Protein AF-0000000077544375 (afdb_homodimer)

Secondary structure (DSSP, 8-state):
---------TT--HHHHHHTPPP---SSS-HHHHHHT------S---------------------S------HHHHHHHHHHHHIIIIIIGGGSTTTTSHHHHHIIIIIHHHHHTT-HHHHHHHHHHHHHHHHHTS----TTHHHHHHHHHHHHHHHHHHHHHT--HHHHHHHHHHHHHHHHHHHHGGGGS--SS----HHHHHHHHHHHHHHHHHHHHTTT-TT-TTHHHHHTTHHHH-HHHHT-GGGGTT-GGGG-PPTTT--SHHHHHHHHHHHHHHHHHHHHHHTT--HHHHHHHHHHHHHHS-HHHHHHHHTT-HHHHHHHHHHHHHHHHTTTSTTTTTHHHHHHHHHHHHS-GGGGGGGHHHHHHHHSPP----GGGS-------------/---------TT--HHHHHTT------SSS-HHHHHHT------S---------------------S------HHHHHHHHHHHHHIIIIIGGGSTTTTSHHHHHIIIIIHHHHHTT-HHHHHHHHHHHHHHHHHTS----TTHHHHHHHHHHHHHHHHHHHHHT--HHHHHHHHHHHHHHHHHHHHGGGGS--SS----HHHHHHHHHHHHHHHHHHHHTTT-TT-TTHHHHHTTHHHH-HHHHT-GGGGTT-GGGG-PPTTT--SHHHHHHHHHHHHHHHHHHHHHHTT--HHHHHHHHHHHHHHS-HHHHHHHHTT-HHHHHHHHHHHHHHHHTTTSTTTTTHHHHHHHHHHHHS-GGGGGGGHHHHHHHHSPP----GGGS-------------

Nearest PDB structures (foldseek):
  7x8a-assembly1_D  TM=3.059E-01  e=2.362E+00  Candidatus Scalindua brodae
  7x8a-assembly1_D  TM=3.059E-01  e=2.803E+00  Candidatus Scalindua brodae

Solvent-accessible surface area (backbone atoms only — not comparable to full-atom values): 44580 Å² total; per-residue (Å²): 127,82,77,74,72,74,77,74,57,87,47,24,30,48,51,34,58,72,70,70,48,88,40,77,56,40,78,80,53,24,63,64,33,58,74,68,72,47,86,51,43,64,80,52,74,74,73,77,82,82,68,80,82,68,82,65,78,73,70,75,74,68,78,62,59,77,69,74,78,77,58,39,69,66,56,40,53,47,52,47,51,23,50,48,42,33,46,64,61,43,32,73,64,38,61,35,27,87,40,64,69,46,30,45,37,51,46,50,48,46,57,58,49,19,78,76,32,64,40,34,36,26,38,47,43,17,47,25,34,49,44,33,55,67,76,59,60,51,78,62,81,59,46,63,57,51,22,53,51,25,41,51,51,18,54,55,47,43,52,55,42,67,75,60,67,43,68,83,49,27,49,55,49,45,54,34,42,51,51,50,44,48,44,46,53,36,48,51,61,73,57,82,52,83,76,69,64,74,68,55,67,50,44,53,52,27,35,48,41,45,53,49,46,56,51,28,51,62,61,39,66,87,40,89,80,47,69,56,48,57,59,53,67,72,36,55,83,64,64,38,61,78,63,28,50,27,71,77,26,31,65,94,48,58,78,81,69,66,76,55,92,82,67,70,87,46,72,61,51,54,52,30,52,50,40,51,45,6,41,54,29,42,53,52,52,40,54,73,69,63,49,58,44,38,48,54,47,39,55,58,66,42,47,33,47,67,56,47,72,58,39,54,50,37,36,72,69,58,36,65,66,47,46,49,53,50,28,43,50,26,26,57,47,37,32,38,25,78,34,75,49,51,32,68,28,27,56,57,50,35,55,38,48,57,70,70,46,55,80,88,51,51,74,74,45,46,63,33,56,54,46,70,75,46,82,57,53,63,66,60,71,91,75,42,74,84,60,76,74,76,76,76,77,67,74,79,127,127,83,75,76,73,73,77,75,56,88,42,23,29,46,51,36,58,72,69,71,46,89,40,75,55,40,79,79,51,24,62,62,31,58,73,69,71,45,87,49,44,64,79,46,72,70,70,77,77,81,63,81,74,68,79,65,76,74,71,75,73,69,76,61,59,78,68,73,78,77,59,40,67,66,55,41,54,47,51,46,51,23,50,47,39,33,47,65,61,43,32,72,62,36,64,36,27,86,39,66,68,46,31,45,38,51,46,49,48,45,57,59,48,18,78,78,32,63,41,35,36,25,37,46,42,17,48,25,35,50,43,33,54,68,75,58,61,52,78,60,79,58,44,64,57,52,21,53,52,25,41,51,50,18,55,56,46,42,52,54,42,67,75,60,67,42,69,83,52,27,49,54,47,44,54,34,44,51,51,49,44,47,45,46,51,36,48,51,60,74,57,82,54,83,76,69,65,75,68,55,68,51,44,53,52,27,37,49,41,45,52,50,46,55,53,31,49,63,60,39,66,87,41,91,80,47,67,56,48,59,60,54,67,71,35,56,84,64,66,38,61,77,63,26,50,28,71,77,27,30,67,94,49,58,77,81,68,67,78,56,90,82,69,71,85,48,73,62,52,54,53,32,53,50,39,51,46,5,42,54,29,44,52,52,52,40,54,75,67,65,49,56,45,37,48,53,48,40,57,57,66,42,46,33,46,68,56,47,72,60,41,53,50,37,37,73,69,58,36,65,67,47,45,50,53,50,27,44,52,25,27,57,46,37,32,39,25,80,35,77,48,51,33,69,28,25,57,56,50,34,54,40,47,57,70,69,46,58,79,90,51,49,74,75,43,48,62,32,57,52,45,69,75,48,80,57,51,61,66,62,71,91,73,42,72,85,60,77,75,76,76,77,76,68,76,79,128

pLDDT: mean 84.25, std 19.83, range [22.03, 98.81]

Foldseek 3Di:
DPPPPDPAPPFFWPVCVVVVHRFPNDPDATPVCVVVVHDTHGPDDPDPDPPDCPPPPPPPPPPVPPPPPDDDPVVVVLLVVLLCCQQPPALLLAFPCVDVLSSCLRNPVQVVVCVVPVLSSLLSSLVSLVCCVQQVVDPPPCSVVSNVVSVVVNVVVLVVCVVPPALSCLLNSLVSLLSVLLQLLLCLVPDDQVVHAPPLVSLVSLQVSLVSVVVNCVRCVPPPPRSCVSLVVVCVQDLDQCNQLPPVLLVPVCVLLPDDPPLDDDPVVSSLLSSLSSLLSVLVVCVVVVHALSNSVSSLSSCSNRRDPVLSVCSNVVRLSSLLSVLSSLLSLLLSLLRNSNPCSSVVSLVSSCVVHDPVCNVSSVVSVVSNPDHHSHPDPVSRDPRPPPPPPPPDD/DPPPPPDAQPFFWPVCVVVVHRWPRDPPATPVCVVVVHDTHGPDDRPPPPDVPDPPPPPPPPPVPPPPPDDDPVVVVLLVVLLCCQQPPALLLAFPCVDVLSSCLRNPVQVVVCVVPVLSSLLSSLVSLVCCVQQVVDPPPCSVVSNVVSVVVNVVVLVVCVVPPALSCLLNSLVSLLSVLLQLLLCLVPDDQVVHAPPLVSLVSLQVSLVSVVVNCVRCVPPPPRSCVSLVVVCVCDLDQCNQLPPVLLVPVCVL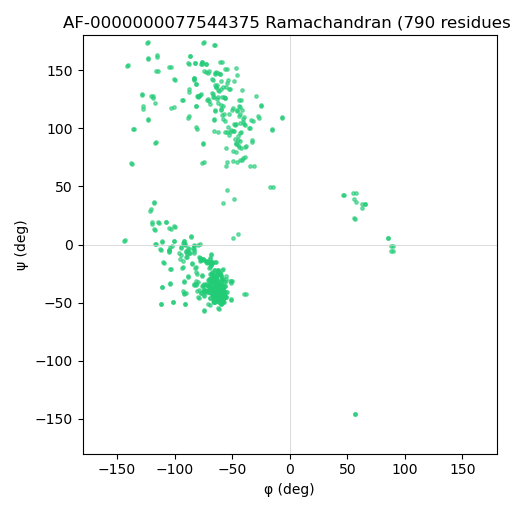LPDDPPLDDDPVVSSLLSSLSSLLSVLVVCVVVVHALSNSVSSLSSCSNRRDPVLSVCSNVVRLSSLLSVLSSLLSLLLSLLRNSNPCSSVVSLVSSCVVHDPVCNVSSVVSVVSNPDHHSHPDPVSRDPRPPPPPPPPDD

InterPro domains:
  IPR001138 Zn(2)Cys(6) fungal-type DNA-binding domain [PF00172] (11-47)
  IPR001138 Zn(2)Cys(6) fungal-type DNA-binding domain [PS00463] (12-40)
  IPR001138 Zn(2)Cys(6) fungal-type DNA-binding domain [PS50048] (12-42)
  IPR001138 Zn(2)Cys(6) fungal-type DNA-binding domain [SM00066] (7-51)
  IPR001138 Zn(2)Cys(6) fungal-type DNA-binding domain [cd00067] (8-43)
  IPR021858 Fungal transcription factor [PF11951] (81-180)
  IPR036864 Zn(2)-C6 fungal-type DNA-binding domain superfamily [G3DSA:4.10.240.10] (5-79)
  IPR036864 Zn(2)-C6 fungal-type DNA-binding domain superfamily [SSF57701] (3-47)
  IPR053157 Sterol Uptake Control Transcription Regulator [PTHR47784] (1-373)

Radius of gyration: 35.32 Å; Cα contacts (8 Å, |Δi|>4): 909; chains: 2; bounding box: 88×104×96 Å

Structure (mmCIF, N/CA/C/O backbone):
data_AF-0000000077544375-model_v1
#
loop_
_entity.id
_entity.type
_entity.pdbx_description
1 polymer 'C6 transcription factor'
#
loop_
_atom_site.group_PDB
_atom_site.id
_atom_site.type_symbol
_atom_site.label_atom_id
_atom_site.label_alt_id
_atom_site.label_comp_id
_atom_site.label_asym_id
_atom_site.label_entity_id
_atom_site.label_seq_id
_atom_site.pdbx_PDB_ins_code
_atom_site.Cartn_x
_atom_site.Cartn_y
_atom_site.Cartn_z
_atom_site.occupancy
_atom_site.B_iso_or_equiv
_atom_site.auth_seq_id
_atom_site.auth_comp_id
_atom_site.auth_asym_id
_atom_site.auth_atom_id
_atom_site.pdbx_PDB_model_num
ATOM 1 N N . MET A 1 1 ? 62.594 52.688 10.133 1 26.34 1 MET A N 1
ATOM 2 C CA . MET A 1 1 ? 62.094 51.312 10.07 1 26.34 1 MET A CA 1
ATOM 3 C C . MET A 1 1 ? 60.594 51.281 9.812 1 26.34 1 MET A C 1
ATOM 5 O O . MET A 1 1 ? 59.844 51.938 10.531 1 26.34 1 MET A O 1
ATOM 9 N N . PRO A 1 2 ? 60.156 51.031 8.625 1 33.53 2 PRO A N 1
ATOM 10 C CA . PRO A 1 2 ? 58.75 51.25 8.305 1 33.53 2 PRO A CA 1
ATOM 11 C C . PRO A 1 2 ? 57.812 50.469 9.227 1 33.53 2 PRO A C 1
ATOM 13 O O . PRO A 1 2 ? 58.219 49.438 9.781 1 33.53 2 PRO A O 1
ATOM 16 N N . ARG A 1 3 ? 57.062 51.156 10.07 1 34.44 3 ARG A N 1
ATOM 17 C CA . ARG A 1 3 ? 56.094 50.562 10.992 1 34.44 3 ARG A CA 1
ATOM 18 C C . ARG A 1 3 ? 55.281 49.469 10.312 1 34.44 3 ARG A C 1
ATOM 20 O O . ARG A 1 3 ? 54.75 49.656 9.227 1 34.44 3 ARG A O 1
ATOM 27 N N . LEU A 1 4 ? 55.688 48.375 10.492 1 36.69 4 LEU A N 1
ATOM 28 C CA . LEU A 1 4 ? 55.031 47.156 9.977 1 36.69 4 LEU A CA 1
ATOM 29 C C . LEU A 1 4 ? 53.562 47.156 10.297 1 36.69 4 LEU A C 1
ATOM 31 O O . LEU A 1 4 ? 53.156 47.312 11.461 1 36.69 4 LEU A O 1
ATOM 35 N N . TYR A 1 5 ? 52.812 47.875 9.508 1 38.75 5 TYR A N 1
ATOM 36 C CA . TYR A 1 5 ? 51.375 47.938 9.664 1 38.75 5 TYR A CA 1
ATOM 37 C C . TYR A 1 5 ? 50.781 46.562 9.898 1 38.75 5 TYR A C 1
ATOM 39 O O . TYR A 1 5 ? 51.156 45.594 9.242 1 38.75 5 TYR A O 1
ATOM 47 N N . HIS A 1 6 ? 50.625 46.219 11.055 1 43.75 6 HIS A N 1
ATOM 48 C CA . HIS A 1 6 ? 50 44.969 11.438 1 43.75 6 HIS A CA 1
ATOM 49 C C . HIS A 1 6 ? 48.656 44.75 10.711 1 43.75 6 HIS A C 1
ATOM 51 O O . HIS A 1 6 ? 47.875 45.688 10.594 1 43.75 6 HIS A O 1
ATOM 57 N N . THR A 1 7 ? 48.688 44.031 9.703 1 50.88 7 THR A N 1
ATOM 58 C CA . THR A 1 7 ? 47.5 43.688 8.898 1 50.88 7 THR A CA 1
ATOM 59 C C . THR A 1 7 ? 46.375 43.156 9.781 1 50.88 7 THR A C 1
ATOM 61 O O . THR A 1 7 ? 46.594 42.219 10.555 1 50.88 7 THR A O 1
ATOM 64 N N . LYS A 1 8 ? 45.469 43.938 10.109 1 52.53 8 LYS A N 1
ATOM 65 C CA . LYS A 1 8 ? 44.25 43.594 10.859 1 52.53 8 LYS A CA 1
ATOM 66 C C . LYS A 1 8 ? 43.562 42.375 10.234 1 52.53 8 LYS A C 1
ATOM 68 O O . LYS A 1 8 ? 43.469 42.25 9.016 1 52.53 8 LYS A O 1
ATOM 73 N N . SER A 1 9 ? 43.469 41.281 11.023 1 57.28 9 SER A N 1
ATOM 74 C CA . SER A 1 9 ? 42.688 40.125 10.531 1 57.28 9 SER A CA 1
ATOM 75 C C . SER A 1 9 ? 41.219 40.469 10.398 1 57.28 9 SER A C 1
ATOM 77 O O . SER A 1 9 ? 40.562 40.812 11.383 1 57.28 9 SER A O 1
ATOM 79 N N . LYS A 1 10 ? 40.656 40.812 9.281 1 67.69 10 LYS A N 1
ATOM 80 C CA . LYS A 1 10 ? 39.281 41.281 9.039 1 67.69 10 LYS A CA 1
ATOM 81 C C . LYS A 1 10 ? 38.281 40.188 9.281 1 67.69 10 LYS A C 1
ATOM 83 O O . LYS A 1 10 ? 37.094 40.438 9.578 1 67.69 10 LYS A O 1
ATOM 88 N N . THR A 1 11 ? 38.781 39 9.336 1 70.12 11 THR A N 1
ATOM 89 C CA . THR A 1 11 ? 37.812 37.875 9.43 1 70.12 11 THR A CA 1
ATOM 90 C C . THR A 1 11 ? 38.062 37.094 10.703 1 70.12 11 THR A C 1
ATOM 92 O O . THR A 1 11 ? 37.719 35.906 10.766 1 70.12 11 THR A O 1
ATOM 95 N N . GLY A 1 12 ? 38.5 37.594 11.711 1 75.19 12 GLY A N 1
ATOM 96 C CA . GLY A 1 12 ? 38.719 36.969 13 1 75.19 12 GLY A CA 1
ATOM 97 C C . GLY A 1 12 ? 37.469 36.719 13.797 1 75.19 12 GLY A C 1
ATOM 98 O O . GLY A 1 12 ? 36.375 37.219 13.422 1 75.19 12 GLY A O 1
ATOM 99 N N . CYS A 1 13 ? 37.688 36.031 14.914 1 77.88 13 CYS A N 1
ATOM 100 C CA . CYS A 1 13 ? 36.531 35.719 15.75 1 77.88 13 CYS A CA 1
ATOM 101 C C . CYS A 1 13 ? 36 36.969 16.438 1 77.88 13 CYS A C 1
ATOM 103 O O . CYS A 1 13 ? 36.75 37.938 16.625 1 77.88 13 CYS A O 1
ATOM 105 N N . ALA A 1 14 ? 34.688 37.062 16.672 1 80.12 14 ALA A N 1
ATOM 106 C CA . ALA A 1 14 ? 34 38.219 17.219 1 80.12 14 ALA A CA 1
ATOM 107 C C . ALA A 1 14 ? 34.688 38.719 18.5 1 80.12 14 ALA A C 1
ATOM 109 O O . ALA A 1 14 ? 34.781 39.906 18.75 1 80.12 14 ALA A O 1
ATOM 110 N N . ARG A 1 15 ? 35.25 37.875 19.203 1 80.5 15 ARG A N 1
ATOM 111 C CA . ARG A 1 15 ? 35.844 38.219 20.5 1 80.5 15 ARG A CA 1
ATOM 112 C C . ARG A 1 15 ? 37.219 38.875 20.312 1 80.5 15 ARG A C 1
ATOM 114 O O . ARG A 1 15 ? 37.5 39.906 20.953 1 80.5 15 ARG A O 1
ATOM 121 N N . CYS A 1 16 ? 37.969 38.312 19.5 1 78.31 16 CYS A N 1
ATOM 122 C CA . CYS A 1 16 ? 39.281 38.875 19.25 1 78.31 16 CYS A CA 1
ATOM 123 C C . CYS A 1 16 ? 39.188 40.281 18.656 1 78.31 16 CYS A C 1
ATOM 125 O O . CYS A 1 16 ? 39.938 41.188 19.031 1 78.31 16 CYS A O 1
ATOM 127 N N . ARG A 1 17 ? 38.156 40.438 17.828 1 77.69 17 ARG A N 1
ATOM 128 C CA . ARG A 1 17 ? 37.875 41.75 17.203 1 77.69 17 ARG A CA 1
ATOM 129 C C . ARG A 1 17 ? 37.438 42.75 18.234 1 77.69 17 ARG A C 1
ATOM 131 O O . ARG A 1 17 ? 37.844 43.906 18.188 1 77.69 17 ARG A O 1
ATOM 138 N N . SER A 1 18 ? 36.594 42.25 19.094 1 78.38 18 SER A N 1
ATOM 139 C CA . SER A 1 18 ? 36.094 43.156 20.125 1 78.38 18 SER A CA 1
ATOM 140 C C . SER A 1 18 ? 37.219 43.625 21.062 1 78.38 18 SER A C 1
ATOM 142 O O . SER A 1 18 ? 37.219 44.75 21.531 1 78.38 18 SER A O 1
ATOM 144 N N . ARG A 1 19 ? 38.156 42.812 21.281 1 77.31 19 ARG A N 1
ATOM 145 C CA . ARG A 1 19 ? 39.281 43.094 22.188 1 77.31 19 ARG A CA 1
ATOM 146 C C . ARG A 1 19 ? 40.438 43.75 21.453 1 77.31 19 ARG A C 1
ATOM 148 O O . ARG A 1 19 ? 41.406 44.156 22.062 1 77.31 19 ARG A O 1
ATOM 155 N N . ARG A 1 20 ? 40.312 43.844 20.078 1 74.44 20 ARG A N 1
ATOM 156 C CA . ARG A 1 20 ? 41.25 44.531 19.188 1 74.44 20 ARG A CA 1
ATOM 157 C C . ARG A 1 20 ? 42.625 43.875 19.234 1 74.44 20 ARG A C 1
ATOM 159 O O . ARG A 1 20 ? 43.656 44.562 19.312 1 74.44 20 ARG A O 1
ATOM 166 N N . VAL A 1 21 ? 42.688 42.562 19.453 1 79 21 VAL A N 1
ATOM 167 C CA . VAL A 1 21 ? 43.938 41.812 19.391 1 79 21 VAL A CA 1
ATOM 168 C C . VAL A 1 21 ? 44 41.031 18.062 1 79 21 VAL A C 1
ATOM 170 O O . VAL A 1 21 ? 42.969 40.719 17.453 1 79 21 VAL A O 1
ATOM 173 N N . LYS A 1 22 ? 45.188 40.75 17.547 1 74.25 22 LYS A N 1
ATOM 174 C CA . LYS A 1 22 ? 45.375 40 16.328 1 74.25 22 LYS A CA 1
ATOM 175 C C . LYS A 1 22 ? 44.875 38.562 16.5 1 74.25 22 LYS A C 1
ATOM 177 O O . LYS A 1 22 ? 45.25 37.875 17.438 1 74.25 22 LYS A O 1
ATOM 182 N N . CYS A 1 23 ? 43.844 38.156 15.758 1 75.31 23 CYS A N 1
ATOM 183 C CA . CYS A 1 23 ? 43.281 36.812 15.711 1 75.31 23 CYS A CA 1
ATOM 184 C C . CYS A 1 23 ? 44 35.938 14.688 1 75.31 23 CYS A C 1
ATOM 186 O O . CYS A 1 23 ? 44.344 36.406 13.609 1 75.31 23 CYS A O 1
ATOM 188 N N . ASP A 1 24 ? 44.375 34.875 14.93 1 76.94 24 ASP A N 1
ATOM 189 C CA . ASP A 1 24 ? 45.062 34 13.992 1 76.94 24 ASP A CA 1
ATOM 190 C C . ASP A 1 24 ? 44.094 33.344 13.023 1 76.94 24 ASP A C 1
ATOM 192 O O . ASP A 1 24 ? 44.5 32.531 12.164 1 76.94 24 ASP A O 1
ATOM 196 N N . GLU A 1 25 ? 42.719 33.594 13.078 1 75.56 25 GLU A N 1
ATOM 197 C CA . GLU A 1 25 ? 41.594 33.188 12.227 1 75.56 25 GLU A CA 1
ATOM 198 C C . GLU A 1 25 ? 41.531 31.688 12.086 1 75.56 25 GLU A C 1
ATOM 200 O O . GLU A 1 25 ? 40.906 31.172 11.148 1 75.56 25 GLU A O 1
ATOM 205 N N . ALA A 1 26 ? 42.125 30.969 13.07 1 77.19 26 ALA A N 1
ATOM 206 C CA . ALA A 1 26 ? 42 29.516 13.109 1 77.19 26 ALA A CA 1
ATOM 207 C C . ALA A 1 26 ? 40.594 29.109 13.5 1 77.19 26 ALA A C 1
ATOM 209 O O . ALA A 1 26 ? 39.969 29.719 14.383 1 77.19 26 ALA A O 1
ATOM 210 N N . ARG A 1 27 ? 39.906 28.297 12.711 1 74.81 27 ARG A N 1
ATOM 211 C CA . ARG A 1 27 ? 38.594 27.75 13 1 74.81 27 ARG A CA 1
ATOM 212 C C . ARG A 1 27 ? 38.656 26.312 13.5 1 74.81 27 ARG A C 1
ATOM 214 O O . ARG A 1 27 ? 39.594 25.578 13.133 1 74.81 27 ARG A O 1
ATOM 221 N N . PRO A 1 28 ? 37.781 26.109 14.406 1 74.81 28 PRO A N 1
ATOM 222 C CA . PRO A 1 28 ? 36.594 26.859 14.828 1 74.81 28 PRO A CA 1
ATOM 223 C C . PRO A 1 28 ? 36.875 27.828 15.977 1 74.81 28 PRO A C 1
ATOM 225 O O . PRO A 1 28 ? 36.094 28.734 16.234 1 74.81 28 PRO A O 1
ATOM 228 N N . VAL A 1 29 ? 37.906 27.531 16.609 1 81.69 29 VAL A N 1
ATOM 229 C CA . VAL A 1 29 ? 38.281 28.375 17.734 1 81.69 29 VAL A CA 1
ATOM 230 C C . VAL A 1 29 ? 39.656 29 17.484 1 81.69 29 VAL A C 1
ATOM 232 O O . VAL A 1 29 ? 40.625 28.297 17.156 1 81.69 29 VAL A O 1
ATOM 235 N N . CYS A 1 30 ? 39.75 30.219 17.562 1 77.94 30 CYS A N 1
ATOM 236 C CA . CYS A 1 30 ? 41.031 30.875 17.297 1 77.94 30 CYS A CA 1
ATOM 237 C C . CYS A 1 30 ? 42 30.641 18.438 1 77.94 30 CYS A C 1
ATOM 239 O O . CYS A 1 30 ? 41.594 30.344 19.562 1 77.94 30 CYS A O 1
ATOM 241 N N . GLY A 1 31 ? 43.281 30.578 18.156 1 81 31 GLY A N 1
ATOM 242 C CA . GLY A 1 31 ? 44.344 30.312 19.109 1 81 31 GLY A CA 1
ATOM 243 C C . GLY A 1 31 ? 44.281 31.203 20.344 1 81 31 GLY A C 1
ATOM 244 O O . GLY A 1 31 ? 44.562 30.75 21.453 1 81 31 GLY A O 1
ATOM 245 N N . GLY A 1 32 ? 43.812 32.375 20.156 1 77.19 32 GLY A N 1
ATOM 246 C CA . GLY A 1 32 ? 43.688 33.312 21.281 1 77.19 32 GLY A CA 1
ATOM 247 C C . GLY A 1 32 ? 42.594 32.938 22.25 1 77.19 32 GLY A C 1
ATOM 248 O O . GLY A 1 32 ? 42.812 32.906 23.469 1 77.19 32 GLY A O 1
ATOM 249 N N . CYS A 1 33 ? 41.469 32.719 21.688 1 77.62 33 CYS A N 1
ATOM 250 C CA . CYS A 1 33 ? 40.344 32.344 22.5 1 77.62 33 CYS A CA 1
ATOM 251 C C . CYS A 1 33 ? 40.594 30.984 23.156 1 77.62 33 CYS A C 1
ATOM 253 O O . CYS A 1 33 ? 40.219 30.766 24.312 1 77.62 33 CYS A O 1
ATOM 255 N N . HIS A 1 34 ? 41.312 30.109 22.562 1 80 34 HIS A N 1
ATOM 256 C CA . HIS A 1 34 ? 41.688 28.812 23.094 1 80 34 HIS A CA 1
ATOM 257 C C . HIS A 1 34 ? 42.594 28.969 24.312 1 80 34 HIS A C 1
ATOM 259 O O . HIS A 1 34 ? 42.406 28.281 25.328 1 80 34 HIS A O 1
ATOM 265 N N . ARG A 1 35 ? 43.5 29.781 24.188 1 78.44 35 ARG A N 1
ATOM 266 C CA . ARG A 1 35 ? 44.5 29.984 25.266 1 78.44 35 ARG A CA 1
ATOM 267 C C . ARG A 1 35 ? 43.812 30.562 26.516 1 78.44 35 ARG A C 1
ATOM 269 O O . ARG A 1 35 ? 44.156 30.188 27.625 1 78.44 35 ARG A O 1
ATOM 276 N N . HIS A 1 36 ? 42.906 31.422 26.234 1 78.88 36 HIS A N 1
ATOM 277 C CA . HIS A 1 36 ? 42.25 32.094 27.359 1 78.88 36 HIS A CA 1
ATOM 278 C C . HIS A 1 36 ? 41 31.375 27.766 1 78.88 36 HIS A C 1
ATOM 280 O O . HIS A 1 36 ? 40.281 31.812 28.688 1 78.88 36 HIS A O 1
ATOM 286 N N . LYS A 1 37 ? 40.656 30.281 27.141 1 74.31 37 LYS A N 1
ATOM 287 C CA . LYS A 1 37 ? 39.531 29.391 27.438 1 74.31 37 LYS A CA 1
ATOM 288 C C . LYS A 1 37 ? 38.219 30.156 27.453 1 74.31 37 LYS A C 1
ATOM 290 O O . LYS A 1 37 ? 37.406 29.984 28.375 1 74.31 37 LYS A O 1
ATOM 295 N N . VAL A 1 38 ? 38.125 30.984 26.438 1 77.81 38 VAL A N 1
ATOM 296 C CA . VAL A 1 38 ? 36.875 31.75 26.312 1 77.81 38 VAL A CA 1
ATOM 297 C C . VAL A 1 38 ? 36.156 31.344 25.047 1 77.81 38 VAL A C 1
ATOM 299 O O . VAL A 1 38 ? 36.75 30.766 24.141 1 77.81 38 VAL A O 1
ATOM 302 N N . HIS A 1 39 ? 34.906 31.641 24.984 1 75.94 39 HIS A N 1
ATOM 303 C CA . HIS A 1 39 ? 34.062 31.328 23.844 1 75.94 39 HIS A CA 1
ATOM 304 C C . HIS A 1 39 ? 34.438 32.156 22.625 1 75.94 39 HIS A C 1
ATOM 306 O O . HIS A 1 39 ? 34.469 33.375 22.672 1 75.94 39 HIS A O 1
ATOM 312 N N . CYS A 1 40 ? 34.812 31.391 21.484 1 75.88 40 CYS A N 1
ATOM 313 C CA . CYS A 1 40 ? 35.219 31.969 20.219 1 75.88 40 CYS A CA 1
ATOM 314 C C . CYS A 1 40 ? 34.094 31.953 19.203 1 75.88 40 CYS A C 1
ATOM 316 O O . CYS A 1 40 ? 33.438 30.922 19.047 1 75.88 40 CYS A O 1
ATOM 318 N N . HIS A 1 41 ? 33.625 33.031 18.719 1 77 41 HIS A N 1
ATOM 319 C CA . HIS A 1 41 ? 32.531 33.156 17.75 1 77 41 HIS A CA 1
ATOM 320 C C . HIS A 1 41 ? 32.938 34 16.562 1 77 41 HIS A C 1
ATOM 322 O O . HIS A 1 41 ? 33.375 35.156 16.75 1 77 41 HIS A O 1
ATOM 328 N N . TYR A 1 42 ? 32.938 33.312 15.414 1 73.44 42 TYR A N 1
ATOM 329 C CA . TYR A 1 42 ? 33.219 34.062 14.188 1 73.44 42 TYR A CA 1
ATOM 330 C C . TYR A 1 42 ? 31.906 34.656 13.625 1 73.44 42 TYR A C 1
ATOM 332 O O . TYR A 1 42 ? 30.984 33.906 13.297 1 73.44 42 TYR A O 1
ATOM 340 N N . ASP A 1 43 ? 31.594 35.844 13.594 1 69.5 43 ASP A N 1
ATOM 341 C CA . ASP A 1 43 ? 30.375 36.5 13.148 1 69.5 43 ASP A CA 1
ATOM 342 C C . ASP A 1 43 ? 30.5 36.969 11.703 1 69.5 43 ASP A C 1
ATOM 344 O O . ASP A 1 43 ? 29.547 37.469 11.117 1 69.5 43 ASP A O 1
ATOM 348 N N . ARG A 1 44 ? 31.625 36.969 11.156 1 61.97 44 ARG A N 1
ATOM 349 C CA . ARG A 1 44 ? 31.797 37.469 9.789 1 61.97 44 ARG A CA 1
ATOM 350 C C . ARG A 1 44 ? 32.312 36.344 8.883 1 61.97 44 ARG A C 1
ATOM 352 O O . ARG A 1 44 ? 33.219 35.594 9.273 1 61.97 44 ARG A O 1
ATOM 359 N N . ALA A 1 45 ? 31.641 36.062 7.707 1 50.12 45 ALA A N 1
ATOM 360 C CA . ALA A 1 45 ? 32.125 35.156 6.672 1 50.12 45 ALA A CA 1
ATOM 361 C C . ALA A 1 45 ? 33.469 35.625 6.125 1 50.12 45 ALA A C 1
ATOM 363 O O . ALA A 1 45 ? 33.75 36.844 6.094 1 50.12 45 ALA A O 1
ATOM 364 N N . PRO A 1 46 ? 34.438 34.844 5.816 1 46.03 46 PRO A N 1
ATOM 365 C CA . PRO A 1 46 ? 35.688 35.281 5.207 1 46.03 46 PRO A CA 1
ATOM 366 C C . PRO A 1 46 ? 35.469 36.094 3.934 1 46.03 46 PRO A C 1
ATOM 368 O O . PRO A 1 46 ? 34.688 35.688 3.072 1 46.03 46 PRO A O 1
ATOM 371 N N . GLN A 1 47 ? 35.531 37.344 3.869 1 38.31 47 GLN A N 1
ATOM 372 C CA . GLN A 1 47 ? 35.469 38.062 2.598 1 38.31 47 GLN A CA 1
ATOM 373 C C . GLN A 1 47 ? 36.594 37.625 1.663 1 38.31 47 GLN A C 1
ATOM 375 O O . GLN A 1 47 ? 37.75 37.594 2.057 1 38.31 47 GLN A O 1
ATOM 380 N N . PRO A 1 48 ? 36.344 36.938 0.552 1 37.81 48 PRO A N 1
ATOM 381 C CA . PRO A 1 48 ? 37.438 36.719 -0.397 1 37.81 48 PRO A CA 1
ATOM 382 C C . PRO A 1 48 ? 38.219 38 -0.722 1 37.81 48 PRO A C 1
ATOM 384 O O . PRO A 1 48 ? 37.656 39.094 -0.612 1 37.81 48 PRO A O 1
ATOM 387 N N . LYS A 1 49 ? 39.469 38.031 -0.857 1 35.81 49 LYS A N 1
ATOM 388 C CA . LYS A 1 49 ? 40.375 39.094 -1.272 1 35.81 49 LYS A CA 1
ATOM 389 C C . LYS A 1 49 ? 39.938 39.719 -2.584 1 35.81 49 LYS A C 1
ATOM 391 O O . LYS A 1 49 ? 39.719 39.031 -3.58 1 35.81 49 LYS A O 1
ATOM 396 N N . THR A 1 50 ? 39.188 40.875 -2.744 1 31.73 50 THR A N 1
ATOM 397 C CA . THR A 1 50 ? 38.906 41.625 -3.967 1 31.73 50 THR A CA 1
ATOM 398 C C . THR A 1 50 ? 40.188 42 -4.676 1 31.73 50 THR A C 1
ATOM 400 O O . THR A 1 50 ? 40.844 42.969 -4.309 1 31.73 50 THR A O 1
ATOM 403 N N . GLY A 1 51 ? 41.219 41.156 -4.922 1 31.2 51 GLY A N 1
ATOM 404 C CA . GLY A 1 51 ? 42.312 41.656 -5.746 1 31.2 51 GLY A CA 1
ATOM 405 C C . GLY A 1 51 ? 41.844 42.375 -7.004 1 31.2 51 GLY A C 1
ATOM 406 O O . GLY A 1 51 ? 40.656 42.219 -7.391 1 31.2 51 GLY A O 1
ATOM 407 N N . THR A 1 52 ? 42.562 43.344 -7.582 1 31.89 52 THR A N 1
ATOM 408 C CA . THR A 1 52 ? 42.375 44.188 -8.758 1 31.89 52 THR A CA 1
ATOM 409 C C . THR A 1 52 ? 41.812 43.375 -9.922 1 31.89 52 THR A C 1
ATOM 411 O O . THR A 1 52 ? 42.25 42.25 -10.164 1 31.89 52 THR A O 1
ATOM 414 N N . PRO A 1 53 ? 40.75 43.906 -10.609 1 29.19 53 PRO A N 1
ATOM 415 C CA . PRO A 1 53 ? 40.031 43.281 -11.719 1 29.19 53 PRO A CA 1
ATOM 416 C C . PRO A 1 53 ? 40.938 42.938 -12.891 1 29.19 53 PRO A C 1
ATOM 418 O O . PRO A 1 53 ? 41.438 43.812 -13.586 1 29.19 53 PRO A O 1
ATOM 421 N N . SER A 1 54 ? 42.156 42.531 -12.836 1 30.31 54 SER A N 1
ATOM 422 C CA . SER A 1 54 ? 42.719 42.25 -14.156 1 30.31 54 SER A CA 1
ATOM 423 C C . SER A 1 54 ? 41.688 41.5 -15.031 1 30.31 54 SER A C 1
ATOM 425 O O . SER A 1 54 ? 40.938 40.688 -14.547 1 30.31 54 SER A O 1
ATOM 427 N N . THR A 1 55 ? 41.281 42.031 -16.359 1 30.59 55 THR A N 1
ATOM 428 C CA . THR A 1 55 ? 40.312 41.688 -17.375 1 30.59 55 THR A CA 1
ATOM 429 C C . THR A 1 55 ? 40.344 40.156 -17.625 1 30.59 55 THR A C 1
ATOM 431 O O . THR A 1 55 ? 40.094 39.719 -18.75 1 30.59 55 THR A O 1
ATOM 434 N N . VAL A 1 56 ? 41 39.406 -16.891 1 31.36 56 VAL A N 1
ATOM 435 C CA . VAL A 1 56 ? 41.031 38.094 -17.484 1 31.36 56 VAL A CA 1
ATOM 436 C C . VAL A 1 56 ? 39.625 37.562 -17.672 1 31.36 56 VAL A C 1
ATOM 438 O O . VAL A 1 56 ? 38.75 37.719 -16.797 1 31.36 56 VAL A O 1
ATOM 441 N N . PRO A 1 57 ? 39.094 37.219 -18.984 1 30.39 57 PRO A N 1
ATOM 442 C CA . PRO A 1 57 ? 37.719 36.844 -19.25 1 30.39 57 PRO A CA 1
ATOM 443 C C . PRO A 1 57 ? 37.125 35.938 -18.172 1 30.39 57 PRO A C 1
ATOM 445 O O . PRO A 1 57 ? 37.781 35 -17.734 1 30.39 57 PRO A O 1
ATOM 448 N N . ALA A 1 58 ? 36.312 36.438 -17.312 1 30.38 58 ALA A N 1
ATOM 449 C CA . ALA A 1 58 ? 35.656 35.719 -16.219 1 30.38 58 ALA A CA 1
ATOM 450 C C . ALA A 1 58 ? 35.125 34.375 -16.688 1 30.38 58 ALA A C 1
ATOM 452 O O . ALA A 1 58 ? 34.281 34.312 -17.594 1 30.38 58 ALA A O 1
ATOM 453 N N . THR A 1 59 ? 35.938 33.406 -16.703 1 29.81 59 THR A N 1
ATOM 454 C CA . THR A 1 59 ? 35.344 32.125 -17.062 1 29.81 59 THR A CA 1
ATOM 455 C C . THR A 1 59 ? 34 31.938 -16.344 1 29.81 59 THR A C 1
ATOM 457 O O . THR A 1 59 ? 33.906 32.125 -15.133 1 29.81 59 THR A O 1
ATOM 460 N N . PRO A 1 60 ? 32.781 32.062 -16.938 1 29 60 PRO A N 1
ATOM 461 C CA . PRO A 1 60 ? 31.438 31.906 -16.328 1 29 60 PRO A CA 1
ATOM 462 C C . PRO A 1 60 ? 31.422 30.859 -15.203 1 29 60 PRO A C 1
ATOM 464 O O . PRO A 1 60 ? 31.953 29.766 -15.367 1 29 60 PRO A O 1
ATOM 467 N N . VAL A 1 61 ? 31.672 31.297 -14.023 1 32.88 61 VAL A N 1
ATOM 468 C CA . VAL A 1 61 ? 31.312 30.375 -12.953 1 32.88 61 VAL A CA 1
ATOM 469 C C . VAL A 1 61 ? 30 29.672 -13.297 1 32.88 61 VAL A C 1
ATOM 471 O O . VAL A 1 61 ? 28.953 30.312 -13.445 1 32.88 61 VAL A O 1
ATOM 474 N N . ASP A 1 62 ? 29.984 28.781 -14.141 1 30.45 62 ASP A N 1
ATOM 475 C CA . ASP A 1 62 ? 28.828 27.938 -14.391 1 30.45 62 ASP A CA 1
ATOM 476 C C . ASP A 1 62 ? 28.062 27.656 -13.094 1 30.45 62 ASP A C 1
ATOM 478 O O . ASP A 1 62 ? 28.625 27.078 -12.156 1 30.45 62 ASP A O 1
ATOM 482 N N . ASN A 1 63 ? 27.391 28.609 -12.414 1 28.7 63 ASN A N 1
ATOM 483 C CA . ASN A 1 63 ? 26.297 28.266 -11.523 1 28.7 63 ASN A CA 1
ATOM 484 C C . ASN A 1 63 ? 25.812 26.828 -11.758 1 28.7 63 ASN A C 1
ATOM 486 O O . ASN A 1 63 ? 24.953 26.609 -12.617 1 28.7 63 ASN A O 1
ATOM 490 N N . ALA A 1 64 ? 26.75 26 -11.781 1 33.78 64 ALA A N 1
ATOM 491 C CA . ALA A 1 64 ? 26.359 24.594 -11.891 1 33.78 64 ALA A CA 1
ATOM 492 C C . ALA A 1 64 ? 25.109 24.312 -11.062 1 33.78 64 ALA A C 1
ATOM 494 O O . ALA A 1 64 ? 25.062 24.641 -9.867 1 33.78 64 ALA A O 1
ATOM 495 N N . SER A 1 65 ? 23.922 24.516 -11.477 1 35.38 65 SER A N 1
ATOM 496 C CA . SER A 1 65 ? 22.766 23.875 -10.859 1 35.38 65 SER A CA 1
ATOM 497 C C . SER A 1 65 ? 23.188 22.844 -9.82 1 35.38 65 SER A C 1
ATOM 499 O O . SER A 1 65 ? 24.172 22.125 -10.023 1 35.38 65 SER A O 1
ATOM 501 N N . PRO A 1 66 ? 22.984 23.078 -8.5 1 39.94 66 PRO A N 1
ATOM 502 C CA . PRO A 1 66 ? 23.375 21.953 -7.652 1 39.94 66 PRO A CA 1
ATOM 503 C C . PRO A 1 66 ? 23.562 20.656 -8.445 1 39.94 66 PRO A C 1
ATOM 505 O O . PRO A 1 66 ? 22.797 20.375 -9.359 1 39.94 66 PRO A O 1
ATOM 508 N N . ALA A 1 67 ? 24.734 20.328 -8.742 1 41.12 67 ALA A N 1
ATOM 509 C CA . ALA A 1 67 ? 25 19.062 -9.438 1 41.12 67 ALA A CA 1
ATOM 510 C C . ALA A 1 67 ? 23.938 18.031 -9.117 1 41.12 67 ALA A C 1
ATOM 512 O O . ALA A 1 67 ? 23.484 17.922 -7.98 1 41.12 67 ALA A O 1
ATOM 513 N N . PRO A 1 68 ? 23.094 17.641 -10.008 1 50.28 68 PRO A N 1
ATOM 514 C CA . PRO A 1 68 ? 22.125 16.578 -9.727 1 50.28 68 PRO A CA 1
ATOM 515 C C . PRO A 1 68 ? 22.672 15.508 -8.781 1 50.28 68 PRO A C 1
ATOM 517 O O . PRO A 1 68 ? 23.859 15.172 -8.852 1 50.28 68 PRO A O 1
ATOM 520 N N . PRO A 1 69 ? 22.188 15.492 -7.52 1 62.44 69 PRO A N 1
ATOM 521 C CA . PRO A 1 69 ? 22.672 14.484 -6.578 1 62.44 69 PRO A CA 1
ATOM 522 C C . PRO A 1 69 ? 23.188 13.227 -7.277 1 62.44 69 PRO A C 1
ATOM 524 O O . PRO A 1 69 ? 22.625 12.82 -8.305 1 62.44 69 PRO A O 1
ATOM 527 N N . THR A 1 70 ? 24.469 12.906 -7.059 1 78.44 70 THR A N 1
ATOM 528 C CA . THR A 1 70 ? 25.141 11.703 -7.535 1 78.44 70 THR A CA 1
ATOM 529 C C . THR A 1 70 ? 24.281 10.469 -7.332 1 78.44 70 THR A C 1
ATOM 531 O O . THR A 1 70 ? 23.656 10.312 -6.281 1 78.44 70 THR A O 1
ATOM 534 N N . GLU A 1 71 ? 24 9.891 -8.414 1 89.44 71 GLU A N 1
ATOM 535 C CA . GLU A 1 71 ? 23.266 8.633 -8.375 1 89.44 71 GLU A CA 1
ATOM 536 C C . GLU A 1 71 ? 24.094 7.531 -7.715 1 89.44 71 GLU A C 1
ATOM 538 O O . GLU A 1 71 ? 25.188 7.203 -8.18 1 89.44 71 GLU A O 1
ATOM 543 N N . THR A 1 72 ? 23.734 7.133 -6.504 1 92.44 72 THR A N 1
ATOM 544 C CA . THR A 1 72 ? 24.422 6.09 -5.746 1 92.44 72 THR A CA 1
ATOM 545 C C . THR A 1 72 ? 23.453 4.977 -5.359 1 92.44 72 THR A C 1
ATOM 547 O O . THR A 1 72 ? 22.234 5.152 -5.43 1 92.44 72 THR A O 1
ATOM 550 N N . ARG A 1 73 ? 24.016 3.812 -5.047 1 93.75 73 ARG A N 1
ATOM 551 C CA . ARG A 1 73 ? 23.219 2.703 -4.535 1 93.75 73 ARG A CA 1
ATOM 552 C C . ARG A 1 73 ? 22.5 3.092 -3.246 1 93.75 73 ARG A C 1
ATOM 554 O O . ARG A 1 73 ? 21.328 2.738 -3.043 1 93.75 73 ARG A O 1
ATOM 561 N N . GLU A 1 74 ? 23.172 3.857 -2.455 1 93.31 74 GLU A N 1
ATOM 562 C CA . GLU A 1 74 ? 22.625 4.301 -1.182 1 93.31 74 GLU A CA 1
ATOM 563 C C . GLU A 1 74 ? 21.375 5.164 -1.394 1 93.31 74 GLU A C 1
ATOM 565 O O . GLU A 1 74 ? 20.375 5.012 -0.683 1 93.31 74 GLU A O 1
ATOM 570 N N . ARG A 1 75 ? 21.438 6.043 -2.375 1 94.88 75 ARG A N 1
ATOM 571 C CA . ARG A 1 75 ? 20.297 6.895 -2.672 1 94.88 75 ARG A CA 1
ATOM 572 C C . ARG A 1 75 ? 19.125 6.066 -3.209 1 94.88 75 ARG A C 1
ATOM 574 O O . ARG A 1 75 ? 17.969 6.297 -2.834 1 94.88 75 ARG A O 1
ATOM 581 N N . ARG A 1 76 ? 19.469 5.137 -4.062 1 96.75 76 ARG A N 1
ATOM 582 C CA . ARG A 1 76 ? 18.438 4.27 -4.637 1 96.75 76 ARG A CA 1
ATOM 583 C C . ARG A 1 76 ? 17.703 3.486 -3.551 1 96.75 76 ARG A C 1
ATOM 585 O O . ARG A 1 76 ? 16.484 3.482 -3.498 1 96.75 76 ARG A O 1
ATOM 592 N N . TYR A 1 77 ? 18.453 2.883 -2.59 1 97.06 77 TYR A N 1
ATOM 593 C CA . TYR A 1 77 ? 17.859 2.1 -1.512 1 97.06 77 TYR A CA 1
ATOM 594 C C . TYR A 1 77 ? 17.109 2.996 -0.535 1 97.06 77 TYR A C 1
ATOM 596 O O . TYR A 1 77 ? 16.062 2.611 -0.011 1 97.06 77 TYR A O 1
ATOM 604 N N . LEU A 1 78 ? 17.641 4.164 -0.326 1 97.12 78 LEU A N 1
ATOM 605 C CA . LEU A 1 78 ? 16.953 5.117 0.547 1 97.12 78 LEU A CA 1
ATOM 606 C C . LEU A 1 78 ? 15.586 5.484 -0.01 1 97.12 78 LEU A C 1
ATOM 608 O O . LEU A 1 78 ? 14.586 5.453 0.713 1 97.12 78 LEU A O 1
ATOM 612 N N . GLU A 1 79 ? 15.562 5.805 -1.277 1 98.19 79 GLU A N 1
ATOM 613 C CA . GLU A 1 79 ? 14.305 6.254 -1.862 1 98.19 79 GLU A CA 1
ATOM 614 C C . GLU A 1 79 ? 13.297 5.109 -1.939 1 98.19 79 GLU A C 1
ATOM 616 O O . GLU A 1 79 ? 12.086 5.332 -1.832 1 98.19 79 GLU A O 1
ATOM 621 N N . LEU A 1 80 ? 13.781 3.846 -2.082 1 98.62 80 LEU A N 1
ATOM 622 C CA . LEU A 1 80 ? 12.883 2.699 -1.997 1 98.62 80 LEU A CA 1
ATOM 623 C C . LEU A 1 80 ? 12.266 2.6 -0.609 1 98.62 80 LEU A C 1
ATOM 625 O O . LEU A 1 80 ? 11.055 2.387 -0.479 1 98.62 80 LEU A O 1
ATOM 629 N N . ARG A 1 81 ? 13.086 2.803 0.365 1 98 81 ARG A N 1
ATOM 630 C CA . ARG A 1 81 ? 12.625 2.768 1.748 1 98 81 ARG A CA 1
ATOM 631 C C . ARG A 1 81 ? 11.602 3.871 2.01 1 98 81 ARG A C 1
ATOM 633 O O . ARG A 1 81 ? 10.562 3.627 2.619 1 98 81 ARG A O 1
ATOM 640 N N . LEU A 1 82 ? 11.883 5.02 1.505 1 98.38 82 LEU A N 1
ATOM 641 C CA . LEU A 1 82 ? 11.039 6.18 1.747 1 98.38 82 LEU A CA 1
ATOM 642 C C . LEU A 1 82 ? 9.711 6.051 1.002 1 98.38 82 LEU A C 1
ATOM 644 O O . LEU A 1 82 ? 8.656 6.375 1.547 1 98.38 82 LEU A O 1
ATOM 648 N N . LEU A 1 83 ? 9.766 5.566 -0.227 1 98.81 83 LEU A N 1
ATOM 649 C CA . LEU A 1 83 ? 8.523 5.371 -0.966 1 98.81 83 LEU A CA 1
ATOM 650 C C . LEU A 1 83 ? 7.656 4.312 -0.294 1 98.81 83 LEU A C 1
ATOM 652 O O . LEU A 1 83 ? 6.438 4.465 -0.215 1 98.81 83 LEU A O 1
ATOM 656 N N . HIS A 1 84 ? 8.273 3.244 0.12 1 98.38 84 HIS A N 1
ATOM 657 C CA . HIS A 1 84 ? 7.527 2.217 0.834 1 98.38 84 HIS A CA 1
ATOM 658 C C . HIS A 1 84 ? 6.852 2.789 2.078 1 98.38 84 HIS A C 1
ATOM 660 O O . HIS A 1 84 ? 5.688 2.492 2.35 1 98.38 84 HIS A O 1
ATOM 666 N N . THR A 1 85 ? 7.586 3.572 2.844 1 97.44 85 THR A N 1
ATOM 667 C CA . THR A 1 85 ? 7.043 4.223 4.031 1 97.44 85 THR A CA 1
ATOM 668 C C . THR A 1 85 ? 5.84 5.09 3.672 1 97.44 85 THR A C 1
ATOM 670 O O . THR A 1 85 ? 4.828 5.078 4.379 1 97.44 85 THR A O 1
ATOM 673 N N . PHE A 1 86 ? 6.016 5.809 2.561 1 98.44 86 PHE A N 1
ATOM 674 C CA . PHE A 1 86 ? 4.941 6.691 2.129 1 98.44 86 PHE A CA 1
ATOM 675 C C . PHE A 1 86 ? 3.678 5.898 1.818 1 98.44 86 PHE A C 1
ATOM 677 O O . PHE A 1 86 ? 2.594 6.234 2.299 1 98.44 86 PHE A O 1
ATOM 684 N N . VAL A 1 87 ? 3.801 4.82 1.112 1 98.06 87 VAL A N 1
ATOM 685 C CA . VAL A 1 87 ? 2.662 4.074 0.584 1 98.06 87 VAL A CA 1
ATOM 686 C C . VAL A 1 87 ? 2.072 3.188 1.677 1 98.06 87 VAL A C 1
ATOM 688 O O . VAL A 1 87 ? 0.852 3.104 1.827 1 98.06 87 VAL A O 1
ATOM 691 N N . ALA A 1 88 ? 2.928 2.605 2.457 1 95.31 88 ALA A N 1
ATOM 692 C CA . ALA A 1 88 ? 2.473 1.567 3.377 1 95.31 88 ALA A CA 1
ATOM 693 C C . ALA A 1 88 ? 2.113 2.158 4.738 1 95.31 88 ALA A C 1
ATOM 695 O O . ALA A 1 88 ? 1.211 1.663 5.418 1 95.31 88 ALA A O 1
ATOM 696 N N . ASP A 1 89 ? 2.805 3.23 5.121 1 94.25 89 ASP A N 1
ATOM 697 C CA . ASP A 1 89 ? 2.648 3.703 6.496 1 94.25 89 ASP A CA 1
ATOM 698 C C . ASP A 1 89 ? 1.917 5.043 6.535 1 94.25 89 ASP A C 1
ATOM 700 O O . ASP A 1 89 ? 1.104 5.285 7.43 1 94.25 89 ASP A O 1
ATOM 704 N N . ILE A 1 90 ? 2.18 5.891 5.566 1 96 90 ILE A N 1
ATOM 705 C CA . ILE A 1 90 ? 1.666 7.25 5.648 1 96 90 ILE A CA 1
ATOM 706 C C . ILE A 1 90 ? 0.3 7.328 4.969 1 96 90 ILE A C 1
ATOM 708 O O . ILE A 1 90 ? -0.679 7.766 5.578 1 96 90 ILE A O 1
ATOM 712 N N . CYS A 1 91 ? 0.187 6.848 3.746 1 95.44 91 CYS A N 1
ATOM 713 C CA . CYS A 1 91 ? -0.985 7.059 2.904 1 95.44 91 CYS A CA 1
ATOM 714 C C . CYS A 1 91 ? -2.23 6.453 3.543 1 95.44 91 CYS A C 1
ATOM 716 O O . CYS A 1 91 ? -3.281 7.094 3.59 1 95.44 91 CYS A O 1
ATOM 718 N N . PRO A 1 92 ? -2.094 5.305 4.16 1 87.88 92 PRO A N 1
ATOM 719 C CA . PRO A 1 92 ? -3.312 4.715 4.719 1 87.88 92 PRO A CA 1
ATOM 720 C C . PRO A 1 92 ? -3.852 5.5 5.914 1 87.88 92 PRO A C 1
ATOM 722 O O . PRO A 1 92 ? -5.008 5.316 6.309 1 87.88 92 PRO A O 1
ATOM 725 N N . HIS A 1 93 ? -3.059 6.41 6.43 1 86.75 93 HIS A N 1
ATOM 726 C CA . HIS A 1 93 ? -3.459 7.137 7.629 1 86.75 93 HIS A CA 1
ATOM 727 C C . HIS A 1 93 ? -3.602 8.625 7.348 1 86.75 93 HIS A C 1
ATOM 729 O O . HIS A 1 93 ? -3.693 9.43 8.281 1 86.75 93 HIS A O 1
ATOM 735 N N . THR A 1 94 ? -3.604 8.906 6.105 1 91.25 94 THR A N 1
ATOM 736 C CA . THR A 1 94 ? -3.795 10.297 5.688 1 91.25 94 THR A CA 1
ATOM 737 C C . THR A 1 94 ? -5.258 10.703 5.824 1 91.25 94 THR A C 1
ATOM 739 O O . THR A 1 94 ? -6.152 9.852 5.801 1 91.25 94 THR A O 1
ATOM 742 N N . ALA A 1 95 ? -5.512 11.961 5.938 1 91.06 95 ALA A N 1
ATOM 743 C CA . ALA A 1 95 ? -6.84 12.531 6.156 1 91.06 95 ALA A CA 1
ATOM 744 C C . ALA A 1 95 ? -7.812 12.102 5.062 1 91.06 95 ALA A C 1
ATOM 746 O O . ALA A 1 95 ? -7.512 12.227 3.873 1 91.06 95 ALA A O 1
ATOM 747 N N . GLY A 1 96 ? -8.914 11.539 5.504 1 91.12 96 GLY A N 1
ATOM 748 C CA . GLY A 1 96 ? -10 11.242 4.586 1 91.12 96 GLY A CA 1
ATOM 749 C C . GLY A 1 96 ? -9.844 9.906 3.885 1 91.12 96 GLY A C 1
ATOM 750 O O . GLY A 1 96 ? -10.695 9.516 3.084 1 91.12 96 GLY A O 1
ATOM 751 N N . THR A 1 97 ? -8.891 9.078 4.184 1 92.44 97 THR A N 1
ATOM 752 C CA . THR A 1 97 ? -8.562 7.898 3.391 1 92.44 97 THR A CA 1
ATOM 753 C C . THR A 1 97 ? -9.477 6.734 3.766 1 92.44 97 THR A C 1
ATOM 755 O O . THR A 1 97 ? -9.375 5.648 3.189 1 92.44 97 THR A O 1
ATOM 758 N N . HIS A 1 98 ? -10.391 6.961 4.758 1 90.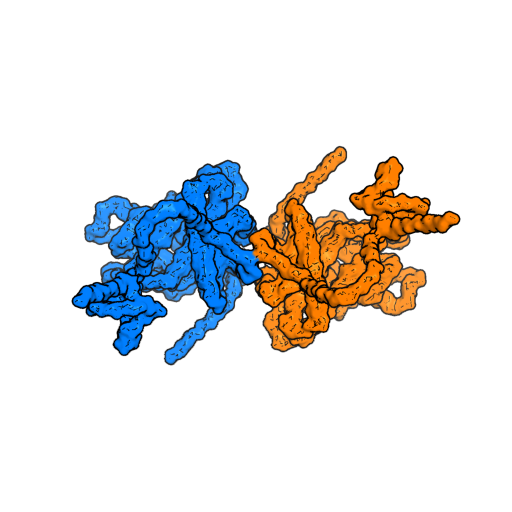19 98 HIS A N 1
ATOM 759 C CA . HIS A 1 98 ? -11.461 5.984 4.93 1 90.19 98 HIS A CA 1
ATOM 760 C C . HIS A 1 98 ? -12.383 5.953 3.713 1 90.19 98 HIS A C 1
ATOM 762 O O . HIS A 1 98 ? -13.117 4.984 3.508 1 90.19 98 HIS A O 1
ATOM 768 N N . LEU A 1 99 ? -12.359 7.047 2.982 1 91.94 99 LEU A N 1
ATOM 769 C CA . LEU A 1 99 ? -13.047 7.07 1.695 1 91.94 99 LEU A CA 1
ATOM 770 C C . LEU A 1 99 ? -12.211 6.375 0.623 1 91.94 99 LEU A C 1
ATOM 772 O O . LEU A 1 99 ? -11.062 6.75 0.385 1 91.94 99 LEU A O 1
ATOM 776 N N . PRO A 1 100 ? -12.781 5.434 -0.085 1 92.56 100 PRO A N 1
ATOM 777 C CA . PRO A 1 100 ? -12.016 4.656 -1.062 1 92.56 100 PRO A CA 1
ATOM 778 C C . PRO A 1 100 ? -11.383 5.531 -2.146 1 92.56 100 PRO A C 1
ATOM 780 O O . PRO A 1 100 ? -10.258 5.27 -2.574 1 92.56 100 PRO A O 1
ATOM 783 N N . VAL A 1 101 ? -12.086 6.535 -2.578 1 93.81 101 VAL A N 1
ATOM 784 C CA . VAL A 1 101 ? -11.578 7.387 -3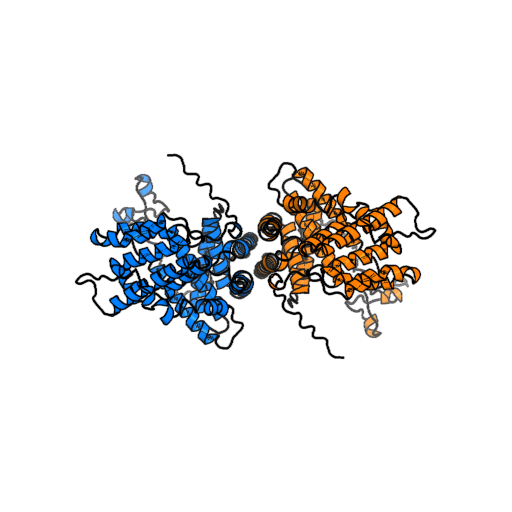.648 1 93.81 101 VAL A CA 1
ATOM 785 C C . VAL A 1 101 ? -10.312 8.109 -3.182 1 93.81 101 VAL A C 1
ATOM 787 O O . VAL A 1 101 ? -9.359 8.266 -3.951 1 93.81 101 VAL A O 1
ATOM 790 N N . LEU A 1 102 ? -10.273 8.555 -1.939 1 95.25 102 LEU A N 1
ATOM 791 C CA . LEU A 1 102 ? -9.102 9.25 -1.413 1 95.25 102 LEU A CA 1
ATOM 792 C C . LEU A 1 102 ? -7.98 8.266 -1.113 1 95.25 102 LEU A C 1
ATOM 794 O O . LEU A 1 102 ? -6.805 8.586 -1.294 1 95.25 102 LEU A O 1
ATOM 798 N N . GLN A 1 103 ? -8.375 7.102 -0.665 1 94.5 103 GLN A N 1
ATOM 799 C CA . GLN A 1 103 ? -7.375 6.055 -0.469 1 94.5 103 GLN A CA 1
ATOM 800 C C . GLN A 1 103 ? -6.652 5.734 -1.773 1 94.5 103 GLN A C 1
ATOM 802 O O . GLN A 1 103 ? -5.422 5.668 -1.809 1 94.5 103 GLN A O 1
ATOM 807 N N . ASN A 1 104 ? -7.391 5.562 -2.791 1 94.81 104 ASN A N 1
ATOM 808 C CA . ASN A 1 104 ? -6.82 5.289 -4.105 1 94.81 104 ASN A CA 1
ATOM 809 C C . ASN A 1 104 ? -5.941 6.438 -4.59 1 94.81 104 ASN A C 1
ATOM 811 O O . ASN A 1 104 ? -4.875 6.211 -5.164 1 94.81 104 ASN A O 1
ATOM 815 N N . THR A 1 105 ? -6.398 7.602 -4.355 1 97 105 THR A N 1
ATOM 816 C CA . THR A 1 105 ? -5.645 8.773 -4.789 1 97 105 THR A CA 1
ATOM 817 C C . THR A 1 105 ? -4.273 8.812 -4.121 1 97 105 THR A C 1
ATOM 819 O O . THR A 1 105 ? -3.252 8.938 -4.801 1 97 105 THR A O 1
ATOM 822 N N . TRP A 1 106 ? -4.23 8.664 -2.861 1 97.5 106 TRP A N 1
ATOM 823 C CA . TRP A 1 106 ? -2.982 8.812 -2.121 1 97.5 106 TRP A CA 1
ATOM 824 C C . TRP A 1 106 ? -2.068 7.613 -2.346 1 97.5 106 TRP A C 1
ATOM 826 O O . TRP A 1 106 ? -0.86 7.773 -2.535 1 97.5 106 TRP A O 1
ATOM 836 N N . VAL A 1 107 ? -2.596 6.414 -2.402 1 96.75 107 VAL A N 1
ATOM 837 C CA . VAL A 1 107 ? -1.799 5.195 -2.441 1 96.75 107 VAL A CA 1
ATOM 838 C C . VAL A 1 107 ? -1.356 4.91 -3.877 1 96.75 107 VAL A C 1
ATOM 840 O O . VAL A 1 107 ? -0.238 4.445 -4.105 1 96.75 107 VAL A O 1
ATOM 843 N N . ASN A 1 108 ? -2.217 5.25 -4.828 1 95.69 108 ASN A N 1
ATOM 844 C CA . ASN A 1 108 ? -1.949 4.832 -6.199 1 95.69 108 ASN A CA 1
ATOM 845 C C . ASN A 1 108 ? -1.616 6.023 -7.094 1 95.69 108 ASN A C 1
ATOM 847 O O . ASN A 1 108 ? -0.56 6.055 -7.727 1 95.69 108 ASN A O 1
ATOM 851 N N . GLU A 1 109 ? -2.424 7.043 -7.098 1 97.38 109 GLU A N 1
ATOM 852 C CA . GLU A 1 109 ? -2.309 8.109 -8.086 1 97.38 109 GLU A CA 1
ATOM 853 C C . GLU A 1 109 ? -1.155 9.055 -7.75 1 97.38 109 GLU A C 1
ATOM 855 O O . GLU A 1 109 ? -0.408 9.469 -8.641 1 97.38 109 GLU A O 1
ATOM 860 N N . VAL A 1 110 ? -1.002 9.398 -6.496 1 98.44 110 VAL A N 1
ATOM 861 C CA . VAL A 1 110 ? -0.002 10.375 -6.086 1 98.44 110 VAL A CA 1
ATOM 862 C C . VAL A 1 110 ? 1.398 9.828 -6.348 1 98.44 110 VAL A C 1
ATOM 864 O O . VAL A 1 110 ? 2.229 10.492 -6.969 1 98.44 110 VAL A O 1
ATOM 867 N N . PRO A 1 111 ? 1.7 8.578 -5.957 1 98.38 111 PRO A N 1
ATOM 868 C CA . PRO A 1 111 ? 3.029 8.055 -6.281 1 98.38 111 PRO A CA 1
ATOM 869 C C . PRO A 1 111 ? 3.277 7.977 -7.785 1 98.38 111 PRO A C 1
ATOM 871 O O . PRO A 1 111 ? 4.391 8.25 -8.25 1 98.38 111 PRO A O 1
ATOM 874 N N . ARG A 1 112 ? 2.26 7.629 -8.516 1 96.75 112 ARG A N 1
ATOM 875 C CA . ARG A 1 112 ? 2.41 7.574 -9.969 1 96.75 112 ARG A CA 1
ATOM 876 C C . ARG A 1 112 ? 2.713 8.953 -10.539 1 96.75 112 ARG A C 1
ATOM 878 O O . ARG A 1 112 ? 3.596 9.102 -11.383 1 96.75 112 ARG A O 1
ATOM 885 N N . MET A 1 113 ? 2.039 9.969 -10.062 1 97.19 113 MET A N 1
ATOM 886 C CA . MET A 1 113 ? 2.275 11.344 -10.484 1 97.19 113 MET A CA 1
ATOM 887 C C . MET A 1 113 ? 3.672 11.805 -10.078 1 97.19 113 MET A C 1
ATOM 889 O O . MET A 1 113 ? 4.316 12.562 -10.812 1 97.19 113 MET A O 1
ATOM 893 N N . ALA A 1 114 ? 4.105 11.352 -8.945 1 98.31 114 ALA A N 1
ATOM 894 C CA . ALA A 1 114 ? 5.398 11.781 -8.406 1 98.31 114 ALA A CA 1
ATOM 895 C C . ALA A 1 114 ? 6.539 11.32 -9.312 1 98.31 114 ALA A C 1
ATOM 897 O O . ALA A 1 114 ? 7.582 11.977 -9.383 1 98.31 114 ALA A O 1
ATOM 898 N N . LEU A 1 115 ? 6.363 10.219 -9.992 1 96.62 115 LEU A N 1
ATOM 899 C CA . LEU A 1 115 ? 7.406 9.68 -10.852 1 96.62 115 LEU A CA 1
ATOM 900 C C . LEU A 1 115 ? 7.566 10.531 -12.109 1 96.62 115 LEU A C 1
ATOM 902 O O . LEU A 1 115 ? 8.578 10.43 -12.805 1 96.62 115 LEU A O 1
ATOM 906 N N . GLU A 1 116 ? 6.586 11.391 -12.344 1 95.44 116 GLU A N 1
ATOM 907 C CA . GLU A 1 116 ? 6.645 12.273 -13.508 1 95.44 116 GLU A CA 1
ATOM 908 C C . GLU A 1 116 ? 6.816 13.734 -13.078 1 95.44 116 GLU A C 1
ATOM 910 O O . GLU A 1 116 ? 6.906 14.625 -13.922 1 95.44 116 GLU A O 1
ATOM 915 N N . HIS A 1 117 ? 6.801 14 -11.844 1 96.69 117 HIS A N 1
ATOM 916 C CA . HIS A 1 117 ? 6.902 15.336 -11.281 1 96.69 117 HIS A CA 1
ATOM 917 C C . HIS A 1 117 ? 7.852 15.367 -10.086 1 96.69 117 HIS A C 1
ATOM 919 O O . HIS A 1 117 ? 7.422 15.203 -8.945 1 96.69 117 HIS A O 1
ATOM 925 N N . GLU A 1 118 ? 9.047 15.781 -10.305 1 96.62 118 GLU A N 1
ATOM 926 C CA . GLU A 1 118 ? 10.141 15.641 -9.344 1 96.62 118 GLU A CA 1
ATOM 927 C C . GLU A 1 118 ? 9.828 16.375 -8.039 1 96.62 118 GLU A C 1
ATOM 929 O O . GLU A 1 118 ? 10.125 15.859 -6.957 1 96.62 118 GLU A O 1
ATOM 934 N N . PRO A 1 119 ? 9.234 17.578 -8.047 1 97.81 119 PRO A N 1
ATOM 935 C CA . PRO A 1 119 ? 8.914 18.234 -6.773 1 97.81 119 PRO A CA 1
ATOM 936 C C . PRO A 1 119 ? 8.008 17.391 -5.887 1 97.81 119 PRO A C 1
ATOM 938 O O . PRO A 1 119 ? 8.164 17.391 -4.664 1 97.81 119 PRO A O 1
ATOM 941 N N . LEU A 1 120 ? 7.082 16.734 -6.547 1 98.69 120 LEU A N 1
ATOM 942 C CA . LEU A 1 120 ? 6.188 15.867 -5.781 1 98.69 120 LEU A CA 1
ATOM 943 C C . LEU A 1 120 ? 6.945 14.672 -5.207 1 98.69 120 LEU A C 1
ATOM 945 O O . LEU A 1 120 ? 6.695 14.266 -4.074 1 98.69 120 LEU A O 1
ATOM 949 N N . LEU A 1 121 ? 7.855 14.102 -6 1 98.75 121 LEU A N 1
ATOM 950 C CA . LEU A 1 121 ? 8.68 13.008 -5.492 1 98.75 121 LEU A CA 1
ATOM 951 C C . LEU A 1 121 ? 9.516 13.461 -4.305 1 98.75 121 LEU A C 1
ATOM 953 O O . LEU A 1 121 ? 9.602 12.758 -3.293 1 98.75 121 LEU A O 1
ATOM 957 N N . ASN A 1 122 ? 10.125 14.633 -4.43 1 98.56 122 ASN A N 1
ATOM 958 C CA . ASN A 1 122 ? 10.906 15.18 -3.328 1 98.56 122 ASN A CA 1
ATOM 959 C C . ASN A 1 122 ? 10.055 15.383 -2.08 1 98.56 122 ASN A C 1
ATOM 961 O O . ASN A 1 122 ? 10.516 15.141 -0.963 1 98.56 122 ASN A O 1
ATOM 965 N N . ALA A 1 123 ? 8.844 15.859 -2.285 1 98.69 123 ALA A N 1
ATOM 966 C CA . ALA A 1 123 ? 7.938 16.062 -1.16 1 98.69 123 ALA A CA 1
ATOM 967 C C . ALA A 1 123 ? 7.629 14.742 -0.461 1 98.69 123 ALA A C 1
ATOM 969 O O . ALA A 1 123 ? 7.598 14.68 0.77 1 98.69 123 ALA A O 1
ATOM 970 N N . ILE A 1 124 ? 7.406 13.711 -1.278 1 98.81 124 ILE A N 1
ATOM 971 C CA . ILE A 1 124 ? 7.141 12.383 -0.745 1 98.81 124 ILE A CA 1
ATOM 972 C C . ILE A 1 124 ? 8.344 11.898 0.064 1 98.81 124 ILE A C 1
ATOM 974 O O . ILE A 1 124 ? 8.188 11.398 1.179 1 98.81 124 ILE A O 1
ATOM 978 N N . MET A 1 125 ? 9.57 12.102 -0.488 1 98.75 125 MET A N 1
ATOM 979 C CA . MET A 1 125 ? 10.781 11.688 0.221 1 98.75 125 MET A CA 1
ATOM 980 C C . MET A 1 125 ? 10.93 12.453 1.532 1 98.75 125 MET A C 1
ATOM 982 O O . MET A 1 125 ? 11.234 11.867 2.568 1 98.75 125 MET A O 1
ATOM 986 N N . SER A 1 126 ? 10.633 13.703 1.483 1 98.19 126 SER A N 1
ATOM 987 C CA . SER A 1 126 ? 10.805 14.57 2.646 1 98.19 126 SER A CA 1
ATOM 988 C C . SER A 1 126 ? 9.852 14.164 3.773 1 98.19 126 SER A C 1
ATOM 990 O O . SER A 1 126 ? 10.281 14 4.918 1 98.19 126 SER A O 1
ATOM 992 N N . ILE A 1 127 ? 8.625 14.008 3.463 1 97.81 127 ILE A N 1
ATOM 993 C CA . ILE A 1 127 ? 7.637 13.719 4.5 1 97.81 127 ILE A CA 1
ATOM 994 C C . ILE A 1 127 ? 7.863 12.312 5.055 1 97.81 127 ILE A C 1
ATOM 996 O O . ILE A 1 127 ? 7.641 12.062 6.242 1 97.81 127 ILE A O 1
ATOM 1000 N N . SER A 1 128 ? 8.305 11.406 4.195 1 97.88 128 SER A N 1
ATOM 1001 C CA . SER A 1 128 ? 8.617 10.055 4.656 1 97.88 128 SER A CA 1
ATOM 1002 C C . SER A 1 128 ? 9.781 10.07 5.637 1 97.88 128 SER A C 1
ATOM 1004 O O . SER A 1 128 ? 9.781 9.32 6.617 1 97.88 128 SER A O 1
ATOM 1006 N N . CYS A 1 129 ? 10.805 10.898 5.336 1 97.31 129 CYS A N 1
ATOM 1007 C CA . CYS A 1 129 ? 11.898 11.062 6.293 1 97.31 129 CYS A CA 1
ATOM 1008 C C . CYS A 1 129 ? 11.367 11.555 7.637 1 97.31 129 CYS A C 1
ATOM 1010 O O . CYS A 1 129 ? 11.766 11.039 8.688 1 97.31 129 CYS A O 1
ATOM 1012 N N . LEU A 1 130 ? 10.477 12.508 7.574 1 95.88 130 LEU A N 1
ATOM 1013 C CA . LEU A 1 130 ? 9.906 13.055 8.805 1 95.88 130 LEU A CA 1
ATOM 1014 C C . LEU A 1 130 ? 9.156 11.984 9.578 1 95.88 130 LEU A C 1
ATOM 1016 O O . LEU A 1 130 ? 9.281 11.891 10.805 1 95.88 130 LEU A O 1
ATOM 1020 N N . TYR A 1 131 ? 8.406 11.211 8.906 1 96.19 131 TYR A N 1
ATOM 1021 C CA . TYR A 1 131 ? 7.672 10.125 9.539 1 96.19 131 TYR A CA 1
ATOM 1022 C C . TYR A 1 131 ? 8.617 9.164 10.242 1 96.19 131 TYR A C 1
ATOM 1024 O O . TYR A 1 131 ? 8.375 8.766 11.391 1 96.19 131 TYR A O 1
ATOM 1032 N N . LEU A 1 132 ? 9.633 8.797 9.508 1 95.88 132 LEU A N 1
ATOM 1033 C CA . LEU A 1 132 ? 10.586 7.84 10.07 1 95.88 132 LEU A CA 1
ATOM 1034 C C . LEU A 1 132 ? 11.289 8.422 11.289 1 95.88 132 LEU A C 1
ATOM 1036 O O . LEU A 1 132 ? 11.578 7.703 12.242 1 95.88 132 LEU A O 1
ATOM 1040 N N . LEU A 1 133 ? 11.578 9.664 11.281 1 92.88 133 LEU A N 1
ATOM 1041 C CA . LEU A 1 133 ? 12.273 10.336 12.375 1 92.88 133 LEU A CA 1
ATOM 1042 C C . LEU A 1 133 ? 11.375 10.453 13.594 1 92.88 133 LEU A C 1
ATOM 1044 O O . LEU A 1 133 ? 11.852 10.391 14.734 1 92.88 133 LEU A O 1
ATOM 1048 N N . THR A 1 134 ? 10.078 10.578 13.414 1 89.75 134 THR A N 1
ATOM 1049 C CA . THR A 1 134 ? 9.172 10.883 14.516 1 89.75 134 THR A CA 1
ATOM 1050 C C . THR A 1 134 ? 8.453 9.625 15 1 89.75 134 THR A C 1
ATOM 1052 O O . THR A 1 134 ? 8.453 9.328 16.188 1 89.75 134 THR A O 1
ATOM 1055 N N . GLN A 1 135 ? 7.891 8.883 14.055 1 85.25 135 GLN A N 1
ATOM 1056 C CA . GLN A 1 135 ? 7.121 7.695 14.406 1 85.25 135 GLN A CA 1
ATOM 1057 C C . GLN A 1 135 ? 8 6.449 14.414 1 85.25 135 GLN A C 1
ATOM 1059 O O . GLN A 1 135 ? 7.836 5.574 15.266 1 85.25 135 GLN A O 1
ATOM 1064 N N . GLY A 1 136 ? 8.789 6.387 13.5 1 75.69 136 GLY A N 1
ATOM 1065 C CA . GLY A 1 136 ? 9.625 5.207 13.359 1 75.69 136 GLY A CA 1
ATOM 1066 C C . GLY A 1 136 ? 10.797 5.188 14.328 1 75.69 136 GLY A C 1
ATOM 1067 O O . GLY A 1 136 ? 11.398 4.141 14.562 1 75.69 136 GLY A O 1
ATOM 1068 N N . ARG A 1 137 ? 11.055 6.227 14.898 1 77.88 137 ARG A N 1
ATOM 1069 C CA . ARG A 1 137 ? 12.227 6.391 15.758 1 77.88 137 ARG A CA 1
ATOM 1070 C C . ARG A 1 137 ? 13.484 5.844 15.086 1 77.88 137 ARG A C 1
ATOM 1072 O O . ARG A 1 137 ? 14.242 5.09 15.695 1 77.88 137 ARG A O 1
ATOM 1079 N N . ASP A 1 138 ? 13.539 6.176 13.867 1 81.25 138 ASP A N 1
ATOM 1080 C CA . ASP A 1 138 ? 14.641 5.699 13.031 1 81.25 138 ASP A CA 1
ATOM 1081 C C . ASP A 1 138 ? 15.977 6.254 13.516 1 81.25 138 ASP A C 1
ATOM 1083 O O . ASP A 1 138 ? 16.094 7.445 13.812 1 81.25 138 ASP A O 1
ATOM 1087 N N . THR A 1 139 ? 16.922 5.434 13.57 1 81.31 139 THR A N 1
ATOM 1088 C CA . THR A 1 139 ? 18.203 5.812 14.156 1 81.31 139 THR A CA 1
ATOM 1089 C C . THR A 1 139 ? 19.219 6.156 13.062 1 81.31 139 THR A C 1
ATOM 1091 O O . THR A 1 139 ? 20.375 6.43 13.359 1 81.31 139 THR A O 1
ATOM 1094 N N . ASP A 1 140 ? 18.812 6.129 11.883 1 84.88 140 ASP A N 1
ATOM 1095 C CA . ASP A 1 140 ? 19.703 6.523 10.789 1 84.88 140 ASP A CA 1
ATOM 1096 C C . ASP A 1 140 ? 20.172 7.965 10.969 1 84.88 140 ASP A C 1
ATOM 1098 O O . ASP A 1 140 ? 19.375 8.898 10.883 1 84.88 140 ASP A O 1
ATOM 1102 N N . PRO A 1 141 ? 21.391 8.133 11.141 1 87 141 PRO A N 1
ATOM 1103 C CA . PRO A 1 141 ? 21.891 9.469 11.438 1 87 141 PRO A CA 1
ATOM 1104 C C . PRO A 1 141 ? 21.797 10.422 10.242 1 87 141 PRO A C 1
ATOM 1106 O O . PRO A 1 141 ? 21.812 11.641 10.414 1 87 141 PRO A O 1
ATOM 1109 N N . GLU A 1 142 ? 21.703 9.797 9.078 1 93.19 142 GLU A N 1
ATOM 1110 C CA . GLU A 1 142 ? 21.703 10.641 7.891 1 93.19 142 GLU A CA 1
ATOM 1111 C C . GLU A 1 142 ? 20.281 11.07 7.516 1 93.19 142 GLU A C 1
ATOM 1113 O O . GLU A 1 142 ? 20.094 11.914 6.641 1 93.19 142 GLU A O 1
ATOM 1118 N N . LEU A 1 143 ? 19.359 10.578 8.164 1 94.56 143 LEU A N 1
ATOM 1119 C CA . LEU A 1 143 ? 17.969 10.781 7.777 1 94.56 143 LEU A CA 1
ATOM 1120 C C . LEU A 1 143 ? 17.578 12.25 7.91 1 94.56 143 LEU A C 1
ATOM 1122 O O . LEU A 1 143 ? 16.828 12.773 7.082 1 94.56 143 LEU A O 1
ATOM 1126 N N . GLU A 1 144 ? 18.047 12.93 8.898 1 94.31 144 GLU A N 1
ATOM 1127 C CA . GLU A 1 144 ? 17.75 14.344 9.086 1 94.31 144 GLU A CA 1
ATOM 1128 C C . GLU A 1 144 ? 18.312 15.18 7.938 1 94.31 144 GLU A C 1
ATOM 1130 O O . GLU A 1 144 ? 17.672 16.141 7.484 1 94.31 144 GLU A O 1
ATOM 1135 N N . LEU A 1 145 ? 19.5 14.773 7.586 1 95.62 145 LEU A N 1
ATOM 1136 C CA . LEU A 1 145 ? 20.125 15.484 6.477 1 95.62 145 LEU A CA 1
ATOM 1137 C C . LEU A 1 145 ? 19.375 15.234 5.176 1 95.62 145 LEU A C 1
ATOM 1139 O O . LEU A 1 145 ? 19.156 16.156 4.387 1 95.62 145 LEU A O 1
ATOM 1143 N N . HIS A 1 146 ? 19 14.008 4.941 1 96.56 146 HIS A N 1
ATOM 1144 C CA . HIS A 1 146 ? 18.203 13.68 3.76 1 96.56 146 HIS A CA 1
ATOM 1145 C C . HIS A 1 146 ? 16.891 14.469 3.742 1 96.56 146 HIS A C 1
ATOM 1147 O O . HIS A 1 146 ? 16.5 15 2.701 1 96.56 146 HIS A O 1
ATOM 1153 N N . ARG A 1 147 ? 16.281 14.531 4.852 1 96.94 147 ARG A N 1
ATOM 1154 C CA . ARG A 1 147 ? 15.023 15.266 4.957 1 96.94 147 ARG A CA 1
ATOM 1155 C C . ARG A 1 147 ? 15.211 16.734 4.559 1 96.94 147 ARG A C 1
ATOM 1157 O O . ARG A 1 147 ? 14.43 17.266 3.77 1 96.94 147 ARG A O 1
ATOM 1164 N N . ALA A 1 148 ? 16.203 17.344 5.152 1 96.25 148 ALA A N 1
ATOM 1165 C CA . ALA A 1 148 ? 16.469 18.75 4.863 1 96.25 148 ALA A CA 1
ATOM 1166 C C . ALA A 1 148 ? 16.703 18.969 3.373 1 96.25 148 ALA A C 1
ATOM 1168 O O . ALA A 1 148 ? 16.203 19.938 2.793 1 96.25 148 ALA A O 1
ATOM 1169 N N . ASN A 1 149 ? 17.453 18.062 2.799 1 97.06 149 ASN A N 1
ATOM 1170 C CA . ASN A 1 149 ? 17.766 18.188 1.378 1 97.06 149 ASN A CA 1
ATOM 1171 C C . ASN A 1 149 ? 16.5 18.047 0.516 1 97.06 149 ASN A C 1
ATOM 1173 O O . ASN A 1 149 ? 16.281 18.844 -0.396 1 97.06 149 ASN A O 1
ATOM 1177 N N . TYR A 1 150 ? 15.742 17.031 0.792 1 98 150 TYR A N 1
ATOM 1178 C CA . TYR A 1 150 ? 14.523 16.812 0.022 1 98 150 TYR A CA 1
ATOM 1179 C C . TYR A 1 150 ? 13.547 17.969 0.224 1 98 150 TYR A C 1
ATOM 1181 O O . TYR A 1 150 ? 12.883 18.406 -0.724 1 98 150 TYR A O 1
ATOM 1189 N N . LEU A 1 151 ? 13.438 18.438 1.434 1 97.44 151 LEU A N 1
ATOM 1190 C CA . LEU A 1 151 ? 12.516 19.531 1.728 1 97.44 151 LEU A CA 1
ATOM 1191 C C . LEU A 1 151 ? 12.938 20.812 0.999 1 97.44 151 LEU A C 1
ATOM 1193 O O . LEU A 1 151 ? 12.102 21.5 0.411 1 97.44 151 LEU A O 1
ATOM 1197 N N . GLU A 1 152 ? 14.164 21.109 1.058 1 97.19 152 GLU A N 1
ATOM 1198 C CA . GLU A 1 152 ? 14.672 22.281 0.364 1 97.19 152 GLU A CA 1
ATOM 1199 C C . GLU A 1 152 ? 14.414 22.188 -1.138 1 97.19 152 GLU A C 1
ATOM 1201 O O . GLU A 1 152 ? 13.977 23.172 -1.754 1 97.19 152 GLU A O 1
ATOM 1206 N N . ALA A 1 153 ? 14.734 21.062 -1.684 1 97.44 153 ALA A N 1
ATOM 1207 C CA . ALA A 1 153 ? 14.477 20.844 -3.105 1 97.44 153 ALA A CA 1
ATOM 1208 C C . ALA A 1 153 ? 12.992 21.016 -3.424 1 97.44 153 ALA A C 1
ATOM 1210 O O . ALA A 1 153 ? 12.633 21.625 -4.434 1 97.44 153 ALA A O 1
ATOM 1211 N N . THR A 1 154 ? 12.117 20.484 -2.588 1 97.81 154 THR A N 1
ATOM 1212 C CA . THR A 1 154 ? 10.68 20.594 -2.771 1 97.81 154 THR A CA 1
ATOM 1213 C C . THR A 1 154 ? 10.242 22.062 -2.791 1 97.81 154 THR A C 1
ATOM 1215 O O . THR A 1 154 ? 9.523 22.484 -3.701 1 97.81 154 THR A O 1
ATOM 1218 N N . VAL A 1 155 ? 10.672 22.781 -1.797 1 96.06 155 VAL A N 1
ATOM 1219 C CA . VAL A 1 155 ? 10.242 24.172 -1.64 1 96.06 155 VAL A CA 1
ATOM 1220 C C . VAL A 1 155 ? 10.719 25 -2.832 1 96.06 155 VAL A C 1
ATOM 1222 O O . VAL A 1 155 ? 9.938 25.75 -3.418 1 96.06 155 VAL A O 1
ATOM 1225 N N . GLN A 1 156 ? 11.945 24.781 -3.238 1 96.38 156 GLN A N 1
ATOM 1226 C CA . GLN A 1 156 ? 12.516 25.531 -4.352 1 96.38 156 GLN A CA 1
ATOM 1227 C C . GLN A 1 156 ? 11.797 25.219 -5.656 1 96.38 156 GLN A C 1
ATOM 1229 O O . GLN A 1 156 ? 11.352 26.125 -6.371 1 96.38 156 GLN A O 1
ATOM 1234 N N . GLN A 1 157 ? 11.648 24 -5.91 1 96.75 157 GLN A N 1
ATOM 1235 C CA . GLN A 1 157 ? 11.039 23.578 -7.168 1 96.75 157 GLN A CA 1
ATOM 1236 C C . GLN A 1 157 ? 9.547 23.891 -7.188 1 96.75 157 GLN A C 1
ATOM 1238 O O . GLN A 1 157 ? 8.992 24.203 -8.242 1 96.75 157 GLN A O 1
ATOM 1243 N N . HIS A 1 158 ? 8.875 23.781 -6.074 1 95.69 158 HIS A N 1
ATOM 1244 C CA . HIS A 1 158 ? 7.449 24.078 -5.992 1 95.69 158 HIS A CA 1
ATOM 1245 C C . HIS A 1 158 ? 7.195 25.562 -6.227 1 95.69 158 HIS A C 1
ATOM 1247 O O . HIS A 1 158 ? 6.207 25.938 -6.867 1 95.69 158 HIS A O 1
ATOM 1253 N N . ARG A 1 159 ? 8.039 26.375 -5.684 1 94.62 159 ARG A N 1
ATOM 1254 C CA . ARG A 1 159 ? 7.938 27.812 -5.93 1 94.62 159 ARG A CA 1
ATOM 1255 C C . ARG A 1 159 ? 8 28.109 -7.422 1 94.62 159 ARG A C 1
ATOM 1257 O O . ARG A 1 159 ? 7.234 28.938 -7.922 1 94.62 159 ARG A O 1
ATOM 1264 N N . GLU A 1 160 ? 8.883 27.453 -8.055 1 95.31 160 GLU A N 1
ATOM 1265 C CA . GLU A 1 160 ? 9.016 27.625 -9.5 1 95.31 160 GLU A CA 1
ATOM 1266 C C . GLU A 1 160 ? 7.758 27.156 -10.227 1 95.31 160 GLU A C 1
ATOM 1268 O O . GLU A 1 160 ? 7.301 27.797 -11.172 1 95.31 160 GLU A O 1
ATOM 1273 N N . THR A 1 161 ? 7.262 26.047 -9.781 1 95.31 161 THR A N 1
ATOM 1274 C CA . THR A 1 161 ? 6.043 25.5 -10.375 1 95.31 161 THR A CA 1
ATOM 1275 C C . THR A 1 161 ? 4.879 26.469 -10.203 1 95.31 161 THR A C 1
ATOM 1277 O O . THR A 1 161 ? 4.113 26.703 -11.141 1 95.31 161 THR A O 1
ATOM 1280 N N . LEU A 1 162 ? 4.727 27.047 -9.047 1 94 162 LEU A N 1
ATOM 1281 C CA . LEU A 1 162 ? 3.609 27.938 -8.734 1 94 162 LEU A CA 1
ATOM 1282 C C . LEU A 1 162 ? 3.713 29.234 -9.523 1 94 162 LEU A C 1
ATOM 1284 O O . LEU A 1 162 ? 2.695 29.859 -9.844 1 94 162 LEU A O 1
ATOM 1288 N N . ALA A 1 163 ? 4.941 29.578 -9.812 1 93.56 163 ALA A N 1
ATOM 1289 C CA . ALA A 1 163 ? 5.145 30.797 -10.609 1 93.56 163 ALA A CA 1
ATOM 1290 C C . ALA A 1 163 ? 4.656 30.594 -12.039 1 93.56 163 ALA A C 1
ATOM 1292 O O . ALA A 1 163 ? 4.301 31.562 -12.719 1 93.56 163 ALA A O 1
ATOM 1293 N N . ASN A 1 164 ? 4.656 29.344 -12.453 1 92.88 164 ASN A N 1
ATOM 1294 C CA . ASN A 1 164 ? 4.234 29.016 -13.812 1 92.88 164 ASN A CA 1
ATOM 1295 C C . ASN A 1 164 ? 3.338 27.781 -13.844 1 92.88 164 ASN A C 1
ATOM 1297 O O . ASN A 1 164 ? 3.67 26.781 -14.484 1 92.88 164 ASN A O 1
ATOM 1301 N N . MET A 1 165 ? 2.148 27.938 -13.312 1 94.75 165 MET A N 1
ATOM 1302 C CA . MET A 1 165 ? 1.231 26.797 -13.273 1 94.75 165 MET A CA 1
ATOM 1303 C C . MET A 1 165 ? 0.564 26.594 -14.633 1 94.75 165 MET A C 1
ATOM 1305 O O . MET A 1 165 ? 0.115 27.562 -15.258 1 94.75 165 MET A O 1
ATOM 1309 N N . THR A 1 166 ? 0.645 25.453 -15.102 1 95 166 THR A N 1
ATOM 1310 C CA . THR A 1 166 ? 0.038 25.031 -16.359 1 95 166 THR A CA 1
ATOM 1311 C C . THR A 1 166 ? -0.897 23.844 -16.125 1 95 166 THR A C 1
ATOM 1313 O O . THR A 1 166 ? -1.003 23.328 -15.016 1 95 166 THR A O 1
ATOM 1316 N N . LYS A 1 167 ? -1.59 23.453 -17.141 1 94.56 167 LYS A N 1
ATOM 1317 C CA . LYS A 1 167 ? -2.471 22.297 -17.062 1 94.56 167 LYS A CA 1
ATOM 1318 C C . LYS A 1 167 ? -1.689 21.047 -16.688 1 94.56 167 LYS A C 1
ATOM 1320 O O . LYS A 1 167 ? -2.199 20.172 -15.984 1 94.56 167 LYS A O 1
ATOM 1325 N N . GLU A 1 168 ? -0.462 20.953 -17.062 1 93.19 168 GLU A N 1
ATOM 1326 C CA . GLU A 1 168 ? 0.346 19.75 -16.922 1 93.19 168 GLU A CA 1
ATOM 1327 C C . GLU A 1 168 ? 0.876 19.609 -15.492 1 93.19 168 GLU A C 1
ATOM 1329 O O . GLU A 1 168 ? 1.029 18.484 -14.992 1 93.19 168 GLU A O 1
ATOM 1334 N N . ASN A 1 169 ? 1.121 20.703 -14.883 1 95.75 169 ASN A N 1
ATOM 1335 C CA . ASN A 1 169 ? 1.785 20.578 -13.586 1 95.75 169 ASN A CA 1
ATOM 1336 C C . ASN A 1 169 ? 0.853 20.969 -12.445 1 95.75 169 ASN A C 1
ATOM 1338 O O . ASN A 1 169 ? 1.239 20.922 -11.273 1 95.75 169 ASN A O 1
ATOM 1342 N N . SER A 1 170 ? -0.406 21.297 -12.734 1 96.75 170 SER A N 1
ATOM 1343 C CA . SER A 1 170 ? -1.339 21.781 -11.719 1 96.75 170 SER A CA 1
ATOM 1344 C C . SER A 1 170 ? -1.759 20.656 -10.773 1 96.75 170 SER A C 1
ATOM 1346 O O . SER A 1 170 ? -1.839 20.859 -9.555 1 96.75 170 SER A O 1
ATOM 1348 N N . ASP A 1 171 ? -1.974 19.516 -11.344 1 96.38 171 ASP A N 1
ATOM 1349 C CA . ASP A 1 171 ? -2.41 18.375 -10.547 1 96.38 171 ASP A CA 1
ATOM 1350 C C . ASP A 1 171 ? -1.36 18.016 -9.5 1 96.38 171 ASP A C 1
ATOM 1352 O O . ASP A 1 171 ? -1.641 18.016 -8.297 1 96.38 171 ASP A O 1
ATOM 1356 N N . PRO A 1 172 ? -0.162 17.766 -9.906 1 97.56 172 PRO A N 1
ATOM 1357 C CA . PRO A 1 172 ? 0.854 17.438 -8.906 1 97.56 172 PRO A CA 1
ATOM 1358 C C . PRO A 1 172 ? 1.168 18.609 -7.977 1 97.56 172 PRO A C 1
ATOM 1360 O O . PRO A 1 172 ? 1.498 18.391 -6.809 1 97.56 172 PRO A O 1
ATOM 1363 N N . ALA A 1 173 ? 1.028 19.828 -8.445 1 97.56 173 ALA A N 1
ATOM 1364 C CA . ALA A 1 173 ? 1.291 21 -7.609 1 97.56 173 ALA A CA 1
ATOM 1365 C C . ALA A 1 173 ? 0.353 21.031 -6.406 1 97.56 173 ALA A C 1
ATOM 1367 O O . ALA A 1 173 ? 0.757 21.422 -5.309 1 97.56 173 ALA A O 1
ATOM 1368 N N . CYS A 1 174 ? -0.83 20.625 -6.621 1 96.5 174 CYS A N 1
ATOM 1369 C CA . CYS A 1 174 ? -1.801 20.578 -5.535 1 96.5 174 CYS A CA 1
ATOM 1370 C C . CYS A 1 174 ? -1.349 19.609 -4.445 1 96.5 174 CYS A C 1
ATOM 1372 O O . CYS A 1 174 ? -1.395 19.938 -3.258 1 96.5 174 CYS A O 1
ATOM 1374 N N . PHE A 1 175 ? -0.893 18.5 -4.848 1 97.62 175 PHE A N 1
ATOM 1375 C CA . PHE A 1 175 ? -0.507 17.484 -3.877 1 97.62 175 PHE A CA 1
ATOM 1376 C C . PHE A 1 175 ? 0.791 17.875 -3.176 1 97.62 175 PHE A C 1
ATOM 1378 O O . PHE A 1 175 ? 0.982 17.562 -1.998 1 97.62 175 PHE A O 1
ATOM 1385 N N . VAL A 1 176 ? 1.707 18.531 -3.891 1 97.75 176 VAL A N 1
ATOM 1386 C CA . VAL A 1 176 ? 2.898 19.062 -3.234 1 97.75 176 VAL A CA 1
ATOM 1387 C C . VAL A 1 176 ? 2.49 20.016 -2.121 1 97.75 176 VAL A C 1
ATOM 1389 O O . VAL A 1 176 ? 3.014 19.953 -1.006 1 97.75 176 VAL A O 1
ATOM 1392 N N . SER A 1 177 ? 1.568 20.875 -2.428 1 95 177 SER A N 1
ATOM 1393 C CA . SER A 1 177 ? 1.113 21.859 -1.456 1 95 177 SER A CA 1
ATOM 1394 C C . SER A 1 177 ? 0.501 21.203 -0.231 1 95 177 SER A C 1
ATOM 1396 O O . SER A 1 177 ? 0.736 21.625 0.901 1 95 177 SER A O 1
ATOM 1398 N N . VAL A 1 178 ? -0.268 20.172 -0.471 1 94.5 178 VAL A N 1
ATOM 1399 C CA . VAL A 1 178 ? -0.888 19.453 0.632 1 94.5 178 VAL A CA 1
ATOM 1400 C C . VAL A 1 178 ? 0.193 18.812 1.508 1 94.5 178 VAL A C 1
ATOM 1402 O O . VAL A 1 178 ? 0.146 18.922 2.734 1 94.5 178 VAL A O 1
ATOM 1405 N N . LEU A 1 179 ? 1.136 18.156 0.878 1 96.38 179 LEU A N 1
ATOM 1406 C CA . LEU A 1 179 ? 2.197 17.484 1.62 1 96.38 179 LEU A CA 1
ATOM 1407 C C . LEU A 1 179 ? 3.033 18.5 2.404 1 96.38 179 LEU A C 1
ATOM 1409 O O . LEU A 1 179 ? 3.449 18.219 3.531 1 96.38 179 LEU A O 1
ATOM 1413 N N . LEU A 1 180 ? 3.287 19.625 1.809 1 94.81 180 LEU A N 1
ATOM 1414 C CA . LEU A 1 180 ? 4.051 20.672 2.492 1 94.81 180 LEU A CA 1
ATOM 1415 C C . LEU A 1 180 ? 3.289 21.203 3.699 1 94.81 180 LEU A C 1
ATOM 1417 O O . LEU A 1 180 ? 3.885 21.484 4.742 1 94.81 180 LEU A O 1
ATOM 1421 N N . THR A 1 181 ? 2.021 21.359 3.547 1 92.62 181 THR A N 1
ATOM 1422 C CA . THR A 1 181 ? 1.202 21.844 4.656 1 92.62 181 THR A CA 1
ATOM 1423 C C . THR A 1 181 ? 1.186 20.812 5.793 1 92.62 181 THR A C 1
ATOM 1425 O O . THR A 1 181 ? 1.26 21.188 6.965 1 92.62 181 THR A O 1
ATOM 1428 N N . MET A 1 182 ? 1.046 19.562 5.453 1 92.81 182 MET A N 1
ATOM 1429 C CA . MET A 1 182 ? 1.107 18.484 6.441 1 92.81 182 MET A CA 1
ATOM 1430 C C . MET A 1 182 ? 2.459 18.469 7.148 1 92.81 182 MET A C 1
ATOM 1432 O O . MET A 1 182 ? 2.527 18.328 8.367 1 92.81 182 MET A O 1
ATOM 1436 N N . ASP A 1 183 ? 3.438 18.609 6.324 1 93.75 183 ASP A N 1
ATOM 1437 C CA . ASP A 1 183 ? 4.801 18.641 6.852 1 93.75 183 ASP A CA 1
ATOM 1438 C C . ASP A 1 183 ? 4.984 19.797 7.828 1 93.75 183 ASP A C 1
ATOM 1440 O O . ASP A 1 183 ? 5.559 19.625 8.898 1 93.75 183 ASP A O 1
ATOM 1444 N N . ALA A 1 184 ? 4.527 20.953 7.449 1 92.44 184 ALA A N 1
ATOM 1445 C CA . ALA A 1 184 ? 4.648 22.156 8.281 1 92.44 184 ALA A CA 1
ATOM 1446 C C . ALA A 1 184 ? 3.926 21.969 9.609 1 92.44 184 ALA A C 1
ATOM 1448 O O . ALA A 1 184 ? 4.43 22.375 10.656 1 92.44 184 ALA A O 1
ATOM 1449 N N . PHE A 1 185 ? 2.773 21.406 9.578 1 93.38 185 PHE A N 1
ATOM 1450 C CA . PHE A 1 185 ? 2.045 21.172 10.82 1 93.38 185 PHE A CA 1
ATOM 1451 C C . PHE A 1 185 ? 2.795 20.188 11.711 1 93.38 185 PHE A C 1
ATOM 1453 O O . PHE A 1 185 ? 2.93 20.422 12.914 1 93.38 185 PHE A O 1
ATOM 1460 N N . ALA A 1 186 ? 3.23 19.109 11.109 1 92.81 186 ALA A N 1
ATOM 1461 C CA . ALA A 1 186 ? 3.953 18.094 11.867 1 92.81 186 ALA A CA 1
ATOM 1462 C C . ALA A 1 186 ? 5.199 18.672 12.523 1 92.81 186 ALA A C 1
ATOM 1464 O O . ALA A 1 186 ? 5.598 18.25 13.609 1 92.81 186 ALA A O 1
ATOM 1465 N N . ASN A 1 187 ? 5.738 19.656 11.891 1 92 187 ASN A N 1
ATOM 1466 C CA . ASN A 1 187 ? 6.98 20.266 12.359 1 92 187 ASN A CA 1
ATOM 1467 C C . ASN A 1 187 ? 6.742 21.188 13.547 1 92 187 ASN A C 1
ATOM 1469 O O . ASN A 1 187 ? 7.688 21.578 14.234 1 92 187 ASN A O 1
ATOM 1473 N N . LEU A 1 188 ? 5.516 21.531 13.836 1 93.62 188 LEU A N 1
ATOM 1474 C CA . LEU A 1 188 ? 5.211 22.359 15 1 93.62 188 LEU A CA 1
ATOM 1475 C C . LEU A 1 188 ? 5.703 21.703 16.281 1 93.62 188 LEU A C 1
ATOM 1477 O O . LEU A 1 188 ? 5.945 22.375 17.281 1 93.62 188 LEU A O 1
ATOM 1481 N N . ARG A 1 189 ? 5.902 20.406 16.25 1 92.12 189 ARG A N 1
ATOM 1482 C CA . ARG A 1 189 ? 6.301 19.656 17.438 1 92.12 189 ARG A CA 1
ATOM 1483 C C . ARG A 1 189 ? 7.727 20.016 17.859 1 92.12 189 ARG A C 1
ATOM 1485 O O . ARG A 1 189 ? 8.109 19.797 19.016 1 92.12 189 ARG A O 1
ATOM 1492 N N . PHE A 1 190 ? 8.43 20.609 16.938 1 90.31 190 PHE A N 1
ATOM 1493 C CA . PHE A 1 190 ? 9.836 20.875 17.219 1 90.31 190 PHE A CA 1
ATOM 1494 C C . PHE A 1 190 ? 10.07 22.344 17.531 1 90.31 190 PHE A C 1
ATOM 1496 O O . PHE A 1 190 ? 11.188 22.734 17.875 1 90.31 190 PHE A O 1
ATOM 1503 N N . ARG A 1 191 ? 9.055 23.203 17.422 1 91.62 191 ARG A N 1
ATOM 1504 C CA . ARG A 1 191 ? 9.305 24.641 17.547 1 91.62 191 ARG A CA 1
ATOM 1505 C C . ARG A 1 191 ? 9.375 25.062 19.016 1 91.62 191 ARG A C 1
ATOM 1507 O O . ARG A 1 191 ? 8.812 24.391 19.891 1 91.62 191 ARG A O 1
ATOM 1514 N N . GLN A 1 192 ? 10.039 26.141 19.281 1 92.81 192 GLN A N 1
ATOM 1515 C CA . GLN A 1 192 ? 10.117 26.734 20.609 1 92.81 192 GLN A CA 1
ATOM 1516 C C . GLN A 1 192 ? 8.883 27.578 20.906 1 92.81 192 GLN A C 1
ATOM 1518 O O . GLN A 1 192 ? 8.422 28.328 20.031 1 92.81 192 GLN A O 1
ATOM 1523 N N . LEU A 1 193 ? 8.383 27.453 22.141 1 94.44 193 LEU A N 1
ATOM 1524 C CA . LEU A 1 193 ? 7.102 28.094 22.422 1 94.44 193 LEU A CA 1
ATOM 1525 C C . LEU A 1 193 ? 7.262 29.188 23.484 1 94.44 193 LEU A C 1
ATOM 1527 O O . LEU A 1 193 ? 6.281 29.828 23.875 1 94.44 193 LEU A O 1
ATOM 1531 N N . GLU A 1 194 ? 8.438 29.438 24 1 91.94 194 GLU A N 1
ATOM 1532 C CA . GLU A 1 194 ? 8.703 30.469 25 1 91.94 194 GLU A CA 1
ATOM 1533 C C . GLU A 1 194 ? 9.766 31.453 24.516 1 91.94 194 GLU A C 1
ATOM 1535 O O . GLU A 1 194 ? 10.938 31.094 24.391 1 91.94 194 GLU A O 1
ATOM 1540 N N . PRO A 1 195 ? 9.531 32.719 24.125 1 93.19 195 PRO A N 1
ATOM 1541 C CA . PRO A 1 195 ? 8.195 33.312 24.234 1 93.19 195 PRO A CA 1
ATOM 1542 C C . PRO A 1 195 ? 7.223 32.75 23.188 1 93.19 195 PRO A C 1
ATOM 1544 O O . PRO A 1 195 ? 7.648 32.25 22.141 1 93.19 195 PRO A O 1
ATOM 1547 N N . TYR A 1 196 ? 5.973 32.812 23.484 1 95.38 196 TYR A N 1
ATOM 1548 C CA . TYR A 1 196 ? 5 32.219 22.562 1 95.38 196 TYR A CA 1
ATOM 1549 C C . TYR A 1 196 ? 4.766 33.094 21.359 1 95.38 196 TYR A C 1
ATOM 1551 O O . TYR A 1 196 ? 4.555 34.312 21.5 1 95.38 196 TYR A O 1
ATOM 1559 N N . GLU A 1 197 ? 4.863 32.531 20.25 1 95.5 197 GLU A N 1
ATOM 1560 C CA . GLU A 1 197 ? 4.445 33.125 18.984 1 95.5 197 GLU A CA 1
ATOM 1561 C C . GLU A 1 197 ? 3.531 32.188 18.203 1 95.5 197 GLU A C 1
ATOM 1563 O O . GLU A 1 197 ? 3.811 30.984 18.094 1 95.5 197 GLU A O 1
ATOM 1568 N N . PRO A 1 198 ? 2.381 32.719 17.781 1 95.56 198 PRO A N 1
ATOM 1569 C CA . PRO A 1 198 ? 1.53 31.859 16.953 1 95.56 198 PRO A CA 1
ATOM 1570 C C . PRO A 1 198 ? 2.256 31.297 15.742 1 95.56 198 PRO A C 1
ATOM 1572 O O . PRO A 1 198 ? 3.244 31.891 15.281 1 95.56 198 PRO A O 1
ATOM 1575 N N . PRO A 1 199 ? 1.859 30.125 15.281 1 93.94 199 PRO A N 1
ATOM 1576 C CA . PRO A 1 199 ? 2.518 29.516 14.125 1 93.94 199 PRO A CA 1
ATOM 1577 C C . PRO A 1 199 ? 2.109 30.172 12.805 1 93.94 199 PRO A C 1
ATOM 1579 O O . PRO A 1 199 ? 1.505 29.531 11.945 1 93.94 199 PRO A O 1
ATOM 1582 N N . LEU A 1 200 ? 2.547 31.359 12.602 1 91.88 200 LEU A N 1
ATOM 1583 C CA . LEU A 1 200 ? 2.123 32.188 11.477 1 91.88 200 LEU A CA 1
ATOM 1584 C C . LEU A 1 200 ? 2.619 31.609 10.156 1 91.88 200 LEU A C 1
ATOM 1586 O O . LEU A 1 200 ? 1.936 31.703 9.133 1 91.88 200 LEU A O 1
ATOM 1590 N N . HIS A 1 201 ? 3.775 31.031 10.203 1 87.75 201 HIS A N 1
ATOM 1591 C CA . HIS A 1 201 ? 4.316 30.453 8.984 1 87.75 201 HIS A CA 1
ATOM 1592 C C . HIS A 1 201 ? 3.414 29.344 8.453 1 87.75 201 HIS A C 1
ATOM 1594 O O . HIS A 1 201 ? 3.113 29.297 7.262 1 87.75 201 HIS A O 1
ATOM 1600 N N . TRP A 1 202 ? 3.049 28.5 9.328 1 89.94 202 TRP A N 1
ATOM 1601 C CA . TRP A 1 202 ? 2.152 27.422 8.93 1 89.94 202 TRP A CA 1
ATOM 1602 C C . TRP A 1 202 ? 0.821 27.969 8.43 1 89.94 202 TRP A C 1
ATOM 1604 O O . TRP A 1 202 ? 0.283 27.5 7.422 1 89.94 202 TRP A O 1
ATOM 1614 N N . LEU A 1 203 ? 0.287 28.953 9.102 1 89.38 203 LEU A N 1
ATOM 1615 C CA . LEU A 1 203 ? -0.991 29.547 8.727 1 89.38 203 LEU A CA 1
ATOM 1616 C C . LEU A 1 203 ? -0.901 30.188 7.348 1 89.38 203 LEU A C 1
ATOM 1618 O O . LEU A 1 203 ? -1.808 30.031 6.527 1 89.38 203 LEU A O 1
ATOM 1622 N N . GLN A 1 204 ? 0.208 30.844 7.125 1 84.62 204 GLN A N 1
ATOM 1623 C CA . GLN A 1 204 ? 0.404 31.5 5.84 1 84.62 204 GLN A CA 1
ATOM 1624 C C . GLN A 1 204 ? 0.561 30.484 4.711 1 84.62 204 GLN A C 1
ATOM 1626 O O . GLN A 1 204 ? 0.004 30.672 3.627 1 84.62 204 GLN A O 1
ATOM 1631 N N . MET A 1 205 ? 1.274 29.453 4.941 1 83.19 205 MET A N 1
ATOM 1632 C CA . MET A 1 205 ? 1.448 28.391 3.963 1 83.19 205 MET A CA 1
ATOM 1633 C C . MET A 1 205 ? 0.112 27.719 3.633 1 83.19 205 MET A C 1
ATOM 1635 O O . MET A 1 205 ? -0.163 27.422 2.473 1 83.19 205 MET A O 1
ATOM 1639 N N . SER A 1 206 ? -0.635 27.5 4.609 1 81.62 206 SER A N 1
ATOM 1640 C CA . SER A 1 206 ? -1.919 26.828 4.441 1 81.62 206 SER A CA 1
ATOM 1641 C C . SER A 1 206 ? -2.896 27.703 3.654 1 81.62 206 SER A C 1
ATOM 1643 O O . SER A 1 206 ? -3.707 27.188 2.883 1 81.62 206 SER A O 1
ATOM 1645 N N . ARG A 1 207 ? -2.809 28.953 3.92 1 82.25 207 ARG A N 1
ATOM 1646 C CA . ARG A 1 207 ? -3.627 29.859 3.131 1 82.25 207 ARG A CA 1
ATOM 1647 C C . ARG A 1 207 ? -3.25 29.797 1.654 1 82.25 207 ARG A C 1
ATOM 1649 O O . ARG A 1 207 ? -4.117 29.875 0.783 1 82.25 207 ARG A O 1
ATOM 1656 N N . GLY A 1 208 ? -2.002 29.672 1.4 1 84.06 208 GLY A N 1
ATOM 1657 C CA . GLY A 1 208 ? -1.523 29.516 0.035 1 84.06 208 GLY A CA 1
ATOM 1658 C C . GLY A 1 208 ? -2.086 28.297 -0.659 1 84.06 208 GLY A C 1
ATOM 1659 O O . GLY A 1 208 ? -2.326 28.312 -1.868 1 84.06 208 GLY A O 1
ATOM 1660 N N . LEU A 1 209 ? -2.326 27.281 0.139 1 87.12 209 LEU A N 1
ATOM 1661 C CA . LEU A 1 209 ? -2.891 26.047 -0.381 1 87.12 209 LEU A CA 1
ATOM 1662 C C . LEU A 1 209 ? -4.215 26.312 -1.086 1 87.12 209 LEU A C 1
ATOM 1664 O O . LEU A 1 209 ? -4.465 25.766 -2.168 1 87.12 209 LEU A O 1
ATOM 1668 N N . GLY A 1 210 ? -5.059 27.125 -0.489 1 85.5 210 GLY A N 1
ATOM 1669 C CA . GLY A 1 210 ? -6.32 27.469 -1.116 1 85.5 210 GLY A CA 1
ATOM 1670 C C . GLY A 1 210 ? -6.152 28.125 -2.477 1 85.5 210 GLY A C 1
ATOM 1671 O O . GLY A 1 210 ? -6.898 27.812 -3.412 1 85.5 210 GLY A O 1
ATOM 1672 N N . GLY A 1 211 ? -5.215 28.969 -2.525 1 88.31 211 GLY A N 1
ATOM 1673 C CA . GLY A 1 211 ? -4.934 29.625 -3.789 1 88.31 211 GLY A CA 1
ATOM 1674 C C . GLY A 1 211 ? -4.48 28.672 -4.875 1 88.31 211 GLY A C 1
ATOM 1675 O O . GLY A 1 211 ? -4.879 28.812 -6.035 1 88.31 211 GLY A O 1
ATOM 1676 N N . VAL A 1 212 ? -3.674 27.75 -4.555 1 92.81 212 VAL A N 1
ATOM 1677 C CA . VAL A 1 212 ? -3.172 26.766 -5.504 1 92.81 212 VAL A CA 1
ATOM 1678 C C . VAL A 1 212 ? -4.332 25.938 -6.059 1 92.81 212 VAL A C 1
ATOM 1680 O O . VAL A 1 212 ? -4.426 25.734 -7.27 1 92.81 212 VAL A O 1
ATOM 1683 N N . PHE A 1 213 ? -5.227 25.5 -5.199 1 91.19 213 PHE A N 1
ATOM 1684 C CA . PHE A 1 213 ? -6.359 24.703 -5.633 1 91.19 213 PHE A CA 1
ATOM 1685 C C . PHE A 1 213 ? -7.305 25.516 -6.508 1 91.19 213 PHE A C 1
ATOM 1687 O O . PHE A 1 213 ? -7.848 25 -7.488 1 91.19 213 PHE A O 1
ATOM 1694 N N . GLN A 1 214 ? -7.508 26.734 -6.102 1 89.88 214 GLN A N 1
ATOM 1695 C CA . GLN A 1 214 ? -8.375 27.578 -6.91 1 89.88 214 GLN A CA 1
ATOM 1696 C C . GLN A 1 214 ? -7.832 27.719 -8.328 1 89.88 214 GLN A C 1
ATOM 1698 O O . GLN A 1 214 ? -8.578 27.609 -9.297 1 89.88 214 GLN A O 1
ATOM 1703 N N . GLN A 1 215 ? -6.57 27.984 -8.398 1 94.38 215 GLN A N 1
ATOM 1704 C CA . GLN A 1 215 ? -5.93 28.109 -9.703 1 94.38 215 GLN A CA 1
ATOM 1705 C C . GLN A 1 215 ? -5.98 26.781 -10.469 1 94.38 215 GLN A C 1
ATOM 1707 O O . GLN A 1 215 ? -6.234 26.766 -11.672 1 94.38 215 GLN A O 1
ATOM 1712 N N . ALA A 1 216 ? -5.738 25.719 -9.812 1 95.75 216 ALA A N 1
ATOM 1713 C CA . ALA A 1 216 ? -5.754 24.406 -10.43 1 95.75 216 ALA A CA 1
ATOM 1714 C C . ALA A 1 216 ? -7.148 24.062 -10.953 1 95.75 216 ALA A C 1
ATOM 1716 O O . ALA A 1 216 ? -7.293 23.484 -12.031 1 95.75 216 ALA A O 1
ATOM 1717 N N . ILE A 1 217 ? -8.18 24.375 -10.195 1 93.62 217 ILE A N 1
ATOM 1718 C CA . ILE A 1 217 ? -9.562 24.109 -10.594 1 93.62 217 ILE A CA 1
ATOM 1719 C C . ILE A 1 217 ? -9.859 24.844 -11.906 1 93.62 217 ILE A C 1
ATOM 1721 O O . ILE A 1 217 ? -10.484 24.266 -12.805 1 93.62 217 ILE A O 1
ATOM 1725 N N . GLU A 1 218 ? -9.359 26 -11.961 1 95.38 218 GLU A N 1
ATOM 1726 C CA . GLU A 1 218 ? -9.578 26.781 -13.172 1 95.38 218 GLU A CA 1
ATOM 1727 C C . GLU A 1 218 ? -8.82 26.188 -14.352 1 95.38 218 GLU A C 1
ATOM 1729 O O . GLU A 1 218 ? -9.383 26.047 -15.445 1 95.38 218 GLU A O 1
ATOM 1734 N N . LEU A 1 219 ? -7.625 25.859 -14.188 1 96.38 219 LEU A N 1
ATOM 1735 C CA . LEU A 1 219 ? -6.762 25.344 -15.258 1 96.38 219 LEU A CA 1
ATOM 1736 C C . LEU A 1 219 ? -7.219 23.969 -15.719 1 96.38 219 LEU A C 1
ATOM 1738 O O . LEU A 1 219 ? -7.082 23.625 -16.891 1 96.38 219 LEU A O 1
ATOM 1742 N N . LEU A 1 220 ? -7.801 23.219 -14.742 1 96.19 220 LEU A N 1
ATOM 1743 C CA . LEU A 1 220 ? -8.148 21.844 -15.039 1 96.19 220 LEU A CA 1
ATOM 1744 C C . LEU A 1 220 ? -9.656 21.672 -15.188 1 96.19 220 LEU A C 1
ATOM 1746 O O . LEU A 1 220 ? -10.18 20.562 -15.008 1 96.19 220 LEU A O 1
ATOM 1750 N N . LYS A 1 221 ? -10.336 22.688 -15.406 1 94.19 221 LYS A N 1
ATOM 1751 C CA . LYS A 1 221 ? -11.797 22.672 -15.484 1 94.19 221 LYS A CA 1
ATOM 1752 C C . LYS A 1 221 ? -12.281 21.672 -16.516 1 94.19 221 LYS A C 1
ATOM 1754 O O . LYS A 1 221 ? -13.32 21.031 -16.328 1 94.19 221 LYS A O 1
ATOM 1759 N N . ASP A 1 222 ? -11.5 21.391 -17.5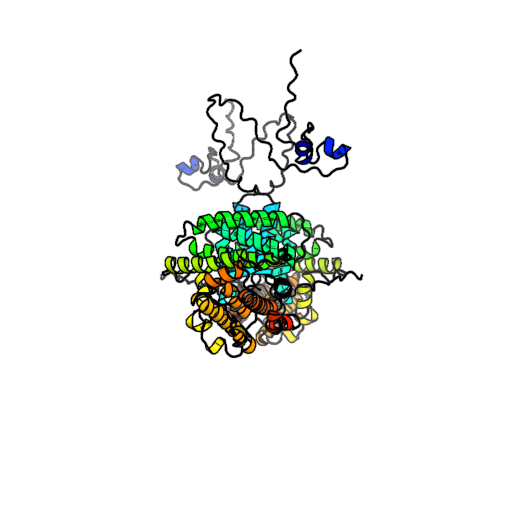16 1 92.81 222 ASP A N 1
ATOM 1760 C CA . ASP A 1 222 ? -11.898 20.5 -18.609 1 92.81 222 ASP A CA 1
ATOM 1761 C C . ASP A 1 222 ? -11.219 19.141 -18.484 1 92.81 222 ASP A C 1
ATOM 1763 O O . ASP A 1 222 ? -11.18 18.375 -19.453 1 92.81 222 ASP A O 1
ATOM 1767 N N . ASN A 1 223 ? -10.648 18.828 -17.359 1 93 223 ASN A N 1
ATOM 1768 C CA . ASN A 1 223 ? -9.977 17.547 -17.141 1 93 223 ASN A CA 1
ATOM 1769 C C . ASN A 1 223 ? -10.664 16.734 -16.047 1 93 223 ASN A C 1
ATOM 1771 O O . ASN A 1 223 ? -10.234 16.75 -14.898 1 93 223 ASN A O 1
ATOM 1775 N N . PRO A 1 224 ? -11.617 15.992 -16.438 1 88.62 224 PRO A N 1
ATOM 1776 C CA . PRO A 1 224 ? -12.352 15.211 -15.438 1 88.62 224 PRO A CA 1
ATOM 1777 C C . PRO A 1 224 ? -11.484 14.164 -14.75 1 88.62 224 PRO A C 1
ATOM 1779 O O . PRO A 1 224 ? -11.828 13.672 -13.672 1 88.62 224 PRO A O 1
ATOM 1782 N N . GLY A 1 225 ? -10.328 13.867 -15.32 1 91.81 225 GLY A N 1
ATOM 1783 C CA . GLY A 1 225 ? -9.453 12.844 -14.781 1 91.81 225 GLY A CA 1
ATOM 1784 C C . GLY A 1 225 ? -8.422 13.391 -13.812 1 91.81 225 GLY A C 1
ATOM 1785 O O . GLY A 1 225 ? -7.602 12.641 -13.281 1 91.81 225 GLY A O 1
ATOM 1786 N N . ALA A 1 226 ? -8.547 14.727 -13.57 1 95.5 226 ALA A N 1
ATOM 1787 C CA . ALA A 1 226 ? -7.609 15.32 -12.625 1 95.5 226 ALA A CA 1
ATOM 1788 C C . ALA A 1 226 ? -7.754 14.703 -11.242 1 95.5 226 ALA A C 1
ATOM 1790 O O . ALA A 1 226 ? -8.867 14.586 -10.719 1 95.5 226 ALA A O 1
ATOM 1791 N N . LYS A 1 227 ? -6.641 14.336 -10.656 1 96.56 227 LYS A N 1
ATOM 1792 C CA . LYS A 1 227 ? -6.66 13.57 -9.414 1 96.56 227 LYS A CA 1
ATOM 1793 C C . LYS A 1 227 ? -6.992 14.461 -8.219 1 96.56 227 LYS A C 1
ATOM 1795 O O . LYS A 1 227 ? -7.582 14 -7.242 1 96.56 227 LYS A O 1
ATOM 1800 N N . MET A 1 228 ? -6.676 15.75 -8.359 1 95.31 228 MET A N 1
ATOM 1801 C CA . MET A 1 228 ? -6.945 16.672 -7.258 1 95.31 228 MET A CA 1
ATOM 1802 C C . MET A 1 228 ? -8.445 16.844 -7.051 1 95.31 228 MET A C 1
ATOM 1804 O O . MET A 1 228 ? -8.883 17.344 -6.008 1 95.31 228 MET A O 1
ATOM 1808 N N . ARG A 1 229 ? -9.281 16.438 -8.016 1 93.56 229 ARG A N 1
ATOM 1809 C CA . ARG A 1 229 ? -10.727 16.578 -7.914 1 93.56 229 ARG A CA 1
ATOM 1810 C C . ARG A 1 229 ? -11.281 15.742 -6.773 1 93.56 229 ARG A C 1
ATOM 1812 O O . ARG A 1 229 ? -12.273 16.109 -6.145 1 93.56 229 ARG A O 1
ATOM 1819 N N . SER A 1 230 ? -10.633 14.609 -6.551 1 92.94 230 SER A N 1
ATOM 1820 C CA . SER A 1 230 ? -11.086 13.773 -5.445 1 92.94 230 SER A CA 1
ATOM 1821 C C . SER A 1 230 ? -11.023 14.523 -4.121 1 92.94 230 SER A C 1
ATOM 1823 O O . SER A 1 230 ? -11.898 14.367 -3.268 1 92.94 230 SER A O 1
ATOM 1825 N N . LEU A 1 231 ? -10.016 15.406 -3.945 1 91.25 231 LEU A N 1
ATOM 1826 C CA . LEU A 1 231 ? -9.875 16.203 -2.73 1 91.25 231 LEU A CA 1
ATOM 1827 C C . LEU A 1 231 ? -10.93 17.297 -2.676 1 91.25 231 LEU A C 1
ATOM 1829 O O . LEU A 1 231 ? -11.547 17.516 -1.63 1 91.25 231 LEU A O 1
ATOM 1833 N N . VAL A 1 232 ? -11.148 17.844 -3.779 1 89.75 232 VAL A N 1
ATOM 1834 C CA . VAL A 1 232 ? -12.07 18.984 -3.854 1 89.75 232 VAL A CA 1
ATOM 1835 C C . VAL A 1 232 ? -13.508 18.5 -3.727 1 89.75 232 VAL A C 1
ATOM 1837 O O . VAL A 1 232 ? -14.305 19.062 -2.975 1 89.75 232 VAL A O 1
ATOM 1840 N N . ASP A 1 233 ? -13.773 17.453 -4.406 1 88.31 233 ASP A N 1
ATOM 1841 C CA . ASP A 1 233 ? -15.148 16.969 -4.48 1 88.31 233 ASP A CA 1
ATOM 1842 C C . ASP A 1 233 ? -15.594 16.391 -3.137 1 88.31 233 ASP A C 1
ATOM 1844 O O . ASP A 1 233 ? -16.781 16.438 -2.801 1 88.31 233 ASP A O 1
ATOM 1848 N N . THR A 1 234 ? -14.711 15.891 -2.418 1 88 234 THR A N 1
ATOM 1849 C CA . THR A 1 234 ? -15.062 15.281 -1.137 1 88 234 THR A CA 1
ATOM 1850 C C . THR A 1 234 ? -15.078 16.328 -0.029 1 88 234 THR A C 1
ATOM 1852 O O . THR A 1 234 ? -15.492 16.047 1.097 1 88 234 THR A O 1
ATOM 1855 N N . ALA A 1 235 ? -14.633 17.609 -0.307 1 80.31 235 ALA A N 1
ATOM 1856 C CA . ALA A 1 235 ? -14.531 18.656 0.705 1 80.31 235 ALA A CA 1
ATOM 1857 C C . ALA A 1 235 ? -15.773 19.547 0.701 1 80.31 235 ALA A C 1
ATOM 1859 O O . ALA A 1 235 ? -15.961 20.359 1.606 1 80.31 235 ALA A O 1
ATOM 1860 N N . GLY A 1 236 ? -16.641 19.422 -0.184 1 71.25 236 GLY A N 1
ATOM 1861 C CA . GLY A 1 236 ? -17.719 20.375 -0.396 1 71.25 236 GLY A CA 1
ATOM 1862 C C . GLY A 1 236 ? -18.625 20.516 0.807 1 71.25 236 GLY A C 1
ATOM 1863 O O . GLY A 1 236 ? -19.094 21.625 1.106 1 71.25 236 GLY A O 1
ATOM 1864 N N . SER A 1 237 ? -18.672 19.594 1.509 1 67.5 237 SER A N 1
ATOM 1865 C CA . SER A 1 237 ? -19.641 19.609 2.594 1 67.5 237 SER A CA 1
ATOM 1866 C C . SER A 1 237 ? -19.109 20.359 3.805 1 67.5 237 SER A C 1
ATOM 1868 O O . SER A 1 237 ? -19.875 20.734 4.695 1 67.5 237 SER A O 1
ATOM 1870 N N . TYR A 1 238 ? -17.812 20.766 3.693 1 74 238 TYR A N 1
ATOM 1871 C CA . TYR A 1 238 ? -17.359 21.391 4.926 1 74 238 TYR A CA 1
ATOM 1872 C C . TYR A 1 238 ? -16.406 22.547 4.629 1 74 238 TYR A C 1
ATOM 1874 O O . TYR A 1 238 ? -15.859 23.156 5.547 1 74 238 TYR A O 1
ATOM 1882 N N . VAL A 1 239 ? -16.203 22.812 3.402 1 76.19 239 VAL A N 1
ATOM 1883 C CA . VAL A 1 239 ? -15.305 23.922 3.076 1 76.19 239 VAL A CA 1
ATOM 1884 C C . VAL A 1 239 ? -16.109 25.094 2.51 1 76.19 239 VAL A C 1
ATOM 1886 O O . VAL A 1 239 ? -15.656 26.234 2.553 1 76.19 239 VAL A O 1
ATOM 1889 N N . LYS A 1 240 ? -17.281 24.859 2.129 1 82.19 240 LYS A N 1
ATOM 1890 C CA . LYS A 1 240 ? -18.094 25.953 1.603 1 82.19 240 LYS A CA 1
ATOM 1891 C C . LYS A 1 240 ? -18.438 26.969 2.691 1 82.19 240 LYS A C 1
ATOM 1893 O O . LYS A 1 240 ? -18.969 26.594 3.744 1 82.19 240 LYS A O 1
ATOM 1898 N N . PRO A 1 241 ? -18.203 28.172 2.369 1 84.44 241 PRO A N 1
ATOM 1899 C CA . PRO A 1 241 ? -18.375 29.219 3.391 1 84.44 241 PRO A CA 1
ATOM 1900 C C . PRO A 1 241 ? -19.797 29.281 3.932 1 84.44 241 PRO A C 1
ATOM 1902 O O . PRO A 1 241 ? -20 29.469 5.133 1 84.44 241 PRO A O 1
ATOM 1905 N N . ASP A 1 242 ? -20.703 29.062 3.09 1 85.12 242 ASP A N 1
ATOM 1906 C CA . ASP A 1 242 ? -22.094 29.156 3.512 1 85.12 242 ASP A CA 1
ATOM 1907 C C . ASP A 1 242 ? -22.453 28.047 4.488 1 85.12 242 ASP A C 1
ATOM 1909 O O . ASP A 1 242 ? -23.344 28.203 5.328 1 85.12 242 ASP A O 1
ATOM 1913 N N . VAL A 1 243 ? -21.734 27.031 4.395 1 86.69 243 VAL A N 1
ATOM 1914 C CA . VAL A 1 243 ? -22 25.891 5.254 1 86.69 243 VAL A CA 1
ATOM 1915 C C . VAL A 1 243 ? -21.203 26.016 6.547 1 86.69 243 VAL A C 1
ATOM 1917 O O . VAL A 1 243 ? -21.75 25.859 7.641 1 86.69 243 VAL A O 1
ATOM 1920 N N . VAL A 1 244 ? -20.031 26.422 6.445 1 89.62 244 VAL A N 1
ATOM 1921 C CA . VAL A 1 244 ? -19.125 26.391 7.59 1 89.62 244 VAL A CA 1
ATOM 1922 C C . VAL A 1 244 ? -19.375 27.609 8.477 1 89.62 244 VAL A C 1
ATOM 1924 O O . VAL A 1 244 ? -19.328 27.516 9.703 1 89.62 244 VAL A O 1
ATOM 1927 N N . PHE A 1 245 ? -19.719 28.734 7.875 1 90.81 245 PHE A N 1
ATOM 1928 C CA . PHE A 1 245 ? -19.812 29.969 8.641 1 90.81 245 PHE A CA 1
ATOM 1929 C C . PHE A 1 245 ? -21.266 30.266 9 1 90.81 245 PHE A C 1
ATOM 1931 O O . PHE A 1 245 ? -21.578 31.375 9.438 1 90.81 245 PHE A O 1
ATOM 1938 N N . CYS A 1 246 ? -22.016 29.234 8.828 1 90.44 246 CYS A N 1
ATOM 1939 C CA . CYS A 1 246 ? -23.406 29.391 9.195 1 90.44 246 CYS A CA 1
ATOM 1940 C C . CYS A 1 246 ? -23.562 29.688 10.68 1 90.44 246 CYS A C 1
ATOM 1942 O O . CYS A 1 246 ? -22.828 29.125 11.5 1 90.44 246 CYS A O 1
ATOM 1944 N N . LYS A 1 247 ? -24.578 30.469 11.062 1 92.44 247 LYS A N 1
ATOM 1945 C CA . LYS A 1 247 ? -24.828 30.906 12.438 1 92.44 247 LYS A CA 1
ATOM 1946 C C . LYS A 1 247 ? -25.141 29.719 13.344 1 92.44 247 LYS A C 1
ATOM 1948 O O . LYS A 1 247 ? -24.781 29.734 14.523 1 92.44 247 LYS A O 1
ATOM 1953 N N . SER A 1 248 ? -25.75 28.766 12.797 1 94.06 248 SER A N 1
ATOM 1954 C CA . SER A 1 248 ? -26.125 27.609 13.594 1 94.06 248 SER A CA 1
ATOM 1955 C C . SER A 1 248 ? -24.891 26.891 14.156 1 94.06 248 SER A C 1
ATOM 1957 O O . SER A 1 248 ? -24.984 26.219 15.188 1 94.06 248 SER A O 1
ATOM 1959 N N . ASN A 1 249 ? -23.766 27.062 13.555 1 94.81 249 ASN A N 1
ATOM 1960 C CA . ASN A 1 249 ? -22.547 26.406 14 1 94.81 249 ASN A CA 1
ATOM 1961 C C . ASN A 1 249 ? -21.969 27.062 15.258 1 94.81 249 ASN A C 1
ATOM 1963 O O . ASN A 1 249 ? -21.141 26.469 15.938 1 94.81 249 ASN A O 1
ATOM 1967 N N . ARG A 1 250 ? -22.453 28.219 15.617 1 95.62 250 ARG A N 1
ATOM 1968 C CA . ARG A 1 250 ? -21.953 28.938 16.766 1 95.62 250 ARG A CA 1
ATOM 1969 C C . ARG A 1 250 ? -22.781 28.656 18.016 1 95.62 250 ARG A C 1
ATOM 1971 O O . ARG A 1 250 ? -22.484 29.156 19.094 1 95.62 250 ARG A O 1
ATOM 1978 N N . GLU A 1 251 ? -23.812 27.859 17.766 1 94.81 251 GLU A N 1
ATOM 1979 C CA . GLU A 1 251 ? -24.672 27.531 18.891 1 94.81 251 GLU A CA 1
ATOM 1980 C C . GLU A 1 251 ? -23.875 26.875 20.016 1 94.81 251 GLU A C 1
ATOM 1982 O O . GLU A 1 251 ? -23.156 25.891 19.797 1 94.81 251 GLU A O 1
ATOM 1987 N N . GLY A 1 252 ? -24.016 27.453 21.219 1 94.44 252 GLY A N 1
ATOM 1988 C CA . GLY A 1 252 ? -23.312 26.922 22.375 1 94.44 252 GLY A CA 1
ATOM 1989 C C . GLY A 1 252 ? -21.922 27.516 22.547 1 94.44 252 GLY A C 1
ATOM 1990 O O . GLY A 1 252 ? -21.266 27.266 23.562 1 94.44 252 GLY A O 1
ATOM 1991 N N . LEU A 1 253 ? -21.484 28.344 21.578 1 97.38 253 LEU A N 1
ATOM 1992 C CA . LEU A 1 253 ? -20.156 28.906 21.625 1 97.38 253 LEU A CA 1
ATOM 1993 C C . LEU A 1 253 ? -20.219 30.438 21.672 1 97.38 253 LEU A C 1
ATOM 1995 O O . LEU A 1 253 ? -19.219 31.109 21.391 1 97.38 253 LEU A O 1
ATOM 1999 N N . GLU A 1 254 ? -21.328 31 22.016 1 95.69 254 GLU A N 1
ATOM 2000 C CA . GLU A 1 254 ? -21.562 32.438 22 1 95.69 254 GLU A CA 1
ATOM 2001 C C . GLU A 1 254 ? -20.656 33.156 22.984 1 95.69 254 GLU A C 1
ATOM 2003 O O . GLU A 1 254 ? -20.266 34.312 22.734 1 95.69 254 GLU A O 1
ATOM 2008 N N . HIS A 1 255 ? -20.328 32.5 24.016 1 95.75 255 HIS A N 1
ATOM 2009 C CA . HIS A 1 255 ? -19.5 33.094 25.062 1 95.75 255 HIS A CA 1
ATOM 2010 C C . HIS A 1 255 ? -18.125 33.469 24.531 1 95.75 255 HIS A C 1
ATOM 2012 O O . HIS A 1 255 ? -17.453 34.312 25.078 1 95.75 255 HIS A O 1
ATOM 2018 N N . LEU A 1 256 ? -17.688 32.844 23.422 1 97.5 256 LEU A N 1
ATOM 2019 C CA . LEU A 1 256 ? -16.391 33.125 22.812 1 97.5 256 LEU A CA 1
ATOM 2020 C C . LEU A 1 256 ? -16.422 34.469 22.078 1 97.5 256 LEU A C 1
ATOM 2022 O O . LEU A 1 256 ? -15.375 35.031 21.75 1 97.5 256 LEU A O 1
ATOM 2026 N N . LEU A 1 257 ? -17.625 35 21.875 1 96.81 257 LEU A N 1
ATOM 2027 C CA . LEU A 1 257 ? -17.781 36.219 21.078 1 96.81 257 LEU A CA 1
ATOM 2028 C C . LEU A 1 257 ? -18.281 37.375 21.938 1 96.81 257 LEU A C 1
ATOM 2030 O O . LEU A 1 257 ? -18.844 38.344 21.422 1 96.81 257 LEU A O 1
ATOM 2034 N N . HIS A 1 258 ? -18.094 37.188 23.234 1 95.75 258 HIS A N 1
ATOM 2035 C CA . HIS A 1 258 ? -18.359 38.312 24.125 1 95.75 258 HIS A CA 1
ATOM 2036 C C . HIS A 1 258 ? -17.188 39.281 24.156 1 95.75 258 HIS A C 1
ATOM 2038 O O . HIS A 1 258 ? -16.25 39.094 24.953 1 95.75 258 HIS A O 1
ATOM 2044 N N . PHE A 1 259 ? -17.359 40.344 23.391 1 94.5 259 PHE A N 1
ATOM 2045 C CA . PHE A 1 259 ? -16.25 41.25 23.188 1 94.5 259 PHE A CA 1
ATOM 2046 C C . PHE A 1 259 ? -16.141 42.25 24.344 1 94.5 259 PHE A C 1
ATOM 2048 O O . PHE A 1 259 ? -17.156 42.688 24.875 1 94.5 259 PHE A O 1
ATOM 2055 N N . ARG A 1 260 ? -14.977 42.531 24.672 1 90.62 260 ARG A N 1
ATOM 2056 C CA . ARG A 1 260 ? -14.711 43.531 25.688 1 90.62 260 ARG A CA 1
ATOM 2057 C C . ARG A 1 260 ? -14.656 44.938 25.078 1 90.62 260 ARG A C 1
ATOM 2059 O O . ARG A 1 260 ? -14.492 45.062 23.859 1 90.62 260 ARG A O 1
ATOM 2066 N N . GLU A 1 261 ? -14.797 45.844 26.016 1 89.12 261 GLU A N 1
ATOM 2067 C CA . GLU A 1 261 ? -14.734 47.219 25.547 1 89.12 261 GLU A CA 1
ATOM 2068 C C . GLU A 1 261 ? -13.367 47.531 24.938 1 89.12 261 GLU A C 1
ATOM 2070 O O . GLU A 1 261 ? -12.328 47.25 25.531 1 89.12 261 GLU A O 1
ATOM 2075 N N . GLY A 1 262 ? -13.352 48.031 23.734 1 89.69 262 GLY A N 1
ATOM 2076 C CA . GLY A 1 262 ? -12.125 48.469 23.078 1 89.69 262 GLY A CA 1
ATOM 2077 C C . GLY A 1 262 ? -11.414 47.375 22.328 1 89.69 262 GLY A C 1
ATOM 2078 O O . GLY A 1 262 ? -10.391 47.594 21.688 1 89.69 262 GLY A O 1
ATOM 2079 N N . GLU A 1 263 ? -11.969 46.219 22.391 1 91.62 263 GLU A N 1
ATOM 2080 C CA . GLU A 1 263 ? -11.32 45.062 21.766 1 91.62 263 GLU A CA 1
ATOM 2081 C C . GLU A 1 263 ? -11.453 45.094 20.25 1 91.62 263 GLU A C 1
ATOM 2083 O O . GLU A 1 263 ? -10.492 44.812 19.531 1 91.62 263 GLU A O 1
ATOM 2088 N N . ILE A 1 264 ? -12.648 45.531 19.797 1 92.94 264 ILE A N 1
ATOM 2089 C CA . ILE A 1 264 ? -12.984 45.531 18.375 1 92.94 264 ILE A CA 1
ATOM 2090 C C . ILE A 1 264 ? -12.656 46.875 17.766 1 92.94 264 ILE A C 1
ATOM 2092 O O . ILE A 1 264 ? -13.133 47.906 18.234 1 92.94 264 ILE A O 1
ATOM 2096 N N . HIS A 1 265 ? -11.844 46.812 16.719 1 90.31 265 HIS A N 1
ATOM 2097 C CA . HIS A 1 265 ? -11.469 48.062 16.062 1 90.31 265 HIS A CA 1
ATOM 2098 C C . HIS A 1 265 ? -12.219 48.25 14.75 1 90.31 265 HIS A C 1
ATOM 2100 O O . HIS A 1 265 ? -12.344 49.375 14.25 1 90.31 265 HIS A O 1
ATOM 2106 N N . ASP A 1 266 ? -12.492 47.156 14.062 1 89.88 266 ASP A N 1
ATOM 2107 C CA . ASP A 1 266 ? -13.141 47.156 12.758 1 89.88 266 ASP A CA 1
ATOM 2108 C C . ASP A 1 266 ? -14.141 46 12.641 1 89.88 266 ASP A C 1
ATOM 2110 O O . ASP A 1 266 ? -14.016 45 13.336 1 89.88 266 ASP A O 1
ATOM 2114 N N . GLU A 1 267 ? -15.102 46.219 11.773 1 92.19 267 GLU A N 1
ATOM 2115 C CA . GLU A 1 267 ? -16.094 45.188 11.531 1 92.19 267 GLU A CA 1
ATOM 2116 C C . GLU A 1 267 ? -15.43 43.906 11.016 1 92.19 267 GLU A C 1
ATOM 2118 O O . GLU A 1 267 ? -15.93 42.781 11.258 1 92.19 267 GLU A O 1
ATOM 2123 N N . SER A 1 268 ? -14.352 44.062 10.414 1 94.75 268 SER A N 1
ATOM 2124 C CA . SER A 1 268 ? -13.609 42.938 9.891 1 94.75 268 SER A CA 1
ATOM 2125 C C . SER A 1 268 ? -13.086 42.062 11.023 1 94.75 268 SER A C 1
ATOM 2127 O O . SER A 1 268 ? -12.922 40.844 10.859 1 94.75 268 SER A O 1
ATOM 2129 N N . ASP A 1 269 ? -12.844 42.656 12.18 1 95.94 269 ASP A N 1
ATOM 2130 C CA . ASP A 1 269 ? -12.422 41.875 13.352 1 95.94 269 ASP A CA 1
ATOM 2131 C C . ASP A 1 269 ? -13.523 40.906 13.797 1 95.94 269 ASP A C 1
ATOM 2133 O O . ASP A 1 269 ? -13.266 39.75 14.031 1 95.94 269 ASP A O 1
ATOM 2137 N N . VAL A 1 270 ? -14.711 41.5 13.859 1 95.56 270 VAL A N 1
ATOM 2138 C CA . VAL A 1 270 ? -15.852 40.719 14.312 1 95.56 270 VAL A CA 1
ATOM 2139 C C . VAL A 1 270 ? -16.094 39.531 13.367 1 95.56 270 VAL A C 1
ATOM 2141 O O . VAL A 1 270 ? -16.281 38.406 13.805 1 95.56 270 VAL A O 1
ATOM 2144 N N . THR A 1 271 ? -16.078 39.875 12.117 1 95.12 271 THR A N 1
ATOM 2145 C CA . THR A 1 271 ? -16.312 38.844 11.109 1 95.12 271 THR A CA 1
ATOM 2146 C C . THR A 1 271 ? -15.25 37.75 11.18 1 95.12 271 THR A C 1
ATOM 2148 O O . THR A 1 271 ? -15.562 36.562 11.055 1 95.12 271 THR A O 1
ATOM 2151 N N . ALA A 1 272 ? -14.047 38.125 11.391 1 95.62 272 ALA A N 1
ATOM 2152 C CA . ALA A 1 272 ? -12.945 37.188 11.5 1 95.62 272 ALA A CA 1
ATOM 2153 C C . ALA A 1 272 ? -13.148 36.25 12.688 1 95.62 272 ALA A C 1
ATOM 2155 O O . ALA A 1 272 ? -12.992 35.031 12.555 1 95.62 272 ALA A O 1
ATOM 2156 N N . TYR A 1 273 ? -13.492 36.781 13.836 1 96.94 273 TYR A N 1
ATOM 2157 C CA . TYR A 1 273 ? -13.719 35.969 15.023 1 96.94 273 TYR A CA 1
ATOM 2158 C C . TYR A 1 273 ? -14.93 35.062 14.852 1 96.94 273 TYR A C 1
ATOM 2160 O O . TYR A 1 273 ? -14.883 33.875 15.188 1 96.94 273 TYR A O 1
ATOM 2168 N N . GLU A 1 274 ? -16 35.594 14.297 1 96.19 274 GLU A N 1
ATOM 2169 C CA . GLU A 1 274 ? -17.234 34.844 14.086 1 96.19 274 GLU A CA 1
ATOM 2170 C C . GLU A 1 274 ? -16.984 33.656 13.164 1 96.19 274 GLU A C 1
ATOM 2172 O O . GLU A 1 274 ? -17.5 32.562 13.406 1 96.19 274 GLU A O 1
ATOM 2177 N N . ASN A 1 275 ? -16.266 33.906 12.133 1 94.81 275 ASN A N 1
ATOM 2178 C CA . ASN A 1 275 ? -15.977 32.844 11.188 1 94.81 275 ASN A CA 1
ATOM 2179 C C . ASN A 1 275 ? -15.203 31.688 11.844 1 94.81 275 ASN A C 1
ATOM 2181 O O . ASN A 1 275 ? -15.508 30.516 11.617 1 94.81 275 ASN A O 1
ATOM 2185 N N . VAL A 1 276 ? -14.211 32.031 12.633 1 96.06 276 VAL A N 1
ATOM 2186 C CA . VAL A 1 276 ? -13.398 31.016 13.289 1 96.06 276 VAL A CA 1
ATOM 2187 C C . VAL A 1 276 ? -14.258 30.25 14.297 1 96.06 276 VAL A C 1
ATOM 2189 O O . VAL A 1 276 ? -14.164 29.016 14.391 1 96.06 276 VAL A O 1
ATOM 2192 N N . VAL A 1 277 ? -15.102 30.969 15.039 1 97.38 277 VAL A N 1
ATOM 2193 C CA . VAL A 1 277 ? -15.977 30.312 16 1 97.38 277 VAL A CA 1
ATOM 2194 C C . VAL A 1 277 ? -16.938 29.375 15.281 1 97.38 277 VAL A C 1
ATOM 2196 O O . VAL A 1 277 ? -17.219 28.266 15.75 1 97.38 277 VAL A O 1
ATOM 2199 N N . SER A 1 278 ? -17.469 29.812 14.156 1 95.75 278 SER A N 1
ATOM 2200 C CA . SER A 1 278 ? -18.344 28.984 13.344 1 95.75 278 SER A CA 1
ATOM 2201 C C . SER A 1 278 ? -17.609 27.719 12.875 1 95.75 278 SER A C 1
ATOM 2203 O O . SER A 1 278 ? -18.188 26.625 12.891 1 95.75 278 SER A O 1
ATOM 2205 N N . TYR A 1 279 ? -16.422 27.922 12.406 1 95.06 279 TYR A N 1
ATOM 2206 C CA . TYR A 1 279 ? -15.617 26.766 11.992 1 95.06 279 TYR A CA 1
ATOM 2207 C C . TYR A 1 279 ? -15.438 25.781 13.141 1 95.06 279 TYR A C 1
ATOM 2209 O O . TYR A 1 279 ? -15.641 24.578 12.969 1 95.06 279 TYR A O 1
ATOM 2217 N N . ILE A 1 280 ? -15.031 26.297 14.336 1 96.38 280 ILE A N 1
ATOM 2218 C CA . ILE A 1 280 ? -14.828 25.469 15.516 1 96.38 280 ILE A CA 1
ATOM 2219 C C . ILE A 1 280 ? -16.109 24.688 15.828 1 96.38 280 ILE A C 1
ATOM 2221 O O . ILE A 1 280 ? -16.062 23.484 16.047 1 96.38 280 ILE A O 1
ATOM 2225 N N . GLY A 1 281 ? -17.172 25.391 15.758 1 96.38 281 GLY A N 1
ATOM 2226 C CA . GLY A 1 281 ? -18.453 24.75 16.016 1 96.38 281 GLY A CA 1
ATOM 2227 C C . GLY A 1 281 ? -18.812 23.688 14.992 1 96.38 281 GLY A C 1
ATOM 2228 O O . GLY A 1 281 ? -19.406 22.656 15.344 1 96.38 281 GLY A O 1
ATOM 2229 N N . SER A 1 282 ? -18.5 23.938 13.797 1 94.5 282 SER A N 1
ATOM 2230 C CA . SER A 1 282 ? -18.812 22.984 12.742 1 94.5 282 SER A CA 1
ATOM 2231 C C . SER A 1 282 ? -18.047 21.672 12.953 1 94.5 282 SER A C 1
ATOM 2233 O O . SER A 1 282 ? -18.578 20.594 12.703 1 94.5 282 SER A O 1
ATOM 2235 N N . VAL A 1 283 ? -16.828 21.734 13.414 1 94.88 283 VAL A N 1
ATOM 2236 C CA . VAL A 1 283 ? -16.016 20.547 13.656 1 94.88 283 VAL A CA 1
ATOM 2237 C C . VAL A 1 283 ? -16.531 19.812 14.898 1 94.88 283 VAL A C 1
ATOM 2239 O O . VAL A 1 283 ? -16.609 18.594 14.914 1 94.88 283 VAL A O 1
ATOM 2242 N N . ILE A 1 284 ? -16.906 20.578 15.93 1 95.38 284 ILE A N 1
ATOM 2243 C CA . ILE A 1 284 ? -17.453 19.984 17.156 1 95.38 284 ILE A CA 1
ATOM 2244 C C . ILE A 1 284 ? -18.719 19.203 16.812 1 95.38 284 ILE A C 1
ATOM 2246 O O . ILE A 1 284 ? -18.922 18.078 17.297 1 95.38 284 ILE A O 1
ATOM 2250 N N . ARG A 1 285 ? -19.516 19.766 15.984 1 93.44 285 ARG A N 1
ATOM 2251 C CA . ARG A 1 285 ? -20.766 19.109 15.578 1 93.44 285 ARG A CA 1
ATOM 2252 C C . ARG A 1 285 ? -20.469 17.828 14.812 1 93.44 285 ARG A C 1
ATOM 2254 O O . ARG A 1 285 ? -21.156 16.828 15 1 93.44 285 ARG A O 1
ATOM 2261 N N . ALA A 1 286 ? -19.516 17.875 14.008 1 92.88 286 ALA A N 1
ATOM 2262 C CA . ALA A 1 286 ? -19.125 16.688 13.25 1 92.88 286 ALA A CA 1
ATOM 2263 C C . ALA A 1 286 ? -18.672 15.578 14.18 1 92.88 286 ALA A C 1
ATOM 2265 O O . ALA A 1 286 ? -19.016 14.406 13.984 1 92.88 286 ALA A O 1
ATOM 2266 N N . MET A 1 287 ? -17.938 15.906 15.188 1 93 287 MET A N 1
ATOM 2267 C CA . MET A 1 287 ? -17.453 14.93 16.172 1 93 287 MET A CA 1
ATOM 2268 C C . MET A 1 287 ? -18.609 14.352 16.969 1 93 287 MET A C 1
ATOM 2270 O O . MET A 1 287 ? -18.656 13.148 17.219 1 93 287 MET A O 1
ATOM 2274 N N . ARG A 1 288 ? -19.5 15.164 17.312 1 92.06 288 ARG A N 1
ATOM 2275 C CA . ARG A 1 288 ? -20.656 14.727 18.078 1 92.06 288 ARG A CA 1
ATOM 2276 C C . ARG A 1 288 ? -21.531 13.789 17.266 1 92.06 288 ARG A C 1
ATOM 2278 O O . ARG A 1 288 ? -22.188 12.906 17.828 1 92.06 288 ARG A O 1
ATOM 2285 N N . SER A 1 289 ? -21.469 13.992 16.016 1 92.56 289 SER A N 1
ATOM 2286 C CA . SER A 1 289 ? -22.25 13.133 15.133 1 92.56 289 SER A CA 1
ATOM 2287 C C . SER A 1 289 ? -21.484 11.859 14.781 1 92.56 289 SER A C 1
ATOM 2289 O O . SER A 1 289 ? -21.875 11.133 13.867 1 92.56 289 SER A O 1
ATOM 2291 N N . SER A 1 290 ? -20.328 11.609 15.391 1 91.88 290 SER A N 1
ATOM 2292 C CA . SER A 1 290 ? -19.516 10.414 15.25 1 91.88 290 SER A CA 1
ATOM 2293 C C . SER A 1 290 ? -18.969 10.281 13.828 1 91.88 290 SER A C 1
ATOM 2295 O O . SER A 1 290 ? -18.953 9.188 13.258 1 91.88 290 SER A O 1
ATOM 2297 N N . GLU A 1 291 ? -18.688 11.438 13.297 1 92 291 GLU A N 1
ATOM 2298 C CA . GLU A 1 291 ? -18.016 11.391 12 1 92 291 GLU A CA 1
ATOM 2299 C C . GLU A 1 291 ? -16.672 10.672 12.094 1 92 291 GLU A C 1
ATOM 2301 O O . GLU A 1 291 ? -16.016 10.727 13.125 1 92 291 GLU A O 1
ATOM 2306 N N . ASP A 1 292 ? -16.266 9.953 11.023 1 92 292 ASP A N 1
ATOM 2307 C CA . ASP A 1 292 ? -15.008 9.227 11.008 1 92 292 ASP A CA 1
ATOM 2308 C C . ASP A 1 292 ? -13.844 10.141 11.398 1 92 292 ASP A C 1
ATOM 2310 O O . ASP A 1 292 ? -13.75 11.273 10.922 1 92 292 ASP A O 1
ATOM 2314 N N . PRO A 1 293 ? -12.977 9.734 12.25 1 92.06 293 PRO A N 1
ATOM 2315 C CA . PRO A 1 293 ? -11.844 10.555 12.695 1 92.06 293 PRO A CA 1
ATOM 2316 C C . PRO A 1 293 ? -10.977 11.039 11.531 1 92.06 293 PRO A C 1
ATOM 2318 O O . PRO A 1 293 ? -10.406 12.133 11.602 1 92.06 293 PRO A O 1
ATOM 2321 N N . LYS A 1 294 ? -10.891 10.266 10.531 1 92.19 294 LYS A N 1
ATOM 2322 C CA . LYS A 1 294 ? -10.109 10.688 9.375 1 92.19 294 LYS A CA 1
ATOM 2323 C C . LYS A 1 294 ? -10.758 11.875 8.664 1 92.19 294 LYS A C 1
ATOM 2325 O O . LYS A 1 294 ? -10.062 12.711 8.086 1 92.19 294 LYS A O 1
ATOM 2330 N N . MET A 1 295 ? -12.078 11.93 8.766 1 91.88 295 MET A N 1
ATOM 2331 C CA . MET A 1 295 ? -12.766 13.078 8.195 1 91.88 295 MET A CA 1
ATOM 2332 C C . MET A 1 295 ? -12.586 14.312 9.062 1 91.88 295 MET A C 1
ATOM 2334 O O . MET A 1 295 ? -12.5 15.43 8.555 1 91.88 295 MET A O 1
ATOM 2338 N N . ILE A 1 296 ? -12.539 14.133 10.328 1 92.31 296 ILE A N 1
ATOM 2339 C CA . ILE A 1 296 ? -12.25 15.234 11.242 1 92.31 296 ILE A CA 1
ATOM 2340 C C . ILE A 1 296 ? -10.867 15.812 10.938 1 92.31 296 ILE A C 1
ATOM 2342 O O . ILE A 1 296 ? -10.695 17.031 10.922 1 92.31 296 ILE A O 1
ATOM 2346 N N . SER A 1 297 ? -9.945 14.883 10.656 1 91.56 297 SER A N 1
ATOM 2347 C CA . SER A 1 297 ? -8.609 15.312 10.266 1 91.56 297 SER A CA 1
ATOM 2348 C C . SER A 1 297 ? -8.648 16.156 8.992 1 91.56 297 SER A C 1
ATOM 2350 O O . SER A 1 297 ? -7.891 17.109 8.852 1 91.56 297 SER A O 1
ATOM 2352 N N . ARG A 1 298 ? -9.445 15.836 8.148 1 90.44 298 ARG A N 1
ATOM 2353 C CA . ARG A 1 298 ? -9.602 16.594 6.918 1 90.44 298 ARG A CA 1
ATOM 2354 C C . ARG A 1 298 ? -10.156 18 7.203 1 90.44 298 ARG A C 1
ATOM 2356 O O . ARG A 1 298 ? -9.727 18.969 6.594 1 90.44 298 ARG A O 1
ATOM 2363 N N . ARG A 1 299 ? -11.148 18.031 7.996 1 90.5 299 ARG A N 1
ATOM 2364 C CA . ARG A 1 299 ? -11.719 19.312 8.383 1 90.5 299 ARG A CA 1
ATOM 2365 C C . ARG A 1 299 ? -10.656 20.219 9 1 90.5 299 ARG A C 1
ATOM 2367 O O . ARG A 1 299 ? -10.656 21.422 8.758 1 90.5 299 ARG A O 1
ATOM 2374 N N . LEU A 1 300 ? -9.773 19.656 9.711 1 89.56 300 LEU A N 1
ATOM 2375 C CA . LEU A 1 300 ? -8.719 20.422 10.359 1 89.56 300 LEU A CA 1
ATOM 2376 C C . LEU A 1 300 ? -7.777 21.031 9.328 1 89.56 300 LEU A C 1
ATOM 2378 O O . LEU A 1 300 ? -7.336 22.172 9.477 1 89.56 300 LEU A O 1
ATOM 2382 N N . THR A 1 301 ? -7.543 20.25 8.305 1 84.81 301 THR A N 1
ATOM 2383 C CA . THR A 1 301 ? -6.633 20.734 7.27 1 84.81 301 THR A CA 1
ATOM 2384 C C . THR A 1 301 ? -7.258 21.891 6.5 1 84.81 301 THR A C 1
ATOM 2386 O O . THR A 1 301 ? -6.547 22.672 5.867 1 84.81 301 THR A O 1
ATOM 2389 N N . SER A 1 302 ? -8.555 22.078 6.617 1 84.12 302 SER A N 1
ATOM 2390 C CA . SER A 1 302 ? -9.25 23.125 5.879 1 84.12 302 SER A CA 1
ATOM 2391 C C . SER A 1 302 ? -9.18 24.453 6.621 1 84.12 302 SER A C 1
ATOM 2393 O O . SER A 1 302 ? -9.453 25.516 6.047 1 84.12 302 SER A O 1
ATOM 2395 N N . PHE A 1 303 ? -8.844 24.422 7.883 1 86.31 303 PHE A N 1
ATOM 2396 C CA . PHE A 1 303 ? -8.789 25.625 8.711 1 86.31 303 PHE A CA 1
ATOM 2397 C C . PHE A 1 303 ? -7.953 26.703 8.039 1 86.31 303 PHE A C 1
ATOM 2399 O O . PHE A 1 303 ? -8.391 27.844 7.922 1 86.31 303 PHE A O 1
ATOM 2406 N N . SER A 1 304 ? -6.816 26.297 7.574 1 73.56 304 SER A N 1
ATOM 2407 C CA . SER A 1 304 ? -5.871 27.266 7.035 1 73.56 304 SER A CA 1
ATOM 2408 C C . SER A 1 304 ? -6.344 27.812 5.688 1 73.56 304 SER A C 1
ATOM 2410 O O . SER A 1 304 ? -5.898 28.875 5.25 1 73.56 304 SER A O 1
ATOM 2412 N N . VAL A 1 305 ? -7.254 27.125 5.141 1 77.5 305 VAL A N 1
ATOM 2413 C CA . VAL A 1 305 ? -7.781 27.562 3.854 1 77.5 305 VAL A CA 1
ATOM 2414 C C . VAL A 1 305 ? -8.945 28.531 4.074 1 77.5 305 VAL A C 1
ATOM 2416 O O . VAL A 1 305 ? -9.148 29.453 3.295 1 77.5 305 VAL A O 1
ATOM 2419 N N . ILE A 1 306 ? -9.586 28.391 5.168 1 80.31 306 ILE A N 1
ATOM 2420 C CA . ILE A 1 306 ? -10.844 29.109 5.332 1 80.31 306 ILE A CA 1
ATOM 2421 C C . ILE A 1 306 ? -10.625 30.312 6.254 1 80.31 306 ILE A C 1
ATOM 2423 O O . ILE A 1 306 ? -11.414 31.266 6.25 1 80.31 306 ILE A O 1
ATOM 2427 N N . VAL A 1 307 ? -9.602 30.297 7.035 1 86.31 307 VAL A N 1
ATOM 2428 C CA . VAL A 1 307 ? -9.336 31.375 7.973 1 86.31 307 VAL A CA 1
ATOM 2429 C C . VAL A 1 307 ? -9.039 32.656 7.207 1 86.31 307 VAL A C 1
ATOM 2431 O O . VAL A 1 307 ? -8.359 32.625 6.176 1 86.31 307 VAL A O 1
ATOM 2434 N N . SER A 1 308 ? -9.578 33.75 7.641 1 88.81 308 SER A N 1
ATOM 2435 C CA . SER A 1 308 ? -9.43 35.031 6.961 1 88.81 308 SER A CA 1
ATOM 2436 C C . SER A 1 308 ? -8.055 35.656 7.215 1 88.81 308 SER A C 1
ATOM 2438 O O . SER A 1 308 ? -7.426 35.375 8.234 1 88.81 308 SER A O 1
ATOM 2440 N N . ALA A 1 309 ? -7.629 36.531 6.262 1 90.31 309 ALA A N 1
ATOM 2441 C CA . ALA A 1 309 ? -6.383 37.25 6.426 1 90.31 309 ALA A CA 1
ATOM 2442 C C . ALA A 1 309 ? -6.422 38.125 7.68 1 90.31 309 ALA A C 1
ATOM 2444 O O . ALA A 1 309 ? -5.402 38.312 8.352 1 90.31 309 ALA A O 1
ATOM 2445 N N . ARG A 1 310 ? -7.523 38.625 7.953 1 93.69 310 ARG A N 1
ATOM 2446 C CA . ARG A 1 310 ? -7.68 39.469 9.125 1 93.69 310 ARG A CA 1
ATOM 2447 C C . ARG A 1 310 ? -7.418 38.688 10.414 1 93.69 310 ARG A C 1
ATOM 2449 O O . ARG A 1 310 ? -6.797 39.219 11.336 1 93.69 310 ARG A O 1
ATOM 2456 N N . PHE A 1 311 ? -7.934 37.531 10.484 1 94.88 311 PHE A N 1
ATOM 2457 C CA . PHE A 1 311 ? -7.699 36.719 11.68 1 94.88 311 PHE A CA 1
ATOM 2458 C C . PHE A 1 311 ? -6.207 36.469 11.875 1 94.88 311 PHE A C 1
ATOM 2460 O O . PHE A 1 311 ? -5.711 36.5 13 1 94.88 311 PHE A O 1
ATOM 2467 N N . ILE A 1 312 ? -5.496 36.188 10.781 1 94 312 ILE A N 1
ATOM 2468 C CA . ILE A 1 312 ? -4.059 35.938 10.844 1 94 312 ILE A CA 1
ATOM 2469 C C . ILE A 1 312 ? -3.348 37.188 11.336 1 94 312 ILE A C 1
ATOM 2471 O O . ILE A 1 312 ? -2.395 37.094 12.117 1 94 312 ILE A O 1
ATOM 2475 N N . GLU A 1 313 ? -3.809 38.312 10.945 1 94.5 313 GLU A N 1
ATOM 2476 C CA . GLU A 1 313 ? -3.262 39.594 11.422 1 94.5 313 GLU A CA 1
ATOM 2477 C C . GLU A 1 313 ? -3.492 39.75 12.914 1 94.5 313 GLU A C 1
ATOM 2479 O O . GLU A 1 313 ? -2.609 40.219 13.633 1 94.5 313 GLU A O 1
ATOM 2484 N N . LEU A 1 314 ? -4.668 39.406 13.328 1 96.5 314 LEU A N 1
ATOM 2485 C CA . LEU A 1 314 ? -4.988 39.5 14.75 1 96.5 314 LEU A CA 1
ATOM 2486 C C . LEU A 1 314 ? -4.082 38.594 15.57 1 96.5 314 LEU A C 1
ATOM 2488 O O . LEU A 1 314 ? -3.695 38.938 16.688 1 96.5 314 LEU A O 1
ATOM 2492 N N . LEU A 1 315 ? -3.773 37.438 15 1 96.44 315 LEU A N 1
ATOM 2493 C CA . LEU A 1 315 ? -2.842 36.531 15.648 1 96.44 315 LEU A CA 1
ATOM 2494 C C . LEU A 1 315 ? -1.433 37.094 15.672 1 96.44 315 LEU A C 1
ATOM 2496 O O . LEU A 1 315 ? -0.707 36.938 16.656 1 96.44 315 LEU A O 1
ATOM 2500 N N . ARG A 1 316 ? -1.08 37.719 14.562 1 95.56 316 ARG A N 1
ATOM 2501 C CA . ARG A 1 316 ? 0.227 38.375 14.484 1 95.56 316 ARG A CA 1
ATOM 2502 C C . ARG A 1 316 ? 0.388 39.438 15.586 1 95.56 316 ARG A C 1
ATOM 2504 O O . ARG A 1 316 ? 1.466 39.562 16.172 1 95.56 316 ARG A O 1
ATOM 2511 N N . PHE A 1 317 ? -0.707 40.094 15.883 1 95.38 317 PHE A N 1
ATOM 2512 C CA . PHE A 1 317 ? -0.712 41.125 16.922 1 95.38 317 PHE A CA 1
ATOM 2513 C C . PHE A 1 317 ? -0.902 40.469 18.297 1 95.38 317 PHE A C 1
ATOM 2515 O O . PHE A 1 317 ? -0.933 41.188 19.312 1 95.38 317 PHE A O 1
ATOM 2522 N N . GLN A 1 318 ? -1.075 39.188 18.328 1 96.31 318 GLN A N 1
ATOM 2523 C CA . GLN A 1 318 ? -1.255 38.406 19.547 1 96.31 318 GLN A CA 1
ATOM 2524 C C . GLN A 1 318 ? -2.432 38.938 20.375 1 96.31 318 GLN A C 1
ATOM 2526 O O . GLN A 1 318 ? -2.322 39.094 21.594 1 96.31 318 GLN A O 1
ATOM 2531 N N . LYS A 1 319 ? -3.449 39.312 19.594 1 96.81 319 LYS A N 1
ATOM 2532 C CA . LYS A 1 319 ? -4.672 39.688 20.312 1 96.81 319 LYS A CA 1
ATOM 2533 C C . LYS A 1 319 ? -5.18 38.531 21.156 1 96.81 319 LYS A C 1
ATOM 2535 O O . LYS A 1 319 ? -5.234 37.375 20.672 1 96.81 319 LYS A O 1
ATOM 2540 N N . PRO A 1 320 ? -5.551 38.75 22.391 1 97.25 320 PRO A N 1
ATOM 2541 C CA . PRO A 1 320 ? -5.867 37.656 23.328 1 97.25 320 PRO A CA 1
ATOM 2542 C C . PRO A 1 320 ? -7 36.781 22.812 1 97.25 320 PRO A C 1
ATOM 2544 O O . PRO A 1 320 ? -6.914 35.531 22.906 1 97.25 320 PRO A O 1
ATOM 2547 N N . ARG A 1 321 ? -8.047 37.312 22.281 1 97.88 321 ARG A N 1
ATOM 2548 C CA . ARG A 1 321 ? -9.164 36.5 21.812 1 97.88 321 ARG A CA 1
ATOM 2549 C C . ARG A 1 321 ? -8.75 35.625 20.641 1 97.88 321 ARG A C 1
ATOM 2551 O O . ARG A 1 321 ? -9.195 34.5 20.516 1 97.88 321 ARG A O 1
ATOM 2558 N N . ALA A 1 322 ? -7.949 36.219 19.734 1 97.75 322 ALA A N 1
ATOM 2559 C CA . ALA A 1 322 ? -7.426 35.406 18.625 1 97.75 322 ALA A CA 1
ATOM 2560 C C . ALA A 1 322 ? -6.633 34.219 19.141 1 97.75 322 ALA A C 1
ATOM 2562 O O . ALA A 1 322 ? -6.75 33.094 18.609 1 97.75 322 ALA A O 1
ATOM 2563 N N . LEU A 1 323 ? -5.887 34.406 20.156 1 98.31 323 LEU A N 1
ATOM 2564 C CA . LEU A 1 323 ? -5.102 33.344 20.766 1 98.31 323 LEU A CA 1
ATOM 2565 C C . LEU A 1 323 ? -6.012 32.281 21.391 1 98.31 323 LEU A C 1
ATOM 2567 O O . LEU A 1 323 ? -5.746 31.094 21.281 1 98.31 323 LEU A O 1
ATOM 2571 N N . VAL A 1 324 ? -7.035 32.781 22.062 1 98.5 324 VAL A N 1
ATOM 2572 C CA . VAL A 1 324 ? -8.008 31.859 22.656 1 98.5 324 VAL A CA 1
ATOM 2573 C C . VAL A 1 324 ? -8.617 30.969 21.562 1 98.5 324 VAL A C 1
ATOM 2575 O O . VAL A 1 324 ? -8.734 29.766 21.734 1 98.5 324 VAL A O 1
ATOM 2578 N N . LEU A 1 325 ? -8.992 31.594 20.469 1 98.06 325 LEU A N 1
ATOM 2579 C CA . LEU A 1 325 ? -9.617 30.844 19.391 1 98.06 325 LEU A CA 1
ATOM 2580 C C . LEU A 1 325 ? -8.617 29.891 18.734 1 98.06 325 LEU A C 1
ATOM 2582 O O . LEU A 1 325 ? -8.977 28.797 18.312 1 98.06 325 LEU A O 1
ATOM 2586 N N . LEU A 1 326 ? -7.371 30.312 18.625 1 97.69 326 LEU A N 1
ATOM 2587 C CA . LEU A 1 326 ? -6.32 29.422 18.141 1 97.69 326 LEU A CA 1
ATOM 2588 C C . LEU A 1 326 ? -6.168 28.203 19.047 1 97.69 326 LEU A C 1
ATOM 2590 O O . LEU A 1 326 ? -5.965 27.094 18.562 1 97.69 326 LEU A O 1
ATOM 2594 N N . ALA A 1 327 ? -6.254 28.422 20.344 1 98.38 327 ALA A N 1
ATOM 2595 C CA . ALA A 1 327 ? -6.199 27.328 21.297 1 98.38 327 ALA A CA 1
ATOM 2596 C C . ALA A 1 327 ? -7.352 26.344 21.094 1 98.38 327 ALA A C 1
ATOM 2598 O O . ALA A 1 327 ? -7.184 25.141 21.234 1 98.38 327 ALA A O 1
ATOM 2599 N N . HIS A 1 328 ? -8.508 26.875 20.812 1 98.12 328 HIS A N 1
ATOM 2600 C CA . HIS A 1 328 ? -9.648 26.031 20.531 1 98.12 328 HIS A CA 1
ATOM 2601 C C . HIS A 1 328 ? -9.414 25.188 19.281 1 98.12 328 HIS A C 1
ATOM 2603 O O . HIS A 1 328 ? -9.797 24.016 19.219 1 98.12 328 HIS A O 1
ATOM 2609 N N . PHE A 1 329 ? -8.82 25.781 18.281 1 96.81 329 PHE A N 1
ATOM 2610 C CA . PHE A 1 329 ? -8.445 25.016 17.094 1 96.81 329 PHE A CA 1
ATOM 2611 C C . PHE A 1 329 ? -7.508 23.875 17.469 1 96.81 329 PHE A C 1
ATOM 2613 O O . PHE A 1 329 ? -7.715 22.734 17.031 1 96.81 329 PHE A O 1
ATOM 2620 N N . PHE A 1 330 ? -6.48 24.172 18.234 1 97.25 330 PHE A N 1
ATOM 2621 C CA . PHE A 1 330 ? -5.523 23.141 18.625 1 97.25 330 PHE A CA 1
ATOM 2622 C C . PHE A 1 330 ? -6.191 22.094 19.484 1 97.25 330 PHE A C 1
ATOM 2624 O O . PHE A 1 330 ? -5.805 20.922 19.453 1 97.25 330 PHE A O 1
ATOM 2631 N N . ALA A 1 331 ? -7.172 22.5 20.234 1 97.44 331 ALA A N 1
ATOM 2632 C CA . ALA A 1 331 ? -7.93 21.516 21.016 1 97.44 331 ALA A CA 1
ATOM 2633 C C . ALA A 1 331 ? -8.648 20.531 20.094 1 97.44 331 ALA A C 1
ATOM 2635 O O . ALA A 1 331 ? -8.695 19.328 20.391 1 97.44 331 ALA A O 1
ATOM 2636 N N . LEU A 1 332 ? -9.211 21.047 19.031 1 96.19 332 LEU A N 1
ATOM 2637 C CA . LEU A 1 332 ? -9.812 20.172 18.031 1 96.19 332 LEU A CA 1
ATOM 2638 C C . LEU A 1 332 ? -8.773 19.234 17.438 1 96.19 332 LEU A C 1
ATOM 2640 O O . LEU A 1 332 ? -9.031 18.047 17.25 1 96.19 332 LEU A O 1
ATOM 2644 N N . ALA A 1 333 ? -7.633 19.797 17.125 1 95.62 333 ALA A N 1
ATOM 2645 C CA . ALA A 1 333 ? -6.543 18.984 16.578 1 95.62 333 ALA A CA 1
ATOM 2646 C C . ALA A 1 333 ? -6.117 17.906 17.562 1 95.62 333 ALA A C 1
ATOM 2648 O O . ALA A 1 333 ? -5.82 16.781 17.156 1 95.62 333 ALA A O 1
ATOM 2649 N N . SER A 1 334 ? -6.125 18.234 18.797 1 94.88 334 SER A N 1
ATOM 2650 C CA . SER A 1 334 ? -5.723 17.297 19.844 1 94.88 334 SER A CA 1
ATOM 2651 C C . SER A 1 334 ? -6.664 16.094 19.891 1 94.88 334 SER A C 1
ATOM 2653 O O . SER A 1 334 ? -6.254 14.992 20.266 1 94.88 334 SER A O 1
ATOM 2655 N N . CYS A 1 335 ? -7.887 16.312 19.516 1 93.56 335 CYS A N 1
ATOM 2656 C CA . CYS A 1 335 ? -8.859 15.227 19.516 1 93.56 335 CYS A CA 1
ATOM 2657 C C . CYS A 1 335 ? -8.461 14.133 18.531 1 93.56 335 CYS A C 1
ATOM 2659 O O . CYS A 1 335 ? -8.859 12.977 18.672 1 93.56 335 CYS A O 1
ATOM 2661 N N . VAL A 1 336 ? -7.703 14.477 17.562 1 93.12 336 VAL A N 1
ATOM 2662 C CA . VAL A 1 336 ? -7.293 13.492 16.562 1 93.12 336 VAL A CA 1
ATOM 2663 C C . VAL A 1 336 ? -5.773 13.344 16.594 1 93.12 336 VAL A C 1
ATOM 2665 O O . VAL A 1 336 ? -5.141 13.164 15.547 1 93.12 336 VAL A O 1
ATOM 2668 N N . ARG A 1 337 ? -5.176 13.422 17.719 1 91.88 337 ARG A N 1
ATOM 2669 C CA . ARG A 1 337 ? -3.727 13.391 17.875 1 91.88 337 ARG A CA 1
ATOM 2670 C C . ARG A 1 337 ? -3.164 12.016 17.531 1 91.88 337 ARG A C 1
ATOM 2672 O O . ARG A 1 337 ? -1.951 11.852 17.391 1 91.88 337 ARG A O 1
ATOM 2679 N N . TYR A 1 338 ? -4.062 11.031 17.312 1 86.94 338 TYR A N 1
ATOM 2680 C CA . TYR A 1 338 ? -3.627 9.719 16.844 1 86.94 338 TYR A CA 1
ATOM 2681 C C . TYR A 1 338 ? -3.012 9.812 15.461 1 86.94 338 TYR A C 1
ATOM 2683 O O . TYR A 1 338 ? -2.225 8.945 15.062 1 86.94 338 TYR A O 1
ATOM 2691 N N . THR A 1 339 ? -3.459 10.797 14.742 1 91 339 THR A N 1
ATOM 2692 C CA . THR A 1 339 ? -2.875 11.055 13.43 1 91 339 THR A CA 1
ATOM 2693 C C . THR A 1 339 ? -1.417 11.492 13.562 1 91 339 THR A C 1
ATOM 2695 O O . THR A 1 339 ? -1.114 12.469 14.25 1 91 339 THR A O 1
ATOM 2698 N N . TRP A 1 340 ? -0.529 10.844 12.883 1 90.81 340 TRP A N 1
ATOM 2699 C CA . TRP A 1 340 ? 0.9 10.945 13.156 1 90.81 340 TRP A CA 1
ATOM 2700 C C . TRP A 1 340 ? 1.391 12.375 12.953 1 90.81 340 TRP A C 1
ATOM 2702 O O . TRP A 1 340 ? 2.281 12.844 13.672 1 90.81 340 TRP A O 1
ATOM 2712 N N . TRP A 1 341 ? 0.867 13.117 11.961 1 92.25 341 TRP A N 1
ATOM 2713 C CA . TRP A 1 341 ? 1.411 14.438 11.664 1 92.25 341 TRP A CA 1
ATOM 2714 C C . TRP A 1 341 ? 0.831 15.484 12.609 1 92.25 341 TRP A C 1
ATOM 2716 O O . TRP A 1 341 ? 1.352 16.594 12.703 1 92.25 341 TRP A O 1
ATOM 2726 N N . VAL A 1 342 ? -0.295 15.258 13.266 1 92.75 342 VAL A N 1
ATOM 2727 C CA . VAL A 1 342 ? -0.796 16.125 14.328 1 92.75 342 VAL A CA 1
ATOM 2728 C C . VAL A 1 342 ? 0.032 15.922 15.594 1 92.75 342 VAL A C 1
ATOM 2730 O O . VAL A 1 342 ? 0.646 16.859 16.094 1 92.75 342 VAL A O 1
ATOM 2733 N N . GLY A 1 343 ? 0.057 14.641 16.031 1 89.44 343 GLY A N 1
ATOM 2734 C CA . GLY A 1 343 ? 0.916 14.266 17.141 1 89.44 343 GLY A CA 1
ATOM 2735 C C . GLY A 1 343 ? 0.653 15.078 18.391 1 89.44 343 GLY A C 1
ATOM 2736 O O . GLY A 1 343 ? -0.493 15.422 18.688 1 89.44 343 GLY A O 1
ATOM 2737 N N . PRO A 1 344 ? 1.68 15.344 19.141 1 90 344 PRO A N 1
ATOM 2738 C CA . PRO A 1 344 ? 1.518 16 20.438 1 90 344 PRO A CA 1
ATOM 2739 C C . PRO A 1 344 ? 1.51 17.516 20.344 1 90 344 PRO A C 1
ATOM 2741 O O . PRO A 1 344 ? 1.31 18.219 21.344 1 90 344 PRO A O 1
ATOM 2744 N N . SER A 1 345 ? 1.711 18.094 19.203 1 93.12 345 SER A N 1
ATOM 2745 C CA . SER A 1 345 ? 1.914 19.531 19 1 93.12 345 SER A CA 1
ATOM 2746 C C . SER A 1 345 ? 0.731 20.328 19.531 1 93.12 345 SER A C 1
ATOM 2748 O O . SER A 1 345 ? 0.916 21.359 20.172 1 93.12 345 SER A O 1
ATOM 2750 N N . PRO A 1 346 ? -0.458 19.922 19.344 1 95.94 346 PRO A N 1
ATOM 2751 C CA . PRO A 1 346 ? -1.598 20.719 19.797 1 95.94 346 PRO A CA 1
ATOM 2752 C C . PRO A 1 346 ? -1.589 20.953 21.312 1 95.94 346 PRO A C 1
ATOM 2754 O O . PRO A 1 346 ? -1.847 22.062 21.766 1 95.94 346 PRO A O 1
ATOM 2757 N N . GLY A 1 347 ? -1.263 19.922 22.062 1 96.12 347 GLY A N 1
ATOM 2758 C CA . GLY A 1 347 ? -1.202 20.062 23.5 1 96.12 347 GLY A CA 1
ATOM 2759 C C . GLY A 1 347 ? -0.169 21.078 23.953 1 96.12 347 GLY A C 1
ATOM 2760 O O . GLY A 1 347 ? -0.433 21.891 24.859 1 96.12 347 GLY A O 1
ATOM 2761 N N . ARG A 1 348 ? 0.937 21.047 23.344 1 96.38 348 ARG A N 1
ATOM 2762 C CA . ARG A 1 348 ? 1.991 22 23.656 1 96.38 348 ARG A CA 1
ATOM 2763 C C . ARG A 1 348 ? 1.541 23.438 23.344 1 96.38 348 ARG A C 1
ATOM 2765 O O . ARG A 1 348 ? 1.781 24.344 24.141 1 96.38 348 ARG A O 1
ATOM 2772 N N . GLU A 1 349 ? 0.905 23.594 22.219 1 97.31 349 GLU A N 1
ATOM 2773 C CA . GLU A 1 349 ? 0.425 24.906 21.797 1 97.31 349 GLU A CA 1
ATOM 2774 C C . GLU A 1 349 ? -0.612 25.453 22.766 1 97.31 349 GLU A C 1
ATOM 2776 O O . GLU A 1 349 ? -0.56 26.625 23.141 1 97.31 349 GLU A O 1
ATOM 2781 N N . ILE A 1 350 ? -1.511 24.625 23.172 1 97.75 350 ILE A N 1
ATOM 2782 C CA . ILE A 1 350 ? -2.586 25.031 24.062 1 97.75 350 ILE A CA 1
ATOM 2783 C C . ILE A 1 350 ? -1.999 25.516 25.391 1 97.75 350 ILE A C 1
ATOM 2785 O O . ILE A 1 350 ? -2.373 26.594 25.891 1 97.75 350 ILE A O 1
ATOM 2789 N N . ARG A 1 351 ? -1.113 24.797 25.938 1 97.25 351 ARG A N 1
ATOM 2790 C CA . ARG A 1 351 ? -0.509 25.141 27.219 1 97.25 351 ARG A CA 1
ATOM 2791 C C . ARG A 1 351 ? 0.295 26.438 27.094 1 97.25 351 ARG A C 1
ATOM 2793 O O . ARG A 1 351 ? 0.291 27.266 28.016 1 97.25 351 ARG A O 1
ATOM 2800 N N . ALA A 1 352 ? 0.978 26.562 26.016 1 97.56 352 ALA A N 1
ATOM 2801 C CA . ALA A 1 352 ? 1.765 27.766 25.797 1 97.56 352 ALA A CA 1
ATOM 2802 C C . ALA A 1 352 ? 0.863 29 25.672 1 97.56 352 ALA A C 1
ATOM 2804 O O . ALA A 1 352 ? 1.178 30.062 26.188 1 97.56 352 ALA A O 1
ATOM 2805 N N . ILE A 1 353 ? -0.24 28.875 24.953 1 98.12 353 ILE A N 1
ATOM 2806 C CA . ILE A 1 353 ? -1.191 29.969 24.781 1 98.12 353 ILE A CA 1
ATOM 2807 C C . ILE A 1 353 ? -1.802 30.344 26.141 1 98.12 353 ILE A C 1
ATOM 2809 O O . ILE A 1 353 ? -1.908 31.516 26.469 1 98.12 353 ILE A O 1
ATOM 2813 N N . GLN A 1 354 ? -2.172 29.344 26.844 1 97.75 354 GLN A N 1
ATOM 2814 C CA . GLN A 1 354 ? -2.74 29.578 28.172 1 97.75 354 GLN A CA 1
ATOM 2815 C C . GLN A 1 354 ? -1.793 30.406 29.047 1 97.75 354 GLN A C 1
ATOM 2817 O O . GLN A 1 354 ? -2.223 31.328 29.734 1 97.75 354 GLN A O 1
ATOM 2822 N N . ALA A 1 355 ? -0.583 30.016 29 1 96.88 355 ALA A N 1
ATOM 2823 C CA . ALA A 1 355 ? 0.429 30.672 29.812 1 96.88 355 ALA A CA 1
ATOM 2824 C C . ALA A 1 355 ? 0.62 32.125 29.375 1 96.88 355 ALA A C 1
ATOM 2826 O O . ALA A 1 355 ? 0.949 33 30.203 1 96.88 355 ALA A O 1
ATOM 2827 N N . GLN A 1 356 ? 0.393 32.406 28.125 1 96.12 356 GLN A N 1
ATOM 2828 C CA . GLN A 1 356 ? 0.597 33.719 27.562 1 96.12 356 GLN A CA 1
ATOM 2829 C C . GLN A 1 356 ? -0.586 34.656 27.875 1 96.12 356 GLN A C 1
ATOM 2831 O O . GLN A 1 356 ? -0.429 35.875 27.969 1 96.12 356 GLN A O 1
ATOM 2836 N N . LEU A 1 357 ? -1.719 34.125 28.094 1 97 357 LEU A N 1
ATOM 2837 C CA . LEU A 1 357 ? -2.951 34.906 28.266 1 97 357 LEU A CA 1
ATOM 2838 C C . LEU A 1 357 ? -3.084 35.406 29.688 1 97 357 LEU A C 1
ATOM 2840 O O . LEU A 1 357 ? -2.678 34.719 30.641 1 97 357 LEU A O 1
ATOM 2844 N N . GLY A 1 358 ? -3.59 36.594 29.859 1 95.62 358 GLY A N 1
ATOM 2845 C CA . GLY A 1 358 ? -3.883 37.156 31.172 1 95.62 358 GLY A CA 1
ATOM 2846 C C . GLY A 1 358 ? -4.98 36.406 31.906 1 95.62 358 GLY A C 1
ATOM 2847 O O . GLY A 1 358 ? -5.68 35.594 31.312 1 95.62 358 GLY A O 1
ATOM 2848 N N . GLN A 1 359 ? -5.168 36.75 33.125 1 95.94 359 GLN A N 1
ATOM 2849 C CA . GLN A 1 359 ? -6.113 36.062 34 1 95.94 359 GLN A CA 1
ATOM 2850 C C . GLN A 1 359 ? -7.543 36.219 33.5 1 95.94 359 GLN A C 1
ATOM 2852 O O . GLN A 1 359 ? -8.359 35.312 33.656 1 95.94 359 GLN A O 1
ATOM 2857 N N . GLU A 1 360 ? -7.852 37.281 32.875 1 93.81 360 GLU A N 1
ATOM 2858 C CA . GLU A 1 360 ? -9.211 37.562 32.438 1 93.81 360 GLU A CA 1
ATOM 2859 C C . GLU A 1 360 ? -9.625 36.656 31.297 1 93.81 360 GLU A C 1
ATOM 2861 O O . GLU A 1 360 ? -10.812 36.531 31 1 93.81 360 GLU A O 1
ATOM 2866 N N . TRP A 1 361 ? -8.672 36 30.688 1 96.62 361 TRP A N 1
ATOM 2867 C CA . TRP A 1 361 ? -8.953 35.188 29.516 1 96.62 361 TRP A CA 1
ATOM 2868 C C . TRP A 1 361 ? -8.945 33.688 29.859 1 96.62 361 TRP A C 1
ATOM 2870 O O . TRP A 1 361 ? -9.344 32.844 29.047 1 96.62 361 TRP A O 1
ATOM 2880 N N . GLN A 1 362 ? -8.594 33.312 31.062 1 97.19 362 GLN A N 1
ATOM 2881 C CA . GLN A 1 362 ? -8.383 31.938 31.469 1 97.19 362 GLN A CA 1
ATOM 2882 C C . GLN A 1 362 ? -9.695 31.156 31.453 1 97.19 362 GLN A C 1
ATOM 2884 O O . GLN A 1 362 ? -9.703 29.953 31.156 1 97.19 362 GLN A O 1
ATOM 2889 N N . ALA A 1 363 ? -10.734 31.828 31.719 1 96.56 363 ALA A N 1
ATOM 2890 C CA . ALA A 1 363 ? -12.039 31.156 31.719 1 96.56 363 ALA A CA 1
ATOM 2891 C C . ALA A 1 363 ? -12.375 30.625 30.328 1 96.56 363 ALA A C 1
ATOM 2893 O O . ALA A 1 363 ? -12.984 29.547 30.203 1 96.56 363 ALA A O 1
ATOM 2894 N N . LEU A 1 364 ? -11.953 31.297 29.328 1 97.5 364 LEU A N 1
ATOM 2895 C CA . LEU A 1 364 ? -12.258 30.906 27.953 1 97.5 364 LEU A CA 1
ATOM 2896 C C . LEU A 1 364 ? -11.359 29.766 27.5 1 97.5 364 LEU A C 1
ATOM 2898 O O . LEU A 1 364 ? -11.641 29.109 26.484 1 97.5 364 LEU A O 1
ATOM 2902 N N . MET A 1 365 ? -10.312 29.438 28.266 1 97.81 365 MET A N 1
ATOM 2903 C CA . MET A 1 365 ? -9.375 28.375 27.953 1 97.81 365 MET A CA 1
ATOM 2904 C C . MET A 1 365 ? -9.82 27.047 28.562 1 97.81 365 MET A C 1
ATOM 2906 O O . MET A 1 365 ? -9.203 26.016 28.344 1 97.81 365 MET A O 1
ATOM 2910 N N . SER A 1 366 ? -10.914 27.016 29.25 1 96.62 366 SER A N 1
ATOM 2911 C CA . SER A 1 366 ? -11.352 25.828 30 1 96.62 366 SER A CA 1
ATOM 2912 C C . SER A 1 366 ? -11.617 24.656 29.062 1 96.62 366 SER A C 1
ATOM 2914 O O . SER A 1 366 ? -11.164 23.547 29.312 1 96.62 366 SER A O 1
ATOM 2916 N N . TRP A 1 367 ? -12.32 24.938 28 1 96.56 367 TRP A N 1
ATOM 2917 C CA . TRP A 1 367 ? -12.695 23.875 27.094 1 96.56 367 TRP A CA 1
ATOM 2918 C C . TRP A 1 367 ? -11.461 23.266 26.422 1 96.56 367 TRP A C 1
ATOM 2920 O O . TRP A 1 367 ? -11.312 22.047 26.359 1 96.56 367 TRP A O 1
ATOM 2930 N N . PRO A 1 368 ? -10.539 24.094 25.859 1 97.56 368 PRO A N 1
ATOM 2931 C CA . PRO A 1 368 ? -9.328 23.531 25.266 1 97.56 368 PRO A CA 1
ATOM 2932 C C . PRO A 1 368 ? -8.539 22.656 26.25 1 97.56 368 PRO A C 1
ATOM 2934 O O . PRO A 1 368 ? -8.062 21.578 25.875 1 97.56 368 PRO A O 1
ATOM 2937 N N . ILE A 1 369 ? -8.461 23.094 27.438 1 96.5 369 ILE A N 1
ATOM 2938 C CA . ILE A 1 369 ? -7.699 22.375 28.453 1 96.5 369 ILE A CA 1
ATOM 2939 C C . ILE A 1 369 ? -8.398 21.062 28.797 1 96.5 369 ILE A C 1
ATOM 2941 O O . ILE A 1 369 ? -7.738 20.031 28.984 1 96.5 369 ILE A O 1
ATOM 2945 N N . GLU A 1 370 ? -9.633 21.062 28.844 1 95.19 370 GLU A N 1
ATOM 2946 C CA . GLU A 1 370 ? -10.414 19.875 29.125 1 95.19 370 GLU A CA 1
ATOM 2947 C C . GLU A 1 370 ? -10.211 18.812 28.031 1 95.19 370 GLU A C 1
ATOM 2949 O O . GLU A 1 370 ? -10.18 17.609 28.328 1 95.19 370 GLU A O 1
ATOM 2954 N N . GLN A 1 371 ? -10.125 19.281 26.797 1 93.81 371 GLN A N 1
ATOM 2955 C CA . GLN A 1 371 ? -9.961 18.359 25.688 1 93.81 371 GLN A CA 1
ATOM 2956 C C . GLN A 1 371 ? -8.633 17.609 25.766 1 93.81 371 GLN A C 1
ATOM 2958 O O . GLN A 1 371 ? -8.523 16.469 25.297 1 93.81 371 GLN A O 1
ATOM 2963 N N . LEU A 1 372 ? -7.633 18.188 26.359 1 92.31 372 LEU A N 1
ATOM 2964 C CA . LEU A 1 372 ? -6.32 17.578 26.484 1 92.31 372 LEU A CA 1
ATOM 2965 C C . LEU A 1 372 ? -6.383 16.359 27.406 1 92.31 372 LEU A C 1
ATOM 2967 O O . LEU A 1 372 ? -5.57 15.438 27.281 1 92.31 372 LEU A O 1
ATOM 2971 N N . GLU A 1 373 ? -7.32 16.344 28.281 1 89.75 373 GLU A N 1
ATOM 2972 C CA . GLU A 1 373 ? -7.426 15.281 29.266 1 89.75 373 GLU A CA 1
ATOM 2973 C C . GLU A 1 373 ? -8.289 14.133 28.75 1 89.75 373 GLU A C 1
ATOM 2975 O O . GLU A 1 373 ? -8.258 13.031 29.297 1 89.75 373 GLU A O 1
ATOM 2980 N N . LYS A 1 374 ? -8.93 14.359 27.688 1 88.44 374 LYS A N 1
ATOM 2981 C CA . LYS A 1 374 ? -9.82 13.344 27.141 1 88.44 374 LYS A CA 1
ATOM 2982 C C . LYS A 1 374 ? -9.062 12.406 26.203 1 88.44 374 LYS A C 1
ATOM 2984 O O . LYS A 1 374 ? -8.016 12.773 25.672 1 88.44 374 LYS A O 1
ATOM 2989 N N . GLU A 1 375 ? -9.625 11.172 26.047 1 82.69 375 GLU A N 1
ATOM 2990 C CA . GLU A 1 375 ? -9.062 10.219 25.078 1 82.69 375 GLU A CA 1
ATOM 2991 C C . GLU A 1 375 ? -9.258 10.703 23.656 1 82.69 375 GLU A C 1
ATOM 2993 O O . GLU A 1 375 ? -10.297 11.281 23.312 1 82.69 375 GLU A O 1
ATOM 2998 N N . PRO A 1 376 ? -8.266 10.453 22.875 1 82.56 376 PRO A N 1
ATOM 2999 C CA . PRO A 1 376 ? -8.383 10.898 21.484 1 82.56 376 PRO A CA 1
ATOM 3000 C C . PRO A 1 376 ? -9.492 10.18 20.734 1 82.56 376 PRO A C 1
ATOM 3002 O O . PRO A 1 376 ? -9.828 9.039 21.062 1 82.56 376 PRO A O 1
ATOM 3005 N N . TYR A 1 377 ? -10.062 10.906 19.844 1 79 377 TYR A N 1
ATOM 3006 C CA . TYR A 1 377 ? -11.062 10.398 18.906 1 79 377 TYR A CA 1
ATOM 3007 C C . TYR A 1 377 ? -10.414 9.562 17.812 1 79 377 TYR A C 1
ATOM 3009 O O . TYR A 1 377 ? -9.938 10.102 16.812 1 79 377 TYR A O 1
ATOM 3017 N N . ALA A 1 378 ? -10.203 8.219 18.062 1 76 378 ALA A N 1
ATOM 3018 C CA . ALA A 1 378 ? -9.445 7.352 17.172 1 76 378 ALA A CA 1
ATOM 3019 C C . ALA A 1 378 ? -10.336 6.273 16.562 1 76 378 ALA A C 1
ATOM 3021 O O . ALA A 1 378 ? -11.398 5.961 17.109 1 76 378 ALA A O 1
ATOM 3022 N N . PRO A 1 379 ? -9.93 5.898 15.312 1 69.25 379 PRO A N 1
ATOM 3023 C CA . PRO A 1 379 ? -10.688 4.789 14.727 1 69.25 379 PRO A CA 1
ATOM 3024 C C . PRO A 1 379 ? -10.602 3.514 15.562 1 69.25 379 PRO A C 1
ATOM 3026 O O . PRO A 1 379 ? -9.727 3.393 16.422 1 69.25 379 PRO A O 1
ATOM 3029 N N . ASP A 1 380 ? -11.609 2.637 15.391 1 60.62 380 ASP A N 1
ATOM 3030 C CA . ASP A 1 380 ? -11.641 1.356 16.094 1 60.62 380 ASP A CA 1
ATOM 3031 C C . ASP A 1 380 ? -10.352 0.571 15.852 1 60.62 380 ASP A C 1
ATOM 3033 O O . ASP A 1 380 ? -9.695 0.741 14.828 1 60.62 380 ASP A O 1
ATOM 3037 N N . GLU A 1 381 ? -9.844 -0.058 16.891 1 52.81 381 GLU A N 1
ATOM 3038 C CA . GLU A 1 381 ? -8.586 -0.795 16.969 1 52.81 381 GLU A CA 1
ATOM 3039 C C . GLU A 1 381 ? -8.312 -1.568 15.688 1 52.81 381 GLU A C 1
ATOM 3041 O O . GLU A 1 381 ? -7.164 -1.652 15.242 1 52.81 381 GLU A O 1
ATOM 3046 N N . LYS A 1 382 ? -9.328 -2.203 15.141 1 49.38 382 LYS A N 1
ATOM 3047 C CA . LYS A 1 382 ? -9.109 -3.029 13.953 1 49.38 382 LYS A CA 1
ATOM 3048 C C . LYS A 1 382 ? -8.57 -2.197 12.797 1 49.38 382 LYS A C 1
ATOM 3050 O O . LYS A 1 382 ? -7.883 -2.719 11.922 1 49.38 382 LYS A O 1
ATOM 3055 N N . ASP A 1 383 ? -8.828 -0.971 12.828 1 46.53 383 ASP A N 1
ATOM 3056 C CA . ASP A 1 383 ? -8.492 -0.099 11.711 1 46.53 383 ASP A CA 1
ATOM 3057 C C . ASP A 1 383 ? -7.254 0.739 12.023 1 46.53 383 ASP A C 1
ATOM 3059 O O . ASP A 1 383 ? -6.863 1.599 11.227 1 46.53 383 ASP A O 1
ATOM 3063 N N . ARG A 1 384 ? -6.809 0.49 13.281 1 47.81 384 ARG A N 1
ATOM 3064 C CA . ARG A 1 384 ? -5.633 1.247 13.703 1 47.81 384 ARG A CA 1
ATOM 3065 C C . ARG A 1 384 ? -4.352 0.609 13.172 1 47.81 384 ARG A C 1
ATOM 3067 O O . ARG A 1 384 ? -4.211 -0.615 13.188 1 47.81 384 ARG A O 1
ATOM 3074 N N . ALA A 1 385 ? -3.656 1.231 12.453 1 48.28 385 ALA A N 1
ATOM 3075 C CA . ALA A 1 385 ? -2.328 0.742 12.094 1 48.28 385 ALA A CA 1
ATOM 3076 C C . ALA A 1 385 ? -1.577 0.243 13.328 1 48.28 385 ALA A C 1
ATOM 3078 O O . ALA A 1 385 ? -1.562 0.908 14.367 1 48.28 385 ALA A O 1
ATOM 3079 N N . PRO A 1 386 ? -1.218 -1.075 13.461 1 40.78 386 PRO A N 1
ATOM 3080 C CA . PRO A 1 386 ? -0.419 -1.477 14.625 1 40.78 386 PRO A CA 1
ATOM 3081 C C . PRO A 1 386 ? 0.792 -0.573 14.844 1 40.78 386 PRO A C 1
ATOM 3083 O O . PRO A 1 386 ? 1.731 -0.586 14.047 1 40.78 386 PRO A O 1
ATOM 3086 N N . TRP A 1 387 ? 0.63 0.595 15.273 1 37.94 387 TRP A N 1
ATOM 3087 C CA . TRP A 1 387 ? 1.863 1.294 15.617 1 37.94 387 TRP A CA 1
ATOM 3088 C C . TRP A 1 387 ? 2.596 0.583 16.75 1 37.94 387 TRP A C 1
ATOM 3090 O O . TRP A 1 387 ? 1.965 0.024 17.656 1 37.94 387 TRP A O 1
ATOM 3100 N N . PRO A 1 388 ? 3.816 0.197 16.5 1 35.31 388 PRO A N 1
ATOM 3101 C CA . PRO A 1 388 ? 4.516 -0.301 17.688 1 35.31 388 PRO A CA 1
ATOM 3102 C C . PRO A 1 388 ? 4.289 0.575 18.922 1 35.31 388 PRO A C 1
ATOM 3104 O O . PRO A 1 388 ? 4.195 1.799 18.797 1 35.31 388 PRO A O 1
ATOM 3107 N N . GLU A 1 389 ? 3.629 0.084 19.844 1 32.88 389 GLU A N 1
ATOM 3108 C CA . GLU A 1 389 ? 3.547 0.778 21.125 1 32.88 389 GLU A CA 1
ATOM 3109 C C . GLU A 1 389 ? 4.859 1.482 21.453 1 32.88 389 GLU A C 1
ATOM 3111 O O . GLU A 1 389 ? 5.918 0.851 21.5 1 32.88 389 GLU A O 1
ATOM 3116 N N . ALA A 1 390 ? 4.973 2.777 21.234 1 30.64 390 ALA A N 1
ATOM 3117 C CA . ALA A 1 390 ? 6.043 3.508 21.906 1 30.64 390 ALA A CA 1
ATOM 3118 C C . ALA A 1 390 ? 6.164 3.084 23.375 1 30.64 390 ALA A C 1
ATOM 3120 O O . ALA A 1 390 ? 5.238 3.281 24.156 1 30.64 390 ALA A O 1
ATOM 3121 N N . THR A 1 391 ? 6.949 2.07 23.703 1 29.03 391 THR A N 1
ATOM 3122 C CA . THR A 1 391 ? 7.34 1.941 25.094 1 29.03 391 THR A CA 1
ATOM 3123 C C . THR A 1 391 ? 7.801 3.285 25.656 1 29.03 391 THR A C 1
ATOM 3125 O O . THR A 1 391 ? 8.797 3.846 25.188 1 29.03 391 THR A O 1
ATOM 3128 N N . ALA A 1 392 ? 6.938 4.125 26.172 1 28.08 392 ALA A N 1
ATOM 3129 C CA . ALA A 1 392 ? 7.328 5.203 27.078 1 28.08 392 ALA A CA 1
ATOM 3130 C C . ALA A 1 392 ? 8.375 4.719 28.094 1 28.08 392 ALA A C 1
ATOM 3132 O O . ALA A 1 392 ? 8.047 4.016 29.047 1 28.08 392 ALA A O 1
ATOM 3133 N N . VAL A 1 393 ? 9.594 4.488 27.75 1 27.91 393 VAL A N 1
ATOM 3134 C CA . VAL A 1 393 ? 10.641 4.496 28.766 1 27.91 393 VAL A CA 1
ATOM 3135 C C . VAL A 1 393 ? 10.625 5.828 29.516 1 27.91 393 VAL A C 1
ATOM 3137 O O . VAL A 1 393 ? 11.023 6.859 28.969 1 27.91 393 VAL A O 1
ATOM 3140 N N . ILE A 1 394 ? 9.578 6.059 30.281 1 24.62 394 ILE A N 1
ATOM 3141 C CA . ILE A 1 394 ? 9.703 7.094 31.297 1 24.62 394 ILE A CA 1
ATOM 3142 C C . ILE A 1 394 ? 10.938 6.828 32.156 1 24.62 394 ILE A C 1
ATOM 3144 O O . ILE A 1 394 ? 11.023 5.789 32.812 1 24.62 394 ILE A O 1
ATOM 3148 N N . PRO A 1 395 ? 12.047 7.406 31.844 1 24.84 395 PRO A N 1
ATOM 3149 C CA . PRO A 1 395 ? 13.117 7.312 32.844 1 24.84 395 PRO A CA 1
ATOM 3150 C C . PRO A 1 395 ? 12.648 7.629 34.25 1 24.84 395 PRO A C 1
ATOM 3152 O O . PRO A 1 395 ? 11.812 8.516 34.438 1 24.84 395 PRO A O 1
ATOM 3155 N N . SER A 1 396 ? 12.492 6.586 35 1 24.77 396 SER A N 1
ATOM 3156 C CA . SER A 1 396 ? 12.367 6.832 36.438 1 24.77 396 SER A CA 1
ATOM 3157 C C . SER A 1 396 ? 13.312 7.934 36.906 1 24.77 396 SER A C 1
ATOM 3159 O O . SER A 1 396 ? 14.516 7.883 36.625 1 24.77 396 SER A O 1
ATOM 3161 N N . ALA A 1 397 ? 12.766 9.047 37.25 1 22.03 397 ALA A N 1
ATOM 3162 C CA . ALA A 1 397 ? 13.531 9.969 38.094 1 22.03 397 ALA A CA 1
ATOM 3163 C C . ALA A 1 397 ? 13.961 9.297 39.375 1 22.03 397 ALA A C 1
ATOM 3165 O O . ALA A 1 397 ? 13.18 8.562 40 1 22.03 397 ALA A O 1
ATOM 3166 N N . MET B 1 1 ? 52.656 -28.25 -58.406 1 25.58 1 MET B N 1
ATOM 3167 C CA . MET B 1 1 ? 51.969 -27.031 -57.969 1 25.58 1 MET B CA 1
ATOM 3168 C C . MET B 1 1 ? 51.188 -27.297 -56.688 1 25.58 1 MET B C 1
ATOM 3170 O O . MET B 1 1 ? 50.375 -28.234 -56.656 1 25.58 1 MET B O 1
ATOM 3174 N N . PRO B 1 2 ? 51.625 -26.891 -55.594 1 33.19 2 PRO B N 1
ATOM 3175 C CA . PRO B 1 2 ? 51.031 -27.312 -54.312 1 33.19 2 PRO B CA 1
ATOM 3176 C C . PRO B 1 2 ? 49.531 -26.969 -54.219 1 33.19 2 PRO B C 1
ATOM 3178 O O . PRO B 1 2 ? 49.094 -26.016 -54.844 1 33.19 2 PRO B O 1
ATOM 3181 N N . ARG B 1 3 ? 48.688 -27.922 -54.281 1 33.12 3 ARG B N 1
ATOM 3182 C CA . ARG B 1 3 ? 47.219 -27.734 -54.188 1 33.12 3 ARG B CA 1
ATOM 3183 C C . ARG B 1 3 ? 46.875 -26.734 -53.094 1 33.12 3 ARG B C 1
ATOM 3185 O O . ARG B 1 3 ? 47.375 -26.828 -51.969 1 33.12 3 ARG B O 1
ATOM 3192 N N . LEU B 1 4 ? 46.688 -25.625 -53.469 1 35.41 4 LEU B N 1
ATOM 3193 C CA . LEU B 1 4 ? 46.25 -24.531 -52.594 1 35.41 4 LEU B CA 1
ATOM 3194 C C . LEU B 1 4 ? 45.094 -24.969 -51.719 1 35.41 4 LEU B C 1
ATOM 3196 O O . LEU B 1 4 ? 44.062 -25.438 -52.219 1 35.41 4 LEU B O 1
ATOM 3200 N N . TYR B 1 5 ? 45.406 -25.656 -50.688 1 38.34 5 TYR B N 1
ATOM 3201 C CA . TYR B 1 5 ? 44.406 -26.109 -49.75 1 38.34 5 TYR B CA 1
ATOM 3202 C C . TYR B 1 5 ? 43.469 -25 -49.375 1 38.34 5 TYR B C 1
ATOM 3204 O O . TYR B 1 5 ? 43.875 -23.859 -49.125 1 38.34 5 TYR B O 1
ATOM 3212 N N . HIS B 1 6 ? 42.469 -24.844 -50.031 1 42.22 6 HIS B N 1
ATOM 3213 C CA . HIS B 1 6 ? 41.438 -23.875 -49.75 1 42.22 6 HIS B CA 1
ATOM 3214 C C . HIS B 1 6 ? 41.031 -23.906 -48.281 1 42.22 6 HIS B C 1
ATOM 3216 O O . HIS B 1 6 ? 40.906 -24.969 -47.688 1 42.22 6 HIS B O 1
ATOM 3222 N N . THR B 1 7 ? 41.469 -23.016 -47.562 1 49.81 7 THR B N 1
ATOM 3223 C CA . THR B 1 7 ? 41.188 -22.859 -46.156 1 49.81 7 THR B CA 1
ATOM 3224 C C . THR B 1 7 ? 39.688 -22.812 -45.906 1 49.81 7 THR B C 1
ATOM 3226 O O . THR B 1 7 ? 38.969 -22.031 -46.531 1 49.81 7 THR B O 1
ATOM 3229 N N . LYS B 1 8 ? 39.125 -23.844 -45.562 1 51 8 LYS B N 1
ATOM 3230 C CA . LYS B 1 8 ? 37.719 -23.969 -45.188 1 51 8 LYS B CA 1
ATOM 3231 C C . LYS B 1 8 ? 37.312 -22.922 -44.156 1 51 8 LYS B C 1
ATOM 3233 O O . LYS B 1 8 ? 38.094 -22.594 -43.25 1 51 8 LYS B O 1
ATOM 3238 N N . SER B 1 9 ? 36.406 -22.047 -44.562 1 56.25 9 SER B N 1
ATOM 3239 C CA . SER B 1 9 ? 35.906 -21.078 -43.594 1 56.25 9 SER B CA 1
ATOM 3240 C C . SER B 1 9 ? 35.188 -21.781 -42.438 1 56.25 9 SER B C 1
ATOM 3242 O O . SER B 1 9 ? 34.219 -22.484 -42.656 1 56.25 9 SER B O 1
ATOM 3244 N N . LYS B 1 10 ? 35.719 -22.047 -41.344 1 67.06 10 LYS B N 1
ATOM 3245 C CA . LYS B 1 10 ? 35.188 -22.828 -40.219 1 67.06 10 LYS B CA 1
ATOM 3246 C C . LYS B 1 10 ? 34 -22.109 -39.562 1 67.06 10 LYS B C 1
ATOM 3248 O O . LYS B 1 10 ? 33.156 -22.75 -38.938 1 67.06 10 LYS B O 1
ATOM 3253 N N . THR B 1 11 ? 33.875 -20.891 -39.875 1 69.62 11 THR B N 1
ATOM 3254 C CA . THR B 1 11 ? 32.875 -20.109 -39.156 1 69.62 11 THR B CA 1
ATOM 3255 C C . THR B 1 11 ? 31.859 -19.531 -40.156 1 69.62 11 THR B C 1
ATOM 3257 O O . THR B 1 11 ? 31.219 -18.516 -39.844 1 69.62 11 THR B O 1
ATOM 3260 N N . GLY B 1 12 ? 31.594 -20.078 -41.188 1 74.69 12 GLY B N 1
ATOM 3261 C CA . GLY B 1 12 ? 30.625 -19.656 -42.188 1 74.69 12 GLY B CA 1
ATOM 3262 C C . GLY B 1 12 ? 29.188 -19.922 -41.781 1 74.69 12 GLY B C 1
ATOM 3263 O O . GLY B 1 12 ? 28.938 -20.609 -40.781 1 74.69 12 GLY B O 1
ATOM 3264 N N . CYS B 1 13 ? 28.328 -19.391 -42.656 1 77.06 13 CYS B N 1
ATOM 3265 C CA . CYS B 1 13 ? 26.906 -19.578 -42.344 1 77.06 13 CYS B CA 1
ATOM 3266 C C . CYS B 1 13 ? 26.5 -21.031 -42.531 1 77.06 13 CYS B C 1
ATOM 3268 O O . CYS B 1 13 ? 27.125 -21.766 -43.312 1 77.06 13 CYS B O 1
ATOM 3270 N N . ALA B 1 14 ? 25.547 -21.516 -41.781 1 79.69 14 ALA B N 1
ATOM 3271 C CA . ALA B 1 14 ? 25.094 -22.906 -41.781 1 79.69 14 ALA B CA 1
ATOM 3272 C C . ALA B 1 14 ? 24.766 -23.391 -43.188 1 79.69 14 ALA B C 1
ATOM 3274 O O . ALA B 1 14 ? 25.047 -24.547 -43.531 1 79.69 14 ALA B O 1
ATOM 3275 N N . ARG B 1 15 ? 24.344 -22.594 -43.969 1 80 15 ARG B N 1
ATOM 3276 C CA . ARG B 1 15 ? 23.906 -22.984 -45.312 1 80 15 ARG B CA 1
ATOM 3277 C C . ARG B 1 15 ? 25.109 -23.188 -46.25 1 80 15 ARG B C 1
ATOM 3279 O O . ARG B 1 15 ? 25.156 -24.172 -46.969 1 80 15 ARG B O 1
ATOM 3286 N N . CYS B 1 16 ? 25.969 -22.281 -46.188 1 78.06 16 CYS B N 1
ATOM 3287 C CA . CYS B 1 16 ? 27.141 -22.391 -47.031 1 78.06 16 CYS B CA 1
ATOM 3288 C C . CYS B 1 16 ? 27.969 -23.625 -46.656 1 78.06 16 CYS B C 1
ATOM 3290 O O . CYS B 1 16 ? 28.469 -24.328 -47.531 1 78.06 16 CYS B O 1
ATOM 3292 N N . ARG B 1 17 ? 27.969 -23.938 -45.344 1 77.19 17 ARG B N 1
ATOM 3293 C CA . ARG B 1 17 ? 28.656 -25.109 -44.844 1 77.19 17 ARG B CA 1
ATOM 3294 C C . ARG B 1 17 ? 27.984 -26.391 -45.312 1 77.19 17 ARG B C 1
ATOM 3296 O O . ARG B 1 17 ? 28.656 -27.359 -45.688 1 77.19 17 ARG B O 1
ATOM 3303 N N . SER B 1 18 ? 26.719 -26.328 -45.25 1 78.19 18 SER B N 1
ATOM 3304 C CA . SER B 1 18 ? 25.969 -27.516 -45.656 1 78.19 18 SER B CA 1
ATOM 3305 C C . SER B 1 18 ? 26.156 -27.797 -47.156 1 78.19 18 SER B C 1
ATOM 3307 O O . SER B 1 18 ? 26.188 -28.953 -47.562 1 78.19 18 SER B O 1
ATOM 3309 N N . ARG B 1 19 ? 26.312 -26.797 -47.906 1 77 19 ARG B N 1
ATOM 3310 C CA . ARG B 1 19 ? 26.453 -26.922 -49.344 1 77 19 ARG B CA 1
ATOM 3311 C C . ARG B 1 19 ? 27.906 -27.094 -49.75 1 77 19 ARG B C 1
ATOM 3313 O O . ARG B 1 19 ? 28.203 -27.312 -50.938 1 77 19 ARG B O 1
ATOM 3320 N N . ARG B 1 20 ? 28.812 -26.938 -48.75 1 74.56 20 ARG B N 1
ATOM 3321 C CA . ARG B 1 20 ? 30.25 -27.156 -48.875 1 74.56 20 ARG B CA 1
ATOM 3322 C C . ARG B 1 20 ? 30.859 -26.172 -49.875 1 74.56 20 ARG B C 1
ATOM 3324 O O . ARG B 1 20 ? 31.672 -26.562 -50.719 1 74.56 20 ARG B O 1
ATOM 3331 N N . VAL B 1 21 ? 30.312 -24.938 -49.906 1 78.94 21 VAL B N 1
ATOM 3332 C CA . VAL B 1 21 ? 30.906 -23.859 -50.719 1 78.94 21 VAL B CA 1
ATOM 3333 C C . VAL B 1 21 ? 31.641 -22.875 -49.812 1 78.94 21 VAL B C 1
ATOM 3335 O O . VAL B 1 21 ? 31.312 -22.75 -48.656 1 78.94 21 VAL B O 1
ATOM 3338 N N . LYS B 1 22 ? 32.625 -22.203 -50.312 1 74.25 22 LYS B N 1
ATOM 3339 C CA . LYS B 1 22 ? 33.375 -21.203 -49.562 1 74.25 22 LYS B CA 1
ATOM 3340 C C . LYS B 1 22 ? 32.469 -20.016 -49.188 1 74.25 22 LYS B C 1
ATOM 3342 O O . LYS B 1 22 ? 31.812 -19.438 -50.062 1 74.25 22 LYS B O 1
ATOM 3347 N N . CYS B 1 23 ? 32.219 -19.797 -47.906 1 75.19 23 CYS B N 1
ATOM 3348 C CA . CYS B 1 23 ? 31.453 -18.688 -47.375 1 75.19 23 CYS B CA 1
ATOM 3349 C C . CYS B 1 23 ? 32.344 -17.469 -47.125 1 75.19 23 CYS B C 1
ATOM 3351 O O . CYS B 1 23 ? 33.5 -17.625 -46.688 1 75.19 23 CYS B O 1
ATOM 3353 N N . ASP B 1 24 ? 32.062 -16.422 -47.438 1 76.81 24 ASP B N 1
ATOM 3354 C CA . ASP B 1 24 ? 32.875 -15.219 -47.25 1 76.81 24 ASP B CA 1
ATOM 3355 C C . ASP B 1 24 ? 32.75 -14.695 -45.812 1 76.81 24 ASP B C 1
ATOM 3357 O O . ASP B 1 24 ? 33.344 -13.68 -45.469 1 76.81 24 ASP B O 1
ATOM 3361 N N . GLU B 1 25 ? 31.953 -15.32 -44.906 1 75.88 25 GLU B N 1
ATOM 3362 C CA . GLU B 1 25 ? 31.734 -15.109 -43.469 1 75.88 25 GLU B CA 1
ATOM 3363 C C . GLU B 1 25 ? 31.297 -13.68 -43.188 1 75.88 25 GLU B C 1
ATOM 3365 O O . GLU B 1 25 ? 31.422 -13.203 -42.062 1 75.88 25 GLU B O 1
ATOM 3370 N N . ALA B 1 26 ? 30.75 -13.023 -44.219 1 77.25 26 ALA B N 1
ATOM 3371 C CA . ALA B 1 26 ? 30.172 -11.688 -44 1 77.25 26 ALA B CA 1
ATOM 3372 C C . ALA B 1 26 ? 28.891 -11.766 -43.219 1 77.25 26 ALA B C 1
ATOM 3374 O O . ALA B 1 26 ? 28.062 -12.656 -43.406 1 77.25 26 ALA B O 1
ATOM 3375 N N . ARG B 1 27 ? 28.781 -11.062 -42.094 1 74.88 27 ARG B N 1
ATOM 3376 C CA . ARG B 1 27 ? 27.578 -10.984 -41.25 1 74.88 27 ARG B CA 1
ATOM 3377 C C . ARG B 1 27 ? 26.812 -9.695 -41.531 1 74.88 27 ARG B C 1
ATOM 3379 O O . ARG B 1 27 ? 27.422 -8.672 -41.875 1 74.88 27 ARG B O 1
ATOM 3386 N N . PRO B 1 28 ? 25.547 -9.891 -41.5 1 74.31 28 PRO B N 1
ATOM 3387 C CA . PRO B 1 28 ? 24.75 -11.016 -41 1 74.31 28 PRO B CA 1
ATOM 3388 C C . PRO B 1 28 ? 24.422 -12.039 -42.062 1 74.31 28 PRO B C 1
ATOM 3390 O O . PRO B 1 28 ? 24.047 -13.164 -41.75 1 74.31 28 PRO B O 1
ATOM 3393 N N . VAL B 1 29 ? 24.547 -11.57 -43.188 1 81.31 29 VAL B N 1
ATOM 3394 C CA . VAL B 1 29 ? 24.234 -12.469 -44.281 1 81.31 29 VAL B CA 1
ATOM 3395 C C . VAL B 1 29 ? 25.469 -12.633 -45.188 1 81.31 29 VAL B C 1
ATOM 3397 O O . VAL B 1 29 ? 26.078 -11.641 -45.625 1 81.31 29 VAL B O 1
ATOM 3400 N N . CYS B 1 30 ? 25.828 -13.789 -45.438 1 78.12 30 CYS B N 1
ATOM 3401 C CA . CYS B 1 30 ? 27.031 -13.992 -46.25 1 78.12 30 CYS B CA 1
ATOM 3402 C C . CYS B 1 30 ? 26.75 -13.688 -47.719 1 78.12 30 CYS B C 1
ATOM 3404 O O . CYS B 1 30 ? 25.609 -13.727 -48.156 1 78.12 30 CYS B O 1
ATOM 3406 N N . GLY B 1 31 ? 27.734 -13.242 -48.406 1 80.75 31 GLY B N 1
ATOM 3407 C CA . GLY B 1 31 ? 27.625 -12.859 -49.812 1 80.75 31 GLY B CA 1
ATOM 3408 C C . GLY B 1 31 ? 26.984 -13.922 -50.688 1 80.75 31 GLY B C 1
ATOM 3409 O O . GLY B 1 31 ? 26.234 -13.602 -51.625 1 80.75 31 GLY B O 1
ATOM 3410 N N . GLY B 1 32 ? 27.219 -15.141 -50.344 1 77.25 32 GLY B N 1
ATOM 3411 C CA . GLY B 1 32 ? 26.641 -16.234 -51.094 1 77.25 32 GLY B CA 1
ATOM 3412 C C . GLY B 1 32 ? 25.141 -16.359 -50.938 1 77.25 32 GLY B C 1
ATOM 3413 O O . GLY B 1 32 ? 24.422 -16.484 -51.938 1 77.25 32 GLY B O 1
ATOM 3414 N N . CYS B 1 33 ? 24.812 -16.391 -49.75 1 77.31 33 CYS B N 1
ATOM 3415 C CA . CYS B 1 33 ? 23.391 -16.469 -49.438 1 77.31 33 CYS B CA 1
ATOM 3416 C C . CYS B 1 33 ? 22.641 -15.242 -49.938 1 77.31 33 CYS B C 1
ATOM 3418 O O . CYS B 1 33 ? 21.516 -15.336 -50.438 1 77.31 33 CYS B O 1
ATOM 3420 N N . HIS B 1 34 ? 23.203 -14.125 -49.938 1 80.38 34 HIS B N 1
ATOM 3421 C CA . HIS B 1 34 ? 22.656 -12.875 -50.438 1 80.38 34 HIS B CA 1
ATOM 3422 C C . HIS B 1 34 ? 22.406 -12.961 -51.938 1 80.38 34 HIS B C 1
ATOM 3424 O O . HIS B 1 34 ? 21.344 -12.539 -52.406 1 80.38 34 HIS B O 1
ATOM 3430 N N . ARG B 1 35 ? 23.328 -13.461 -52.594 1 78.25 35 ARG B N 1
ATOM 3431 C CA . ARG B 1 35 ? 23.25 -13.562 -54.062 1 78.25 35 ARG B CA 1
ATOM 3432 C C . ARG B 1 35 ? 22.125 -14.5 -54.469 1 78.25 35 ARG B C 1
ATOM 3434 O O . ARG B 1 35 ? 21.422 -14.234 -55.438 1 78.25 35 ARG B O 1
ATOM 3441 N N . HIS B 1 36 ? 22.031 -15.539 -53.75 1 78.44 36 HIS B N 1
ATOM 3442 C CA . HIS B 1 36 ? 21.047 -16.547 -54.125 1 78.44 36 HIS B CA 1
ATOM 3443 C C . HIS B 1 36 ? 19.719 -16.281 -53.406 1 78.44 36 HIS B C 1
ATOM 3445 O O . HIS B 1 36 ? 18.766 -17.047 -53.562 1 78.44 36 HIS B O 1
ATOM 3451 N N . LYS B 1 37 ? 19.609 -15.25 -52.594 1 74.19 37 LYS B N 1
ATOM 3452 C CA . LYS B 1 37 ? 18.422 -14.773 -51.906 1 74.19 37 LYS B CA 1
ATOM 3453 C C . LYS B 1 37 ? 17.812 -15.867 -51.031 1 74.19 37 LYS B C 1
ATOM 3455 O O . LYS B 1 37 ? 16.609 -16.094 -51.031 1 74.19 37 LYS B O 1
ATOM 3460 N N . VAL B 1 38 ? 18.75 -16.484 -50.375 1 77.12 38 VAL B N 1
ATOM 3461 C CA . VAL B 1 38 ? 18.297 -17.531 -49.469 1 77.12 38 VAL B CA 1
ATOM 3462 C C . VAL B 1 38 ? 18.625 -17.141 -48.031 1 77.12 38 VAL B C 1
ATOM 3464 O O . VAL B 1 38 ? 19.453 -16.281 -47.781 1 77.12 38 VAL B O 1
ATOM 3467 N N . HIS B 1 39 ? 18 -17.797 -47.125 1 75.25 39 HIS B N 1
ATOM 3468 C CA . HIS B 1 39 ? 18.188 -17.531 -45.719 1 75.25 39 HIS B CA 1
ATOM 3469 C C . HIS B 1 39 ? 19.578 -17.984 -45.25 1 75.25 39 HIS B C 1
ATOM 3471 O O . HIS B 1 39 ? 19.953 -19.141 -45.438 1 75.25 39 HIS B O 1
ATOM 3477 N N . CYS B 1 40 ? 20.344 -17 -44.656 1 75.38 40 CYS B N 1
ATOM 3478 C CA . CYS B 1 40 ? 21.703 -17.203 -44.156 1 75.38 40 CYS B CA 1
ATOM 3479 C C . CYS B 1 40 ? 21.719 -17.328 -42.656 1 75.38 40 CYS B C 1
ATOM 3481 O O . CYS B 1 40 ? 21.094 -16.516 -41.938 1 75.38 40 CYS B O 1
ATOM 3483 N N . HIS B 1 41 ? 22.109 -18.406 -42.125 1 75.69 41 HIS B N 1
ATOM 3484 C CA . HIS B 1 41 ? 22.172 -18.625 -40.656 1 75.69 41 HIS B CA 1
ATOM 3485 C C . HIS B 1 41 ? 23.547 -19.109 -40.25 1 75.69 41 HIS B C 1
ATOM 3487 O O . HIS B 1 41 ? 24.078 -20.078 -40.812 1 75.69 41 HIS B O 1
ATOM 3493 N N . TYR B 1 42 ? 24.125 -18.281 -39.406 1 73.5 42 TYR B N 1
ATOM 3494 C CA . TYR B 1 42 ? 25.406 -18.672 -38.844 1 73.5 42 TYR B CA 1
ATOM 3495 C C . TYR B 1 42 ? 25.203 -19.5 -37.562 1 73.5 42 TYR B C 1
ATOM 3497 O O . TYR B 1 42 ? 24.625 -19.016 -36.594 1 73.5 42 TYR B O 1
ATOM 3505 N N . ASP B 1 43 ? 25.406 -20.703 -37.438 1 68.88 43 ASP B N 1
ATOM 3506 C CA . ASP B 1 43 ? 25.203 -21.609 -36.312 1 68.88 43 ASP B CA 1
ATOM 3507 C C . ASP B 1 43 ? 26.453 -21.734 -35.469 1 68.88 43 ASP B C 1
ATOM 3509 O O . ASP B 1 43 ? 26.438 -22.359 -34.406 1 68.88 43 ASP B O 1
ATOM 3513 N N . ARG B 1 44 ? 27.5 -21.328 -35.906 1 61.69 44 ARG B N 1
ATOM 3514 C CA . ARG B 1 44 ? 28.75 -21.453 -35.156 1 61.69 44 ARG B CA 1
ATOM 3515 C C . ARG B 1 44 ? 29.344 -20.094 -34.812 1 61.69 44 ARG B C 1
ATOM 3517 O O . ARG B 1 44 ? 29.359 -19.203 -35.688 1 61.69 44 ARG B O 1
ATOM 3524 N N . ALA B 1 45 ? 29.562 -19.781 -33.562 1 49.09 45 ALA B N 1
ATOM 3525 C CA . ALA B 1 45 ? 30.281 -18.578 -33.125 1 49.09 45 ALA B CA 1
ATOM 3526 C C . ALA B 1 45 ? 31.672 -18.516 -33.781 1 49.09 45 ALA B C 1
ATOM 3528 O O . ALA B 1 45 ? 32.281 -19.547 -34.062 1 49.09 45 ALA B O 1
ATOM 3529 N N . PRO B 1 46 ? 32.094 -17.484 -34.25 1 45.25 46 PRO B N 1
ATOM 3530 C CA . PRO B 1 46 ? 33.469 -17.375 -34.812 1 45.25 46 PRO B CA 1
ATOM 3531 C C . PRO B 1 46 ? 34.531 -17.953 -33.875 1 45.25 46 PRO B C 1
ATOM 3533 O O . PRO B 1 46 ? 34.531 -17.656 -32.688 1 45.25 46 PRO B O 1
ATOM 3536 N N . GLN B 1 47 ? 35 -19.109 -34 1 38.5 47 GLN B N 1
ATOM 3537 C CA . GLN B 1 47 ? 36.125 -19.531 -33.156 1 38.5 47 GLN B CA 1
ATOM 3538 C C . GLN B 1 47 ? 37.312 -18.562 -33.312 1 38.5 47 GLN B C 1
ATOM 3540 O O . GLN B 1 47 ? 37.719 -18.234 -34.438 1 38.5 47 GLN B O 1
ATOM 3545 N N . PRO B 1 48 ? 37.594 -17.703 -32.312 1 38.84 48 PRO B N 1
ATOM 3546 C CA . PRO B 1 48 ? 38.812 -16.922 -32.469 1 38.84 48 PRO B CA 1
ATOM 3547 C C . PRO B 1 48 ? 40 -17.766 -32.969 1 38.84 48 PRO B C 1
ATOM 3549 O O . PRO B 1 48 ? 40.031 -18.984 -32.719 1 38.84 48 PRO B O 1
ATOM 3552 N N . LYS B 1 49 ? 40.656 -17.547 -33.938 1 35.69 49 LYS B N 1
ATOM 3553 C CA . LYS B 1 49 ? 41.875 -18.141 -34.406 1 35.69 49 LYS B CA 1
ATOM 3554 C C . LYS B 1 49 ? 42.844 -18.453 -33.281 1 35.69 49 LYS B C 1
ATOM 3556 O O . LYS B 1 49 ? 43.094 -17.609 -32.406 1 35.69 49 LYS B O 1
ATOM 3561 N N . THR B 1 50 ? 43.062 -19.641 -32.781 1 33.78 50 THR B N 1
ATOM 3562 C CA . THR B 1 50 ? 44.094 -20.094 -31.844 1 33.78 50 THR B CA 1
ATOM 3563 C C . THR B 1 50 ? 45.469 -19.625 -32.281 1 33.78 50 THR B C 1
ATOM 3565 O O . THR B 1 50 ? 46.25 -20.406 -32.844 1 33.78 50 THR B O 1
ATOM 3568 N N . GLY B 1 51 ? 45.688 -18.406 -32.812 1 31.25 51 GLY B N 1
ATOM 3569 C CA . GLY B 1 51 ? 47.094 -18.156 -33.062 1 31.25 51 GLY B CA 1
ATOM 3570 C C . GLY B 1 51 ? 48 -18.547 -31.922 1 31.25 51 GLY B C 1
ATOM 3571 O O . GLY B 1 51 ? 47.531 -18.719 -30.781 1 31.25 51 GLY B O 1
ATOM 3572 N N . THR B 1 52 ? 49.219 -19.016 -32.094 1 32.38 52 THR B N 1
ATOM 3573 C CA . THR B 1 52 ? 50.25 -19.422 -31.156 1 32.38 52 THR B CA 1
ATOM 3574 C C . THR B 1 52 ? 50.344 -18.438 -30 1 32.38 52 THR B C 1
ATOM 3576 O O . THR B 1 52 ? 50.625 -17.266 -30.203 1 32.38 52 THR B O 1
ATOM 3579 N N . PRO B 1 53 ? 49.562 -18.516 -29 1 27.56 53 PRO B N 1
ATOM 3580 C CA . PRO B 1 53 ? 49.656 -17.453 -28 1 27.56 53 PRO B CA 1
ATOM 3581 C C . PRO B 1 53 ? 51.094 -17.297 -27.453 1 27.56 53 PRO B C 1
ATOM 3583 O O . PRO B 1 53 ? 51.719 -18.297 -27.094 1 27.56 53 PRO B O 1
ATOM 3586 N N . SER B 1 54 ? 51.969 -16.641 -28.047 1 30.31 54 SER B N 1
ATOM 3587 C CA . SER B 1 54 ? 53.125 -16.078 -27.344 1 30.31 54 SER B CA 1
ATOM 3588 C C . SER B 1 54 ? 52.781 -15.758 -25.891 1 30.31 54 SER B C 1
ATOM 3590 O O . SER B 1 54 ? 51.656 -15.359 -25.578 1 30.31 54 SER B O 1
ATOM 3592 N N . THR B 1 55 ? 53.562 -16.219 -24.844 1 30.12 55 THR B N 1
ATOM 3593 C CA . THR B 1 55 ? 53.406 -16.234 -23.391 1 30.12 55 THR B CA 1
ATOM 3594 C C . THR B 1 55 ? 53 -14.852 -22.875 1 30.12 55 THR B C 1
ATOM 3596 O O . THR B 1 55 ? 53.469 -14.414 -21.828 1 30.12 55 THR B O 1
ATOM 3599 N N . VAL B 1 56 ? 52.75 -13.953 -23.656 1 30.53 56 VAL B N 1
ATOM 3600 C CA . VAL B 1 56 ? 52.594 -12.695 -22.938 1 30.53 56 VAL B CA 1
ATOM 3601 C C . VAL B 1 56 ? 51.562 -12.867 -21.812 1 30.53 56 VAL B C 1
ATOM 3603 O O . VAL B 1 56 ? 50.469 -13.414 -22.031 1 30.53 56 VAL B O 1
ATOM 3606 N N . PRO B 1 57 ? 51.969 -12.805 -20.484 1 29.7 57 PRO B N 1
ATOM 3607 C CA . PRO B 1 57 ? 51.094 -13.141 -19.359 1 29.7 57 PRO B CA 1
ATOM 3608 C C . PRO B 1 57 ? 49.656 -12.633 -19.531 1 29.7 57 PRO B C 1
ATOM 3610 O O . PRO B 1 57 ? 49.469 -11.5 -19.969 1 29.7 57 PRO B O 1
ATOM 3613 N N . ALA B 1 58 ? 48.75 -13.453 -19.812 1 30.25 58 ALA B N 1
ATOM 3614 C CA . ALA B 1 58 ? 47.312 -13.109 -20 1 30.25 58 ALA B CA 1
ATOM 3615 C C . ALA B 1 58 ? 46.844 -12.172 -18.891 1 30.25 58 ALA B C 1
ATOM 3617 O O . ALA B 1 58 ? 47.031 -12.461 -17.703 1 30.25 58 ALA B O 1
ATOM 3618 N N . THR B 1 59 ? 46.938 -10.945 -19.047 1 29.91 59 THR B N 1
ATOM 3619 C CA . THR B 1 59 ? 46.375 -10.07 -18.031 1 29.91 59 THR B CA 1
ATOM 3620 C C . THR B 1 59 ? 45.031 -10.609 -17.531 1 29.91 59 THR B C 1
ATOM 3622 O O . THR B 1 59 ? 44.188 -10.977 -18.344 1 29.91 59 THR B O 1
ATOM 3625 N N . PRO B 1 60 ? 44.844 -11.164 -16.312 1 29.11 60 PRO B N 1
ATOM 3626 C CA . PRO B 1 60 ? 43.625 -11.727 -15.75 1 29.11 60 PRO B CA 1
ATOM 3627 C C . PRO B 1 60 ? 42.344 -11.016 -16.25 1 29.11 60 PRO B C 1
ATOM 3629 O O . PRO B 1 60 ? 42.281 -9.781 -16.234 1 29.11 60 PRO B O 1
ATOM 3632 N N . VAL B 1 61 ? 41.844 -11.445 -17.297 1 32.56 61 VAL B N 1
ATOM 3633 C CA . VAL B 1 61 ? 40.5 -10.93 -17.562 1 32.56 61 VAL B CA 1
ATOM 3634 C C . VAL B 1 61 ? 39.688 -10.891 -16.266 1 32.56 61 VAL B C 1
ATOM 3636 O O . VAL B 1 61 ? 39.469 -11.93 -15.625 1 32.56 61 VAL B O 1
ATOM 3639 N N . ASP B 1 62 ? 39.906 -10.023 -15.406 1 30.22 62 ASP B N 1
ATOM 3640 C CA . ASP B 1 62 ? 39.062 -9.781 -14.227 1 30.22 62 ASP B CA 1
ATOM 3641 C C . ASP B 1 62 ? 37.594 -10.109 -14.5 1 30.22 62 ASP B C 1
ATOM 3643 O O . ASP B 1 62 ? 37 -9.516 -15.383 1 30.22 62 ASP B O 1
ATOM 3647 N N . ASN B 1 63 ? 37.188 -11.352 -14.711 1 28.41 63 ASN B N 1
ATOM 3648 C CA . ASN B 1 63 ? 35.781 -11.703 -14.508 1 28.41 63 ASN B CA 1
ATOM 3649 C C . ASN B 1 63 ? 35.062 -10.648 -13.68 1 28.41 63 ASN B C 1
ATOM 3651 O O . ASN B 1 63 ? 35.062 -10.703 -12.453 1 28.41 63 ASN B O 1
ATOM 3655 N N . ALA B 1 64 ? 35.25 -9.469 -14.094 1 33.47 64 ALA B N 1
ATOM 3656 C CA . ALA B 1 64 ? 34.5 -8.414 -13.438 1 33.47 64 ALA B CA 1
ATOM 3657 C C . ALA B 1 64 ? 33.062 -8.883 -13.094 1 33.47 64 ALA B C 1
ATOM 3659 O O . ALA B 1 64 ? 32.375 -9.398 -13.953 1 33.47 64 ALA B O 1
ATOM 3660 N N . SER B 1 65 ? 32.781 -9.547 -12 1 35.5 65 SER B N 1
ATOM 3661 C CA . SER B 1 65 ? 31.406 -9.602 -11.523 1 35.5 65 SER B CA 1
ATOM 3662 C C . SER B 1 65 ? 30.5 -8.688 -12.336 1 35.5 65 SER B C 1
ATOM 3664 O O . SER B 1 65 ? 30.906 -7.59 -12.727 1 35.5 65 SER B O 1
ATOM 3666 N N . PRO B 1 66 ? 29.594 -9.227 -13.18 1 39.88 66 PRO B N 1
ATOM 3667 C CA . PRO B 1 66 ? 28.781 -8.195 -13.82 1 39.88 66 PRO B CA 1
ATOM 3668 C C . PRO B 1 66 ? 28.891 -6.84 -13.125 1 39.88 66 PRO B C 1
ATOM 3670 O O . PRO B 1 66 ? 28.922 -6.773 -11.898 1 39.88 66 PRO B O 1
ATOM 3673 N N . ALA B 1 67 ? 29.656 -5.973 -13.594 1 40.78 67 ALA B N 1
ATOM 3674 C CA . ALA B 1 67 ? 29.75 -4.629 -13.031 1 40.78 67 ALA B CA 1
ATOM 3675 C C . ALA B 1 67 ? 28.453 -4.234 -12.336 1 40.78 67 ALA B C 1
ATOM 3677 O O . ALA B 1 67 ? 27.359 -4.531 -12.828 1 40.78 67 ALA B O 1
ATOM 3678 N N . PRO B 1 68 ? 28.406 -4.148 -11.062 1 50.53 68 PRO B N 1
ATOM 3679 C CA . PRO B 1 68 ? 27.188 -3.672 -10.422 1 50.53 68 PRO B CA 1
ATOM 3680 C C . PRO B 1 68 ? 26.422 -2.652 -11.273 1 50.53 68 PRO B C 1
ATOM 3682 O O . PRO B 1 68 ? 27.047 -1.827 -11.945 1 50.53 68 PRO B O 1
ATOM 3685 N N . PRO B 1 69 ? 25.297 -3.09 -11.859 1 62.44 69 PRO B N 1
ATOM 3686 C CA . PRO B 1 69 ? 24.531 -2.143 -12.68 1 62.44 69 PRO B CA 1
ATOM 3687 C C . PRO B 1 69 ? 24.766 -0.689 -12.273 1 62.44 69 PRO B C 1
ATOM 3689 O O . PRO B 1 69 ? 24.938 -0.394 -11.086 1 62.44 69 PRO B O 1
ATOM 3692 N N . THR B 1 70 ? 25.297 0.1 -13.234 1 78.38 70 THR B N 1
ATOM 3693 C CA . THR B 1 70 ? 25.516 1.537 -13.125 1 78.38 70 THR B CA 1
ATOM 3694 C C . THR B 1 70 ? 24.328 2.227 -12.477 1 78.38 70 THR B C 1
ATOM 3696 O O . THR B 1 70 ? 23.172 1.903 -12.789 1 78.38 70 THR B O 1
ATOM 3699 N N . GLU B 1 71 ? 24.641 2.803 -11.398 1 89.62 71 GLU B N 1
ATOM 3700 C CA . GLU B 1 71 ? 23.625 3.604 -10.719 1 89.62 71 GLU B CA 1
ATOM 3701 C C . GLU B 1 71 ? 23.234 4.816 -11.555 1 89.62 71 GLU B C 1
ATOM 3703 O O . GLU B 1 71 ? 24.078 5.66 -11.867 1 89.62 71 GLU B O 1
ATOM 3708 N N . THR B 1 72 ? 22.047 4.801 -12.133 1 92.44 72 THR B N 1
ATOM 3709 C CA . THR B 1 72 ? 21.531 5.887 -12.961 1 92.44 72 THR B CA 1
ATOM 3710 C C . THR B 1 72 ? 20.203 6.395 -12.406 1 92.44 72 THR B C 1
ATOM 3712 O O . THR B 1 72 ? 19.578 5.73 -11.578 1 92.44 72 THR B O 1
ATOM 3715 N N . ARG B 1 73 ? 19.844 7.613 -12.805 1 93.75 73 ARG B N 1
ATOM 3716 C CA . ARG B 1 73 ? 18.547 8.172 -12.461 1 93.75 73 ARG B CA 1
ATOM 3717 C C . ARG B 1 73 ? 17.406 7.293 -12.992 1 93.75 73 ARG B C 1
ATOM 3719 O O . ARG B 1 73 ? 16.406 7.078 -12.312 1 93.75 73 ARG B O 1
ATOM 3726 N N . GLU B 1 74 ? 17.625 6.758 -14.141 1 93.38 74 GLU B N 1
ATOM 3727 C CA . GLU B 1 74 ? 16.625 5.902 -14.781 1 93.38 74 GLU B CA 1
ATOM 3728 C C . GLU B 1 74 ? 16.375 4.648 -13.953 1 93.38 74 GLU B C 1
ATOM 3730 O O . GLU B 1 74 ? 15.219 4.234 -13.781 1 93.38 74 GLU B O 1
ATOM 3735 N N . ARG B 1 75 ? 17.438 4.062 -13.438 1 94.94 75 ARG B N 1
ATOM 3736 C CA . ARG B 1 75 ? 17.281 2.869 -12.609 1 94.94 75 ARG B CA 1
ATOM 3737 C C . ARG B 1 75 ? 16.578 3.195 -11.305 1 94.94 75 ARG B C 1
ATOM 3739 O O . ARG B 1 75 ? 15.711 2.436 -10.852 1 94.94 75 ARG B O 1
ATOM 3746 N N . ARG B 1 76 ? 16.953 4.32 -10.742 1 96.81 76 ARG B N 1
ATOM 3747 C CA . ARG B 1 76 ? 16.328 4.75 -9.492 1 96.81 76 ARG B CA 1
ATOM 3748 C C . ARG B 1 76 ? 14.828 4.945 -9.664 1 96.81 76 ARG B C 1
ATOM 3750 O O . ARG B 1 76 ? 14.031 4.414 -8.891 1 96.81 76 ARG B O 1
ATOM 3757 N N . TYR B 1 77 ? 14.383 5.625 -10.75 1 97.12 77 TYR B N 1
ATOM 3758 C CA . TYR B 1 77 ? 12.977 5.879 -11.008 1 97.12 77 TYR B CA 1
ATOM 3759 C C . TYR B 1 77 ? 12.242 4.594 -11.383 1 97.12 77 TYR B C 1
ATOM 3761 O O . TYR B 1 77 ? 11.086 4.398 -11.008 1 97.12 77 TYR B O 1
ATOM 3769 N N . LEU B 1 78 ? 12.938 3.744 -12.086 1 97.19 78 LEU B N 1
ATOM 3770 C CA . LEU B 1 78 ? 12.344 2.459 -12.438 1 97.19 78 LEU B CA 1
ATOM 3771 C C . LEU B 1 78 ? 12.023 1.643 -11.188 1 97.19 78 LEU B C 1
ATOM 3773 O O . LEU B 1 78 ? 10.922 1.12 -11.055 1 97.19 78 LEU B O 1
ATOM 3777 N N . GLU B 1 79 ? 12.992 1.563 -10.312 1 98.19 79 GLU B N 1
ATOM 3778 C CA . GLU B 1 79 ? 12.789 0.73 -9.133 1 98.19 79 GLU B CA 1
ATOM 3779 C C . GLU B 1 79 ? 11.734 1.329 -8.211 1 98.19 79 GLU B C 1
ATOM 3781 O O . GLU B 1 79 ? 11.008 0.598 -7.527 1 98.19 79 GLU B O 1
ATOM 3786 N N . LEU B 1 80 ? 11.578 2.688 -8.195 1 98.69 80 LEU B N 1
ATOM 3787 C CA . LEU B 1 80 ? 10.484 3.309 -7.465 1 98.69 80 LEU B CA 1
ATOM 3788 C C . LEU B 1 80 ? 9.141 2.893 -8.047 1 98.69 80 LEU B C 1
ATOM 3790 O O . LEU B 1 80 ? 8.219 2.543 -7.309 1 98.69 80 LEU B O 1
ATOM 3794 N N . ARG B 1 81 ? 9.094 2.896 -9.344 1 98.06 81 ARG B N 1
ATOM 3795 C CA . ARG B 1 81 ? 7.879 2.492 -10.039 1 98.06 81 ARG B CA 1
ATOM 3796 C C . ARG B 1 81 ? 7.543 1.033 -9.75 1 98.06 81 ARG B C 1
ATOM 3798 O O . ARG B 1 81 ? 6.391 0.701 -9.461 1 98.06 81 ARG B O 1
ATOM 3805 N N . LEU B 1 82 ? 8.539 0.228 -9.766 1 98.44 82 LEU B N 1
ATOM 3806 C CA . LEU B 1 82 ? 8.344 -1.207 -9.586 1 98.44 82 LEU B CA 1
ATOM 3807 C C . LEU B 1 82 ? 7.965 -1.526 -8.148 1 98.44 82 LEU B C 1
ATOM 3809 O O . LEU B 1 82 ? 7.09 -2.361 -7.898 1 98.44 82 LEU B O 1
ATOM 3813 N N . LEU B 1 83 ? 8.609 -0.863 -7.203 1 98.81 83 LEU B N 1
ATOM 3814 C CA . LEU B 1 83 ? 8.25 -1.087 -5.809 1 98.81 83 LEU B CA 1
ATOM 3815 C C . LEU B 1 83 ? 6.816 -0.632 -5.539 1 98.81 83 LEU B C 1
ATOM 3817 O O . LEU B 1 83 ? 6.074 -1.301 -4.816 1 98.81 83 LEU B O 1
ATOM 3821 N N . HIS B 1 84 ? 6.469 0.499 -6.059 1 98.44 84 HIS B N 1
ATOM 3822 C CA . HIS B 1 84 ? 5.098 0.973 -5.906 1 98.44 84 HIS B CA 1
ATOM 3823 C C . HIS B 1 84 ? 4.098 -0.035 -6.469 1 98.44 84 HIS B C 1
ATOM 3825 O O . HIS B 1 84 ? 3.07 -0.31 -5.848 1 98.44 84 HIS B O 1
ATOM 3831 N N . THR B 1 85 ? 4.375 -0.555 -7.648 1 97.5 85 THR B N 1
ATOM 3832 C CA . THR B 1 85 ? 3.529 -1.568 -8.273 1 97.5 85 THR B CA 1
ATOM 3833 C C . THR B 1 85 ? 3.387 -2.787 -7.363 1 97.5 85 THR B C 1
ATOM 3835 O O . THR B 1 85 ? 2.289 -3.32 -7.199 1 97.5 85 THR B O 1
ATOM 3838 N N . PHE B 1 86 ? 4.516 -3.168 -6.809 1 98.38 86 PHE B N 1
ATOM 3839 C CA . PHE B 1 86 ? 4.516 -4.336 -5.934 1 98.38 86 PHE B CA 1
ATOM 3840 C C . PHE B 1 86 ? 3.607 -4.109 -4.73 1 98.38 86 PHE B C 1
ATOM 3842 O O . PHE B 1 86 ? 2.764 -4.949 -4.418 1 98.38 86 PHE B O 1
ATOM 3849 N N . VAL B 1 87 ? 3.736 -2.982 -4.102 1 98.06 87 VAL B N 1
ATOM 3850 C CA . VAL B 1 87 ? 3.07 -2.715 -2.834 1 98.06 87 VAL B CA 1
ATOM 3851 C C . VAL B 1 87 ? 1.605 -2.361 -3.084 1 98.06 87 VAL B C 1
ATOM 3853 O O . VAL B 1 87 ? 0.716 -2.828 -2.367 1 98.06 87 VAL B O 1
ATOM 3856 N N . ALA B 1 88 ? 1.345 -1.618 -4.113 1 95.38 88 ALA B N 1
ATOM 3857 C CA . ALA B 1 88 ? 0.012 -1.049 -4.301 1 95.38 88 ALA B CA 1
ATOM 3858 C C . ALA B 1 88 ? -0.861 -1.964 -5.152 1 95.38 88 ALA B C 1
ATOM 3860 O O . ALA B 1 88 ? -2.078 -2.025 -4.961 1 95.38 88 ALA B O 1
ATOM 3861 N N . ASP B 1 89 ? -0.232 -2.684 -6.082 1 94.38 89 ASP B N 1
ATOM 3862 C CA . ASP B 1 89 ? -1.039 -3.408 -7.059 1 94.38 89 ASP B CA 1
ATOM 3863 C C . ASP B 1 89 ? -0.946 -4.918 -6.84 1 94.38 89 ASP B C 1
ATOM 3865 O O . ASP B 1 89 ? -1.938 -5.633 -6.988 1 94.38 89 ASP B O 1
ATOM 3869 N N . ILE B 1 90 ? 0.213 -5.387 -6.457 1 96.12 90 ILE B N 1
ATOM 3870 C CA . ILE B 1 90 ? 0.419 -6.832 -6.418 1 96.12 90 ILE B CA 1
ATOM 3871 C C . ILE B 1 90 ? 0.06 -7.363 -5.031 1 96.12 90 ILE B C 1
ATOM 3873 O O . ILE B 1 90 ? -0.758 -8.281 -4.906 1 96.12 90 ILE B O 1
ATOM 3877 N N . CYS B 1 91 ? 0.6 -6.777 -3.984 1 95.5 91 CYS B N 1
ATOM 3878 C CA . CYS B 1 91 ? 0.523 -7.316 -2.633 1 95.5 91 CYS B CA 1
ATOM 3879 C C . CYS B 1 91 ? -0.925 -7.426 -2.17 1 95.5 91 CYS B C 1
ATOM 3881 O O . CYS B 1 91 ? -1.331 -8.453 -1.626 1 95.5 91 CYS B O 1
ATOM 3883 N N . PRO B 1 92 ? -1.742 -6.453 -2.518 1 87.69 92 PRO B N 1
ATOM 3884 C CA . PRO B 1 92 ? -3.115 -6.551 -2.018 1 87.69 92 PRO B CA 1
ATOM 3885 C C . PRO B 1 92 ? -3.9 -7.684 -2.67 1 87.69 92 PRO B C 1
ATOM 3887 O O . PRO B 1 92 ? -4.953 -8.086 -2.162 1 87.69 92 PRO B O 1
ATOM 3890 N N . HIS B 1 93 ? -3.363 -8.25 -3.725 1 86.62 93 HIS B N 1
ATOM 3891 C CA . HIS B 1 93 ? -4.09 -9.281 -4.461 1 86.62 93 HIS B CA 1
ATOM 3892 C C . HIS B 1 93 ? -3.352 -10.609 -4.422 1 86.62 93 HIS B C 1
ATOM 3894 O O . HIS B 1 93 ? -3.678 -11.531 -5.176 1 86.62 93 HIS B O 1
ATOM 3900 N N . THR B 1 94 ? -2.414 -10.641 -3.553 1 91.44 94 THR B N 1
ATOM 3901 C CA . THR B 1 94 ? -1.664 -11.875 -3.363 1 91.44 94 THR B CA 1
ATOM 3902 C C . THR B 1 94 ? -2.48 -12.891 -2.564 1 91.44 94 THR B C 1
ATOM 3904 O O . THR B 1 94 ? -3.377 -12.508 -1.805 1 91.44 94 THR B O 1
ATOM 3907 N N . ALA B 1 95 ? -2.178 -14.133 -2.701 1 91.31 95 ALA B N 1
ATOM 3908 C CA . ALA B 1 95 ? -2.898 -15.242 -2.086 1 91.31 95 ALA B CA 1
ATOM 3909 C C . ALA B 1 95 ? -2.959 -15.086 -0.569 1 91.31 95 ALA B C 1
ATOM 3911 O O . ALA B 1 95 ? -1.933 -14.859 0.079 1 91.31 95 ALA B O 1
ATOM 3912 N N . GLY B 1 96 ? -4.16 -15.141 -0.054 1 91.31 96 GLY B N 1
ATOM 3913 C CA . GLY B 1 96 ? -4.352 -15.18 1.387 1 91.31 96 GLY B CA 1
ATOM 3914 C C . GLY B 1 96 ? -4.363 -13.797 2.023 1 91.31 96 GLY B C 1
ATOM 3915 O O . GLY B 1 96 ? -4.527 -13.672 3.238 1 91.31 96 GLY B O 1
ATOM 3916 N N . THR B 1 97 ? -4.32 -12.719 1.314 1 92.5 97 THR B N 1
ATOM 3917 C CA . THR B 1 97 ? -4.109 -11.391 1.881 1 92.5 97 THR B CA 1
ATOM 3918 C C . THR B 1 97 ? -5.418 -10.812 2.408 1 92.5 97 THR B C 1
ATOM 3920 O O . THR B 1 97 ? -5.441 -9.695 2.938 1 92.5 97 THR B O 1
ATOM 3923 N N . HIS B 1 98 ? -6.535 -11.586 2.266 1 90.12 98 HIS B N 1
ATOM 3924 C CA . HIS B 1 98 ? -7.727 -11.211 3.018 1 90.12 98 HIS B CA 1
ATOM 3925 C C . HIS B 1 98 ? -7.504 -11.359 4.52 1 90.12 98 HIS B C 1
ATOM 3927 O O . HIS B 1 98 ? -8.234 -10.773 5.32 1 90.12 98 HIS B O 1
ATOM 3933 N N . LEU B 1 99 ? -6.527 -12.188 4.844 1 92.25 99 LEU B N 1
ATOM 3934 C CA . LEU B 1 99 ? -6.09 -12.281 6.23 1 92.25 99 LEU B CA 1
ATOM 3935 C C . LEU B 1 99 ? -5.164 -11.117 6.586 1 92.25 99 LEU B C 1
ATOM 3937 O O . LEU B 1 99 ? -4.137 -10.914 5.934 1 92.25 99 LEU B O 1
ATOM 3941 N N . PRO B 1 100 ? -5.453 -10.398 7.637 1 92.62 100 PRO B N 1
ATOM 3942 C CA . PRO B 1 100 ? -4.668 -9.211 7.977 1 92.62 100 PRO B CA 1
ATOM 3943 C C . PRO B 1 100 ? -3.189 -9.531 8.203 1 92.62 100 PRO B C 1
ATOM 3945 O O . PRO B 1 100 ? -2.322 -8.742 7.812 1 92.62 100 PRO B O 1
ATOM 3948 N N . VAL B 1 101 ? -2.91 -10.648 8.805 1 93.94 101 VAL B N 1
ATOM 3949 C CA . VAL B 1 101 ? -1.527 -11.008 9.102 1 93.94 101 VAL B CA 1
ATOM 3950 C C . VAL B 1 101 ? -0.75 -11.188 7.801 1 93.94 101 VAL B C 1
ATOM 3952 O O . VAL B 1 101 ? 0.412 -10.781 7.703 1 93.94 101 VAL B O 1
ATOM 3955 N N . LEU B 1 102 ? -1.349 -11.773 6.793 1 95.31 102 LEU B N 1
ATOM 3956 C CA . LEU B 1 102 ? -0.678 -11.984 5.512 1 95.31 102 LEU B CA 1
ATOM 3957 C C . LEU B 1 102 ? -0.602 -10.68 4.723 1 95.31 102 LEU B C 1
ATOM 3959 O O . LEU B 1 102 ? 0.381 -10.438 4.02 1 95.31 102 LEU B O 1
ATOM 3963 N N . GLN B 1 103 ? -1.638 -9.898 4.855 1 94.5 103 GLN B N 1
ATOM 3964 C CA . GLN B 1 103 ? -1.597 -8.578 4.234 1 94.5 103 GLN B CA 1
ATOM 3965 C C . GLN B 1 103 ? -0.425 -7.758 4.762 1 94.5 103 GLN B C 1
ATOM 3967 O O . GLN B 1 103 ? 0.327 -7.164 3.986 1 94.5 103 GLN B O 1
ATOM 3972 N N . ASN B 1 104 ? -0.278 -7.738 6.027 1 94.88 104 ASN B N 1
ATOM 3973 C CA . ASN B 1 104 ? 0.828 -7.027 6.66 1 94.88 104 ASN B CA 1
ATOM 3974 C C . ASN B 1 104 ? 2.178 -7.59 6.227 1 94.88 104 ASN B C 1
ATOM 3976 O O . ASN B 1 104 ? 3.119 -6.836 5.977 1 94.88 104 ASN B O 1
ATOM 3980 N N . THR B 1 105 ? 2.242 -8.852 6.148 1 97.06 105 THR B N 1
ATOM 3981 C CA . THR B 1 105 ? 3.49 -9.5 5.762 1 97.06 105 THR B CA 1
ATOM 3982 C C . THR B 1 105 ? 3.912 -9.062 4.359 1 97.06 105 THR B C 1
ATOM 3984 O O . THR B 1 105 ? 5.043 -8.625 4.156 1 97.06 105 THR B O 1
ATOM 3987 N N . TRP B 1 106 ? 3.037 -9.125 3.443 1 97.56 106 TRP B N 1
ATOM 3988 C CA . TRP B 1 106 ? 3.381 -8.859 2.049 1 97.56 106 TRP B CA 1
ATOM 3989 C C . TRP B 1 106 ? 3.584 -7.363 1.814 1 97.56 106 TRP B C 1
ATOM 3991 O O . TRP B 1 106 ? 4.52 -6.961 1.121 1 97.56 106 TRP B O 1
ATOM 4001 N N . VAL B 1 107 ? 2.789 -6.523 2.412 1 96.75 107 VAL B N 1
ATOM 4002 C CA . VAL B 1 107 ? 2.787 -5.09 2.127 1 96.75 107 VAL B CA 1
ATOM 4003 C C . VAL B 1 107 ? 3.891 -4.402 2.928 1 96.75 107 VAL B C 1
ATOM 4005 O O . VAL B 1 107 ? 4.531 -3.473 2.438 1 96.75 107 VAL B O 1
ATOM 4008 N N . ASN B 1 108 ? 4.133 -4.906 4.129 1 95.75 108 ASN B N 1
ATOM 4009 C CA . ASN B 1 108 ? 5.031 -4.184 5.027 1 95.75 108 ASN B CA 1
ATOM 4010 C C . ASN B 1 108 ? 6.332 -4.945 5.25 1 95.75 108 ASN B C 1
ATOM 4012 O O . ASN B 1 108 ? 7.418 -4.418 5 1 95.75 108 ASN B O 1
ATOM 4016 N N . GLU B 1 109 ? 6.27 -6.199 5.613 1 97.31 109 GLU B N 1
ATOM 4017 C CA . GLU B 1 109 ? 7.449 -6.926 6.07 1 97.31 109 GLU B CA 1
ATOM 4018 C C . GLU B 1 109 ? 8.336 -7.328 4.898 1 97.31 109 GLU B C 1
ATOM 4020 O O . GLU B 1 109 ? 9.562 -7.23 4.98 1 97.31 109 GLU B O 1
ATOM 4025 N N . VAL B 1 110 ? 7.742 -7.781 3.826 1 98.44 110 VAL B N 1
ATOM 4026 C CA . VAL B 1 110 ? 8.5 -8.289 2.691 1 98.44 110 VAL B CA 1
ATOM 4027 C C . VAL B 1 110 ? 9.305 -7.16 2.055 1 98.44 110 VAL B C 1
ATOM 4029 O O . VAL B 1 110 ? 10.508 -7.289 1.841 1 98.44 110 VAL B O 1
ATOM 4032 N N . PRO B 1 111 ? 8.703 -5.988 1.787 1 98.38 111 PRO B N 1
ATOM 4033 C CA . PRO B 1 111 ? 9.508 -4.898 1.241 1 98.38 111 PRO B CA 1
ATOM 4034 C C . PRO B 1 111 ? 10.625 -4.461 2.189 1 98.38 111 PRO B C 1
ATOM 4036 O O . PRO B 1 111 ? 11.734 -4.148 1.743 1 98.38 111 PRO B O 1
ATOM 4039 N N . ARG B 1 112 ? 10.336 -4.457 3.459 1 96.69 112 ARG B N 1
ATOM 4040 C CA . ARG B 1 112 ? 11.367 -4.094 4.43 1 96.69 112 ARG B CA 1
ATOM 4041 C C . ARG B 1 112 ? 12.523 -5.094 4.398 1 96.69 112 ARG B C 1
ATOM 4043 O O . ARG B 1 112 ? 13.688 -4.699 4.41 1 96.69 112 ARG B O 1
ATOM 4050 N N . MET B 1 113 ? 12.219 -6.363 4.309 1 97.19 113 MET B N 1
ATOM 4051 C CA . MET B 1 113 ? 13.227 -7.41 4.219 1 97.19 113 MET B CA 1
ATOM 4052 C C . MET B 1 113 ? 14.016 -7.293 2.92 1 97.19 113 MET B C 1
ATOM 4054 O O . MET B 1 113 ? 15.219 -7.559 2.893 1 97.19 113 MET B O 1
ATOM 4058 N N . ALA B 1 114 ? 13.344 -6.898 1.886 1 98.31 114 ALA B N 1
ATOM 4059 C CA . ALA B 1 114 ? 13.969 -6.816 0.567 1 98.31 114 ALA B CA 1
ATOM 4060 C C . ALA B 1 114 ? 15.078 -5.766 0.548 1 98.31 114 ALA B C 1
ATOM 4062 O O . ALA B 1 114 ? 16.047 -5.891 -0.206 1 98.31 114 ALA B O 1
ATOM 4063 N N . LEU B 1 115 ? 14.938 -4.742 1.359 1 96.56 115 LEU B N 1
ATOM 4064 C CA . LEU B 1 115 ? 15.93 -3.67 1.394 1 96.56 115 LEU B CA 1
ATOM 4065 C C . LEU B 1 115 ? 17.219 -4.145 2.049 1 96.56 115 LEU B C 1
ATOM 4067 O O . LEU B 1 115 ? 18.266 -3.506 1.904 1 96.56 115 LEU B O 1
ATOM 4071 N N . GLU B 1 116 ? 17.141 -5.293 2.723 1 95.44 116 GLU B N 1
ATOM 4072 C CA . GLU B 1 116 ? 18.328 -5.855 3.373 1 95.44 116 GLU B CA 1
ATOM 4073 C C . GLU B 1 116 ? 18.766 -7.141 2.686 1 95.44 116 GLU B C 1
ATOM 4075 O O . GLU B 1 116 ? 19.766 -7.746 3.078 1 95.44 116 GLU B O 1
ATOM 4080 N N . HIS B 1 117 ? 18.047 -7.605 1.751 1 96.69 117 HIS B N 1
ATOM 4081 C CA . HIS B 1 117 ? 18.312 -8.852 1.036 1 96.69 117 HIS B CA 1
ATOM 4082 C C . HIS B 1 117 ? 18.125 -8.672 -0.466 1 96.69 117 HIS B C 1
ATOM 4084 O O . HIS B 1 117 ? 17.031 -8.898 -0.986 1 96.69 117 HIS B O 1
ATOM 4090 N N . GLU B 1 118 ? 19.172 -8.492 -1.174 1 96.62 118 GLU B N 1
ATOM 4091 C CA . GLU B 1 118 ? 19.156 -8.07 -2.57 1 96.62 118 GLU B CA 1
ATOM 4092 C C . GLU B 1 118 ? 18.406 -9.078 -3.441 1 96.62 118 GLU B C 1
ATOM 4094 O O . GLU B 1 118 ? 17.656 -8.695 -4.336 1 96.62 118 GLU B O 1
ATOM 4099 N N . PRO B 1 119 ? 18.562 -10.406 -3.252 1 97.81 119 PRO B N 1
ATOM 4100 C CA . PRO B 1 119 ? 17.797 -11.336 -4.082 1 97.81 119 PRO B CA 1
ATOM 4101 C C . PRO B 1 119 ? 16.297 -11.133 -3.979 1 97.81 119 PRO B C 1
ATOM 4103 O O . PRO B 1 119 ? 15.57 -11.273 -4.973 1 97.81 119 PRO B O 1
ATOM 4106 N N . LEU B 1 120 ? 15.883 -10.828 -2.775 1 98.69 120 LEU B N 1
ATOM 4107 C CA . LEU B 1 120 ? 14.453 -10.578 -2.59 1 98.69 120 LEU B CA 1
ATOM 4108 C C . LEU B 1 120 ? 14.031 -9.297 -3.299 1 98.69 120 LEU B C 1
ATOM 4110 O O . LEU B 1 120 ? 12.953 -9.234 -3.891 1 98.69 120 LEU B O 1
ATOM 4114 N N . LEU B 1 121 ? 14.875 -8.25 -3.227 1 98.75 121 LEU B N 1
ATOM 4115 C CA . LEU B 1 121 ? 14.578 -7.02 -3.947 1 98.75 121 LEU B CA 1
ATOM 4116 C C . LEU B 1 121 ? 14.5 -7.27 -5.449 1 98.75 121 LEU B C 1
ATOM 4118 O O . LEU B 1 121 ? 13.586 -6.789 -6.117 1 98.75 121 LEU B O 1
ATOM 4122 N N . ASN B 1 122 ? 15.453 -8.031 -5.961 1 98.56 122 ASN B N 1
ATOM 4123 C CA . ASN B 1 122 ? 15.445 -8.375 -7.379 1 98.56 122 ASN B CA 1
ATOM 4124 C C . ASN B 1 122 ? 14.18 -9.141 -7.762 1 98.56 122 ASN B C 1
ATOM 4126 O O . ASN B 1 122 ? 13.617 -8.922 -8.836 1 98.56 122 ASN B O 1
ATOM 4130 N N . ALA B 1 123 ? 13.773 -10.047 -6.895 1 98.69 123 ALA B N 1
ATOM 4131 C CA . ALA B 1 123 ? 12.555 -10.805 -7.152 1 98.69 123 ALA B CA 1
ATOM 4132 C C . ALA B 1 123 ? 11.336 -9.891 -7.223 1 98.69 123 ALA B C 1
ATOM 4134 O O . ALA B 1 123 ? 10.477 -10.062 -8.094 1 98.69 123 ALA B O 1
ATOM 4135 N N . ILE B 1 124 ? 11.305 -8.922 -6.305 1 98.81 124 ILE B N 1
ATOM 4136 C CA . ILE B 1 124 ? 10.227 -7.949 -6.285 1 98.81 124 ILE B CA 1
ATOM 4137 C C . ILE B 1 124 ? 10.227 -7.148 -7.586 1 98.81 124 ILE B C 1
ATOM 4139 O O . ILE B 1 124 ? 9.18 -6.961 -8.211 1 98.81 124 ILE B O 1
ATOM 4143 N N . MET B 1 125 ? 11.43 -6.707 -8.023 1 98.75 125 MET B N 1
ATOM 4144 C CA . MET B 1 125 ? 11.531 -5.949 -9.273 1 98.75 125 MET B CA 1
ATOM 4145 C C . MET B 1 125 ? 11.078 -6.793 -10.461 1 98.75 125 MET B C 1
ATOM 4147 O O . MET B 1 125 ? 10.328 -6.32 -11.312 1 98.75 125 MET B O 1
ATOM 4151 N N . SER B 1 126 ? 11.469 -8.023 -10.453 1 98.25 126 SER B N 1
ATOM 4152 C CA . SER B 1 126 ? 11.164 -8.922 -11.555 1 98.25 126 SER B CA 1
ATOM 4153 C C . SER B 1 126 ? 9.664 -9.164 -11.68 1 98.25 126 SER B C 1
ATOM 4155 O O . SER B 1 126 ? 9.102 -9.031 -12.773 1 98.25 126 SER B O 1
ATOM 4157 N N . ILE B 1 127 ? 9.047 -9.484 -10.617 1 97.88 127 ILE B N 1
ATOM 4158 C CA . ILE B 1 127 ? 7.629 -9.828 -10.672 1 97.88 127 ILE B CA 1
ATOM 4159 C C . ILE B 1 127 ? 6.805 -8.578 -10.977 1 97.88 127 ILE B C 1
ATOM 4161 O O . ILE B 1 127 ? 5.777 -8.656 -11.656 1 97.88 127 ILE B O 1
ATOM 4165 N N . SER B 1 128 ? 7.25 -7.434 -10.477 1 97.94 128 SER B N 1
ATOM 4166 C CA . SER B 1 128 ? 6.566 -6.184 -10.789 1 97.94 128 SER B CA 1
ATOM 4167 C C . SER B 1 128 ? 6.645 -5.863 -12.281 1 97.94 128 SER B C 1
ATOM 4169 O O . SER B 1 128 ? 5.68 -5.371 -12.867 1 97.94 128 SER B O 1
ATOM 4171 N N . CYS B 1 129 ? 7.824 -6.117 -12.883 1 97.44 129 CYS B N 1
ATOM 4172 C CA . CYS B 1 129 ? 7.938 -5.969 -14.328 1 97.44 129 CYS B CA 1
ATOM 4173 C C . CYS B 1 129 ? 6.93 -6.859 -15.047 1 97.44 129 CYS B C 1
ATOM 4175 O O . CYS B 1 129 ? 6.262 -6.414 -15.984 1 97.44 129 CYS B O 1
ATOM 4177 N N . LEU B 1 130 ? 6.824 -8.07 -14.57 1 96 130 LEU B N 1
ATOM 4178 C CA . LEU B 1 130 ? 5.898 -9.016 -15.188 1 96 130 LEU B CA 1
ATOM 4179 C C . LEU B 1 130 ? 4.461 -8.516 -15.07 1 96 130 LEU B C 1
ATOM 4181 O O . LEU B 1 130 ? 3.691 -8.594 -16.031 1 96 130 LEU B O 1
ATOM 4185 N N . TYR B 1 131 ? 4.117 -8.039 -13.945 1 96.31 131 TYR B N 1
ATOM 4186 C CA . TYR B 1 131 ? 2.783 -7.488 -13.727 1 96.31 131 TYR B CA 1
ATOM 4187 C C . TYR B 1 131 ? 2.49 -6.355 -14.703 1 96.31 131 TYR B C 1
ATOM 4189 O O . TYR B 1 131 ? 1.418 -6.309 -15.305 1 96.31 131 TYR B O 1
ATOM 4197 N N . LEU B 1 132 ? 3.451 -5.469 -14.773 1 96 132 LEU B N 1
ATOM 4198 C CA . LEU B 1 132 ? 3.266 -4.312 -15.641 1 96 132 LEU B CA 1
ATOM 4199 C C . LEU B 1 132 ? 3.145 -4.738 -17.094 1 96 132 LEU B C 1
ATOM 4201 O O . LEU B 1 132 ? 2.387 -4.141 -17.859 1 96 132 LEU B O 1
ATOM 4205 N N . LEU B 1 133 ? 3.848 -5.723 -17.5 1 93.12 133 LEU B N 1
ATOM 4206 C CA . LEU B 1 133 ? 3.838 -6.207 -18.875 1 93.12 133 LEU B CA 1
ATOM 4207 C C . LEU B 1 133 ? 2.523 -6.91 -19.203 1 93.12 133 LEU B C 1
ATOM 4209 O O . LEU B 1 133 ? 2.039 -6.844 -20.328 1 93.12 133 LEU B O 1
ATOM 4213 N N . THR B 1 134 ? 1.893 -7.539 -18.234 1 90.12 134 THR B N 1
ATOM 4214 C CA . THR B 1 134 ? 0.734 -8.391 -18.484 1 90.12 134 THR B CA 1
ATOM 4215 C C . THR B 1 134 ? -0.56 -7.66 -18.141 1 90.12 134 THR B C 1
ATOM 4217 O O . THR B 1 134 ? -1.483 -7.602 -18.953 1 90.12 134 THR B O 1
ATOM 4220 N N . GLN B 1 135 ? -0.597 -7.07 -16.953 1 86 135 GLN B N 1
ATOM 4221 C CA . GLN B 1 135 ? -1.81 -6.406 -16.484 1 86 135 GLN B CA 1
ATOM 4222 C C . GLN B 1 135 ? -1.8 -4.926 -16.859 1 86 135 GLN B C 1
ATOM 4224 O O . GLN B 1 135 ? -2.838 -4.359 -17.203 1 86 135 GLN B O 1
ATOM 4229 N N . GLY B 1 136 ? -0.711 -4.391 -16.688 1 76.31 136 GLY B N 1
ATOM 4230 C CA . GLY B 1 136 ? -0.6 -2.961 -16.938 1 76.31 136 GLY B CA 1
ATOM 4231 C C . GLY B 1 136 ? -0.532 -2.613 -18.406 1 76.31 136 GLY B C 1
ATOM 4232 O O . GLY B 1 136 ? -0.759 -1.463 -18.797 1 76.31 136 GLY B O 1
ATOM 4233 N N . ARG B 1 137 ? -0.321 -3.512 -19.219 1 78.38 137 ARG B N 1
ATOM 4234 C CA . ARG B 1 137 ? -0.101 -3.295 -20.641 1 78.38 137 ARG B CA 1
ATOM 4235 C C . ARG B 1 137 ? 0.884 -2.156 -20.875 1 78.38 137 ARG B C 1
ATOM 4237 O O . ARG B 1 137 ? 0.628 -1.266 -21.688 1 78.38 137 ARG B O 1
ATOM 4244 N N . ASP B 1 138 ? 1.869 -2.234 -20.062 1 81.81 138 ASP B N 1
ATOM 4245 C CA . ASP B 1 138 ? 2.898 -1.2 -20.094 1 81.81 138 ASP B CA 1
ATOM 4246 C C . ASP B 1 138 ? 3.643 -1.205 -21.438 1 81.81 138 ASP B C 1
ATOM 4248 O O . ASP B 1 138 ? 4.02 -2.266 -21.938 1 81.81 138 ASP B O 1
ATOM 4252 N N . THR B 1 139 ? 3.846 -0.071 -21.953 1 82.25 139 THR B N 1
ATOM 4253 C CA . THR B 1 139 ? 4.414 0.035 -23.297 1 82.25 139 THR B CA 1
ATOM 4254 C C . THR B 1 139 ? 5.906 0.353 -23.219 1 82.25 139 THR B C 1
ATOM 4256 O O . THR B 1 139 ? 6.551 0.557 -24.25 1 82.25 139 THR B O 1
ATOM 4259 N N . ASP B 1 140 ? 6.418 0.41 -22.109 1 85.31 140 ASP B N 1
ATOM 4260 C CA . ASP B 1 140 ? 7.855 0.623 -21.969 1 85.31 140 ASP B CA 1
ATOM 4261 C C . ASP B 1 140 ? 8.641 -0.482 -22.656 1 85.31 140 ASP B C 1
ATOM 4263 O O . ASP B 1 140 ? 8.602 -1.642 -22.234 1 85.31 140 ASP B O 1
ATOM 4267 N N . PRO B 1 141 ? 9.352 -0.13 -23.625 1 87.38 141 PRO B N 1
ATOM 4268 C CA . PRO B 1 141 ? 10.039 -1.155 -24.406 1 87.38 141 PRO B CA 1
ATOM 4269 C C . PRO B 1 141 ? 11.172 -1.835 -23.641 1 87.38 141 PRO B C 1
ATOM 4271 O O . PRO B 1 141 ? 11.586 -2.939 -23.984 1 87.38 141 PRO B O 1
ATOM 4274 N N . GLU B 1 142 ? 11.602 -1.139 -22.609 1 93.38 142 GLU B N 1
ATOM 4275 C CA . GLU B 1 142 ? 12.75 -1.681 -21.891 1 93.38 142 GLU B CA 1
ATOM 4276 C C . GLU B 1 142 ? 12.305 -2.602 -20.766 1 93.38 142 GLU B C 1
ATOM 4278 O O . GLU B 1 142 ? 13.125 -3.279 -20.141 1 93.38 142 GLU B O 1
ATOM 4283 N N . LEU B 1 143 ? 11.094 -2.672 -20.547 1 94.69 143 LEU B N 1
ATOM 4284 C CA . LEU B 1 143 ? 10.586 -3.383 -19.375 1 94.69 143 LEU B CA 1
ATOM 4285 C C . LEU B 1 143 ? 10.883 -4.875 -19.484 1 94.69 143 LEU B C 1
ATOM 4287 O O . LEU B 1 143 ? 11.195 -5.516 -18.469 1 94.69 143 LEU B O 1
ATOM 4291 N N . GLU B 1 144 ? 10.797 -5.441 -20.641 1 94.44 144 GLU B N 1
ATOM 4292 C CA . GLU B 1 144 ? 11.094 -6.859 -20.828 1 94.44 144 GLU B CA 1
ATOM 4293 C C . GLU B 1 144 ? 12.555 -7.16 -20.5 1 94.44 144 GLU B C 1
ATOM 4295 O O . GLU B 1 144 ? 12.867 -8.195 -19.922 1 94.44 144 GLU B O 1
ATOM 4300 N N . LEU B 1 145 ? 13.344 -6.23 -20.953 1 95.81 145 LEU B N 1
ATOM 4301 C CA . LEU B 1 145 ? 14.766 -6.395 -20.688 1 95.81 145 LEU B CA 1
ATOM 4302 C C . LEU B 1 145 ? 15.055 -6.273 -19.188 1 95.81 145 LEU B C 1
ATOM 4304 O O . LEU B 1 145 ? 15.836 -7.051 -18.641 1 95.81 145 LEU B O 1
ATOM 4308 N N . HIS B 1 146 ? 14.453 -5.309 -18.562 1 96.69 146 HIS B N 1
ATOM 4309 C CA . HIS B 1 146 ? 14.609 -5.156 -17.109 1 96.69 146 HIS B CA 1
ATOM 4310 C C . HIS B 1 146 ? 14.148 -6.41 -16.375 1 96.69 146 HIS B C 1
ATOM 4312 O O . HIS B 1 146 ? 14.82 -6.871 -15.453 1 96.69 146 HIS B O 1
ATOM 4318 N N . ARG B 1 147 ? 13.07 -6.93 -16.797 1 97 147 ARG B N 1
ATOM 4319 C CA . ARG B 1 147 ? 12.531 -8.133 -16.172 1 97 147 ARG B CA 1
ATOM 4320 C C . ARG B 1 147 ? 13.531 -9.289 -16.266 1 97 147 ARG B C 1
ATOM 4322 O O . ARG B 1 147 ? 13.805 -9.953 -15.266 1 97 147 ARG B O 1
ATOM 4329 N N . ALA B 1 148 ? 14.016 -9.508 -17.453 1 96.38 148 ALA B N 1
ATOM 4330 C CA . ALA B 1 148 ? 14.969 -10.594 -17.672 1 96.38 148 ALA B CA 1
ATOM 4331 C C . ALA B 1 148 ? 16.203 -10.43 -16.781 1 96.38 148 ALA B C 1
ATOM 4333 O O . ALA B 1 148 ? 16.672 -11.406 -16.188 1 96.38 148 ALA B O 1
ATOM 4334 N N . ASN B 1 149 ? 16.641 -9.211 -16.688 1 97.12 149 ASN B N 1
ATOM 4335 C CA . ASN B 1 149 ? 17.828 -8.93 -15.875 1 97.12 149 ASN B CA 1
ATOM 4336 C C . ASN B 1 149 ? 17.562 -9.188 -14.391 1 97.12 149 ASN B C 1
ATOM 4338 O O . ASN B 1 149 ? 18.375 -9.836 -13.719 1 97.12 149 ASN B O 1
ATOM 4342 N N . TYR B 1 150 ? 16.484 -8.656 -13.914 1 98.06 150 TYR B N 1
ATOM 4343 C CA . TYR B 1 150 ? 16.156 -8.859 -12.508 1 98.06 150 TYR B CA 1
ATOM 4344 C C . TYR B 1 150 ? 15.906 -10.328 -12.211 1 98.06 150 TYR B C 1
ATOM 4346 O O . TYR B 1 150 ? 16.328 -10.836 -11.164 1 98.06 150 TYR B O 1
ATOM 4354 N N . LEU B 1 151 ? 15.242 -11.016 -13.102 1 97.5 151 LEU B N 1
ATOM 4355 C CA . LEU B 1 151 ? 14.945 -12.43 -12.898 1 97.5 151 LEU B CA 1
ATOM 4356 C C . LEU B 1 151 ? 16.234 -13.25 -12.867 1 97.5 151 LEU B C 1
ATOM 4358 O O . LEU B 1 151 ? 16.406 -14.117 -12.008 1 97.5 151 LEU B O 1
ATOM 4362 N N . GLU B 1 152 ? 17.078 -12.992 -13.781 1 97.31 152 GLU B N 1
ATOM 4363 C CA . GLU B 1 152 ? 18.359 -13.695 -13.82 1 97.31 152 GLU B CA 1
ATOM 4364 C C . GLU B 1 152 ? 19.156 -13.469 -12.539 1 97.31 152 GLU B C 1
ATOM 4366 O O . GLU B 1 152 ? 19.719 -14.414 -11.977 1 97.31 152 GLU B O 1
ATOM 4371 N N . ALA B 1 153 ? 19.219 -12.242 -12.141 1 97.5 153 ALA B N 1
ATOM 4372 C CA . ALA B 1 153 ? 19.906 -11.922 -10.898 1 97.5 153 ALA B CA 1
ATOM 4373 C C . ALA B 1 153 ? 19.281 -12.648 -9.711 1 97.5 153 ALA B C 1
ATOM 4375 O O . ALA B 1 153 ? 20 -13.172 -8.852 1 97.5 153 ALA B O 1
ATOM 4376 N N . THR B 1 154 ? 17.969 -12.695 -9.648 1 97.88 154 THR B N 1
ATOM 4377 C CA . THR B 1 154 ? 17.25 -13.375 -8.578 1 97.88 154 THR B CA 1
ATOM 4378 C C . THR B 1 154 ? 17.625 -14.859 -8.539 1 97.88 154 THR B C 1
ATOM 4380 O O . THR B 1 154 ? 17.969 -15.383 -7.477 1 97.88 154 THR B O 1
ATOM 4383 N N . VAL B 1 155 ? 17.531 -15.484 -9.68 1 96.12 155 VAL B N 1
ATOM 4384 C CA . VAL B 1 155 ? 17.75 -16.922 -9.758 1 96.12 155 VAL B CA 1
ATOM 4385 C C . VAL B 1 155 ? 19.188 -17.25 -9.352 1 96.12 155 VAL B C 1
ATOM 4387 O O . VAL B 1 155 ? 19.422 -18.156 -8.539 1 96.12 155 VAL B O 1
ATOM 4390 N N . GLN B 1 156 ? 20.125 -16.469 -9.828 1 96.44 156 GLN B N 1
ATOM 4391 C CA . GLN B 1 156 ? 21.531 -16.703 -9.523 1 96.44 156 GLN B CA 1
ATOM 4392 C C . GLN B 1 156 ? 21.812 -16.5 -8.039 1 96.44 156 GLN B C 1
ATOM 4394 O O . GLN B 1 156 ? 22.406 -17.359 -7.387 1 96.44 156 GLN B O 1
ATOM 4399 N N . GLN B 1 157 ? 21.359 -15.438 -7.535 1 96.75 157 GLN B N 1
ATOM 4400 C CA . GLN B 1 157 ? 21.641 -15.102 -6.141 1 96.75 157 GLN B CA 1
ATOM 4401 C C . GLN B 1 157 ? 20.875 -16.016 -5.195 1 96.75 157 GLN B C 1
ATOM 4403 O O . GLN B 1 157 ? 21.359 -16.344 -4.109 1 96.75 157 GLN B O 1
ATOM 4408 N N . HIS B 1 158 ? 19.672 -16.406 -5.547 1 95.75 158 HIS B N 1
ATOM 4409 C CA . HIS B 1 158 ? 18.875 -17.297 -4.719 1 95.75 158 HIS B CA 1
ATOM 4410 C C . HIS B 1 158 ? 19.5 -18.688 -4.637 1 95.75 158 HIS B C 1
ATOM 4412 O O . HIS B 1 158 ? 19.484 -19.312 -3.58 1 95.75 158 HIS B O 1
ATOM 4418 N N . ARG B 1 159 ? 20.016 -19.125 -5.738 1 94.75 159 ARG B N 1
ATOM 4419 C CA . ARG B 1 159 ? 20.719 -20.391 -5.742 1 94.75 159 ARG B CA 1
ATOM 4420 C C . ARG B 1 159 ? 21.875 -20.375 -4.75 1 94.75 159 ARG B C 1
ATOM 4422 O O . ARG B 1 159 ? 22.094 -21.344 -4.023 1 94.75 159 ARG B O 1
ATOM 4429 N N . GLU B 1 160 ? 22.562 -19.312 -4.746 1 95.44 160 GLU B N 1
ATOM 4430 C CA . GLU B 1 160 ? 23.672 -19.156 -3.811 1 95.44 160 GLU B CA 1
ATOM 4431 C C . GLU B 1 160 ? 23.172 -19.141 -2.367 1 95.44 160 GLU B C 1
ATOM 4433 O O . GLU B 1 160 ? 23.797 -19.734 -1.487 1 95.44 160 GLU B O 1
ATOM 4438 N N . THR B 1 161 ? 22.109 -18.453 -2.166 1 95.44 161 THR B N 1
ATOM 4439 C CA . THR B 1 161 ? 21.516 -18.375 -0.835 1 95.44 161 THR B CA 1
ATOM 4440 C C . THR B 1 161 ? 21.094 -19.766 -0.359 1 95.44 161 THR B C 1
ATOM 4442 O O . THR B 1 161 ? 21.359 -20.141 0.788 1 95.44 161 THR B O 1
ATOM 4445 N N . LEU B 1 162 ? 20.484 -20.547 -1.201 1 94.12 162 LEU B N 1
ATOM 4446 C CA . LEU B 1 162 ? 19.969 -21.875 -0.843 1 94.12 162 LEU B CA 1
ATOM 4447 C C . LEU B 1 162 ? 21.109 -22.844 -0.565 1 94.12 162 LEU B C 1
ATOM 4449 O O . LEU B 1 162 ? 20.969 -23.781 0.224 1 94.12 162 LEU B O 1
ATOM 4453 N N . ALA B 1 163 ? 22.219 -22.562 -1.236 1 93.69 163 ALA B N 1
ATOM 4454 C CA . ALA B 1 163 ? 23.391 -23.406 -1.003 1 93.69 163 ALA B CA 1
ATOM 4455 C C . ALA B 1 163 ? 23.938 -23.188 0.401 1 93.69 163 ALA B C 1
ATOM 4457 O O . ALA B 1 163 ? 24.594 -24.078 0.959 1 93.69 163 ALA B O 1
ATOM 4458 N N . ASN B 1 164 ? 23.672 -22.016 0.926 1 93.06 164 ASN B N 1
ATOM 4459 C CA . ASN B 1 164 ? 24.172 -21.672 2.254 1 93.06 164 ASN B CA 1
ATOM 4460 C C . ASN B 1 164 ? 23.109 -20.953 3.084 1 93.06 164 ASN B C 1
ATOM 4462 O O . ASN B 1 164 ? 23.312 -19.812 3.494 1 93.06 164 ASN B O 1
ATOM 4466 N N . MET B 1 165 ? 22.109 -21.688 3.471 1 94.81 165 MET B N 1
ATOM 4467 C CA . MET B 1 165 ? 21.031 -21.078 4.25 1 94.81 165 MET B CA 1
ATOM 4468 C C . MET B 1 165 ? 21.438 -20.953 5.715 1 94.81 165 MET B C 1
ATOM 4470 O O . MET B 1 165 ? 21.969 -21.891 6.301 1 94.81 165 MET B O 1
ATOM 4474 N N . THR B 1 166 ? 21.297 -19.812 6.207 1 95.06 166 THR B N 1
ATOM 4475 C CA . THR B 1 166 ? 21.562 -19.484 7.602 1 95.06 166 THR B CA 1
ATOM 4476 C C . THR B 1 166 ? 20.328 -18.859 8.266 1 95.06 166 THR B C 1
ATOM 4478 O O . THR B 1 166 ? 19.312 -18.641 7.605 1 95.06 166 THR B O 1
ATOM 4481 N N . LYS B 1 167 ? 20.422 -18.656 9.523 1 94.62 167 LYS B N 1
ATOM 4482 C CA . LYS B 1 167 ? 19.328 -18.016 10.25 1 94.62 167 LYS B CA 1
ATOM 4483 C C . LYS B 1 167 ? 19.031 -16.625 9.688 1 94.62 167 LYS B C 1
ATOM 4485 O O . LYS B 1 167 ? 17.875 -16.203 9.656 1 94.62 167 LYS B O 1
ATOM 4490 N N . GLU B 1 168 ? 19.984 -15.961 9.148 1 93.19 168 GLU B N 1
ATOM 4491 C CA . GLU B 1 168 ? 19.875 -14.57 8.719 1 93.19 168 GLU B CA 1
ATOM 4492 C C . GLU B 1 168 ? 19.203 -14.469 7.355 1 93.19 168 GLU B C 1
ATOM 4494 O O . GLU B 1 168 ? 18.484 -13.5 7.078 1 93.19 168 GLU B O 1
ATOM 4499 N N . ASN B 1 169 ? 19.406 -15.445 6.551 1 95.75 169 ASN B N 1
ATOM 4500 C CA . ASN B 1 169 ? 18.922 -15.289 5.188 1 95.75 169 ASN B CA 1
ATOM 4501 C C . ASN B 1 169 ? 17.75 -16.234 4.902 1 95.75 169 ASN B C 1
ATOM 4503 O O . ASN B 1 169 ? 17.188 -16.219 3.805 1 95.75 169 ASN B O 1
ATOM 4507 N N . SER B 1 170 ? 17.312 -17 5.895 1 96.75 170 SER B N 1
ATOM 4508 C CA . SER B 1 170 ? 16.266 -18 5.688 1 96.75 170 SER B CA 1
ATOM 4509 C C . SER B 1 170 ? 14.906 -17.344 5.469 1 96.75 170 SER B C 1
ATOM 4511 O O . SER B 1 170 ? 14.141 -17.781 4.602 1 96.75 170 SER B O 1
ATOM 4513 N N . ASP B 1 171 ? 14.664 -16.328 6.219 1 96.38 171 ASP B N 1
ATOM 4514 C CA . ASP B 1 171 ? 13.375 -15.648 6.121 1 96.38 171 ASP B CA 1
ATOM 4515 C C . ASP B 1 171 ? 13.18 -15.055 4.727 1 96.38 171 ASP B C 1
ATOM 4517 O O . ASP B 1 171 ? 12.219 -15.391 4.035 1 96.38 171 ASP B O 1
ATOM 4521 N N . PRO B 1 172 ? 14.078 -14.258 4.277 1 97.56 172 PRO B N 1
ATOM 4522 C CA . PRO B 1 172 ? 13.906 -13.703 2.932 1 97.56 172 PRO B CA 1
ATOM 4523 C C . PRO B 1 172 ? 13.984 -14.773 1.842 1 97.56 172 PRO B C 1
ATOM 4525 O O . PRO B 1 172 ? 13.32 -14.648 0.806 1 97.56 172 PRO B O 1
ATOM 4528 N N . ALA B 1 173 ? 14.727 -15.836 2.068 1 97.56 173 ALA B N 1
ATOM 4529 C CA . ALA B 1 173 ? 14.828 -16.906 1.083 1 97.56 173 ALA B CA 1
ATOM 4530 C C . ALA B 1 173 ? 13.469 -17.547 0.821 1 97.56 173 ALA B C 1
ATOM 4532 O O . ALA B 1 173 ? 13.156 -17.922 -0.315 1 97.56 173 ALA B O 1
ATOM 4533 N N . CYS B 1 174 ? 12.719 -17.656 1.824 1 96.56 174 CYS B N 1
ATOM 4534 C CA . CYS B 1 174 ? 11.375 -18.219 1.686 1 96.56 174 CYS B CA 1
ATOM 4535 C C . CYS B 1 174 ? 10.523 -17.359 0.762 1 96.56 174 CYS B C 1
ATOM 4537 O O . CYS B 1 174 ? 9.852 -17.875 -0.132 1 96.56 174 CYS B O 1
ATOM 4539 N N . PHE B 1 175 ? 10.594 -16.094 0.946 1 97.62 175 PHE B N 1
ATOM 4540 C CA . PHE B 1 175 ? 9.758 -15.203 0.163 1 97.62 175 PHE B CA 1
ATOM 4541 C C . PHE B 1 175 ? 10.25 -15.109 -1.274 1 97.62 175 PHE B C 1
ATOM 4543 O O . PHE B 1 175 ? 9.461 -14.961 -2.205 1 97.62 175 PHE B O 1
ATOM 4550 N N . VAL B 1 176 ? 11.562 -15.18 -1.476 1 97.75 176 VAL B N 1
ATOM 4551 C CA . VAL B 1 176 ? 12.086 -15.25 -2.836 1 97.75 176 VAL B CA 1
ATOM 4552 C C . VAL B 1 176 ? 11.508 -16.469 -3.547 1 97.75 176 VAL B C 1
ATOM 4554 O O . VAL B 1 176 ? 11.062 -16.375 -4.691 1 97.75 176 VAL B O 1
ATOM 4557 N N . SER B 1 177 ? 11.508 -17.578 -2.859 1 95.12 177 SER B N 1
ATOM 4558 C CA . SER B 1 177 ? 11 -18.812 -3.441 1 95.12 177 SER B CA 1
ATOM 4559 C C . SER B 1 177 ? 9.523 -18.703 -3.811 1 95.12 177 SER B C 1
ATOM 4561 O O . SER B 1 177 ? 9.102 -19.172 -4.867 1 95.12 177 SER B O 1
ATOM 4563 N N . VAL B 1 178 ? 8.789 -18.078 -2.949 1 94.62 178 VAL B N 1
ATOM 4564 C CA . VAL B 1 178 ? 7.363 -17.891 -3.215 1 94.62 178 VAL B CA 1
ATOM 4565 C C . VAL B 1 178 ? 7.184 -17.016 -4.457 1 94.62 178 VAL B C 1
ATOM 4567 O O . VAL B 1 178 ? 6.387 -17.344 -5.34 1 94.62 178 VAL B O 1
ATOM 4570 N N . LEU B 1 179 ? 7.906 -15.93 -4.512 1 96.44 179 LEU B N 1
ATOM 4571 C CA . LEU B 1 179 ? 7.785 -15.008 -5.637 1 96.44 179 LEU B CA 1
ATOM 4572 C C . LEU B 1 179 ? 8.211 -15.68 -6.938 1 96.44 179 LEU B C 1
ATOM 4574 O O . LEU B 1 179 ? 7.598 -15.453 -7.984 1 96.44 179 LEU B O 1
ATOM 4578 N N . LEU B 1 180 ? 9.242 -16.469 -6.863 1 95 180 LEU B N 1
ATOM 4579 C CA . LEU B 1 180 ? 9.703 -17.188 -8.047 1 95 180 LEU B CA 1
ATOM 4580 C C . LEU B 1 180 ? 8.656 -18.188 -8.523 1 95 180 LEU B C 1
ATOM 4582 O O . LEU B 1 180 ? 8.453 -18.359 -9.727 1 95 180 LEU B O 1
ATOM 4586 N N . THR B 1 181 ? 8.039 -18.859 -7.605 1 92.81 181 THR B N 1
ATOM 4587 C CA . THR B 1 181 ? 7.004 -19.828 -7.957 1 92.81 181 THR B CA 1
ATOM 4588 C C . THR B 1 181 ? 5.809 -19.125 -8.594 1 92.81 181 THR B C 1
ATOM 4590 O O . THR B 1 181 ? 5.234 -19.609 -9.562 1 92.81 181 THR B O 1
ATOM 4593 N N . MET B 1 182 ? 5.418 -18 -8.031 1 93.06 182 MET B N 1
ATOM 4594 C CA . MET B 1 182 ? 4.344 -17.188 -8.594 1 93.06 182 MET B CA 1
ATOM 4595 C C . MET B 1 182 ? 4.703 -16.719 -10 1 93.06 182 MET B C 1
ATOM 4597 O O . MET B 1 182 ? 3.873 -16.766 -10.906 1 93.06 182 MET B O 1
ATOM 4601 N N . ASP B 1 183 ? 5.895 -16.281 -10.078 1 94 183 ASP B N 1
ATOM 4602 C CA . ASP B 1 183 ? 6.398 -15.82 -11.367 1 94 183 ASP B CA 1
ATOM 4603 C C . ASP B 1 183 ? 6.359 -16.938 -12.406 1 94 183 ASP B C 1
ATOM 4605 O O . ASP B 1 183 ? 5.93 -16.719 -13.539 1 94 183 ASP B O 1
ATOM 4609 N N . ALA B 1 184 ? 6.82 -18.078 -12.031 1 92.56 184 ALA B N 1
ATOM 4610 C CA . ALA B 1 184 ? 6.852 -19.234 -12.93 1 92.56 184 ALA B CA 1
ATOM 4611 C C . ALA B 1 184 ? 5.445 -19.609 -13.391 1 92.56 184 ALA B C 1
ATOM 4613 O O . ALA B 1 184 ? 5.234 -19.922 -14.562 1 92.56 184 ALA B O 1
ATOM 4614 N N . PHE B 1 185 ? 4.516 -19.594 -12.508 1 93.56 185 PHE B N 1
ATOM 4615 C CA . PHE B 1 185 ? 3.145 -19.922 -12.891 1 93.56 185 PHE B CA 1
ATOM 4616 C C . PHE B 1 185 ? 2.598 -18.875 -13.859 1 93.56 185 PHE B C 1
ATOM 4618 O O . PHE B 1 185 ? 1.981 -19.219 -14.875 1 93.56 185 PHE B O 1
ATOM 4625 N N . ALA B 1 186 ? 2.801 -17.625 -13.516 1 93.06 186 ALA B N 1
ATOM 4626 C CA . ALA B 1 186 ? 2.312 -16.547 -14.367 1 93.06 186 ALA B CA 1
ATOM 4627 C C . ALA B 1 186 ? 2.898 -16.641 -15.773 1 93.06 186 ALA B C 1
ATOM 4629 O O . ALA B 1 186 ? 2.246 -16.281 -16.75 1 93.06 186 ALA B O 1
ATOM 4630 N N . ASN B 1 187 ? 4.07 -17.172 -15.844 1 92.25 187 ASN B N 1
ATOM 4631 C CA . ASN B 1 187 ? 4.781 -17.25 -17.109 1 92.25 187 ASN B CA 1
ATOM 4632 C C . ASN B 1 187 ? 4.246 -18.391 -17.984 1 92.25 187 ASN B C 1
ATOM 4634 O O . ASN B 1 187 ? 4.543 -18.453 -19.188 1 92.25 187 ASN B O 1
ATOM 4638 N N . LEU B 1 188 ? 3.441 -19.266 -17.453 1 93.88 188 LEU B N 1
ATOM 4639 C CA . LEU B 1 188 ? 2.842 -20.328 -18.234 1 93.88 188 LEU B CA 1
ATOM 4640 C C . LEU B 1 188 ? 2.014 -19.75 -19.391 1 93.88 188 LEU B C 1
ATOM 4642 O O . LEU B 1 188 ? 1.797 -20.422 -20.391 1 93.88 188 LEU B O 1
ATOM 4646 N N . ARG B 1 189 ? 1.595 -18.516 -19.281 1 92.31 189 ARG B N 1
ATOM 4647 C CA . ARG B 1 189 ? 0.736 -17.891 -20.266 1 92.31 189 ARG B CA 1
ATOM 4648 C C . ARG B 1 189 ? 1.487 -17.672 -21.578 1 92.31 189 ARG B C 1
ATOM 4650 O O . ARG B 1 189 ? 0.872 -17.516 -22.641 1 92.31 189 ARG B O 1
ATOM 4657 N N . PHE B 1 190 ? 2.795 -17.734 -21.484 1 90.56 190 PHE B N 1
ATOM 4658 C CA . PHE B 1 190 ? 3.584 -17.406 -22.672 1 90.56 190 PHE B CA 1
ATOM 4659 C C . PHE B 1 190 ? 4.148 -18.672 -23.312 1 90.56 190 PHE B C 1
ATOM 4661 O O . PHE B 1 190 ? 4.781 -18.609 -24.359 1 90.56 190 PHE B O 1
ATOM 4668 N N . ARG B 1 191 ? 3.957 -19.859 -22.703 1 91.75 191 ARG B N 1
ATOM 4669 C CA . ARG B 1 191 ? 4.641 -21.047 -23.219 1 91.75 191 ARG B CA 1
ATOM 4670 C C . ARG B 1 191 ? 3.887 -21.641 -24.406 1 91.75 191 ARG B C 1
ATOM 4672 O O . ARG B 1 191 ? 2.682 -21.422 -24.547 1 91.75 191 ARG B O 1
ATOM 4679 N N . GLN B 1 192 ? 4.586 -22.344 -25.219 1 92.94 192 GLN B N 1
ATOM 4680 C CA . GLN B 1 192 ? 4.012 -23.078 -26.344 1 92.94 192 GLN B CA 1
ATOM 4681 C C . GLN B 1 192 ? 3.422 -24.406 -25.906 1 92.94 192 GLN B C 1
ATOM 4683 O O . GLN B 1 192 ? 4.023 -25.125 -25.094 1 92.94 192 GLN B O 1
ATOM 4688 N N . LEU B 1 193 ? 2.232 -24.734 -26.453 1 94.5 193 LEU B N 1
ATOM 4689 C CA . LEU B 1 193 ? 1.528 -25.891 -25.922 1 94.5 193 LEU B CA 1
ATOM 4690 C C . LEU B 1 193 ? 1.388 -26.969 -27 1 94.5 193 LEU B C 1
ATOM 4692 O O . LEU B 1 193 ? 0.792 -28.031 -26.75 1 94.5 193 LEU B O 1
ATOM 4696 N N . GLU B 1 194 ? 1.876 -26.781 -28.188 1 92 194 GLU B N 1
ATOM 4697 C CA . GLU B 1 194 ? 1.82 -27.766 -29.281 1 92 194 GLU B CA 1
ATOM 4698 C C . GLU B 1 194 ? 3.217 -28.094 -29.797 1 92 194 GLU B C 1
ATOM 4700 O O . GLU B 1 194 ? 3.869 -27.25 -30.422 1 92 194 GLU B O 1
ATOM 4705 N N . PRO B 1 195 ? 3.859 -29.25 -29.578 1 93.25 195 PRO B N 1
ATOM 4706 C CA . PRO B 1 195 ? 3.215 -30.359 -28.875 1 93.25 195 PRO B CA 1
ATOM 4707 C C . PRO B 1 195 ? 3.074 -30.094 -27.375 1 93.25 195 PRO B C 1
ATOM 4709 O O . PRO B 1 195 ? 3.826 -29.297 -26.812 1 93.25 195 PRO B O 1
ATOM 4712 N N . TYR B 1 196 ? 2.133 -30.734 -26.766 1 95.38 196 TYR B N 1
ATOM 4713 C CA . TYR B 1 196 ? 1.88 -30.453 -25.359 1 95.38 196 TYR B CA 1
ATOM 4714 C C . TYR B 1 196 ? 2.916 -31.141 -24.469 1 95.38 196 TYR B C 1
ATOM 4716 O O . TYR B 1 196 ? 3.205 -32.344 -24.656 1 95.38 196 TYR B O 1
ATOM 4724 N N . GLU B 1 197 ? 3.477 -30.391 -23.625 1 95.56 197 GLU B N 1
ATOM 4725 C CA . GL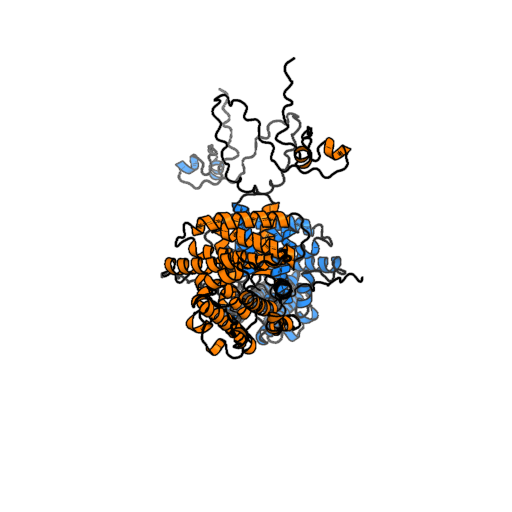U B 1 197 ? 4.309 -30.875 -22.531 1 95.56 197 GLU B CA 1
ATOM 4726 C C . GLU B 1 197 ? 3.855 -30.281 -21.188 1 95.56 197 GLU B C 1
ATOM 4728 O O . GLU B 1 197 ? 3.586 -29.094 -21.094 1 95.56 197 GLU B O 1
ATOM 4733 N N . PRO B 1 198 ? 3.672 -31.203 -20.219 1 95.62 198 PRO B N 1
ATOM 4734 C CA . PRO B 1 198 ? 3.316 -30.656 -18.906 1 95.62 198 PRO B CA 1
ATOM 4735 C C . PRO B 1 198 ? 4.332 -29.641 -18.406 1 95.62 198 PRO B C 1
ATOM 4737 O O . PRO B 1 198 ? 5.488 -29.641 -18.828 1 95.62 198 PRO B O 1
ATOM 4740 N N . PRO B 1 199 ? 3.881 -28.688 -17.609 1 94.06 199 PRO B N 1
ATOM 4741 C CA . PRO B 1 199 ? 4.801 -27.672 -17.078 1 94.06 199 PRO B CA 1
ATOM 4742 C C . PRO B 1 199 ? 5.695 -28.203 -15.969 1 94.06 199 PRO B C 1
ATOM 4744 O O . PRO B 1 199 ? 5.617 -27.734 -14.828 1 94.06 199 PRO B O 1
ATOM 4747 N N . LEU B 1 200 ? 6.609 -29.031 -16.312 1 92.06 200 LEU B N 1
ATOM 4748 C CA . LEU B 1 200 ? 7.445 -29.75 -15.367 1 92.06 200 LEU B CA 1
ATOM 4749 C C . LEU B 1 200 ? 8.383 -28.797 -14.625 1 92.06 200 LEU B C 1
ATOM 4751 O O . LEU B 1 200 ? 8.68 -29.016 -13.445 1 92.06 200 LEU B O 1
ATOM 4755 N N . HIS B 1 201 ? 8.812 -27.812 -15.328 1 88.12 201 HIS B N 1
ATOM 4756 C CA . HIS B 1 201 ? 9.711 -26.859 -14.688 1 88.12 201 HIS B CA 1
ATOM 4757 C C . HIS B 1 201 ? 9.031 -26.172 -13.508 1 88.12 201 HIS B C 1
ATOM 4759 O O . HIS B 1 201 ? 9.625 -26.047 -12.43 1 88.12 201 HIS B O 1
ATOM 4765 N N . TRP B 1 202 ? 7.871 -25.719 -13.75 1 90.19 202 TRP B N 1
ATOM 4766 C CA . TRP B 1 202 ? 7.125 -25.078 -12.672 1 90.19 202 TRP B CA 1
ATOM 4767 C C . TRP B 1 202 ? 6.871 -26.047 -11.523 1 90.19 202 TRP B C 1
ATOM 4769 O O . TRP B 1 202 ? 7.012 -25.688 -10.359 1 90.19 202 TRP B O 1
ATOM 4779 N N . LEU B 1 203 ? 6.508 -27.25 -11.836 1 89.62 203 LEU B N 1
ATOM 4780 C CA . LEU B 1 203 ? 6.227 -28.266 -10.82 1 89.62 203 LEU B CA 1
ATOM 4781 C C . LEU B 1 203 ? 7.473 -28.562 -9.992 1 89.62 203 LEU B C 1
ATOM 4783 O O . LEU B 1 203 ? 7.395 -28.672 -8.766 1 89.62 203 LEU B O 1
ATOM 4787 N N . GLN B 1 204 ? 8.578 -28.625 -10.68 1 85.06 204 GLN B N 1
ATOM 4788 C CA . GLN B 1 204 ? 9.836 -28.922 -9.992 1 85.06 204 GLN B CA 1
ATOM 4789 C C . GLN B 1 204 ? 10.25 -27.75 -9.094 1 85.06 204 GLN B C 1
ATOM 4791 O O . GLN B 1 204 ? 10.703 -27.969 -7.969 1 85.06 204 GLN B O 1
ATOM 4796 N N . MET B 1 205 ? 10.094 -26.578 -9.547 1 83.5 205 MET B N 1
ATOM 4797 C CA . MET B 1 205 ? 10.391 -25.391 -8.758 1 83.5 205 MET B CA 1
ATOM 4798 C C . MET B 1 205 ? 9.508 -25.312 -7.516 1 83.5 205 MET B C 1
ATOM 4800 O O . MET B 1 205 ? 9.984 -24.969 -6.434 1 83.5 205 MET B O 1
ATOM 4804 N N . SER B 1 206 ? 8.312 -25.625 -7.688 1 81.81 206 SER B N 1
ATOM 4805 C CA . SER B 1 206 ? 7.348 -25.547 -6.594 1 81.81 206 SER B CA 1
ATOM 4806 C C . SER B 1 206 ? 7.641 -26.594 -5.527 1 81.81 206 SER B C 1
ATOM 4808 O O . SER B 1 206 ? 7.438 -26.359 -4.336 1 81.81 206 SER B O 1
ATOM 4810 N N . ARG B 1 207 ? 8.047 -27.719 -6.008 1 82.62 207 ARG B N 1
ATOM 4811 C CA . ARG B 1 207 ? 8.461 -28.75 -5.055 1 82.62 207 ARG B CA 1
ATOM 4812 C C . ARG B 1 207 ? 9.641 -28.266 -4.215 1 82.62 207 ARG B C 1
ATOM 4814 O O . ARG B 1 207 ? 9.719 -28.562 -3.02 1 82.62 207 ARG B O 1
ATOM 4821 N N . GLY B 1 208 ? 10.516 -27.578 -4.828 1 84.19 208 GLY B N 1
ATOM 4822 C CA . GLY B 1 208 ? 11.648 -27 -4.125 1 84.19 208 GLY B CA 1
ATOM 4823 C C . GLY B 1 208 ? 11.242 -26.031 -3.031 1 84.19 208 GLY B C 1
ATOM 4824 O O . GLY B 1 208 ? 11.906 -25.938 -1.993 1 84.19 208 GLY B O 1
ATOM 4825 N N . LEU B 1 209 ? 10.141 -25.375 -3.275 1 87.19 209 LEU B N 1
ATOM 4826 C CA . LEU B 1 209 ? 9.609 -24.422 -2.305 1 87.19 209 LEU B CA 1
ATOM 4827 C C . LEU B 1 209 ? 9.367 -25.094 -0.958 1 87.19 209 LEU B C 1
ATOM 4829 O O . LEU B 1 209 ? 9.703 -24.547 0.089 1 87.19 209 LEU B O 1
ATOM 4833 N N . GLY B 1 210 ? 8.805 -26.297 -0.985 1 85.62 210 GLY B N 1
ATOM 4834 C CA . GLY B 1 210 ? 8.594 -27.031 0.247 1 85.62 210 GLY B CA 1
ATOM 4835 C C . GLY B 1 210 ? 9.875 -27.297 1.011 1 85.62 210 GLY B C 1
ATOM 4836 O O . GLY B 1 210 ? 9.906 -27.188 2.238 1 85.62 210 GLY B O 1
ATOM 4837 N N . GLY B 1 211 ? 10.844 -27.625 0.273 1 88.31 211 GLY B N 1
ATOM 4838 C CA . GLY B 1 211 ? 12.141 -27.875 0.89 1 88.31 211 GLY B CA 1
ATOM 4839 C C . GLY B 1 211 ? 12.734 -26.656 1.549 1 88.31 211 GLY B C 1
ATOM 4840 O O . GLY B 1 211 ? 13.305 -26.734 2.637 1 88.31 211 GLY B O 1
ATOM 4841 N N . VAL B 1 212 ? 12.625 -25.547 0.943 1 92.88 212 VAL B N 1
ATOM 4842 C CA . VAL B 1 212 ? 13.141 -24.281 1.477 1 92.88 212 VAL B CA 1
ATOM 4843 C C . VAL B 1 212 ? 12.445 -23.953 2.797 1 92.88 212 VAL B C 1
ATOM 4845 O O . VAL B 1 212 ? 13.094 -23.609 3.779 1 92.88 212 VAL B O 1
ATOM 4848 N N . PHE B 1 213 ? 11.141 -24.109 2.842 1 91.25 213 PHE B N 1
ATOM 4849 C CA . PHE B 1 213 ? 10.383 -23.812 4.051 1 91.25 213 PHE B CA 1
ATOM 4850 C C . PHE B 1 213 ? 10.727 -24.781 5.168 1 91.25 213 PHE B C 1
ATOM 4852 O O . PHE B 1 213 ? 10.836 -24.391 6.332 1 91.25 213 PHE B O 1
ATOM 4859 N N . GLN B 1 214 ? 10.859 -26.016 4.797 1 89.94 214 GLN B N 1
ATOM 4860 C CA . GLN B 1 214 ? 11.227 -27 5.805 1 89.94 214 GLN B CA 1
ATOM 4861 C C . GLN B 1 214 ? 12.562 -26.641 6.457 1 89.94 214 GLN B C 1
ATOM 4863 O O . GLN B 1 214 ? 12.695 -26.703 7.68 1 89.94 214 GLN B O 1
ATOM 4868 N N . GLN B 1 215 ? 13.5 -26.328 5.625 1 94.44 215 GLN B N 1
ATOM 4869 C CA . GLN B 1 215 ? 14.812 -25.922 6.133 1 94.44 215 GLN B CA 1
ATOM 4870 C C . GLN B 1 215 ? 14.719 -24.641 6.953 1 94.44 215 GLN B C 1
ATOM 4872 O O . GLN B 1 215 ? 15.352 -24.531 8.008 1 94.44 215 GLN B O 1
ATOM 4877 N N . ALA B 1 216 ? 13.984 -23.719 6.496 1 95.81 216 ALA B N 1
ATOM 4878 C CA . ALA B 1 216 ? 13.82 -22.453 7.199 1 95.81 216 ALA B CA 1
ATOM 4879 C C . ALA B 1 216 ? 13.156 -22.656 8.555 1 95.81 216 ALA B C 1
ATOM 4881 O O . ALA B 1 216 ? 13.547 -22.016 9.547 1 95.81 216 ALA B O 1
ATOM 4882 N N . ILE B 1 217 ? 12.156 -23.5 8.641 1 93.69 217 ILE B N 1
ATOM 4883 C CA . ILE B 1 217 ? 11.461 -23.797 9.883 1 93.69 217 ILE B CA 1
ATOM 4884 C C . ILE B 1 217 ? 12.453 -24.328 10.914 1 93.69 217 ILE B C 1
ATOM 4886 O O . ILE B 1 217 ? 12.422 -23.938 12.078 1 93.69 217 ILE B O 1
ATOM 4890 N N . GLU B 1 218 ? 13.289 -25.125 10.414 1 95.44 218 GLU B N 1
ATOM 4891 C CA . GLU B 1 218 ? 14.289 -25.719 11.305 1 95.44 218 GLU B CA 1
ATOM 4892 C C . GLU B 1 218 ? 15.289 -24.656 11.773 1 95.44 218 GLU B C 1
ATOM 4894 O O . GLU B 1 218 ? 15.602 -24.578 12.961 1 95.44 218 GLU B O 1
ATOM 4899 N N . LEU B 1 219 ? 15.766 -23.875 10.93 1 96.38 219 LEU B N 1
ATOM 4900 C CA . LEU B 1 219 ? 16.781 -22.875 11.219 1 96.38 219 LEU B CA 1
ATOM 4901 C C . LEU B 1 219 ? 16.219 -21.766 12.102 1 96.38 219 LEU B C 1
ATOM 4903 O O . LEU B 1 219 ? 16.938 -21.188 12.922 1 96.38 219 LEU B O 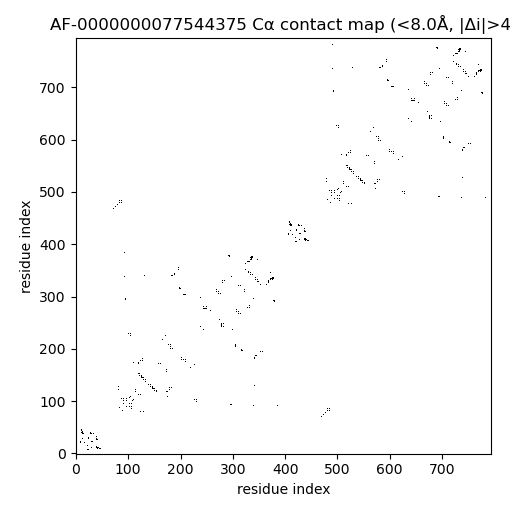1
ATOM 4907 N N . LEU B 1 220 ? 14.906 -21.516 11.914 1 96.19 220 LEU B N 1
ATOM 4908 C CA . LEU B 1 220 ? 14.297 -20.391 12.602 1 96.19 220 LEU B CA 1
ATOM 4909 C C . LEU B 1 220 ? 13.391 -20.859 13.734 1 96.19 220 LEU B C 1
ATOM 4911 O O . LEU B 1 220 ? 12.484 -20.141 14.148 1 96.19 220 LEU B O 1
ATOM 4915 N N . LYS B 1 221 ? 13.547 -22 14.164 1 94.25 221 LYS B N 1
ATOM 4916 C CA . LYS B 1 221 ? 12.695 -22.609 15.188 1 94.25 221 LYS B CA 1
ATOM 4917 C C . LYS B 1 221 ? 12.648 -21.734 16.438 1 94.25 221 LYS B C 1
ATOM 4919 O O . LYS B 1 221 ? 11.609 -21.641 17.094 1 94.25 221 LYS B O 1
ATOM 4924 N N . ASP B 1 222 ? 13.68 -21 16.703 1 92.88 222 ASP B N 1
ATOM 4925 C CA . ASP B 1 222 ? 13.781 -20.188 17.922 1 92.88 222 ASP B CA 1
ATOM 4926 C C . ASP B 1 222 ? 13.531 -18.719 17.609 1 92.88 222 ASP B C 1
ATOM 4928 O O . ASP B 1 222 ? 13.852 -17.844 18.438 1 92.88 222 ASP B O 1
ATOM 4932 N N . ASN B 1 223 ? 13.016 -18.375 16.469 1 93.06 223 ASN B N 1
ATOM 4933 C CA . ASN B 1 223 ? 12.742 -17 16.094 1 93.06 223 ASN B CA 1
ATOM 4934 C C . ASN B 1 223 ? 11.25 -16.766 15.891 1 93.06 223 ASN B C 1
ATOM 4936 O O . ASN B 1 223 ? 10.75 -16.797 14.766 1 93.06 223 ASN B O 1
ATOM 4940 N N . PRO B 1 224 ? 10.594 -16.438 16.938 1 88.69 224 PRO B N 1
ATOM 4941 C CA . PRO B 1 224 ? 9.148 -16.234 16.828 1 88.69 224 PRO B CA 1
ATOM 4942 C C . PRO B 1 224 ? 8.789 -15.055 15.938 1 88.69 224 PRO B C 1
ATOM 4944 O O . PRO B 1 224 ? 7.648 -14.953 15.469 1 88.69 224 PRO B O 1
ATOM 4947 N N . GLY B 1 225 ? 9.742 -14.195 15.641 1 91.81 225 GLY B N 1
ATOM 4948 C CA . GLY B 1 225 ? 9.484 -13.008 14.852 1 91.81 225 GLY B CA 1
ATOM 4949 C C . GLY B 1 225 ? 9.711 -13.219 13.367 1 91.81 225 GLY B C 1
ATOM 4950 O O . GLY B 1 225 ? 9.555 -12.297 12.562 1 91.81 225 GLY B O 1
ATOM 4951 N N . ALA B 1 226 ? 10.047 -14.508 13.047 1 95.5 226 ALA B N 1
ATOM 4952 C CA . ALA B 1 226 ? 10.258 -14.797 11.625 1 95.5 226 ALA B CA 1
ATOM 4953 C C . ALA B 1 226 ? 8.984 -14.555 10.82 1 95.5 226 ALA B C 1
ATOM 4955 O O . ALA B 1 226 ? 7.91 -15.023 11.195 1 95.5 226 ALA B O 1
ATOM 4956 N N . LYS B 1 227 ? 9.125 -13.859 9.719 1 96.5 227 LYS B N 1
ATOM 4957 C CA . LYS B 1 227 ? 7.965 -13.398 8.953 1 96.5 227 LYS B CA 1
ATOM 4958 C C . LYS B 1 227 ? 7.352 -14.547 8.156 1 96.5 227 LYS B C 1
ATOM 4960 O O . LYS B 1 227 ? 6.141 -14.555 7.906 1 96.5 227 LYS B O 1
ATOM 4965 N N . MET B 1 228 ? 8.188 -15.523 7.824 1 95.31 228 MET B N 1
ATOM 4966 C CA . MET B 1 228 ? 7.684 -16.641 7.039 1 95.31 228 MET B CA 1
ATOM 4967 C C . MET B 1 228 ? 6.695 -17.469 7.848 1 95.31 228 MET B C 1
ATOM 4969 O O . MET B 1 228 ? 5.953 -18.281 7.289 1 95.31 228 MET B O 1
ATOM 4973 N N . ARG B 1 229 ? 6.648 -17.312 9.18 1 93.62 229 ARG B N 1
ATOM 4974 C CA . ARG B 1 229 ? 5.75 -18.078 10.039 1 93.62 229 ARG B CA 1
ATOM 4975 C C . ARG B 1 229 ? 4.293 -17.766 9.719 1 93.62 229 ARG B C 1
ATOM 4977 O O . ARG B 1 229 ? 3.422 -18.625 9.859 1 93.62 229 ARG B O 1
ATOM 4984 N N . SER B 1 230 ? 4.07 -16.516 9.32 1 92.81 230 SER B N 1
ATOM 4985 C CA . SER B 1 230 ? 2.697 -16.156 8.969 1 92.81 230 SER B CA 1
ATOM 4986 C C . SER B 1 230 ? 2.178 -17.031 7.832 1 92.81 230 SER B C 1
ATOM 4988 O O . SER B 1 230 ? 1.005 -17.406 7.816 1 92.81 230 SER B O 1
ATOM 4990 N N . LEU B 1 231 ? 3.053 -17.406 6.879 1 91.31 231 LEU B N 1
ATOM 4991 C CA . LEU B 1 231 ? 2.672 -18.266 5.762 1 91.31 231 LEU B CA 1
ATOM 4992 C C . LEU B 1 231 ? 2.453 -19.703 6.227 1 91.31 231 LEU B C 1
ATOM 4994 O O . LEU B 1 231 ? 1.473 -20.328 5.84 1 91.31 231 LEU B O 1
ATOM 4998 N N . VAL B 1 232 ? 3.285 -20.094 7.078 1 89.75 232 VAL B N 1
ATOM 4999 C CA . VAL B 1 232 ? 3.252 -21.469 7.539 1 89.75 232 VAL B CA 1
ATOM 5000 C C . VAL B 1 232 ? 2.072 -21.672 8.492 1 89.75 232 VAL B C 1
ATOM 5002 O O . VAL B 1 232 ? 1.327 -22.641 8.367 1 89.75 232 VAL B O 1
ATOM 5005 N N . ASP B 1 233 ? 1.918 -20.766 9.344 1 88.38 233 ASP B N 1
ATOM 5006 C CA . ASP B 1 233 ? 0.911 -20.891 10.391 1 88.38 233 ASP B CA 1
ATOM 5007 C C . ASP B 1 233 ? -0.499 -20.797 9.812 1 88.38 233 ASP B C 1
ATOM 5009 O O . ASP B 1 233 ? -1.433 -21.406 10.344 1 88.38 233 ASP B O 1
ATOM 5013 N N . THR B 1 234 ? -0.639 -20.109 8.781 1 87.94 234 THR B N 1
ATOM 5014 C CA . THR B 1 234 ? -1.96 -19.953 8.188 1 87.94 234 THR B CA 1
ATOM 5015 C C . THR B 1 234 ? -2.252 -21.078 7.207 1 87.94 234 THR B C 1
ATOM 5017 O O . THR B 1 234 ? -3.375 -21.203 6.711 1 87.94 234 THR B O 1
ATOM 5020 N N . ALA B 1 235 ? -1.259 -21.953 6.887 1 80.5 235 ALA B N 1
ATOM 5021 C CA . ALA B 1 235 ? -1.418 -23.031 5.898 1 80.5 235 ALA B CA 1
ATOM 5022 C C . ALA B 1 235 ? -1.805 -24.344 6.566 1 80.5 235 ALA B C 1
ATOM 5024 O O . ALA B 1 235 ? -2.18 -25.297 5.891 1 80.5 235 ALA B O 1
ATOM 5025 N N . GLY B 1 236 ? -1.789 -24.453 7.812 1 71.56 236 GLY B N 1
ATOM 5026 C CA . GLY B 1 236 ? -1.909 -25.719 8.516 1 71.56 236 GLY B CA 1
ATOM 5027 C C . GLY B 1 236 ? -3.211 -26.438 8.227 1 71.56 236 GLY B C 1
ATOM 5028 O O . GLY B 1 236 ? -3.236 -27.672 8.133 1 71.56 236 GLY B O 1
ATOM 5029 N N . SER B 1 237 ? -4.113 -25.766 7.898 1 67.69 237 SER B N 1
ATOM 5030 C CA . SER B 1 237 ? -5.426 -26.375 7.758 1 67.69 237 SER B CA 1
ATOM 5031 C C . SER B 1 237 ? -5.582 -27.047 6.395 1 67.69 237 SER B C 1
ATOM 5033 O O . SER B 1 237 ? -6.484 -27.859 6.195 1 67.69 237 SER B O 1
ATOM 5035 N N . TYR B 1 238 ? -4.535 -26.812 5.531 1 74.31 238 TYR B N 1
ATOM 5036 C CA . TYR B 1 238 ? -4.812 -27.391 4.223 1 74.31 238 TYR B CA 1
ATOM 5037 C C . TYR B 1 238 ? -3.543 -27.953 3.598 1 74.31 238 TYR B C 1
ATOM 5039 O O . TYR B 1 238 ? -3.564 -28.453 2.467 1 74.31 238 TYR B O 1
ATOM 5047 N N . VAL B 1 239 ? -2.482 -27.906 4.305 1 76.5 239 VAL B N 1
ATOM 5048 C CA . VAL B 1 239 ? -1.251 -28.453 3.744 1 76.5 239 VAL B CA 1
ATOM 5049 C C . VAL B 1 239 ? -0.875 -29.734 4.477 1 76.5 239 VAL B C 1
ATOM 5051 O O . VAL B 1 239 ? -0.138 -30.578 3.941 1 76.5 239 VAL B O 1
ATOM 5054 N N . LYS B 1 240 ? -1.439 -29.969 5.578 1 82.38 240 LYS B N 1
ATOM 5055 C CA . LYS B 1 240 ? -1.137 -31.188 6.312 1 82.38 240 LYS B CA 1
ATOM 5056 C C . LYS B 1 240 ? -1.631 -32.438 5.555 1 82.38 240 LYS B C 1
ATOM 5058 O O . LYS B 1 240 ? -2.807 -32.5 5.195 1 82.38 240 LYS B O 1
ATOM 5063 N N . PRO B 1 241 ? -0.755 -33.344 5.426 1 84.69 241 PRO B N 1
ATOM 5064 C CA . PRO B 1 241 ? -1.098 -34.5 4.609 1 84.69 241 PRO B CA 1
ATOM 5065 C C . PRO B 1 241 ? -2.311 -35.281 5.148 1 84.69 241 PRO B C 1
ATOM 5067 O O . PRO B 1 241 ? -3.145 -35.75 4.367 1 84.69 241 PRO B O 1
ATOM 5070 N N . ASP B 1 242 ? -2.4 -35.312 6.398 1 85.25 242 ASP B N 1
ATOM 5071 C CA . ASP B 1 242 ? -3.502 -36.062 6.996 1 85.25 242 ASP B CA 1
ATOM 5072 C C . ASP B 1 242 ? -4.84 -35.406 6.715 1 85.25 242 ASP B C 1
ATOM 5074 O O . ASP B 1 242 ? -5.879 -36.062 6.672 1 85.25 242 ASP B O 1
ATOM 5078 N N . VAL B 1 243 ? -4.758 -34.188 6.469 1 86.81 243 VAL B N 1
ATOM 5079 C CA . VAL B 1 243 ? -5.984 -33.438 6.227 1 86.81 243 VAL B CA 1
ATOM 5080 C C . VAL B 1 243 ? -6.297 -33.406 4.73 1 86.81 243 VAL B C 1
ATOM 5082 O O . VAL B 1 243 ? -7.426 -33.688 4.324 1 86.81 243 VAL B O 1
ATOM 5085 N N . VAL B 1 244 ? -5.32 -33.25 3.957 1 89.75 244 VAL B N 1
ATOM 5086 C CA . VAL B 1 244 ? -5.535 -33.062 2.529 1 89.75 244 VAL B CA 1
ATOM 5087 C C . VAL B 1 244 ? -5.758 -34.375 1.835 1 89.75 244 VAL B C 1
ATOM 5089 O O . VAL B 1 244 ? -6.59 -34.5 0.929 1 89.75 244 VAL B O 1
ATOM 5092 N N . PHE B 1 245 ? -5.102 -35.438 2.301 1 90.81 245 PHE B N 1
ATOM 5093 C CA . PHE B 1 245 ? -5.148 -36.688 1.586 1 90.81 245 PHE B CA 1
ATOM 5094 C C . PHE B 1 245 ? -6.148 -37.656 2.232 1 90.81 245 PHE B C 1
ATOM 5096 O O . PHE B 1 245 ? -6.156 -38.844 1.934 1 90.81 245 PHE B O 1
ATOM 5103 N N . CYS B 1 246 ? -6.941 -37.031 3.033 1 90.5 246 CYS B N 1
ATOM 5104 C CA . CYS B 1 246 ? -7.977 -37.844 3.668 1 90.5 246 CYS B CA 1
ATOM 5105 C C . CYS B 1 246 ? -8.93 -38.406 2.627 1 90.5 246 CYS B C 1
ATOM 5107 O O . CYS B 1 246 ? -9.266 -37.75 1.646 1 90.5 246 CYS B O 1
ATOM 5109 N N . LYS B 1 247 ? -9.484 -39.594 2.889 1 92.44 247 LYS B N 1
ATOM 5110 C CA . LYS B 1 247 ? -10.359 -40.344 1.975 1 92.44 247 LYS B CA 1
ATOM 5111 C C . LYS B 1 247 ? -11.656 -39.562 1.718 1 92.44 247 LYS B C 1
ATOM 5113 O O . LYS B 1 247 ? -12.211 -39.625 0.618 1 92.44 247 LYS B O 1
ATOM 5118 N N . SER B 1 248 ? -12.086 -38.875 2.678 1 94.06 248 SER B N 1
ATOM 5119 C CA . SER B 1 248 ? -13.336 -38.156 2.555 1 94.06 248 SER B CA 1
ATOM 5120 C C . SER B 1 248 ? -13.25 -37.094 1.46 1 94.06 248 SER B C 1
ATOM 5122 O O . SER B 1 248 ? -14.266 -36.719 0.878 1 94.06 248 SER B O 1
ATOM 5124 N N . ASN B 1 249 ? -12.078 -36.656 1.125 1 94.88 249 ASN B N 1
ATOM 5125 C CA . ASN B 1 249 ? -11.898 -35.625 0.11 1 94.88 249 ASN B CA 1
ATOM 5126 C C . ASN B 1 249 ? -12.102 -36.188 -1.297 1 94.88 249 ASN B C 1
ATOM 5128 O O . ASN B 1 249 ? -12.289 -35.406 -2.248 1 94.88 249 ASN B O 1
ATOM 5132 N N . ARG B 1 250 ? -12.141 -37.469 -1.439 1 95.69 250 ARG B N 1
ATOM 5133 C CA . ARG B 1 250 ? -12.281 -38.094 -2.752 1 95.69 250 ARG B CA 1
ATOM 5134 C C . ARG B 1 250 ? -13.742 -38.406 -3.053 1 95.69 250 ARG B C 1
ATOM 5136 O O . ARG B 1 250 ? -14.062 -38.906 -4.125 1 95.69 250 ARG B O 1
ATOM 5143 N N . GLU B 1 251 ? -14.547 -38.094 -2.057 1 94.94 251 GLU B N 1
ATOM 5144 C CA . GLU B 1 251 ? -15.969 -38.375 -2.262 1 94.94 251 GLU B CA 1
ATOM 5145 C C . GLU B 1 251 ? -16.5 -37.625 -3.49 1 94.94 251 GLU B C 1
ATOM 5147 O O . GLU B 1 251 ? -16.328 -36.406 -3.617 1 94.94 251 GLU B O 1
ATOM 5152 N N . GLY B 1 252 ? -17.125 -38.406 -4.383 1 94.5 252 GLY B N 1
ATOM 5153 C CA . GLY B 1 252 ? -17.688 -37.844 -5.594 1 94.5 252 GLY B CA 1
ATOM 5154 C C . GLY B 1 252 ? -16.703 -37.812 -6.75 1 94.5 252 GLY B C 1
ATOM 5155 O O . GLY B 1 252 ? -17.062 -37.469 -7.879 1 94.5 252 GLY B O 1
ATOM 5156 N N . LEU B 1 253 ? -15.43 -38.188 -6.449 1 97.44 253 LEU B N 1
ATOM 5157 C CA . LEU B 1 253 ? -14.398 -38.125 -7.48 1 97.44 253 LEU B CA 1
ATOM 5158 C C . LEU B 1 253 ? -13.812 -39.5 -7.734 1 97.44 253 LEU B C 1
ATOM 5160 O O . LEU B 1 253 ? -12.734 -39.625 -8.312 1 97.44 253 LEU B O 1
ATOM 5164 N N . GLU B 1 254 ? -14.5 -40.531 -7.355 1 95.81 254 GLU B N 1
ATOM 5165 C CA . GLU B 1 254 ? -14.023 -41.938 -7.441 1 95.81 254 GLU B CA 1
ATOM 5166 C C . GLU B 1 254 ? -13.797 -42.344 -8.891 1 95.81 254 GLU B C 1
ATOM 5168 O O . GLU B 1 254 ? -12.906 -43.156 -9.18 1 95.81 254 GLU B O 1
ATOM 5173 N N . HIS B 1 255 ? -14.57 -41.781 -9.742 1 95.88 255 HIS B N 1
ATOM 5174 C CA . HIS B 1 255 ? -14.5 -42.125 -11.156 1 95.88 255 HIS B CA 1
ATOM 5175 C C . HIS B 1 255 ? -13.133 -41.781 -11.734 1 95.88 255 HIS B C 1
ATOM 5177 O O . HIS B 1 255 ? -12.719 -42.344 -12.742 1 95.88 255 HIS B O 1
ATOM 5183 N N . LEU B 1 256 ? -12.406 -40.875 -11.102 1 97.56 256 LEU B N 1
ATOM 5184 C CA . LEU B 1 256 ? -11.086 -40.469 -11.57 1 97.56 256 LEU B CA 1
ATOM 5185 C C . LEU B 1 256 ? -10.047 -41.531 -11.25 1 97.56 256 LEU B C 1
ATOM 5187 O O . LEU B 1 256 ? -8.945 -41.531 -11.805 1 97.56 256 LEU B O 1
ATOM 5191 N N . LEU B 1 257 ? -10.43 -42.5 -10.391 1 96.88 257 LEU B N 1
ATOM 5192 C CA . LEU B 1 257 ? -9.484 -43.5 -9.922 1 96.88 257 LEU B CA 1
ATOM 5193 C C . LEU B 1 257 ? -9.859 -44.906 -10.438 1 96.88 257 LEU B C 1
ATOM 5195 O O . LEU B 1 257 ? -9.445 -45.906 -9.867 1 96.88 257 LEU B O 1
ATOM 5199 N N . HIS B 1 258 ? -10.695 -44.875 -11.484 1 95.88 258 HIS B N 1
ATOM 5200 C CA . HIS B 1 258 ? -10.969 -46.156 -12.156 1 95.88 258 HIS B CA 1
ATOM 5201 C C . HIS B 1 258 ? -9.852 -46.5 -13.133 1 95.88 258 HIS B C 1
ATOM 5203 O O . HIS B 1 258 ? -9.875 -46.094 -14.289 1 95.88 258 HIS B O 1
ATOM 5209 N N . PHE B 1 259 ? -8.992 -47.406 -12.633 1 94.56 259 PHE B N 1
ATOM 5210 C CA . PHE B 1 259 ? -7.773 -47.688 -13.383 1 94.56 259 PHE B CA 1
ATOM 5211 C C . PHE B 1 259 ? -8.055 -48.719 -14.477 1 94.56 259 PHE B C 1
ATOM 5213 O O . PHE B 1 259 ? -8.844 -49.656 -14.273 1 94.56 259 PHE B O 1
ATOM 5220 N N . ARG B 1 260 ? -7.43 -48.531 -15.539 1 90.75 260 ARG B N 1
ATOM 5221 C CA . ARG B 1 260 ? -7.512 -49.469 -16.641 1 90.75 260 ARG B CA 1
ATOM 5222 C C . ARG B 1 260 ? -6.48 -50.594 -16.484 1 90.75 260 ARG B C 1
ATOM 5224 O O . ARG B 1 260 ? -5.512 -50.438 -15.734 1 90.75 260 ARG B O 1
ATOM 5231 N N . GLU B 1 261 ? -6.797 -51.594 -17.234 1 89.25 261 GLU B N 1
ATOM 5232 C CA . GLU B 1 261 ? -5.867 -52.719 -17.188 1 89.25 261 GLU B CA 1
ATOM 5233 C C . GLU B 1 261 ? -4.484 -52.312 -17.703 1 89.25 261 GLU B C 1
ATOM 5235 O O . GLU B 1 261 ? -4.363 -51.688 -18.75 1 89.25 261 GLU B O 1
ATOM 5240 N N . GLY B 1 262 ? -3.467 -52.531 -16.922 1 89.81 262 GLY B N 1
ATOM 5241 C CA . GLY B 1 262 ? -2.094 -52.312 -17.344 1 89.81 262 GLY B CA 1
ATOM 5242 C C . GLY B 1 262 ? -1.624 -50.875 -17.047 1 89.81 262 GLY B C 1
ATOM 5243 O O . GLY B 1 262 ? -0.464 -50.562 -17.297 1 89.81 262 GLY B O 1
ATOM 5244 N N . GLU B 1 263 ? -2.502 -50.094 -16.516 1 91.56 263 GLU B N 1
ATOM 5245 C CA . GLU B 1 263 ? -2.176 -48.688 -16.297 1 91.56 263 GLU B CA 1
ATOM 5246 C C . GLU B 1 263 ? -1.23 -48.531 -15.102 1 91.56 263 GLU B C 1
ATOM 5248 O O . GLU B 1 263 ? -0.291 -47.75 -15.156 1 91.56 263 GLU B O 1
ATOM 5253 N N . ILE B 1 264 ? -1.506 -49.344 -14.055 1 92.81 264 ILE B N 1
ATOM 5254 C CA . ILE B 1 264 ? -0.775 -49.25 -12.797 1 92.81 264 ILE B CA 1
ATOM 5255 C C . ILE B 1 264 ? 0.411 -50.219 -12.805 1 92.81 264 ILE B C 1
ATOM 5257 O O . ILE B 1 264 ? 0.241 -51.406 -13.023 1 92.81 264 ILE B O 1
ATOM 5261 N N . HIS B 1 265 ? 1.582 -49.656 -12.57 1 90.44 265 HIS B N 1
ATOM 5262 C CA . HIS B 1 265 ? 2.775 -50.469 -12.562 1 90.44 265 HIS B CA 1
ATOM 5263 C C . HIS B 1 265 ? 3.264 -50.719 -11.141 1 90.44 265 HIS B C 1
ATOM 5265 O O . HIS B 1 265 ? 3.982 -51.688 -10.891 1 90.44 265 HIS B O 1
ATOM 5271 N N . ASP B 1 266 ? 3.084 -49.781 -10.266 1 89.81 266 ASP B N 1
ATOM 5272 C CA . ASP B 1 266 ? 3.553 -49.812 -8.883 1 89.81 266 ASP B CA 1
ATOM 5273 C C . ASP B 1 266 ? 2.523 -49.188 -7.934 1 89.81 266 ASP B C 1
ATOM 5275 O O . ASP B 1 266 ? 1.708 -48.375 -8.344 1 89.81 266 ASP B O 1
ATOM 5279 N N . GLU B 1 267 ? 2.58 -49.625 -6.707 1 92.38 267 GLU B N 1
ATOM 5280 C CA . GLU B 1 267 ? 1.687 -49.094 -5.691 1 92.38 267 GLU B CA 1
ATOM 5281 C C . GLU B 1 267 ? 1.891 -47.594 -5.523 1 92.38 267 GLU B C 1
ATOM 5283 O O . GLU B 1 267 ? 0.957 -46.875 -5.172 1 92.38 267 GLU B O 1
ATOM 5288 N N . SER B 1 268 ? 3.039 -47.188 -5.812 1 94.75 268 SER B N 1
ATOM 5289 C CA . SER B 1 268 ? 3.348 -45.75 -5.719 1 94.75 268 SER B CA 1
ATOM 5290 C C . SER B 1 268 ? 2.551 -44.969 -6.738 1 94.75 268 SER B C 1
ATOM 5292 O O . SER B 1 268 ? 2.242 -43.781 -6.508 1 94.75 268 SER B O 1
ATOM 5294 N N . ASP B 1 269 ? 2.176 -45.562 -7.852 1 96 269 ASP B N 1
ATOM 5295 C CA . ASP B 1 269 ? 1.332 -44.906 -8.844 1 96 269 ASP B CA 1
ATOM 5296 C C . ASP B 1 269 ? -0.052 -44.625 -8.266 1 96 269 ASP B C 1
ATOM 5298 O O . ASP B 1 269 ? -0.549 -43.5 -8.391 1 96 269 ASP B O 1
ATOM 5302 N N . VAL B 1 270 ? -0.567 -45.625 -7.637 1 95.62 270 VAL B N 1
ATOM 5303 C CA . VAL B 1 270 ? -1.908 -45.5 -7.07 1 95.62 270 VAL B CA 1
ATOM 5304 C C . VAL B 1 270 ? -1.924 -44.406 -6.012 1 95.62 270 VAL B C 1
ATOM 5306 O O . VAL B 1 270 ? -2.811 -43.562 -6.008 1 95.62 270 VAL B O 1
ATOM 5309 N N . THR B 1 271 ? -0.946 -44.5 -5.172 1 95.19 271 THR B N 1
ATOM 5310 C CA . THR B 1 271 ? -0.859 -43.5 -4.098 1 95.19 271 THR B CA 1
ATOM 5311 C C . THR B 1 271 ? -0.717 -42.094 -4.66 1 95.19 271 THR B C 1
ATOM 5313 O O . THR B 1 271 ? -1.328 -41.156 -4.152 1 95.19 271 THR B O 1
ATOM 5316 N N . ALA B 1 272 ? 0.047 -41.938 -5.676 1 95.62 272 ALA B N 1
ATOM 5317 C CA . ALA B 1 272 ? 0.249 -40.656 -6.316 1 95.62 272 ALA B CA 1
ATOM 5318 C C . ALA B 1 272 ? -1.062 -40.094 -6.879 1 95.62 272 ALA B C 1
ATOM 5320 O O . ALA B 1 272 ? -1.398 -38.938 -6.664 1 95.62 272 ALA B O 1
ATOM 5321 N N . TYR B 1 273 ? -1.805 -40.938 -7.582 1 96.94 273 TYR B N 1
ATOM 5322 C CA . TYR B 1 273 ? -3.08 -40.531 -8.164 1 96.94 273 TYR B CA 1
ATOM 5323 C C . TYR B 1 273 ? -4.094 -40.219 -7.07 1 96.94 273 TYR B C 1
ATOM 5325 O O . TYR B 1 273 ? -4.789 -39.188 -7.133 1 96.94 273 TYR B O 1
ATOM 5333 N N . GLU B 1 274 ? -4.148 -41.031 -6.059 1 96.25 274 GLU B N 1
ATOM 5334 C CA . GLU B 1 274 ? -5.094 -40.844 -4.961 1 96.25 274 GLU B CA 1
ATOM 5335 C C . GLU B 1 274 ? -4.84 -39.531 -4.23 1 96.25 274 GLU B C 1
ATOM 5337 O O . GLU B 1 274 ? -5.781 -38.844 -3.873 1 96.25 274 GLU B O 1
ATOM 5342 N N . ASN B 1 275 ? -3.617 -39.281 -4 1 94.88 275 ASN B N 1
ATOM 5343 C CA . ASN B 1 275 ? -3.256 -38.031 -3.314 1 94.88 275 ASN B CA 1
ATOM 5344 C C . ASN B 1 275 ? -3.697 -36.812 -4.102 1 94.88 275 ASN B C 1
ATOM 5346 O O . ASN B 1 275 ? -4.238 -35.844 -3.531 1 94.88 275 ASN B O 1
ATOM 5350 N N . VAL B 1 276 ? -3.463 -36.844 -5.387 1 96.12 276 VAL B N 1
ATOM 5351 C CA . VAL B 1 276 ? -3.834 -35.688 -6.223 1 96.12 276 VAL B CA 1
ATOM 5352 C C . VAL B 1 276 ? -5.352 -35.562 -6.254 1 96.12 276 VAL B C 1
ATOM 5354 O O . VAL B 1 276 ? -5.879 -34.438 -6.168 1 96.12 276 VAL B O 1
ATOM 5357 N N . VAL B 1 277 ? -6.059 -36.656 -6.367 1 97.38 277 VAL B N 1
ATOM 5358 C CA . VAL B 1 277 ? -7.516 -36.625 -6.379 1 97.38 277 VAL B CA 1
ATOM 5359 C C . VAL B 1 277 ? -8.031 -36.094 -5.043 1 97.38 277 VAL B C 1
ATOM 5361 O O . VAL B 1 277 ? -8.977 -35.312 -5.008 1 97.38 277 VAL B O 1
ATOM 5364 N N . SER B 1 278 ? -7.414 -36.5 -3.961 1 95.75 278 SER B N 1
ATOM 5365 C CA . SER B 1 278 ? -7.773 -36 -2.643 1 95.75 278 SER B CA 1
ATOM 5366 C C . SER B 1 278 ? -7.547 -34.5 -2.553 1 95.75 278 SER B C 1
ATOM 5368 O O . SER B 1 278 ? -8.375 -33.781 -1.998 1 95.75 278 SER B O 1
ATOM 5370 N N . TYR B 1 279 ? -6.418 -34.062 -3.039 1 95.06 279 TYR B N 1
ATOM 5371 C CA . TYR B 1 279 ? -6.129 -32.656 -3.068 1 95.06 279 TYR B CA 1
ATOM 5372 C C . TYR B 1 279 ? -7.199 -31.891 -3.85 1 95.06 279 TYR B C 1
ATOM 5374 O O . TYR B 1 279 ? -7.73 -30.891 -3.377 1 95.06 279 TYR B O 1
ATOM 5382 N N . ILE B 1 280 ? -7.527 -32.375 -5.082 1 96.44 280 ILE B N 1
ATOM 5383 C CA . ILE B 1 280 ? -8.539 -31.75 -5.926 1 96.44 280 ILE B CA 1
ATOM 5384 C C . ILE B 1 280 ? -9.859 -31.672 -5.172 1 96.44 280 ILE B C 1
ATOM 5386 O O . ILE B 1 280 ? -10.492 -30.609 -5.141 1 96.44 280 ILE B O 1
ATOM 5390 N N . GLY B 1 281 ? -10.172 -32.719 -4.539 1 96.44 281 GLY B N 1
ATOM 5391 C CA . GLY B 1 281 ? -11.406 -32.75 -3.771 1 96.44 281 GLY B CA 1
ATOM 5392 C C . GLY B 1 281 ? -11.406 -31.781 -2.602 1 96.44 281 GLY B C 1
ATOM 5393 O O . GLY B 1 281 ? -12.43 -31.188 -2.291 1 96.44 281 GLY B O 1
ATOM 5394 N N . SER B 1 282 ? -10.305 -31.688 -1.978 1 94.62 282 SER B N 1
ATOM 5395 C CA . SER B 1 282 ? -10.203 -30.766 -0.84 1 94.62 282 SER B CA 1
ATOM 5396 C C . SER B 1 282 ? -10.43 -29.328 -1.267 1 94.62 282 SER B C 1
ATOM 5398 O O . SER B 1 282 ? -11.055 -28.547 -0.541 1 94.62 282 SER B O 1
ATOM 5400 N N . VAL B 1 283 ? -9.969 -28.938 -2.41 1 94.94 283 VAL B N 1
ATOM 5401 C CA . VAL B 1 283 ? -10.133 -27.578 -2.914 1 94.94 283 VAL B CA 1
ATOM 5402 C C . VAL B 1 283 ? -11.578 -27.375 -3.355 1 94.94 283 VAL B C 1
ATOM 5404 O O . VAL B 1 283 ? -12.156 -26.312 -3.098 1 94.94 283 VAL B O 1
ATOM 5407 N N . ILE B 1 284 ? -12.172 -28.375 -4 1 95.44 284 ILE B N 1
ATOM 5408 C CA . ILE B 1 284 ? -13.57 -28.281 -4.422 1 95.44 284 ILE B CA 1
ATOM 5409 C C . ILE B 1 284 ? -14.461 -28.078 -3.201 1 95.44 284 ILE B C 1
ATOM 5411 O O . ILE B 1 284 ? -15.367 -27.25 -3.225 1 95.44 284 ILE B O 1
ATOM 5415 N N . ARG B 1 285 ? -14.164 -28.781 -2.168 1 93.5 285 ARG B N 1
ATOM 5416 C CA . ARG B 1 285 ? -14.938 -28.672 -0.938 1 93.5 285 ARG B CA 1
ATOM 5417 C C . ARG B 1 285 ? -14.805 -27.266 -0.344 1 93.5 285 ARG B C 1
ATOM 5419 O O . ARG B 1 285 ? -15.781 -26.703 0.153 1 93.5 285 ARG B O 1
ATOM 5426 N N . ALA B 1 286 ? -13.648 -26.766 -0.388 1 92.94 286 ALA B N 1
ATOM 5427 C CA . ALA B 1 286 ? -13.414 -25.422 0.119 1 92.94 286 ALA B CA 1
ATOM 5428 C C . ALA B 1 286 ? -14.219 -24.391 -0.667 1 92.94 286 ALA B C 1
ATOM 5430 O O . ALA B 1 286 ? -14.805 -23.469 -0.085 1 92.94 286 ALA B O 1
ATOM 5431 N N . MET B 1 287 ? -14.297 -24.547 -1.943 1 93 287 MET B N 1
ATOM 5432 C CA . MET B 1 287 ? -15.062 -23.641 -2.801 1 93 287 MET B CA 1
ATOM 5433 C C . MET B 1 287 ? -16.547 -23.766 -2.523 1 93 287 MET B C 1
ATOM 5435 O O . MET B 1 287 ? -17.266 -22.75 -2.451 1 93 287 MET B O 1
ATOM 5439 N N . ARG B 1 288 ? -16.984 -24.922 -2.326 1 92.19 288 ARG B N 1
ATOM 5440 C CA . ARG B 1 288 ? -18.391 -25.156 -2.051 1 92.19 288 ARG B CA 1
ATOM 5441 C C . ARG B 1 288 ? -18.797 -24.562 -0.707 1 92.19 288 ARG B C 1
ATOM 5443 O O . ARG B 1 288 ? -19.953 -24.156 -0.523 1 92.19 288 ARG B O 1
ATOM 5450 N N . SER B 1 289 ? -17.844 -24.5 0.127 1 92.62 289 SER B N 1
ATOM 5451 C CA . SER B 1 289 ? -18.094 -23.922 1.444 1 92.62 289 SER B CA 1
ATOM 5452 C C . SER B 1 289 ? -17.938 -22.406 1.428 1 92.62 289 SER B C 1
ATOM 5454 O O . SER B 1 289 ? -17.891 -21.781 2.482 1 92.62 289 SER B O 1
ATOM 5456 N N . SER B 1 290 ? -17.734 -21.797 0.27 1 92 290 SER B N 1
ATOM 5457 C CA . SER B 1 290 ? -17.656 -20.359 0.045 1 92 290 SER B CA 1
ATOM 5458 C C . SER B 1 290 ? -16.438 -19.766 0.743 1 92 290 SER B C 1
ATOM 5460 O O . SER B 1 290 ? -16.516 -18.703 1.349 1 92 290 SER B O 1
ATOM 5462 N N . GLU B 1 291 ? -15.406 -20.578 0.738 1 92.12 291 GLU B N 1
ATOM 5463 C CA . GLU B 1 291 ? -14.156 -20.031 1.249 1 92.12 291 GLU B CA 1
ATOM 5464 C C . GLU B 1 291 ? -13.695 -18.828 0.421 1 92.12 291 GLU B C 1
ATOM 5466 O O . GLU B 1 291 ? -13.945 -18.766 -0.783 1 92.12 291 GLU B O 1
ATOM 5471 N N . ASP B 1 292 ? -13.047 -17.828 1.054 1 92 292 ASP B N 1
ATOM 5472 C CA . ASP B 1 292 ? -12.562 -16.641 0.357 1 92 292 ASP B CA 1
ATOM 5473 C C . ASP B 1 292 ? -11.719 -17.031 -0.857 1 92 292 ASP B C 1
ATOM 5475 O O . ASP B 1 292 ? -10.852 -17.906 -0.77 1 92 292 ASP B O 1
ATOM 5479 N N . PRO B 1 293 ? -11.922 -16.438 -1.977 1 92.06 293 PRO B N 1
ATOM 5480 C CA . PRO B 1 293 ? -11.172 -16.766 -3.193 1 92.06 293 PRO B CA 1
ATOM 5481 C C . PRO B 1 293 ? -9.656 -16.625 -3.008 1 92.06 293 PRO B C 1
ATOM 5483 O O . PRO B 1 293 ? -8.891 -17.375 -3.625 1 92.06 293 PRO B O 1
ATOM 5486 N N . LYS B 1 294 ? -9.266 -15.734 -2.195 1 92.12 294 LYS B N 1
ATOM 5487 C CA . LYS B 1 294 ? -7.836 -15.578 -1.947 1 92.12 294 LYS B CA 1
ATOM 5488 C C . LYS B 1 294 ? -7.266 -16.781 -1.212 1 92.12 294 LYS B C 1
ATOM 5490 O O . LYS B 1 294 ? -6.098 -17.141 -1.395 1 92.12 294 LYS B O 1
ATOM 5495 N N . MET B 1 295 ? -8.125 -17.406 -0.421 1 92 295 MET B N 1
ATOM 5496 C CA . MET B 1 295 ? -7.68 -18.625 0.251 1 92 295 MET B CA 1
ATOM 5497 C C . MET B 1 295 ? -7.617 -19.797 -0.726 1 92 295 MET B C 1
ATOM 5499 O O . MET B 1 295 ? -6.75 -20.656 -0.609 1 92 295 MET B O 1
ATOM 5503 N N . ILE B 1 296 ? -8.5 -19.812 -1.645 1 92.5 296 ILE B N 1
ATOM 5504 C CA . ILE B 1 296 ? -8.461 -20.828 -2.691 1 92.5 296 ILE B CA 1
ATOM 5505 C C . ILE B 1 296 ? -7.164 -20.703 -3.484 1 92.5 296 ILE B C 1
ATOM 5507 O O . ILE B 1 296 ? -6.52 -21.703 -3.803 1 92.5 296 ILE B O 1
ATOM 5511 N N . SER B 1 297 ? -6.793 -19.453 -3.727 1 91.62 297 SER B N 1
ATOM 5512 C CA . SER B 1 297 ? -5.523 -19.188 -4.402 1 91.62 297 SER B CA 1
ATOM 5513 C C . SER B 1 297 ? -4.348 -19.734 -3.596 1 91.62 297 SER B C 1
ATOM 5515 O O . SER B 1 297 ? -3.381 -20.25 -4.164 1 91.62 297 SER B O 1
ATOM 5517 N N . ARG B 1 298 ? -4.422 -19.656 -2.398 1 90.5 298 ARG B N 1
ATOM 5518 C CA . ARG B 1 298 ? -3.377 -20.188 -1.532 1 90.5 298 ARG B CA 1
ATOM 5519 C C . ARG B 1 298 ? -3.318 -21.719 -1.624 1 90.5 298 ARG B C 1
ATOM 5521 O O . ARG B 1 298 ? -2.234 -22.297 -1.641 1 90.5 298 ARG B O 1
ATOM 5528 N N . ARG B 1 299 ? -4.445 -22.297 -1.554 1 90.62 299 ARG B N 1
ATOM 5529 C CA . ARG B 1 299 ? -4.504 -23.75 -1.685 1 90.62 299 ARG B CA 1
ATOM 5530 C C . ARG B 1 299 ? -3.877 -24.203 -2.998 1 90.62 299 ARG B C 1
ATOM 5532 O O . ARG B 1 299 ? -3.199 -25.234 -3.043 1 90.62 299 ARG B O 1
ATOM 5539 N N . LEU B 1 300 ? -4.047 -23.438 -4.008 1 89.75 300 LEU B N 1
ATOM 5540 C CA . LEU B 1 300 ? -3.496 -23.781 -5.316 1 89.75 300 LEU B CA 1
ATOM 5541 C C . LEU B 1 300 ? -1.972 -23.75 -5.289 1 89.75 300 LEU B C 1
ATOM 5543 O O . LEU B 1 300 ? -1.318 -24.609 -5.891 1 89.75 300 LEU B O 1
ATOM 5547 N N . THR B 1 301 ? -1.481 -22.781 -4.559 1 85.06 301 THR B N 1
ATOM 5548 C CA . THR B 1 301 ? -0.03 -22.656 -4.496 1 85.06 301 THR B CA 1
ATOM 5549 C C . THR B 1 301 ? 0.587 -23.812 -3.729 1 85.06 301 THR B C 1
ATOM 5551 O O . THR B 1 301 ? 1.777 -24.094 -3.875 1 85.06 301 THR B O 1
ATOM 5554 N N . SER B 1 302 ? -0.214 -24.547 -2.986 1 84.44 302 SER B N 1
ATOM 5555 C CA . SER B 1 302 ? 0.295 -25.656 -2.18 1 84.44 302 SER B CA 1
ATOM 5556 C C . SER B 1 302 ? 0.411 -26.938 -3.002 1 84.44 302 SER B C 1
ATOM 5558 O O . SER B 1 302 ? 1.063 -27.891 -2.58 1 84.44 302 SER B O 1
ATOM 5560 N N . PHE B 1 303 ? -0.219 -26.984 -4.137 1 86.31 303 PHE B N 1
ATOM 5561 C CA . PHE B 1 303 ? -0.229 -28.156 -4.988 1 86.31 303 PHE B CA 1
ATOM 5562 C C . PHE B 1 303 ? 1.189 -28.656 -5.242 1 86.31 303 PHE B C 1
ATOM 5564 O O . PHE B 1 303 ? 1.482 -29.844 -5.059 1 86.31 303 PHE B O 1
ATOM 5571 N N . SER B 1 304 ? 2.016 -27.719 -5.59 1 73.69 304 SER B N 1
ATOM 5572 C CA . SER B 1 304 ? 3.369 -28.094 -5.992 1 73.69 304 SER B CA 1
ATOM 5573 C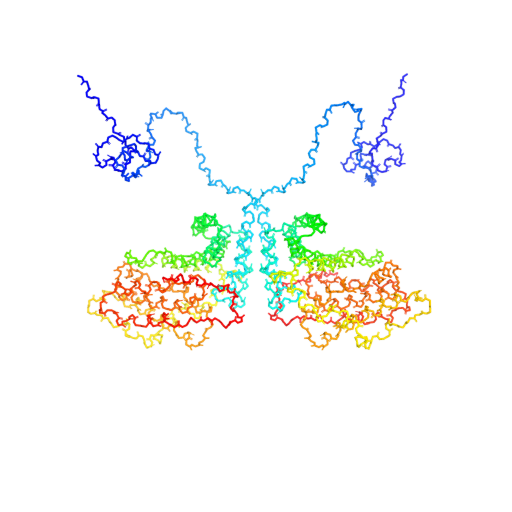 C . SER B 1 304 ? 4.199 -28.531 -4.793 1 73.69 304 SER B C 1
ATOM 5575 O O . SER B 1 304 ? 5.215 -29.219 -4.953 1 73.69 304 SER B O 1
ATOM 5577 N N . VAL B 1 305 ? 3.723 -28.219 -3.676 1 77.56 305 VAL B N 1
ATOM 5578 C CA . VAL B 1 305 ? 4.438 -28.609 -2.463 1 77.56 305 VAL B CA 1
ATOM 5579 C C . VAL B 1 305 ? 3.984 -30 -2.02 1 77.56 305 VAL B C 1
ATOM 5581 O O . VAL B 1 305 ? 4.781 -30.766 -1.49 1 77.56 305 VAL B O 1
ATOM 5584 N N . ILE B 1 306 ? 2.797 -30.328 -2.354 1 80.25 306 ILE B N 1
ATOM 5585 C CA . ILE B 1 306 ? 2.23 -31.547 -1.771 1 80.25 306 ILE B CA 1
ATOM 5586 C C . ILE B 1 306 ? 2.26 -32.688 -2.797 1 80.25 306 ILE B C 1
ATOM 5588 O O . ILE B 1 306 ? 2.17 -33.844 -2.439 1 80.25 306 ILE B O 1
ATOM 5592 N N . VAL B 1 307 ? 2.354 -32.344 -4.047 1 86.38 307 VAL B N 1
ATOM 5593 C CA . VAL B 1 307 ? 2.352 -33.344 -5.098 1 86.38 307 VAL B CA 1
ATOM 5594 C C . VAL B 1 307 ? 3.586 -34.25 -4.961 1 86.38 307 VAL B C 1
ATOM 5596 O O . VAL B 1 307 ? 4.68 -33.75 -4.664 1 86.38 307 VAL B O 1
ATOM 5599 N N . SER B 1 308 ? 3.436 -35.5 -5.113 1 88.94 308 SER B N 1
ATOM 5600 C CA . SER B 1 308 ? 4.516 -36.469 -4.945 1 88.94 308 SER B CA 1
ATOM 5601 C C . SER B 1 308 ? 5.457 -36.469 -6.145 1 88.94 308 SER B C 1
ATOM 5603 O O . SER B 1 308 ? 5.055 -36.125 -7.254 1 88.94 308 SER B O 1
ATOM 5605 N N . ALA B 1 309 ? 6.719 -36.906 -5.887 1 90.31 309 ALA B N 1
ATOM 5606 C CA . ALA B 1 309 ? 7.695 -37.062 -6.961 1 90.31 309 ALA B CA 1
ATOM 5607 C C . ALA B 1 309 ? 7.207 -38.062 -8.008 1 90.31 309 ALA B C 1
ATOM 5609 O O . ALA B 1 309 ? 7.473 -37.906 -9.203 1 90.31 309 ALA B O 1
ATOM 5610 N N . ARG B 1 310 ? 6.555 -39 -7.559 1 93.75 310 ARG B N 1
ATOM 5611 C CA . ARG B 1 310 ? 6.051 -40.031 -8.469 1 93.75 310 ARG B CA 1
ATOM 5612 C C . ARG B 1 310 ? 5.031 -39.469 -9.438 1 93.75 310 ARG B C 1
ATOM 5614 O O . ARG B 1 310 ? 5.027 -39.812 -10.625 1 93.75 310 ARG B O 1
ATOM 5621 N N . PHE B 1 311 ? 4.172 -38.656 -8.953 1 95 311 PHE B N 1
ATOM 5622 C CA . PHE B 1 311 ? 3.186 -38.031 -9.836 1 95 311 PHE B CA 1
ATOM 5623 C C . PHE B 1 311 ? 3.867 -37.219 -10.914 1 95 311 PHE B C 1
ATOM 5625 O O . PHE B 1 311 ? 3.445 -37.219 -12.078 1 95 311 PHE B O 1
ATOM 5632 N N . ILE B 1 312 ? 4.895 -36.469 -10.531 1 94.06 312 ILE B N 1
ATOM 5633 C CA . ILE B 1 312 ? 5.641 -35.656 -11.484 1 94.06 312 ILE B CA 1
ATOM 5634 C C . ILE B 1 312 ? 6.281 -36.531 -12.539 1 94.06 312 ILE B C 1
ATOM 5636 O O . ILE B 1 312 ? 6.32 -36.188 -13.727 1 94.06 312 ILE B O 1
ATOM 5640 N N . GLU B 1 313 ? 6.734 -37.656 -12.148 1 94.62 313 GLU B N 1
ATOM 5641 C CA . GLU B 1 313 ? 7.297 -38.625 -13.086 1 94.62 313 GLU B CA 1
ATOM 5642 C C . GLU B 1 313 ? 6.234 -39.125 -14.055 1 94.62 313 GLU B C 1
ATOM 5644 O O . GLU B 1 313 ? 6.504 -39.312 -15.25 1 94.62 313 GLU B O 1
ATOM 5649 N N . LEU B 1 314 ? 5.09 -39.406 -13.516 1 96.56 314 LEU B N 1
ATOM 5650 C CA . LEU B 1 314 ? 3.988 -39.875 -14.359 1 96.56 314 LEU B CA 1
ATOM 5651 C C . LEU B 1 314 ? 3.613 -38.812 -15.391 1 96.56 314 LEU B C 1
ATOM 5653 O O . LEU B 1 314 ? 3.264 -39.125 -16.516 1 96.56 314 LEU B O 1
ATOM 5657 N N . LEU B 1 315 ? 3.697 -37.562 -14.992 1 96.44 315 LEU B N 1
ATOM 5658 C CA . LEU B 1 315 ? 3.453 -36.438 -15.914 1 96.44 315 LEU B CA 1
ATOM 5659 C C . LEU B 1 315 ? 4.555 -36.375 -16.969 1 96.44 315 LEU B C 1
ATOM 5661 O O . LEU B 1 315 ? 4.281 -36.094 -18.141 1 96.44 315 LEU B O 1
ATOM 5665 N N . ARG B 1 316 ? 5.781 -36.594 -16.5 1 95.56 316 ARG B N 1
ATOM 5666 C CA . ARG B 1 316 ? 6.914 -36.594 -17.422 1 95.56 316 ARG B CA 1
ATOM 5667 C C . ARG B 1 316 ? 6.73 -37.625 -18.516 1 95.56 316 ARG B C 1
ATOM 5669 O O . ARG B 1 316 ? 7.062 -37.375 -19.672 1 95.56 316 ARG B O 1
ATOM 5676 N N . PHE B 1 317 ? 6.148 -38.75 -18.125 1 95.38 317 PHE B N 1
ATOM 5677 C CA . PHE B 1 317 ? 5.883 -39.844 -19.062 1 95.38 317 PHE B CA 1
ATOM 5678 C C . PHE B 1 317 ? 4.586 -39.594 -19.828 1 95.38 317 PHE B C 1
ATOM 5680 O O . PHE B 1 317 ? 4.195 -40.375 -20.688 1 95.38 317 PHE B O 1
ATOM 5687 N N . GLN B 1 318 ? 3.9 -38.531 -19.5 1 96.38 318 GLN B N 1
ATOM 5688 C CA . GLN B 1 318 ? 2.65 -38.125 -20.141 1 96.38 318 GLN B CA 1
ATOM 5689 C C . GLN B 1 318 ? 1.604 -39.219 -20.047 1 96.38 318 GLN B C 1
ATOM 5691 O O . GLN B 1 318 ? 0.927 -39.531 -21.047 1 96.38 318 GLN B O 1
ATOM 5696 N N . LYS B 1 319 ? 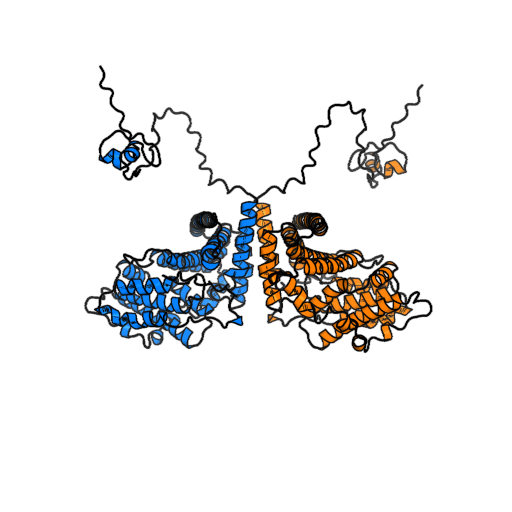1.661 -39.875 -18.875 1 96.81 319 LYS B N 1
ATOM 5697 C CA . LYS B 1 319 ? 0.586 -40.844 -18.656 1 96.81 319 LYS B CA 1
ATOM 5698 C C . LYS B 1 319 ? -0.78 -40.156 -18.734 1 96.81 319 LYS B C 1
ATOM 5700 O O . LYS B 1 319 ? -0.981 -39.094 -18.141 1 96.81 319 LYS B O 1
ATOM 5705 N N . PRO B 1 320 ? -1.739 -40.75 -19.422 1 97.31 320 PRO B N 1
ATOM 5706 C CA . PRO B 1 320 ? -3.01 -40.062 -19.703 1 97.31 320 PRO B CA 1
ATOM 5707 C C . PRO B 1 320 ? -3.752 -39.688 -18.422 1 97.31 320 PRO B C 1
ATOM 5709 O O . PRO B 1 320 ? -4.277 -38.562 -18.328 1 97.31 320 PRO B O 1
ATOM 5712 N N . ARG B 1 321 ? -3.809 -40.5 -17.453 1 97.88 321 ARG B N 1
ATOM 5713 C CA . ARG B 1 321 ? -4.527 -40.188 -16.219 1 97.88 321 ARG B CA 1
ATOM 5714 C C . ARG B 1 321 ? -3.861 -39.031 -15.477 1 97.88 321 ARG B C 1
ATOM 5716 O O . ARG B 1 321 ? -4.543 -38.188 -14.883 1 97.88 321 ARG B O 1
ATOM 5723 N N . ALA B 1 322 ? -2.535 -39.062 -15.445 1 97.75 322 ALA B N 1
ATOM 5724 C CA . ALA B 1 322 ? -1.815 -37.938 -14.844 1 97.75 322 ALA B CA 1
ATOM 5725 C C . ALA B 1 322 ? -2.174 -36.625 -15.523 1 97.75 322 ALA B C 1
ATOM 5727 O O . ALA B 1 322 ? -2.363 -35.594 -14.859 1 97.75 322 ALA B O 1
ATOM 5728 N N . LEU B 1 323 ? -2.301 -36.656 -16.812 1 98.31 323 LEU B N 1
ATOM 5729 C CA . LEU B 1 323 ? -2.672 -35.469 -17.578 1 98.31 323 LEU B CA 1
ATOM 5730 C C . LEU B 1 323 ? -4.098 -35.031 -17.25 1 98.31 323 LEU B C 1
ATOM 5732 O O . LEU B 1 323 ? -4.371 -33.844 -17.125 1 98.31 323 LEU B O 1
ATOM 5736 N N . VAL B 1 324 ? -4.973 -36 -17.141 1 98.56 324 VAL B N 1
ATOM 5737 C CA . VAL B 1 324 ? -6.355 -35.719 -16.766 1 98.56 324 VAL B CA 1
ATOM 5738 C C . VAL B 1 324 ? -6.387 -35 -15.414 1 98.56 324 VAL B C 1
ATOM 5740 O O . VAL B 1 324 ? -7.09 -34 -15.242 1 98.56 324 VAL B O 1
ATOM 5743 N N . LEU B 1 325 ? -5.625 -35.5 -14.484 1 98.12 325 LEU B N 1
ATOM 5744 C CA . LEU B 1 325 ? -5.605 -34.938 -13.141 1 98.12 325 LEU B CA 1
ATOM 5745 C C . LEU B 1 325 ? -4.961 -33.562 -13.156 1 98.12 325 LEU B C 1
ATOM 5747 O O . LEU B 1 325 ? -5.379 -32.656 -12.422 1 98.12 325 LEU B O 1
ATOM 5751 N N . LEU B 1 326 ? -3.936 -33.375 -13.969 1 97.75 326 LEU B N 1
ATOM 5752 C CA . LEU B 1 326 ? -3.342 -32.062 -14.156 1 97.75 326 LEU B CA 1
ATOM 5753 C C . LEU B 1 326 ? -4.367 -31.062 -14.711 1 97.75 326 LEU B C 1
ATOM 5755 O O . LEU B 1 326 ? -4.41 -29.906 -14.289 1 97.75 326 LEU B O 1
ATOM 5759 N N . ALA B 1 327 ? -5.195 -31.516 -15.633 1 98.44 327 ALA B N 1
ATOM 5760 C CA . ALA B 1 327 ? -6.266 -30.688 -16.172 1 98.44 327 ALA B CA 1
ATOM 5761 C C . ALA B 1 327 ? -7.25 -30.281 -15.086 1 98.44 327 ALA B C 1
ATOM 5763 O O . ALA B 1 327 ? -7.754 -29.156 -15.086 1 98.44 327 ALA B O 1
ATOM 5764 N N . HIS B 1 328 ? -7.547 -31.203 -14.219 1 98.12 328 HIS B N 1
ATOM 5765 C CA . HIS B 1 328 ? -8.43 -30.891 -13.102 1 98.12 328 HIS B CA 1
ATOM 5766 C C . HIS B 1 328 ? -7.809 -29.828 -12.195 1 98.12 328 HIS B C 1
ATOM 5768 O O . HIS B 1 328 ? -8.516 -28.953 -11.695 1 98.12 328 HIS B O 1
ATOM 5774 N N . PHE B 1 329 ? -6.523 -29.922 -11.969 1 96.94 329 PHE B N 1
ATOM 5775 C CA . PHE B 1 329 ? -5.824 -28.875 -11.219 1 96.94 329 PHE B CA 1
ATOM 5776 C C . PHE B 1 329 ? -5.977 -27.531 -11.898 1 96.94 329 PHE B C 1
ATOM 5778 O O . PHE B 1 329 ? -6.293 -26.531 -11.25 1 96.94 329 PHE B O 1
ATOM 5785 N N . PHE B 1 330 ? -5.742 -27.484 -13.195 1 97.25 330 PHE B N 1
ATOM 5786 C CA . PHE B 1 330 ? -5.848 -26.219 -13.93 1 97.25 330 PHE B CA 1
ATOM 5787 C C . PHE B 1 330 ? -7.285 -25.719 -13.938 1 97.25 330 PHE B C 1
ATOM 5789 O O . PHE B 1 330 ? -7.523 -24.516 -13.969 1 97.25 330 PHE B O 1
ATOM 5796 N N . ALA B 1 331 ? -8.219 -26.641 -13.898 1 97.5 331 ALA B N 1
ATOM 5797 C CA . ALA B 1 331 ? -9.617 -26.234 -13.789 1 97.5 331 ALA B CA 1
ATOM 5798 C C . ALA B 1 331 ? -9.875 -25.516 -12.469 1 97.5 331 ALA B C 1
ATOM 5800 O O . ALA B 1 331 ? -10.602 -24.516 -12.438 1 97.5 331 ALA B O 1
ATOM 5801 N N . LEU B 1 332 ? -9.281 -26.031 -11.422 1 96.25 332 LEU B N 1
ATOM 5802 C CA . LEU B 1 332 ? -9.375 -25.344 -10.141 1 96.25 332 LEU B CA 1
ATOM 5803 C C . LEU B 1 332 ? -8.727 -23.969 -10.219 1 96.25 332 LEU B C 1
ATOM 5805 O O . LEU B 1 332 ? -9.273 -22.984 -9.703 1 96.25 332 LEU B O 1
ATOM 5809 N N . ALA B 1 333 ? -7.59 -23.922 -10.852 1 95.75 333 ALA B N 1
ATOM 5810 C CA . ALA B 1 333 ? -6.902 -22.641 -11.031 1 95.75 333 ALA B CA 1
ATOM 5811 C C . ALA B 1 333 ? -7.754 -21.672 -11.836 1 95.75 333 ALA B C 1
ATOM 5813 O O . ALA B 1 333 ? -7.789 -20.469 -11.531 1 95.75 333 ALA B O 1
ATOM 5814 N N . SER B 1 334 ? -8.438 -22.172 -12.789 1 94.94 334 SER B N 1
ATOM 5815 C CA . SER B 1 334 ? -9.273 -21.344 -13.648 1 94.94 334 SER B CA 1
ATOM 5816 C C . SER B 1 334 ? -10.406 -20.703 -12.859 1 94.94 334 SER B C 1
ATOM 5818 O O . SER B 1 334 ? -10.867 -19.609 -13.211 1 94.94 334 SER B O 1
ATOM 5820 N N . CYS B 1 335 ? -10.805 -21.344 -11.82 1 93.62 335 CYS B N 1
ATOM 5821 C CA . CYS B 1 335 ? -11.867 -20.797 -10.977 1 93.62 335 CYS B CA 1
ATOM 5822 C C . CYS B 1 335 ? -11.438 -19.484 -10.336 1 93.62 335 CYS B C 1
ATOM 5824 O O . CYS B 1 335 ? -12.273 -18.656 -9.977 1 93.62 335 CYS B O 1
ATOM 5826 N N . VAL B 1 336 ? -10.18 -19.312 -10.188 1 93.19 336 VAL B N 1
ATOM 5827 C CA . VAL B 1 336 ? -9.695 -18.094 -9.562 1 93.19 336 VAL B CA 1
ATOM 5828 C C . VAL B 1 336 ? -8.836 -17.312 -10.555 1 93.19 336 VAL B C 1
ATOM 5830 O O . VAL B 1 336 ? -7.828 -16.703 -10.18 1 93.19 336 VAL B O 1
ATOM 5833 N N . ARG B 1 337 ? -9.172 -17.312 -11.789 1 91.88 337 ARG B N 1
ATOM 5834 C CA . ARG B 1 337 ? -8.406 -16.703 -12.859 1 91.88 337 ARG B CA 1
ATOM 5835 C C . ARG B 1 337 ? -8.406 -15.18 -12.734 1 91.88 337 ARG B C 1
ATOM 5837 O O . ARG B 1 337 ? -7.648 -14.492 -13.414 1 91.88 337 ARG B O 1
ATOM 5844 N N . TYR B 1 338 ? -9.242 -14.648 -11.805 1 86.88 338 TYR B N 1
ATOM 5845 C CA . TYR B 1 338 ? -9.227 -13.219 -11.523 1 86.88 338 TYR B CA 1
ATOM 5846 C C . TYR B 1 338 ? -7.887 -12.797 -10.93 1 86.88 338 TYR B C 1
ATOM 5848 O O . TYR B 1 338 ? -7.512 -11.625 -11 1 86.88 338 TYR B O 1
ATOM 5856 N N . THR B 1 339 ? -7.266 -13.75 -10.297 1 91.06 339 THR B N 1
ATOM 5857 C CA . THR B 1 339 ? -5.926 -13.5 -9.766 1 91.06 339 THR B CA 1
ATOM 5858 C C . THR B 1 339 ? -4.93 -13.281 -10.898 1 91.06 339 THR B C 1
ATOM 5860 O O . THR B 1 339 ? -4.773 -14.133 -11.773 1 91.06 339 THR B O 1
ATOM 5863 N N . TRP B 1 340 ? -4.211 -12.203 -10.867 1 90.81 340 TRP B N 1
ATOM 5864 C CA . TRP B 1 340 ? -3.467 -11.734 -12.031 1 90.81 340 TRP B CA 1
ATOM 5865 C C . TRP B 1 340 ? -2.422 -12.766 -12.461 1 90.81 340 TRP B C 1
ATOM 5867 O O . TRP B 1 340 ? -2.15 -12.922 -13.648 1 90.81 340 TRP B O 1
ATOM 5877 N N . TRP B 1 341 ? -1.773 -13.469 -11.508 1 92.38 341 TRP B N 1
ATOM 5878 C CA . TRP B 1 341 ? -0.681 -14.359 -11.883 1 92.38 341 TRP B CA 1
ATOM 5879 C C . TRP B 1 341 ? -1.216 -15.703 -12.375 1 92.38 341 TRP B C 1
ATOM 5881 O O . TRP B 1 341 ? -0.483 -16.484 -12.984 1 92.38 341 TRP B O 1
ATOM 5891 N N . VAL B 1 342 ? -2.443 -16.094 -12.086 1 92.81 342 VAL B N 1
ATOM 5892 C CA . VAL B 1 342 ? -3.084 -17.266 -12.68 1 92.81 342 VAL B CA 1
ATOM 5893 C C . VAL B 1 342 ? -3.492 -16.953 -14.117 1 92.81 342 VAL B C 1
ATOM 5895 O O . VAL B 1 342 ? -3.041 -17.609 -15.055 1 92.81 342 VAL B O 1
ATOM 5898 N N . GLY B 1 343 ? -4.312 -15.867 -14.227 1 89.44 343 GLY B N 1
ATOM 5899 C CA . GLY B 1 343 ? -4.676 -15.367 -15.547 1 89.44 343 GLY B CA 1
ATOM 5900 C C . GLY B 1 343 ? -5.324 -16.406 -16.422 1 89.44 343 GLY B C 1
ATOM 5901 O O . GLY B 1 343 ? -6.074 -17.266 -15.945 1 89.44 343 GLY B O 1
ATOM 5902 N N . PRO B 1 344 ? -5.066 -16.344 -17.703 1 90.12 344 PRO B N 1
ATOM 5903 C CA . PRO B 1 344 ? -5.75 -17.219 -18.656 1 90.12 344 PRO B CA 1
ATOM 5904 C C . PRO B 1 344 ? -5.039 -18.547 -18.844 1 90.12 344 PRO B C 1
ATOM 5906 O O . PRO B 1 344 ? -5.535 -19.422 -19.562 1 90.12 344 PRO B O 1
ATOM 5909 N N . SER B 1 345 ? -3.914 -18.781 -18.234 1 93.25 345 SER B N 1
ATOM 5910 C CA . SER B 1 345 ? -3.051 -19.922 -18.484 1 93.25 345 SER B CA 1
ATOM 5911 C C . SER B 1 345 ? -3.789 -21.234 -18.219 1 93.25 345 SER B C 1
ATOM 5913 O O . SER B 1 345 ? -3.662 -22.188 -19 1 93.25 345 SER B O 1
ATOM 5915 N N . PRO B 1 346 ? -4.574 -21.344 -17.234 1 96 346 PRO B N 1
ATOM 5916 C CA . PRO B 1 346 ? -5.242 -22.609 -16.953 1 96 346 PRO B CA 1
ATOM 5917 C C . PRO B 1 346 ? -6.137 -23.078 -18.094 1 96 346 PRO B C 1
ATOM 5919 O O . PRO B 1 346 ? -6.125 -24.25 -18.453 1 96 346 PRO B O 1
ATOM 5922 N N . GLY B 1 347 ? -6.859 -22.141 -18.688 1 96.25 347 GLY B N 1
ATOM 5923 C CA . GLY B 1 347 ? -7.719 -22.5 -19.812 1 96.25 347 GLY B CA 1
ATOM 5924 C C . GLY B 1 347 ? -6.949 -23.047 -21 1 96.25 347 GLY B C 1
ATOM 5925 O O . GLY B 1 347 ? -7.363 -24.031 -21.609 1 96.25 347 GLY B O 1
ATOM 5926 N N . ARG B 1 348 ? -5.867 -22.422 -21.266 1 96.5 348 ARG B N 1
ATOM 5927 C CA . ARG B 1 348 ? -5.016 -22.875 -22.359 1 96.5 348 ARG B CA 1
ATOM 5928 C C . ARG B 1 348 ? -4.488 -24.281 -22.094 1 96.5 348 ARG B C 1
ATOM 5930 O O . ARG B 1 348 ? -4.473 -25.125 -23 1 96.5 348 ARG B O 1
ATOM 5937 N N . GLU B 1 349 ? -4.07 -24.516 -20.875 1 97.44 349 GLU B N 1
ATOM 5938 C CA . GLU B 1 349 ? -3.529 -25.812 -20.484 1 97.44 349 GLU B CA 1
ATOM 5939 C C . GLU B 1 349 ? -4.586 -26.906 -20.609 1 97.44 349 GLU B C 1
ATOM 5941 O O . GLU B 1 349 ? -4.305 -28 -21.125 1 97.44 349 GLU B O 1
ATOM 5946 N N . ILE B 1 350 ? -5.758 -26.625 -20.156 1 97.81 350 ILE B N 1
ATOM 5947 C CA . ILE B 1 350 ? -6.844 -27.609 -20.172 1 97.81 350 ILE B CA 1
ATOM 5948 C C . ILE B 1 350 ? -7.148 -28.016 -21.609 1 97.81 350 ILE B C 1
ATOM 5950 O O . ILE B 1 350 ? -7.246 -29.203 -21.922 1 97.81 350 ILE B O 1
ATOM 5954 N N . ARG B 1 351 ? -7.273 -27.062 -22.469 1 97.31 351 ARG B N 1
ATOM 5955 C CA . ARG B 1 351 ? -7.598 -27.344 -23.859 1 97.31 351 ARG B CA 1
ATOM 5956 C C . ARG B 1 351 ? -6.477 -28.125 -24.531 1 97.31 351 ARG B C 1
ATOM 5958 O O . ARG B 1 351 ? -6.734 -29.031 -25.328 1 97.31 351 ARG B O 1
ATOM 5965 N N . ALA B 1 352 ? -5.277 -27.75 -24.219 1 97.69 352 ALA B N 1
ATOM 5966 C CA . ALA B 1 352 ? -4.133 -28.453 -24.797 1 97.69 352 ALA B CA 1
ATOM 5967 C C . ALA B 1 352 ? -4.078 -29.906 -24.312 1 97.69 352 ALA B C 1
ATOM 5969 O O . ALA B 1 352 ? -3.777 -30.812 -25.094 1 97.69 352 ALA B O 1
ATOM 5970 N N . ILE B 1 353 ? -4.336 -30.156 -23.047 1 98.19 353 ILE B N 1
ATOM 5971 C CA . ILE B 1 353 ? -4.348 -31.5 -22.484 1 98.19 353 ILE B CA 1
ATOM 5972 C C . ILE B 1 353 ? -5.461 -32.312 -23.141 1 98.19 353 ILE B C 1
ATOM 5974 O O . ILE B 1 353 ? -5.246 -33.469 -23.531 1 98.19 353 ILE B O 1
ATOM 5978 N N . GLN B 1 354 ? -6.586 -31.719 -23.234 1 97.81 354 GLN B N 1
ATOM 5979 C CA . GLN B 1 354 ? -7.719 -32.406 -23.875 1 97.81 354 GLN B CA 1
ATOM 5980 C C . GLN B 1 354 ? -7.363 -32.875 -25.281 1 97.81 354 GLN B C 1
ATOM 5982 O O . GLN B 1 354 ? -7.695 -34 -25.672 1 97.81 354 GLN B O 1
ATOM 5987 N N . ALA B 1 355 ? -6.746 -32 -25.969 1 96.94 355 ALA B N 1
ATOM 5988 C CA . ALA B 1 355 ? -6.379 -32.281 -27.359 1 96.94 355 ALA B CA 1
ATOM 5989 C C . ALA B 1 355 ? -5.359 -33.438 -27.422 1 96.94 355 ALA B C 1
ATOM 5991 O O . ALA B 1 355 ? -5.332 -34.188 -28.391 1 96.94 355 ALA B O 1
ATOM 5992 N N . GLN B 1 356 ? -4.551 -33.562 -26.406 1 96.19 356 GLN B N 1
ATOM 5993 C CA . GLN B 1 356 ? -3.49 -34.562 -26.375 1 96.19 356 GLN B CA 1
ATOM 5994 C C . GLN B 1 356 ? -4.039 -35.938 -25.969 1 96.19 356 GLN B C 1
ATOM 5996 O O . GLN B 1 356 ? -3.484 -36.969 -26.359 1 96.19 356 GLN B O 1
ATOM 6001 N N . LEU B 1 357 ? -5.109 -36 -25.297 1 97.06 357 LEU B N 1
ATOM 6002 C CA . LEU B 1 357 ? -5.664 -37.219 -24.75 1 97.06 357 LEU B CA 1
ATOM 6003 C C . LEU B 1 357 ? -6.477 -37.969 -25.797 1 97.06 357 LEU B C 1
ATOM 6005 O O . LEU B 1 357 ? -7.145 -37.344 -26.625 1 97.06 357 LEU B O 1
ATOM 6009 N N . GLY B 1 358 ? -6.391 -39.281 -25.797 1 95.75 358 GLY B N 1
ATOM 6010 C CA . GLY B 1 358 ? -7.203 -40.125 -26.656 1 95.75 358 GLY B CA 1
ATOM 6011 C C . GLY B 1 358 ? -8.68 -40.062 -26.344 1 95.75 358 GLY B C 1
ATOM 6012 O O . GLY B 1 358 ? -9.07 -39.531 -25.297 1 95.75 358 GLY B O 1
ATOM 6013 N N . GLN B 1 359 ? -9.461 -40.656 -27.172 1 96.06 359 GLN B N 1
ATOM 6014 C CA . GLN B 1 359 ? -10.914 -40.594 -27.062 1 96.06 359 GLN B CA 1
ATOM 6015 C C . GLN B 1 359 ? -11.391 -41.25 -25.766 1 96.06 359 GLN B C 1
ATOM 6017 O O . GLN B 1 359 ? -12.383 -40.812 -25.172 1 96.06 359 GLN B O 1
ATOM 6022 N N . GLU B 1 360 ? -10.727 -42.219 -25.297 1 93.94 360 GLU B N 1
ATOM 6023 C CA . GLU B 1 360 ? -11.141 -43 -24.141 1 93.94 360 GLU B CA 1
ATOM 6024 C C . GLU B 1 360 ? -11.023 -42.156 -22.859 1 93.94 360 GLU B C 1
ATOM 6026 O O . GLU B 1 360 ? -11.602 -42.531 -21.828 1 93.94 360 GLU B O 1
ATOM 6031 N N . TRP B 1 361 ? -10.328 -41.062 -22.938 1 96.69 361 TRP B N 1
ATOM 6032 C CA . TRP B 1 361 ? -10.062 -40.25 -21.75 1 96.69 361 TRP B CA 1
ATOM 6033 C C . TRP B 1 361 ? -10.922 -39 -21.734 1 96.69 361 TRP B C 1
ATOM 6035 O O . TRP B 1 361 ? -10.977 -38.281 -20.734 1 96.69 361 TRP B O 1
ATOM 6045 N N . GLN B 1 362 ? -11.664 -38.719 -22.781 1 97.25 362 GLN B N 1
ATOM 6046 C CA . GLN B 1 362 ? -12.391 -37.469 -22.984 1 97.25 362 GLN B CA 1
ATOM 6047 C C . GLN B 1 362 ? -13.523 -37.312 -21.969 1 97.25 362 GLN B C 1
ATOM 6049 O O . GLN B 1 362 ? -13.836 -36.219 -21.531 1 97.25 362 GLN B O 1
ATOM 6054 N N . ALA B 1 363 ? -14.047 -38.406 -21.594 1 96.62 363 ALA B N 1
ATOM 6055 C CA . ALA B 1 363 ? -15.133 -38.375 -20.609 1 96.62 363 ALA B CA 1
ATOM 6056 C C . ALA B 1 363 ? -14.656 -37.812 -19.281 1 96.62 363 ALA B C 1
ATOM 6058 O O . ALA B 1 363 ? -15.398 -37.094 -18.594 1 96.62 363 ALA B O 1
ATOM 6059 N N . LEU B 1 364 ? -13.438 -38.062 -18.938 1 97.56 364 LEU B N 1
ATOM 6060 C CA . LEU B 1 364 ? -12.883 -37.625 -17.656 1 97.56 364 LEU B CA 1
ATOM 6061 C C . LEU B 1 364 ? -12.523 -36.125 -17.719 1 97.56 364 LEU B C 1
ATOM 6063 O O . LEU B 1 364 ? -12.297 -35.5 -16.688 1 97.56 364 LEU B O 1
ATOM 6067 N N . MET B 1 365 ? -12.523 -35.531 -18.922 1 97.88 365 MET B N 1
ATOM 6068 C CA . MET B 1 365 ? -12.18 -34.125 -19.109 1 97.88 365 MET B CA 1
ATOM 6069 C C . MET B 1 365 ? -13.422 -33.25 -19.031 1 97.88 365 MET B C 1
ATOM 6071 O O . MET B 1 365 ? -13.328 -32.031 -19.094 1 97.88 365 MET B O 1
ATOM 6075 N N . SER B 1 366 ? -14.578 -33.812 -18.812 1 96.69 366 SER B N 1
ATOM 6076 C CA . SER B 1 366 ? -15.836 -33.062 -18.844 1 96.69 366 SER B CA 1
ATOM 6077 C C . SER B 1 366 ? -15.883 -31.984 -17.781 1 96.69 366 SER B C 1
ATOM 6079 O O . SER B 1 366 ? -16.25 -30.844 -18.062 1 96.69 366 SER B O 1
ATOM 6081 N N . TRP B 1 367 ? -15.484 -32.344 -16.609 1 96.69 367 TRP B N 1
ATOM 6082 C CA . TRP B 1 367 ? -15.57 -31.406 -15.508 1 96.69 367 TRP B CA 1
ATOM 6083 C C . TRP B 1 367 ? -14.617 -30.234 -15.719 1 96.69 367 TRP B C 1
ATOM 6085 O O . TRP B 1 367 ? -15 -29.078 -15.562 1 96.69 367 TRP B O 1
ATOM 6095 N N . PRO B 1 368 ? -13.328 -30.469 -16.062 1 97.62 368 PRO B N 1
ATOM 6096 C CA . PRO B 1 368 ? -12.422 -29.344 -16.344 1 97.62 368 PRO B CA 1
ATOM 6097 C C . PRO B 1 368 ? -12.961 -28.406 -17.422 1 97.62 368 PRO B C 1
ATOM 6099 O O . PRO B 1 368 ? -12.883 -27.188 -17.266 1 97.62 368 PRO B O 1
ATOM 6102 N N . ILE B 1 369 ? -13.523 -28.969 -18.422 1 96.56 369 ILE B N 1
ATOM 6103 C CA . ILE B 1 369 ? -14.031 -28.172 -19.531 1 96.56 369 ILE B CA 1
ATOM 6104 C C . ILE B 1 369 ? -15.242 -27.359 -19.094 1 96.56 369 ILE B C 1
ATOM 6106 O O . ILE B 1 369 ? -15.406 -26.203 -19.484 1 96.56 369 ILE B O 1
ATOM 6110 N N . GLU B 1 370 ? -16.031 -27.906 -18.297 1 95.25 370 GLU B N 1
ATOM 6111 C CA . GLU B 1 370 ? -17.203 -27.219 -17.766 1 95.25 370 GLU B CA 1
ATOM 6112 C C . GLU B 1 370 ? -16.812 -26.016 -16.922 1 95.25 370 GLU B C 1
ATOM 6114 O O . GLU B 1 370 ? -17.484 -24.984 -16.938 1 95.25 370 GLU B O 1
ATOM 6119 N N . GLN B 1 371 ? -15.727 -26.188 -16.172 1 93.81 371 GLN B N 1
ATOM 6120 C CA . GLN B 1 371 ? -15.289 -25.109 -15.289 1 93.81 371 GLN B CA 1
ATOM 6121 C C . GLN B 1 371 ? -14.852 -23.891 -16.094 1 93.81 371 GLN B C 1
ATOM 6123 O O . GLN B 1 371 ? -14.945 -22.75 -15.617 1 93.81 371 GLN B O 1
ATOM 6128 N N . LEU B 1 372 ? -14.375 -24.078 -17.297 1 92.44 372 LEU B N 1
ATOM 6129 C CA . LEU B 1 372 ? -13.922 -22.984 -18.156 1 92.44 372 LEU B CA 1
ATOM 6130 C C . LEU B 1 372 ? -15.086 -22.094 -18.547 1 92.44 372 LEU B C 1
ATOM 6132 O O . LEU B 1 372 ? -14.891 -20.906 -18.828 1 92.44 372 LEU B O 1
ATOM 6136 N N . GLU B 1 373 ? -16.234 -22.641 -18.562 1 89.75 373 GLU B N 1
ATOM 6137 C CA . GLU B 1 373 ? -17.422 -21.906 -19.016 1 89.75 373 GLU B CA 1
ATOM 6138 C C . GLU B 1 373 ? -18.094 -21.172 -17.859 1 89.75 373 GLU B C 1
ATOM 6140 O O . GLU B 1 373 ? -18.906 -20.281 -18.094 1 89.75 373 GLU B O 1
ATOM 6145 N N . LYS B 1 374 ? -17.688 -21.469 -16.719 1 88.62 374 LYS B N 1
ATOM 6146 C CA . LYS B 1 374 ? -18.297 -20.859 -15.539 1 88.62 374 LYS B CA 1
ATOM 6147 C C . LYS B 1 374 ? -17.609 -19.531 -15.195 1 88.62 374 LYS B C 1
ATOM 6149 O O . LYS B 1 374 ? -16.453 -19.328 -15.562 1 88.62 374 LYS B O 1
ATOM 6154 N N . GLU B 1 375 ? -18.375 -18.656 -14.492 1 82.94 375 GLU B N 1
ATOM 6155 C CA . GLU B 1 375 ? -17.812 -17.406 -13.992 1 82.94 375 GLU B CA 1
ATOM 6156 C C . GLU B 1 375 ? -16.766 -17.672 -12.914 1 82.94 375 GLU B C 1
ATOM 6158 O O . GLU B 1 375 ? -16.938 -18.562 -12.086 1 82.94 375 GLU B O 1
ATOM 6163 N N . PRO B 1 376 ? -15.758 -16.891 -12.969 1 82.81 376 PRO B N 1
ATOM 6164 C CA . PRO B 1 376 ? -14.711 -17.094 -11.953 1 82.81 376 PRO B CA 1
ATOM 6165 C C . PRO B 1 376 ? -15.203 -16.797 -10.539 1 82.81 376 PRO B C 1
ATOM 6167 O O . PRO B 1 376 ? -16.109 -15.992 -10.352 1 82.81 376 PRO B O 1
ATOM 6170 N N . TYR B 1 377 ? -14.664 -17.531 -9.648 1 79.38 377 TYR B N 1
ATOM 6171 C CA . TYR B 1 377 ? -14.875 -17.359 -8.211 1 79.38 377 TYR B CA 1
ATOM 6172 C C . TYR B 1 377 ? -14.102 -16.156 -7.691 1 79.38 377 TYR B C 1
ATOM 6174 O O . TYR B 1 377 ? -12.914 -16.25 -7.371 1 79.38 377 TYR B O 1
ATOM 6182 N N . ALA B 1 378 ? -14.719 -14.914 -7.758 1 75.88 378 ALA B N 1
ATOM 6183 C CA . ALA B 1 378 ? -14.023 -13.664 -7.445 1 75.88 378 ALA B CA 1
ATOM 6184 C C . ALA B 1 378 ? -14.641 -12.984 -6.23 1 75.88 378 ALA B C 1
ATOM 6186 O O . ALA B 1 378 ? -15.789 -13.258 -5.875 1 75.88 378 ALA B O 1
ATOM 6187 N N . PRO B 1 379 ? -13.719 -12.273 -5.52 1 69.25 379 PRO B N 1
ATOM 6188 C CA . PRO B 1 379 ? -14.281 -11.508 -4.402 1 69.25 379 PRO B CA 1
ATOM 6189 C C . PRO B 1 379 ? -15.336 -10.5 -4.852 1 69.25 379 PRO B C 1
ATOM 6191 O O . PRO B 1 379 ? -15.414 -10.172 -6.039 1 69.25 379 PRO B O 1
ATOM 6194 N N . ASP B 1 380 ? -16.219 -10.133 -3.895 1 60.88 380 ASP B N 1
ATOM 6195 C CA . ASP B 1 380 ? -17.25 -9.133 -4.164 1 60.88 380 ASP B CA 1
ATOM 6196 C C . ASP B 1 380 ? -16.641 -7.844 -4.707 1 60.88 380 ASP B C 1
ATOM 6198 O O . ASP B 1 380 ? -15.477 -7.531 -4.426 1 60.88 380 ASP B O 1
ATOM 6202 N N . GLU B 1 381 ? -17.281 -7.195 -5.66 1 53.25 381 GLU B N 1
ATOM 6203 C CA . GLU B 1 381 ? -16.875 -6.027 -6.43 1 53.25 381 GLU B CA 1
ATOM 6204 C C . GLU B 1 381 ? -16.156 -5.008 -5.551 1 53.25 381 GLU B C 1
ATOM 6206 O O . GLU B 1 381 ? -15.195 -4.371 -5.984 1 53.25 381 GLU B O 1
ATOM 6211 N N . LYS B 1 382 ? -16.656 -4.773 -4.383 1 49.53 382 LYS B N 1
ATOM 6212 C CA . LYS B 1 382 ? -16.078 -3.752 -3.521 1 49.53 382 LYS B CA 1
ATOM 6213 C C . LYS B 1 382 ? -14.625 -4.07 -3.201 1 49.53 382 LYS B C 1
ATOM 6215 O O . LYS B 1 382 ? -13.844 -3.174 -2.877 1 49.53 382 LYS B O 1
ATOM 6220 N N . ASP B 1 383 ? -14.289 -5.258 -3.26 1 47.38 383 ASP B N 1
ATOM 6221 C CA . ASP B 1 383 ? -12.961 -5.711 -2.854 1 47.38 383 ASP B CA 1
ATOM 6222 C C . ASP B 1 383 ? -12.078 -5.98 -4.07 1 47.38 383 ASP B C 1
ATOM 6224 O O . ASP B 1 383 ? -10.945 -6.445 -3.928 1 47.38 383 ASP B O 1
ATOM 6228 N N . ARG B 1 384 ? -12.758 -5.766 -5.23 1 46.75 384 ARG B N 1
ATOM 6229 C CA . ARG B 1 384 ? -12 -5.988 -6.457 1 46.75 384 ARG B CA 1
ATOM 6230 C C . ARG B 1 384 ? -11.141 -4.773 -6.801 1 46.75 384 ARG B C 1
ATOM 6232 O O . ARG B 1 384 ? -11.602 -3.633 -6.676 1 46.75 384 ARG B O 1
ATOM 6239 N N . ALA B 1 385 ? -9.969 -4.914 -6.852 1 48.59 385 ALA B N 1
ATOM 6240 C CA . ALA B 1 385 ? -9.117 -3.857 -7.391 1 48.59 385 ALA B CA 1
ATOM 6241 C C . ALA B 1 385 ? -9.68 -3.309 -8.695 1 48.59 385 ALA B C 1
ATOM 6243 O O . ALA B 1 385 ? -10.086 -4.074 -9.578 1 48.59 385 ALA B O 1
ATOM 6244 N N . PRO B 1 386 ? -10.109 -2.02 -8.75 1 41.44 386 PRO B N 1
ATOM 6245 C CA . PRO B 1 386 ? -10.547 -1.526 -10.055 1 41.44 386 PRO B CA 1
ATOM 6246 C C . PRO B 1 386 ? -9.594 -1.899 -11.18 1 41.44 386 PRO B C 1
ATOM 6248 O O . PRO B 1 386 ? -8.469 -1.393 -11.234 1 41.44 386 PRO B O 1
ATOM 6251 N N . TRP B 1 387 ? -9.531 -3.121 -11.555 1 38.81 387 TRP B N 1
ATOM 6252 C CA . TRP B 1 387 ? -8.727 -3.35 -12.742 1 38.81 387 TRP B CA 1
ATOM 6253 C C . TRP B 1 387 ? -9.266 -2.564 -13.93 1 38.81 387 TRP B C 1
ATOM 6255 O O . TRP B 1 387 ? -10.484 -2.414 -14.078 1 38.81 387 TRP B O 1
ATOM 6265 N N . PRO B 1 388 ? -8.438 -1.707 -14.453 1 35.34 388 PRO B N 1
ATOM 6266 C CA . PRO B 1 388 ? -8.984 -1.143 -15.695 1 35.34 388 PRO B CA 1
ATOM 6267 C C . PRO B 1 388 ? -9.609 -2.199 -16.594 1 35.34 388 PRO B C 1
ATOM 6269 O O . PRO B 1 388 ? -9.109 -3.326 -16.672 1 35.34 388 PRO B O 1
ATOM 6272 N N . GLU B 1 389 ? -10.82 -2.18 -16.719 1 33.16 389 GLU B N 1
ATOM 6273 C CA . GLU B 1 389 ? -11.477 -3.027 -17.703 1 33.16 389 GLU B CA 1
ATOM 6274 C C . GLU B 1 389 ? -10.609 -3.188 -18.953 1 33.16 389 GLU B C 1
ATOM 6276 O O . GLU B 1 389 ? -10.219 -2.195 -19.578 1 33.16 389 GLU B O 1
ATOM 6281 N N . ALA B 1 390 ? -9.898 -4.273 -19.109 1 31.09 390 ALA B N 1
ATOM 6282 C CA . ALA B 1 390 ? -9.383 -4.629 -20.422 1 31.09 390 ALA B CA 1
ATOM 6283 C C . ALA B 1 390 ? -10.461 -4.461 -21.5 1 31.09 390 ALA B C 1
ATOM 6285 O O . ALA B 1 390 ? -11.484 -5.152 -21.469 1 31.09 390 ALA B O 1
ATOM 6286 N N . THR B 1 391 ? -10.641 -3.271 -22.062 1 29.84 391 THR B N 1
ATOM 6287 C CA . THR B 1 391 ? -11.414 -3.229 -23.297 1 29.84 391 THR B CA 1
ATOM 6288 C C . THR B 1 391 ? -10.945 -4.316 -24.266 1 29.84 391 THR B C 1
ATOM 6290 O O . THR B 1 391 ? -9.805 -4.301 -24.719 1 29.84 391 THR B O 1
ATOM 6293 N N . ALA B 1 392 ? -11.461 -5.547 -24.188 1 29.09 392 ALA B N 1
ATOM 6294 C CA . ALA B 1 392 ? -11.375 -6.492 -25.297 1 29.09 392 ALA B CA 1
ATOM 6295 C C . ALA B 1 392 ? -11.68 -5.805 -26.625 1 29.09 392 ALA B C 1
ATOM 6297 O O . ALA B 1 392 ? -12.828 -5.496 -26.922 1 29.09 392 ALA B O 1
ATOM 6298 N N . VAL B 1 393 ? -10.836 -4.992 -27.172 1 28.39 393 VAL B N 1
ATOM 6299 C CA . VAL B 1 393 ? -10.93 -4.723 -28.594 1 28.39 393 VAL B CA 1
ATOM 6300 C C . VAL B 1 393 ? -10.891 -6.035 -29.375 1 28.39 393 VAL B C 1
ATOM 6302 O O . VAL B 1 393 ? -9.844 -6.688 -29.453 1 28.39 393 VAL B O 1
ATOM 6305 N N . ILE B 1 394 ? -11.969 -6.816 -29.297 1 25.52 394 ILE B N 1
ATOM 6306 C CA . ILE B 1 394 ? -12.148 -7.863 -30.297 1 25.52 394 ILE B CA 1
ATOM 6307 C C . ILE B 1 394 ? -12.125 -7.25 -31.688 1 25.52 394 ILE B C 1
ATOM 6309 O O . ILE B 1 394 ? -12.961 -6.41 -32.031 1 25.52 394 ILE B O 1
ATOM 6313 N N . PRO B 1 395 ? -11.023 -7.25 -32.375 1 24.75 395 PRO B N 1
ATOM 6314 C CA . PRO B 1 395 ? -11.086 -6.879 -33.781 1 24.75 395 PRO B CA 1
ATOM 6315 C C . PRO B 1 395 ? -12.195 -7.613 -34.531 1 24.75 395 PRO B C 1
ATOM 6317 O O . PRO B 1 395 ? -12.438 -8.797 -34.281 1 24.75 395 PRO B O 1
ATOM 6320 N N . SER B 1 396 ? -13.25 -6.891 -34.781 1 25.11 396 SER B N 1
ATOM 6321 C CA . SER B 1 396 ? -14.195 -7.426 -35.75 1 25.11 396 SER B CA 1
ATOM 6322 C C . SER B 1 396 ? -13.461 -8.047 -36.938 1 25.11 396 SER B C 1
ATOM 6324 O O . SER B 1 396 ? -12.578 -7.414 -37.531 1 25.11 396 SER B O 1
ATOM 6326 N N . ALA B 1 397 ? -13.57 -9.312 -37.156 1 22.25 397 ALA B N 1
ATOM 6327 C CA . ALA B 1 397 ? -13.273 -9.914 -38.438 1 22.25 397 ALA B CA 1
ATOM 6328 C C . ALA B 1 397 ? -14.156 -9.32 -39.531 1 22.25 397 ALA B C 1
ATOM 6330 O O . ALA B 1 397 ? -15.344 -9.086 -39.312 1 22.25 397 ALA B O 1
#

Sequence (794 aa):
MPRLYHTKSKTGCARCRSRRVKCDEARPVCGGCHRHKVHCHYDRAPQPKTGTPSTVPATPVDNASPAPPTETRERRYLELRLLHTFVADICPHTAGTHLPVLQNTWVNEVPRMALEHEPLLNAIMSISCLYLLTQGRDTDPELELHRANYLEATVQQHRETLANMTKENSDPACFVSVLLTMDAFANLRFRQLEPYEPPLHWLQMSRGLGGVFQQAIELLKDNPGAKMRSLVDTAGSYVKPDVVFCKSNREGLEHLLHFREGEIHDESDVTAYENVVSYIGSVIRAMRSSEDPKMISRRLTSFSVIVSARFIELLRFQKPRALVLLAHFFALASCVRYTWWVGPSPGREIRAIQAQLGQEWQALMSWPIEQLEKEPYAPDEKDRAPWPEATAVIPSAMPRLYHTKSKTGCARCRSRRVKCDEARPVCGGCHRHKVHCHYDRAPQPKTGTPSTVPATPVDNASPAPPTETRERRYLELRLLHTFVADICPHTAGTHLPVLQNTWVNEVPRMALEHEPLLNAIMSISCLYLLTQGRDTDPELELHRANYLEATVQQHRETLANMTKENSDPACFVSVLLTMDAFANLRFRQLEPYEPPLHWLQMSRGLGGVFQQAIELLKDNPGAKMRSLVDTAGSYVKPDVVFCKSNREGLEHLLHFREGEIHDESDVTAYENVVSYIGSVIRAMRSSEDPKMISRRLTSFSVIVSARFIELLRFQKPRALVLLAHFFALASCVRYTWWVGPSPGREIRAIQAQLGQEWQALMSWPIEQLEKEPYAPDEKDRAPWPEATAVIPSA

Organism: Fusarium solani (NCBI:txid169388)